Protein AF-0000000083447082 (afdb_homodimer)

pLDDT: mean 79.26, std 15.72, range [34.34, 98.31]

Solvent-accessible surface area (backbone atoms only — not comparable to full-atom values): 54440 Å² total; per-residue (Å²): 126,56,75,39,50,52,40,27,52,48,42,44,39,92,58,34,54,56,57,56,49,47,50,50,49,51,47,27,50,50,32,64,74,36,51,86,39,65,66,52,34,62,68,42,42,67,58,67,34,67,66,52,56,49,50,53,50,51,39,41,50,50,39,21,52,53,47,58,40,80,90,50,61,70,65,57,35,38,50,51,18,49,44,46,50,58,36,49,54,40,62,64,44,44,56,58,33,50,51,50,36,52,59,36,68,78,37,90,80,56,84,58,42,67,56,31,47,46,50,37,48,50,48,51,54,48,39,54,51,34,50,51,51,40,37,51,54,37,46,57,55,46,63,71,66,58,63,86,73,70,41,58,52,47,74,88,48,35,42,63,49,68,99,73,58,64,73,44,76,33,36,74,50,33,30,34,33,49,28,35,28,51,44,91,95,42,92,52,77,41,78,45,58,29,32,36,34,62,38,64,37,82,92,52,59,60,67,57,51,51,51,49,47,45,53,49,44,62,47,39,50,71,41,39,58,91,39,17,25,56,34,50,72,28,29,35,78,36,74,90,77,41,25,40,33,43,35,23,48,50,93,53,90,89,40,49,65,34,7,45,43,53,45,63,72,70,62,55,55,80,48,36,35,51,56,33,52,47,41,42,47,32,48,52,43,20,55,53,49,38,45,73,50,46,32,40,54,84,55,57,45,47,40,22,29,33,32,44,28,42,63,44,96,86,54,37,55,73,46,74,46,41,27,58,47,57,63,85,67,40,41,54,49,88,46,78,70,67,75,68,78,78,75,74,53,40,78,57,45,76,38,50,36,50,76,67,56,40,86,84,76,51,64,82,63,68,68,53,68,62,42,47,37,22,10,47,17,52,49,36,48,25,48,52,56,67,48,65,60,49,39,76,37,97,43,95,85,40,64,55,41,60,26,68,68,56,52,52,46,36,47,75,72,52,59,61,74,74,50,77,69,83,66,80,67,82,80,74,88,68,81,51,70,35,39,63,66,46,62,50,44,66,60,36,50,54,32,50,39,51,43,19,56,50,52,27,9,33,38,60,6,50,44,54,8,50,52,33,25,37,28,54,70,53,63,62,59,75,73,88,82,73,63,77,72,66,43,54,58,46,29,53,50,50,41,52,56,55,52,51,49,54,45,52,49,36,64,74,44,47,126,54,76,38,50,52,42,27,52,48,42,45,40,94,58,35,52,57,56,56,49,47,52,49,50,50,47,29,48,51,33,61,74,36,51,84,40,66,67,50,33,61,71,42,42,64,56,67,33,67,66,52,54,49,51,53,48,50,41,42,50,51,40,21,53,54,45,56,41,79,91,50,62,70,68,57,36,38,51,52,18,50,43,45,48,57,36,49,52,39,63,64,45,45,58,58,34,50,51,51,36,53,59,36,69,77,37,91,81,56,86,59,44,66,56,32,47,47,50,36,49,50,49,50,55,49,37,54,51,34,51,51,52,38,39,51,53,38,47,57,56,46,62,70,66,59,60,87,73,72,39,59,51,48,76,88,48,35,42,64,48,67,99,72,58,65,73,46,77,32,36,76,50,31,28,36,34,48,28,35,29,51,45,89,93,42,94,51,76,42,80,44,58,28,32,36,35,62,39,63,38,84,92,50,58,60,68,57,52,52,51,50,49,47,53,48,44,63,46,39,51,72,40,38,60,92,40,16,26,55,34,51,73,27,29,35,80,37,73,90,78,40,25,41,32,43,34,24,49,50,92,50,89,90,38,49,66,34,6,45,44,52,44,62,72,71,62,54,54,79,47,35,36,51,56,33,52,48,41,42,47,33,49,52,44,22,54,54,47,38,44,73,50,46,32,38,55,84,55,58,45,47,39,22,29,33,32,45,30,42,64,44,96,86,53,37,55,75,45,73,45,40,26,59,48,58,62,84,67,39,40,54,47,88,47,77,70,68,78,69,79,78,76,76,52,42,79,56,43,74,38,49,35,49,78,69,57,43,87,83,78,54,64,80,64,69,69,52,68,65,44,46,38,22,10,48,17,52,50,38,50,26,46,53,56,66,48,65,61,52,38,75,36,95,42,96,84,40,64,57,41,60,26,68,67,57,52,51,44,35,47,74,72,51,59,60,74,74,49,76,68,83,66,82,68,81,81,74,87,67,81,51,70,36,39,63,67,47,62,49,44,65,60,37,50,54,32,51,41,51,44,20,56,51,53,26,9,33,38,61,6,50,45,54,8,48,52,33,25,36,29,55,70,53,63,63,60,76,74,89,81,73,63,74,70,66,44,54,58,47,29,52,50,51,43,53,57,54,51,50,50,53,44,52,49,36,61,73,42,57

Structure (mmCIF, N/CA/C/O backbone):
data_AF-0000000083447082-model_v1
#
loop_
_entity.id
_entity.type
_entity.pdbx_description
1 polymer 'Protein kinase domain-containing protein'
#
loop_
_atom_site.group_PDB
_atom_site.id
_atom_site.type_symbol
_atom_site.label_atom_id
_atom_site.label_alt_id
_atom_site.label_comp_id
_atom_site.label_asym_id
_atom_site.label_entity_id
_atom_site.label_seq_id
_atom_site.pdbx_PDB_ins_code
_atom_site.Cartn_x
_atom_site.Cartn_y
_atom_site.Cartn_z
_atom_site.occupancy
_atom_site.B_iso_or_equiv
_atom_site.auth_seq_id
_atom_site.auth_comp_id
_atom_site.auth_asym_id
_atom_site.auth_atom_id
_atom_site.pdbx_PDB_model_num
ATOM 1 N N . MET A 1 1 ? -3.93 54.062 -24 1 41.19 1 MET A N 1
ATOM 2 C CA . MET A 1 1 ? -3.953 53.125 -22.891 1 41.19 1 MET A CA 1
ATOM 3 C C . MET A 1 1 ? -3.311 51.781 -23.312 1 41.19 1 MET A C 1
ATOM 5 O O . MET A 1 1 ? -3.602 51.25 -24.391 1 41.19 1 MET A O 1
ATOM 9 N N . SER A 1 2 ? -2.217 51.406 -22.812 1 60.25 2 SER A N 1
ATOM 10 C CA . SER A 1 2 ? -1.533 50.188 -23.141 1 60.25 2 SER A CA 1
ATOM 11 C C . SER A 1 2 ? -2.449 48.969 -22.938 1 60.25 2 SER A C 1
ATOM 13 O O . SER A 1 2 ? -3.475 49.062 -22.266 1 60.25 2 SER A O 1
ATOM 15 N N . GLY A 1 3 ? -2.254 48 -23.781 1 68.06 3 GLY A N 1
ATOM 16 C CA . GLY A 1 3 ? -3.041 46.781 -23.719 1 68.06 3 GLY A CA 1
ATOM 17 C C . GLY A 1 3 ? -3.285 46.312 -22.297 1 68.06 3 GLY A C 1
ATOM 18 O O . GLY A 1 3 ? -4.402 45.906 -21.953 1 68.06 3 GLY A O 1
ATOM 19 N N . LEU A 1 4 ? -2.416 46.406 -21.484 1 73.81 4 LEU A N 1
ATOM 20 C CA . LEU A 1 4 ? -2.525 45.938 -20.109 1 73.81 4 LEU A CA 1
ATOM 21 C C . LEU A 1 4 ? -3.35 46.906 -19.266 1 73.81 4 LEU A C 1
ATOM 23 O O . LEU A 1 4 ? -4.023 46.5 -18.328 1 73.81 4 LEU A O 1
ATOM 27 N N . GLU A 1 5 ? -3.24 48.156 -19.672 1 70.38 5 GLU A N 1
ATOM 28 C CA . GLU A 1 5 ? -4.074 49.125 -18.984 1 70.38 5 GLU A CA 1
ATOM 29 C C . GLU A 1 5 ? -5.555 48.875 -19.219 1 70.38 5 GLU A C 1
ATOM 31 O O . GLU A 1 5 ? -6.375 49 -18.312 1 70.38 5 GLU A O 1
ATOM 36 N N . ILE A 1 6 ? -5.797 48.469 -20.391 1 72.06 6 ILE A N 1
ATOM 37 C CA . ILE A 1 6 ? -7.172 48.125 -20.734 1 72.06 6 ILE A CA 1
ATOM 38 C C . ILE A 1 6 ? -7.621 46.906 -19.922 1 72.06 6 ILE A C 1
ATOM 40 O O . ILE A 1 6 ? -8.758 46.875 -19.422 1 72.06 6 ILE A O 1
ATOM 44 N N . VAL A 1 7 ? -6.73 45.969 -19.672 1 76.69 7 VAL A N 1
ATOM 45 C CA . VAL A 1 7 ? -7.035 44.781 -18.891 1 76.69 7 VAL A CA 1
ATOM 46 C C . VAL A 1 7 ? -7.27 45.188 -17.422 1 76.69 7 VAL A C 1
ATOM 48 O O . VAL A 1 7 ? -8.219 44.688 -16.797 1 76.69 7 VAL A O 1
ATOM 51 N N . ALA A 1 8 ? -6.457 46.031 -16.969 1 75.69 8 ALA A N 1
ATOM 52 C CA . ALA A 1 8 ? -6.605 46.469 -15.586 1 75.69 8 ALA A CA 1
ATOM 53 C C . ALA A 1 8 ? -7.938 47.188 -15.383 1 75.69 8 ALA A C 1
ATOM 55 O O . ALA A 1 8 ? -8.609 46.969 -14.367 1 75.69 8 ALA A O 1
ATOM 56 N N . PHE A 1 9 ? -8.234 48 -16.359 1 70.25 9 PHE A N 1
ATOM 57 C CA . PHE A 1 9 ? -9.508 48.688 -16.312 1 70.25 9 PHE A CA 1
ATOM 58 C C . PHE A 1 9 ? -10.672 47.719 -16.344 1 70.25 9 PHE A C 1
ATOM 60 O O . PHE A 1 9 ? -11.633 47.844 -15.578 1 70.25 9 PHE A O 1
ATOM 67 N N . ALA A 1 10 ? -10.555 46.719 -17.188 1 74.25 10 ALA A N 1
ATOM 68 C CA . ALA A 1 10 ? -11.594 45.688 -17.297 1 74.25 10 ALA A CA 1
ATOM 69 C C . ALA A 1 10 ? -11.734 44.906 -15.984 1 74.25 10 ALA A C 1
ATOM 71 O O . ALA A 1 10 ? -12.852 44.594 -15.57 1 74.25 10 ALA A O 1
ATOM 72 N N . MET A 1 11 ? -10.633 44.719 -15.273 1 80.88 11 MET A N 1
ATOM 73 C CA . MET A 1 11 ? -10.625 43.969 -14.008 1 80.88 11 MET A CA 1
ATOM 74 C C . MET A 1 11 ? -11.336 44.75 -12.914 1 80.88 11 MET A C 1
ATOM 76 O O . MET A 1 11 ? -11.867 44.188 -11.969 1 80.88 11 MET A O 1
ATOM 80 N N . GLY A 1 12 ? -11.266 46.031 -13.055 1 72.81 12 GLY A N 1
ATOM 81 C CA . GLY A 1 12 ? -11.883 46.906 -12.062 1 72.81 12 GLY A CA 1
ATOM 82 C C . GLY A 1 12 ? -13.367 47.125 -12.297 1 72.81 12 GLY A C 1
ATOM 83 O O . GLY A 1 12 ? -14.062 47.688 -11.445 1 72.81 12 GLY A O 1
ATOM 84 N N . ALA A 1 13 ? -13.852 46.75 -13.484 1 72.44 13 ALA A N 1
ATOM 85 C CA . ALA A 1 13 ? -15.234 47 -13.898 1 72.44 13 ALA A CA 1
ATOM 86 C C . ALA A 1 13 ? -16.219 46.156 -13.086 1 72.44 13 ALA A C 1
ATOM 88 O O . ALA A 1 13 ? -15.859 45.094 -12.594 1 72.44 13 ALA A O 1
ATOM 89 N N . VAL A 1 14 ? -17.516 46.75 -13.008 1 69.88 14 VAL A N 1
ATOM 90 C CA . VAL A 1 14 ? -18.625 46.031 -12.398 1 69.88 14 VAL A CA 1
ATOM 91 C C . VAL A 1 14 ? -18.969 44.781 -13.234 1 69.88 14 VAL A C 1
ATOM 93 O O . VAL A 1 14 ? -19.047 44.875 -14.461 1 69.88 14 VAL A O 1
ATOM 96 N N . GLY A 1 15 ? -18.922 43.562 -12.797 1 71.5 15 GLY A N 1
ATOM 97 C CA . GLY A 1 15 ? -19.281 42.312 -13.484 1 71.5 15 GLY A CA 1
ATOM 98 C C . GLY A 1 15 ? -18.062 41.5 -13.883 1 71.5 15 GLY A C 1
ATOM 99 O O . GLY A 1 15 ? -18.203 40.438 -14.5 1 71.5 15 GLY A O 1
ATOM 100 N N . PHE A 1 16 ? -16.875 42.094 -13.734 1 80.5 16 PHE A N 1
ATOM 101 C CA . PHE A 1 16 ? -15.625 41.438 -14.086 1 80.5 16 PHE A CA 1
ATOM 102 C C . PHE A 1 16 ? -15.625 40 -13.578 1 80.5 16 PHE A C 1
ATOM 104 O O . PHE A 1 16 ? -15.438 39.062 -14.352 1 80.5 16 PHE A O 1
ATOM 111 N N . VAL A 1 17 ? -15.891 39.875 -12.352 1 80.06 17 VAL A N 1
ATOM 112 C CA . VAL A 1 17 ? -15.828 38.562 -11.719 1 80.06 17 VAL A CA 1
ATOM 113 C C . VAL A 1 17 ? -16.875 37.625 -12.336 1 80.06 17 VAL A C 1
ATOM 115 O O . VAL A 1 17 ? -16.578 36.5 -12.695 1 80.06 17 VAL A O 1
ATOM 118 N N . LYS A 1 18 ? -17.969 38.094 -12.5 1 80.25 18 LYS A N 1
ATOM 119 C CA . LYS A 1 18 ? -19.062 37.312 -13.086 1 80.25 18 LYS A CA 1
ATOM 120 C C . LYS A 1 18 ? -18.719 36.875 -14.5 1 80.25 18 LYS A C 1
ATOM 122 O O . LYS A 1 18 ? -18.953 35.719 -14.867 1 80.25 18 LYS A O 1
ATOM 127 N N . THR A 1 19 ? -18.172 37.719 -15.312 1 82.25 19 THR A N 1
ATOM 128 C CA . THR A 1 19 ? -17.844 37.406 -16.703 1 82.25 19 THR A CA 1
ATOM 129 C C . THR A 1 19 ? -16.828 36.25 -16.781 1 82.25 19 THR A C 1
ATOM 131 O O . THR A 1 19 ? -16.984 35.344 -17.609 1 82.25 19 THR A O 1
ATOM 134 N N . VAL A 1 20 ? -15.883 36.375 -15.898 1 84.69 20 VAL A N 1
ATOM 135 C CA . VAL A 1 20 ? -14.852 35.344 -15.914 1 84.69 20 VAL A CA 1
ATOM 136 C C . VAL A 1 20 ? -15.445 34 -15.43 1 84.69 20 VAL A C 1
ATOM 138 O O . VAL A 1 20 ? -15.203 32.969 -16.031 1 84.69 20 VAL A O 1
ATOM 141 N N . LEU A 1 21 ? -16.25 34.031 -14.438 1 85.06 21 LEU A N 1
ATOM 142 C CA . LEU A 1 21 ? -16.859 32.844 -13.883 1 85.06 21 LEU A CA 1
ATOM 143 C C . LEU A 1 21 ? -17.875 32.25 -14.844 1 85.06 21 LEU A C 1
ATOM 145 O O . LEU A 1 21 ? -18.094 31.016 -14.859 1 85.06 21 LEU A O 1
ATOM 149 N N . ASP A 1 22 ? -18.422 33.062 -15.648 1 83.19 22 ASP A N 1
ATOM 150 C CA . ASP A 1 22 ? -19.328 32.562 -16.672 1 83.19 22 ASP A CA 1
ATOM 151 C C . ASP A 1 22 ? -18.594 31.641 -17.656 1 83.19 22 ASP A C 1
ATOM 153 O O . ASP A 1 22 ? -19.156 30.641 -18.109 1 83.19 22 ASP A O 1
ATOM 157 N N . ILE A 1 23 ? -17.438 32.031 -17.984 1 83.12 23 ILE A N 1
ATOM 158 C CA . ILE A 1 23 ? -16.641 31.188 -18.875 1 83.12 23 ILE A CA 1
ATOM 159 C C . ILE A 1 23 ? -16.391 29.844 -18.203 1 83.12 23 ILE A C 1
ATOM 161 O O . ILE A 1 23 ? -16.531 28.797 -18.844 1 83.12 23 ILE A O 1
ATOM 165 N N . TRP A 1 24 ? -16.016 29.938 -16.953 1 85.25 24 TRP A N 1
ATOM 166 C CA . TRP A 1 24 ? -15.812 28.734 -16.156 1 85.25 24 TRP A CA 1
ATOM 167 C C . TRP A 1 24 ? -17.062 27.859 -16.172 1 85.25 24 TRP A C 1
ATOM 169 O O . TRP A 1 24 ? -16.984 26.656 -16.422 1 85.25 24 TRP A O 1
ATOM 179 N N . ASP A 1 25 ? -18.172 28.406 -15.953 1 85.94 25 ASP A N 1
ATOM 180 C CA . ASP A 1 25 ? -19.453 27.703 -15.891 1 85.94 25 ASP A CA 1
ATOM 181 C C . ASP A 1 25 ? -19.812 27.109 -17.25 1 85.94 25 ASP A C 1
ATOM 183 O O . ASP A 1 25 ? -20.391 26.031 -17.328 1 85.94 25 ASP A O 1
ATOM 187 N N . ASP A 1 26 ? -19.469 27.75 -18.281 1 83.31 26 ASP A N 1
ATOM 188 C CA . ASP A 1 26 ? -19.719 27.25 -19.625 1 83.31 26 ASP A CA 1
ATOM 189 C C . ASP A 1 26 ? -18.906 25.984 -19.891 1 83.31 26 ASP A C 1
ATOM 191 O O . ASP A 1 26 ? -19.406 25.047 -20.516 1 83.31 26 ASP A O 1
ATOM 195 N N . ILE A 1 27 ? -17.766 26.031 -19.391 1 84.94 27 ILE A N 1
ATOM 196 C CA . ILE A 1 27 ? -16.922 24.859 -19.547 1 84.94 27 ILE A CA 1
ATOM 197 C C . ILE A 1 27 ? -17.531 23.703 -18.75 1 84.94 27 ILE A C 1
ATOM 199 O O . ILE A 1 27 ? -17.594 22.562 -19.234 1 84.94 27 ILE A O 1
ATOM 203 N N . ASP A 1 28 ? -17.938 23.984 -17.625 1 85.12 28 ASP A N 1
ATOM 204 C CA . ASP A 1 28 ? -18.562 22.969 -16.781 1 85.12 28 ASP A CA 1
ATOM 205 C C . ASP A 1 28 ? -19.844 22.438 -17.422 1 85.12 28 ASP A C 1
ATOM 207 O O . ASP A 1 28 ? -20.125 21.25 -17.359 1 85.12 28 ASP A O 1
ATOM 211 N N . LYS A 1 29 ? -20.609 23.281 -17.969 1 84.94 29 LYS A N 1
ATOM 212 C CA . LYS A 1 29 ? -21.828 22.875 -18.672 1 84.94 29 LYS A CA 1
ATOM 213 C C . LYS A 1 29 ? -21.484 21.906 -19.812 1 84.94 29 LYS A C 1
ATOM 215 O O . LYS A 1 29 ? -22.188 20.906 -20.016 1 84.94 29 LYS A O 1
ATOM 220 N N . LYS A 1 30 ? -20.484 22.219 -20.484 1 81.88 30 LYS A N 1
ATOM 221 C CA . LYS A 1 30 ? -20.047 21.328 -21.562 1 81.88 30 LYS A CA 1
ATOM 222 C C . LYS A 1 30 ? -19.625 19.969 -21.031 1 81.88 30 LYS A C 1
ATOM 224 O O . LYS A 1 30 ? -19.922 18.938 -21.625 1 81.88 30 LYS A O 1
ATOM 229 N N . ARG A 1 31 ? -18.938 20.078 -19.953 1 82.69 31 ARG A N 1
ATOM 230 C CA . ARG A 1 31 ? -18.547 18.844 -19.297 1 82.69 31 ARG A CA 1
ATOM 231 C C . ARG A 1 31 ? -19.781 18 -18.953 1 82.69 31 ARG A C 1
ATOM 233 O O . ARG A 1 31 ? -19.797 16.797 -19.188 1 82.69 31 ARG A O 1
ATOM 240 N N . GLN A 1 32 ? -20.75 18.609 -18.391 1 81.06 32 GLN A N 1
ATOM 241 C CA . GLN A 1 32 ? -21.969 17.922 -17.969 1 81.06 32 GLN A CA 1
ATOM 242 C C . GLN A 1 32 ? -22.719 17.359 -19.172 1 81.06 32 GLN A C 1
ATOM 244 O O . GLN A 1 32 ? -23.281 16.266 -19.109 1 81.06 32 GLN A O 1
ATOM 249 N N . GLU A 1 33 ? -22.719 18.078 -20.25 1 81 33 GLU A N 1
ATOM 250 C CA . GLU A 1 33 ? -23.422 17.672 -21.469 1 81 33 GLU A CA 1
ATOM 251 C C . GLU A 1 33 ? -22.75 16.469 -22.109 1 81 33 GLU A C 1
ATOM 253 O O . GLU A 1 33 ? -23.422 15.68 -22.797 1 81 33 GLU A O 1
ATOM 258 N N . HIS A 1 34 ? -21.578 16.422 -21.844 1 76.5 34 HIS A N 1
ATOM 259 C CA . HIS A 1 34 ? -20.844 15.336 -22.484 1 76.5 34 HIS A CA 1
ATOM 260 C C . HIS A 1 34 ? -20.281 14.367 -21.453 1 76.5 34 HIS A C 1
ATOM 262 O O . HIS A 1 34 ? -19.156 13.883 -21.594 1 76.5 34 HIS A O 1
ATOM 268 N N . GLN A 1 35 ? -21 14.234 -20.469 1 70.88 35 GLN A N 1
ATOM 269 C CA . GLN A 1 35 ? -20.625 13.367 -19.359 1 70.88 35 GLN A CA 1
ATOM 270 C C . GLN A 1 35 ? -20.438 11.922 -19.812 1 70.88 35 GLN A C 1
ATOM 272 O O . GLN A 1 35 ? -19.703 11.148 -19.188 1 70.88 35 GLN A O 1
ATOM 277 N N . GLU A 1 36 ? -21.016 11.57 -20.953 1 65.94 36 GLU A N 1
ATOM 278 C CA . GLU A 1 36 ? -20.953 10.219 -21.5 1 65.94 36 GLU A CA 1
ATOM 279 C C . GLU A 1 36 ? -19.562 9.922 -22.078 1 65.94 36 GLU A C 1
ATOM 281 O O . GLU A 1 36 ? -19.172 8.758 -22.203 1 65.94 36 GLU A O 1
ATOM 286 N N . SER A 1 37 ? -18.875 11.047 -22.406 1 66.81 37 SER A N 1
ATOM 287 C CA . SER A 1 37 ? -17.516 10.883 -22.875 1 66.81 37 SER A CA 1
ATOM 288 C C . SER A 1 37 ? -16.531 10.742 -21.719 1 66.81 37 SER A C 1
ATOM 290 O O . SER A 1 37 ? -16.312 11.695 -20.969 1 66.81 37 SER A O 1
ATOM 292 N N . ASP A 1 38 ? -15.977 9.625 -21.516 1 63.06 38 ASP A N 1
ATOM 293 C CA . ASP A 1 38 ? -15.102 9.32 -20.391 1 63.06 38 ASP A CA 1
ATOM 294 C C . ASP A 1 38 ? -13.867 10.219 -20.391 1 63.06 38 ASP A C 1
ATOM 296 O O . ASP A 1 38 ? -13.422 10.688 -19.344 1 63.06 38 ASP A O 1
ATOM 300 N N . VAL A 1 39 ? -13.461 10.531 -21.469 1 65.38 39 VAL A N 1
ATOM 301 C CA . VAL A 1 39 ? -12.234 11.312 -21.609 1 65.38 39 VAL A CA 1
ATOM 302 C C . VAL A 1 39 ? -12.508 12.766 -21.203 1 65.38 39 VAL A C 1
ATOM 304 O O . VAL A 1 39 ? -11.742 13.352 -20.438 1 65.38 39 VAL A O 1
ATOM 307 N N . LEU A 1 40 ? -13.531 13.273 -21.672 1 75.12 40 LEU A N 1
ATOM 308 C CA . LEU A 1 40 ? -13.867 14.664 -21.359 1 75.12 40 LEU A CA 1
ATOM 309 C C . LEU A 1 40 ? -14.273 14.805 -19.891 1 75.12 40 LEU A C 1
ATOM 311 O O . LEU A 1 40 ? -13.891 15.781 -19.234 1 75.12 40 LEU A O 1
ATOM 315 N N . ALA A 1 41 ? -14.898 13.836 -19.5 1 71.25 41 ALA A N 1
ATOM 316 C CA . ALA A 1 41 ? -15.32 13.875 -18.094 1 71.25 41 ALA A CA 1
ATOM 317 C C . ALA A 1 41 ? -14.109 13.875 -17.172 1 71.25 41 ALA A C 1
ATOM 319 O O . ALA A 1 41 ? -14.078 14.617 -16.188 1 71.25 41 ALA A O 1
ATOM 320 N N . LYS A 1 42 ? -13.195 13.234 -17.547 1 69.19 42 LYS A N 1
ATOM 321 C CA . LYS A 1 42 ? -12 13.117 -16.719 1 69.19 42 LYS A CA 1
ATOM 322 C C . LYS A 1 42 ? -11.141 14.367 -16.812 1 69.19 42 LYS A C 1
ATOM 324 O O . LYS A 1 42 ? -10.625 14.859 -15.805 1 69.19 42 LYS A O 1
ATOM 329 N N . ARG A 1 43 ? -11.133 14.93 -17.938 1 73.94 43 ARG A N 1
ATOM 330 C CA . ARG A 1 43 ? -10.227 16.062 -18.156 1 73.94 43 ARG A CA 1
ATOM 331 C C . ARG A 1 43 ? -10.828 17.359 -17.625 1 73.94 43 ARG A C 1
ATOM 333 O O . ARG A 1 43 ? -10.102 18.219 -17.141 1 73.94 43 ARG A O 1
ATOM 340 N N . LEU A 1 44 ? -12.047 17.312 -17.625 1 79.12 44 LEU A N 1
ATOM 341 C CA . LEU A 1 44 ? -12.719 18.547 -17.219 1 79.12 44 LEU A CA 1
ATOM 342 C C . LEU A 1 44 ? -13.297 18.406 -15.812 1 79.12 44 LEU A C 1
ATOM 344 O O . LEU A 1 44 ? -14.07 19.25 -15.367 1 79.12 44 LEU A O 1
ATOM 348 N N . LYS A 1 45 ? -12.781 17.406 -15.188 1 75.56 45 LYS A N 1
ATOM 349 C CA . LYS A 1 45 ? -13.344 17.109 -13.875 1 75.56 45 LYS A CA 1
ATOM 350 C C . LYS A 1 45 ? -13.141 18.266 -12.906 1 75.56 45 LYS A C 1
ATOM 352 O O . LYS A 1 45 ? -14.023 18.578 -12.109 1 75.56 45 LYS A O 1
ATOM 357 N N . SER A 1 46 ? -12.078 18.953 -13.07 1 75.19 46 SER A N 1
ATOM 358 C CA . SER A 1 46 ? -11.734 20.047 -12.156 1 75.19 46 SER A CA 1
ATOM 359 C C . SER A 1 46 ? -12.734 21.188 -12.25 1 75.19 46 SER A C 1
ATOM 361 O O . SER A 1 46 ? -12.961 21.906 -11.273 1 75.19 46 SER A O 1
ATOM 363 N N . PHE A 1 47 ? -13.406 21.297 -13.352 1 78.44 47 PHE A N 1
ATOM 364 C CA . PHE A 1 47 ? -14.328 22.406 -13.562 1 78.44 47 PHE A CA 1
ATOM 365 C C . PHE A 1 47 ? -15.648 22.156 -12.859 1 78.44 47 PHE A C 1
ATOM 367 O O . PHE A 1 47 ? -16.422 23.078 -12.633 1 78.44 47 PHE A O 1
ATOM 374 N N . GLY A 1 48 ? -15.758 20.859 -12.461 1 72.5 48 GLY A N 1
ATOM 375 C CA . GLY A 1 48 ? -16.984 20.531 -11.742 1 72.5 48 GLY A CA 1
ATOM 376 C C . GLY A 1 48 ? -16.828 20.625 -10.242 1 72.5 48 GLY A C 1
ATOM 377 O O . GLY A 1 48 ? -17.797 20.453 -9.5 1 72.5 48 GLY A O 1
ATOM 378 N N . LEU A 1 49 ? -15.789 21 -9.875 1 66.25 49 LEU A N 1
ATOM 379 C CA . LEU A 1 49 ? -15.531 21.078 -8.445 1 66.25 49 LEU A CA 1
ATOM 380 C C . LEU A 1 49 ? -15.859 22.453 -7.91 1 66.25 49 LEU A C 1
ATOM 382 O O . LEU A 1 49 ? -15.242 23.453 -8.312 1 66.25 49 LEU A O 1
ATOM 386 N N . ALA A 1 50 ? -16.828 22.469 -7.02 1 69.19 50 ALA A N 1
ATOM 387 C CA . ALA A 1 50 ? -17.281 23.719 -6.441 1 69.19 50 ALA A CA 1
ATOM 388 C C . ALA A 1 50 ? -16.141 24.453 -5.742 1 69.19 50 ALA A C 1
ATOM 390 O O . ALA A 1 50 ? -16.047 25.688 -5.809 1 69.19 50 ALA A O 1
ATOM 391 N N . GLU A 1 51 ? -15.344 23.828 -5.262 1 62.44 51 GLU A N 1
ATOM 392 C CA . GLU A 1 51 ? -14.234 24.422 -4.516 1 62.44 51 GLU A CA 1
ATOM 393 C C . GLU A 1 51 ? -13.289 25.172 -5.441 1 62.44 51 GLU A C 1
ATOM 395 O O . GLU A 1 51 ? -12.805 26.25 -5.09 1 62.44 51 GLU A O 1
ATOM 400 N N . ARG A 1 52 ? -13.109 24.688 -6.547 1 69.94 52 ARG A N 1
ATOM 401 C CA . ARG A 1 52 ? -12.211 25.328 -7.496 1 69.94 52 ARG A CA 1
ATOM 402 C C . ARG A 1 52 ? -12.828 26.609 -8.047 1 69.94 52 ARG A C 1
ATOM 404 O O . ARG A 1 52 ? -12.133 27.625 -8.195 1 69.94 52 ARG A O 1
ATOM 411 N N . ARG A 1 53 ? -14.047 26.484 -8.336 1 78.81 53 ARG A N 1
ATOM 412 C CA . ARG A 1 53 ? -14.773 27.672 -8.781 1 78.81 53 ARG A CA 1
ATOM 413 C C . ARG A 1 53 ? -14.75 28.75 -7.715 1 78.81 53 ARG A C 1
ATOM 415 O O . ARG A 1 53 ? -14.578 29.938 -8.031 1 78.81 53 ARG A O 1
ATOM 422 N N . GLY A 1 54 ? -14.922 28.391 -6.609 1 69.62 54 GLY A N 1
ATOM 423 C CA . GLY A 1 54 ? -14.898 29.328 -5.5 1 69.62 54 GLY A CA 1
ATOM 424 C C . GLY A 1 54 ? -13.555 30 -5.316 1 69.62 54 GLY A C 1
ATOM 425 O O . GLY A 1 54 ? -13.484 31.219 -5.098 1 69.62 54 GLY A O 1
ATOM 426 N N . THR A 1 55 ? -12.57 29.312 -5.5 1 64.62 55 THR A N 1
ATOM 427 C CA . THR A 1 55 ? -11.211 29.844 -5.391 1 64.62 55 THR A CA 1
ATOM 428 C C . THR A 1 55 ? -10.961 30.906 -6.457 1 64.62 55 THR A C 1
ATOM 430 O O . THR A 1 55 ? -10.391 31.953 -6.168 1 64.62 55 THR A O 1
ATOM 433 N N . LEU A 1 56 ? -11.391 30.562 -7.645 1 78.88 56 LEU A N 1
ATOM 434 C CA . LEU A 1 56 ? -11.227 31.516 -8.727 1 78.88 56 LEU A CA 1
ATOM 435 C C . LEU A 1 56 ? -12.031 32.781 -8.461 1 78.88 56 LEU A C 1
ATOM 437 O O . LEU A 1 56 ? -11.547 33.906 -8.68 1 78.88 56 LEU A O 1
ATOM 441 N N . LYS A 1 57 ? -13.172 32.594 -7.945 1 78.19 57 LYS A N 1
ATOM 442 C CA . LYS A 1 57 ? -14.023 33.75 -7.633 1 78.19 57 LYS A CA 1
ATOM 443 C C . LYS A 1 57 ? -13.352 34.688 -6.621 1 78.19 57 LYS A C 1
ATOM 445 O O . LYS A 1 57 ? -13.273 35.875 -6.832 1 78.19 57 LYS A O 1
ATOM 450 N N . ILE A 1 58 ? -12.852 34.156 -5.695 1 65.5 58 ILE A N 1
ATOM 451 C CA . ILE A 1 58 ? -12.211 34.938 -4.633 1 65.5 58 ILE A CA 1
ATOM 452 C C . ILE A 1 58 ? -11 35.656 -5.188 1 65.5 58 ILE A C 1
ATOM 454 O O . ILE A 1 58 ? -10.805 36.844 -4.914 1 65.5 58 ILE A O 1
ATOM 458 N N . ALA A 1 59 ? -10.18 34.969 -5.93 1 72.31 59 ALA A N 1
ATOM 459 C CA . ALA A 1 59 ? -9 35.594 -6.531 1 72.31 59 ALA A CA 1
ATOM 460 C C . ALA A 1 59 ? -9.398 36.75 -7.41 1 72.31 59 ALA A C 1
ATOM 462 O O . ALA A 1 59 ? -8.75 37.812 -7.383 1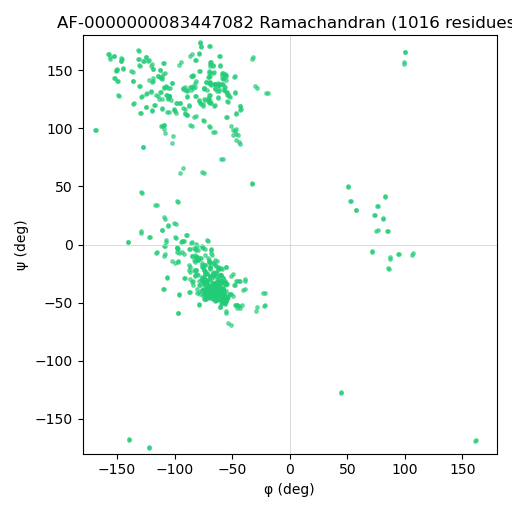 72.31 59 ALA A O 1
ATOM 463 N N . LEU A 1 60 ? -10.453 36.625 -8.109 1 80.88 60 LEU A N 1
ATOM 464 C CA . LEU A 1 60 ? -10.922 37.656 -9.023 1 80.88 60 LEU A CA 1
ATOM 465 C C . LEU A 1 60 ? -11.469 38.844 -8.25 1 80.88 60 LEU A C 1
ATOM 467 O O . LEU A 1 60 ? -11.203 40 -8.609 1 80.88 60 LEU A O 1
ATOM 471 N N . GLU A 1 61 ? -12.125 38.5 -7.223 1 74.38 61 GLU A N 1
ATOM 472 C CA . GLU A 1 61 ? -12.688 39.562 -6.398 1 74.38 61 GLU A CA 1
ATOM 473 C C . GLU A 1 61 ? -11.586 40.375 -5.719 1 74.38 61 GLU A C 1
ATOM 475 O O . GLU A 1 61 ? -11.641 41.594 -5.684 1 74.38 61 GLU A O 1
ATOM 480 N N . LEU A 1 62 ? -10.633 39.719 -5.273 1 67.25 62 LEU A N 1
ATOM 481 C CA . LEU A 1 62 ? -9.5 40.375 -4.645 1 67.25 62 LEU A CA 1
ATOM 482 C C . LEU A 1 62 ? -8.727 41.219 -5.656 1 67.25 62 LEU A C 1
ATOM 484 O O . LEU A 1 62 ? -8.32 42.344 -5.359 1 67.25 62 LEU A O 1
ATOM 488 N N . ALA A 1 63 ? -8.508 40.656 -6.766 1 77.12 63 ALA A N 1
ATOM 489 C CA . ALA A 1 63 ? -7.824 41.375 -7.828 1 77.12 63 ALA A CA 1
ATOM 490 C C . ALA A 1 63 ? -8.586 42.656 -8.211 1 77.12 63 ALA A C 1
ATOM 492 O O . ALA A 1 63 ? -7.984 43.719 -8.438 1 77.12 63 ALA A O 1
ATOM 493 N N . GLN A 1 64 ? -9.859 42.5 -8.211 1 74.94 64 GLN A N 1
ATOM 494 C CA . GLN A 1 64 ? -10.711 43.625 -8.547 1 74.94 64 GLN A CA 1
ATOM 495 C C . GLN A 1 64 ? -10.547 44.75 -7.527 1 74.94 64 GLN A C 1
ATOM 497 O O . GLN A 1 64 ? -10.43 45.906 -7.898 1 74.94 64 GLN A O 1
ATOM 502 N N . THR A 1 65 ? -10.438 44.344 -6.27 1 67 65 THR A N 1
ATOM 503 C CA . THR A 1 65 ? -10.25 45.344 -5.203 1 67 65 THR A CA 1
ATOM 504 C C . THR A 1 65 ? -8.898 46.031 -5.34 1 67 65 THR A C 1
ATOM 506 O O . THR A 1 65 ? -8.797 47.219 -5.117 1 67 65 THR A O 1
ATOM 509 N N . ILE A 1 66 ? -7.973 45.344 -5.707 1 69 66 ILE A N 1
ATOM 510 C CA . ILE A 1 66 ? -6.621 45.875 -5.816 1 69 66 ILE A CA 1
ATOM 511 C C . ILE A 1 66 ? -6.547 46.844 -6.98 1 69 66 ILE A C 1
ATOM 513 O O . ILE A 1 66 ? -5.992 47.938 -6.844 1 69 66 ILE A O 1
ATOM 517 N N . VAL A 1 67 ? -7.145 46.5 -8.039 1 75.19 67 VAL A N 1
ATOM 518 C CA . VAL A 1 67 ? -7.027 47.312 -9.234 1 75.19 67 VAL A CA 1
ATOM 519 C C . VAL A 1 67 ? -7.867 48.594 -9.07 1 75.19 67 VAL A C 1
ATOM 521 O O . VAL A 1 67 ? -7.535 49.656 -9.625 1 75.19 67 VAL A O 1
ATOM 524 N N . ARG A 1 68 ? -8.859 48.438 -8.227 1 69.06 68 ARG A N 1
ATOM 525 C CA . ARG A 1 68 ? -9.734 49.594 -7.992 1 69.06 68 ARG A CA 1
ATOM 526 C C . ARG A 1 68 ? -9.109 50.562 -6.988 1 69.06 68 ARG A C 1
ATOM 528 O O . ARG A 1 68 ? -9.516 51.719 -6.898 1 69.06 68 ARG A O 1
ATOM 535 N N . ASP A 1 69 ? -8.188 49.969 -6.215 1 60.31 69 ASP A N 1
ATOM 536 C CA . ASP A 1 69 ? -7.52 50.812 -5.227 1 60.31 69 ASP A CA 1
ATOM 537 C C . ASP A 1 69 ? -6.586 51.812 -5.895 1 60.31 69 ASP A C 1
ATOM 539 O O . ASP A 1 69 ? -5.547 51.438 -6.441 1 60.31 69 ASP A O 1
ATOM 543 N N . ARG A 1 70 ? -7.02 53.062 -6 1 54.38 70 ARG A N 1
ATOM 544 C CA . ARG A 1 70 ? -6.34 54.156 -6.695 1 54.38 70 ARG A CA 1
ATOM 545 C C . ARG A 1 70 ? -5.082 54.594 -5.945 1 54.38 70 ARG A C 1
ATOM 547 O O . ARG A 1 70 ? -4.273 55.344 -6.469 1 54.38 70 ARG A O 1
ATOM 554 N N . THR A 1 71 ? -4.895 54.156 -4.629 1 54.94 71 THR A N 1
ATOM 555 C CA . THR A 1 71 ? -3.721 54.562 -3.857 1 54.94 71 THR A CA 1
ATOM 556 C C . THR A 1 71 ? -2.52 53.688 -4.227 1 54.94 71 THR A C 1
ATOM 558 O O . THR A 1 71 ? -1.394 53.969 -3.812 1 54.94 71 THR A O 1
ATOM 561 N N . ARG A 1 72 ? -2.762 52.75 -5.023 1 57.22 72 ARG A N 1
ATOM 562 C CA . ARG A 1 72 ? -1.688 51.812 -5.301 1 57.22 72 ARG A CA 1
ATOM 563 C C . ARG A 1 72 ? -0.924 52.219 -6.559 1 57.22 72 ARG A C 1
ATOM 565 O O . ARG A 1 72 ? -1.424 52.969 -7.383 1 57.22 72 ARG A O 1
ATOM 572 N N . SER A 1 73 ? 0.341 51.656 -6.484 1 62.53 73 SER A N 1
ATOM 573 C CA . SER A 1 73 ? 1.216 51.969 -7.609 1 62.53 73 SER A CA 1
ATOM 574 C C . SER A 1 73 ? 0.653 51.438 -8.914 1 62.53 73 SER A C 1
ATOM 576 O O . SER A 1 73 ? 0.143 50.312 -8.953 1 62.53 73 SER A O 1
ATOM 578 N N . ARG A 1 74 ? 0.521 52.25 -9.852 1 68.62 74 ARG A N 1
ATOM 579 C CA . ARG A 1 74 ? 0.113 51.938 -11.219 1 68.62 74 ARG A CA 1
ATOM 580 C C . ARG A 1 74 ? 0.837 50.688 -11.727 1 68.62 74 ARG A C 1
ATOM 582 O O . ARG A 1 74 ? 0.245 49.875 -12.43 1 68.62 74 ARG A O 1
ATOM 589 N N . ASN A 1 75 ? 1.964 50.469 -11.297 1 69.62 75 ASN A N 1
ATOM 590 C CA . ASN A 1 75 ? 2.777 49.344 -11.742 1 69.62 75 ASN A CA 1
ATOM 591 C C . ASN A 1 75 ? 2.256 48 -11.188 1 69.62 75 ASN A C 1
ATOM 593 O O . ASN A 1 75 ? 2.266 47 -11.875 1 69.62 75 ASN A O 1
ATOM 597 N N . GLU A 1 76 ? 1.677 48.031 -10.062 1 71.06 76 GLU A N 1
ATOM 598 C CA . GLU A 1 76 ? 1.132 46.812 -9.453 1 71.06 76 GLU A CA 1
ATOM 599 C C . GLU A 1 76 ? -0.158 46.375 -10.141 1 71.06 76 GLU A C 1
ATOM 601 O O . GLU A 1 76 ? -0.375 45.188 -10.375 1 71.06 76 GLU A O 1
ATOM 606 N N . ALA A 1 77 ? -0.853 47.312 -10.445 1 74.06 77 ALA A N 1
ATOM 607 C CA . ALA A 1 77 ? -2.09 47.031 -11.172 1 74.06 77 ALA A CA 1
ATOM 608 C C . ALA A 1 77 ? -1.8 46.469 -12.555 1 74.06 77 ALA A C 1
ATOM 610 O O . ALA A 1 77 ? -2.486 45.531 -13.008 1 74.06 77 ALA A O 1
ATOM 611 N N . LEU A 1 78 ? -0.785 46.938 -13.172 1 77.19 78 LEU A N 1
ATOM 612 C CA . LEU A 1 78 ? -0.427 46.469 -14.508 1 77.19 78 LEU A CA 1
ATOM 613 C C . LEU A 1 78 ? 0.149 45.031 -14.453 1 77.19 78 LEU A C 1
ATOM 615 O O . LEU A 1 78 ? -0.109 44.219 -15.344 1 77.19 78 LEU A O 1
ATOM 619 N N . GLU A 1 79 ? 0.782 44.781 -13.438 1 76.62 79 GLU A N 1
ATOM 620 C CA . GLU A 1 79 ? 1.307 43.438 -13.266 1 76.62 79 GLU A CA 1
ATOM 621 C C . GLU A 1 79 ? 0.181 42.438 -13.031 1 76.62 79 GLU A C 1
ATOM 623 O O . GLU A 1 79 ? 0.203 41.344 -13.578 1 76.62 79 GLU A O 1
ATOM 628 N N . LEU A 1 80 ? -0.7 42.812 -12.242 1 78.81 80 LEU A N 1
ATOM 629 C CA . LEU A 1 80 ? -1.862 41.969 -11.992 1 78.81 80 LEU A CA 1
ATOM 630 C C . LEU A 1 80 ? -2.67 41.781 -13.273 1 78.81 80 LEU A C 1
ATOM 632 O O . LEU A 1 80 ? -3.143 40.656 -13.539 1 78.81 80 LEU A O 1
ATOM 636 N N . ALA A 1 81 ? -2.705 42.812 -14.023 1 81.19 81 ALA A N 1
ATOM 637 C CA . ALA A 1 81 ? -3.422 42.781 -15.297 1 81.19 81 ALA A CA 1
ATOM 638 C C . ALA A 1 81 ? -2.732 41.812 -16.266 1 81.19 81 ALA A C 1
ATOM 640 O O . ALA A 1 81 ? -3.396 41.062 -16.984 1 81.19 81 ALA A O 1
ATOM 641 N N . ALA A 1 82 ? -1.5 41.781 -16.281 1 80.5 82 ALA A N 1
ATOM 642 C CA . ALA A 1 82 ? -0.745 40.875 -17.141 1 80.5 82 ALA A CA 1
ATOM 643 C C . ALA A 1 82 ? -0.981 39.438 -16.75 1 80.5 82 ALA A C 1
ATOM 645 O O . ALA A 1 82 ? -1.16 38.562 -17.625 1 80.5 82 ALA A O 1
ATOM 646 N N . ASN A 1 83 ? -1.006 39.219 -15.477 1 81 83 ASN A N 1
ATOM 647 C CA . ASN A 1 83 ? -1.237 37.844 -14.977 1 81 83 ASN A CA 1
ATOM 648 C C . ASN A 1 83 ? -2.65 37.375 -15.297 1 81 83 ASN A C 1
ATOM 650 O O . ASN A 1 83 ? -2.844 36.219 -15.703 1 81 83 ASN A O 1
ATOM 654 N N . PHE A 1 84 ? -3.535 38.219 -15.039 1 86.69 84 PHE A N 1
ATOM 655 C CA . PHE A 1 84 ? -4.914 37.875 -15.359 1 86.69 84 PHE A CA 1
ATOM 656 C C . PHE A 1 84 ? -5.078 37.625 -16.859 1 86.69 84 PHE A C 1
ATOM 658 O O . PHE A 1 84 ? -5.797 36.719 -17.266 1 86.69 84 PHE A O 1
ATOM 665 N N . GLN A 1 85 ? -4.445 38.406 -17.672 1 83.25 85 GLN A N 1
ATOM 666 C CA . GLN A 1 85 ? -4.555 38.25 -19.125 1 83.25 85 GLN A CA 1
ATOM 667 C C . GLN A 1 85 ? -4.137 36.844 -19.562 1 83.25 85 GLN A C 1
ATOM 669 O O . GLN A 1 85 ? -4.801 36.219 -20.391 1 83.25 85 GLN A O 1
ATOM 674 N N . ARG A 1 86 ? -3.141 36.344 -19.047 1 82.06 86 ARG A N 1
ATOM 675 C CA . ARG A 1 86 ? -2.662 35 -19.375 1 82.06 86 ARG A CA 1
ATOM 676 C C . ARG A 1 86 ? -3.672 33.938 -18.938 1 82.06 86 ARG A C 1
ATOM 678 O O . ARG A 1 86 ? -3.908 32.969 -19.672 1 82.06 86 ARG A O 1
ATOM 685 N N . LEU A 1 87 ? -4.16 34.094 -17.781 1 85.81 87 LEU A N 1
ATOM 686 C CA . LEU A 1 87 ? -5.195 33.219 -17.25 1 85.81 87 LEU A CA 1
ATOM 687 C C . LEU A 1 87 ? -6.434 33.25 -18.141 1 85.81 87 LEU A C 1
ATOM 689 O O . LEU A 1 87 ? -6.961 32.188 -18.516 1 85.81 87 LEU A O 1
ATOM 693 N N . ASN A 1 88 ? -6.801 34.438 -18.469 1 86.5 88 ASN A N 1
ATOM 694 C CA . ASN A 1 88 ? -8.016 34.625 -19.25 1 86.5 88 ASN A CA 1
ATOM 695 C C . ASN A 1 88 ? -7.863 34.062 -20.656 1 86.5 88 ASN A C 1
ATOM 697 O O . ASN A 1 88 ? -8.812 33.5 -21.219 1 86.5 88 ASN A O 1
ATOM 701 N N . GLU A 1 89 ? -6.762 34.125 -21.172 1 83.12 89 GLU A N 1
ATOM 702 C CA . GLU A 1 89 ? -6.496 33.562 -22.5 1 83.12 89 GLU A CA 1
ATOM 703 C C . GLU A 1 89 ? -6.699 32.062 -22.5 1 83.12 89 GLU A C 1
ATOM 705 O O . GLU A 1 89 ? -7.258 31.516 -23.453 1 83.12 89 GLU A O 1
ATOM 710 N N . LEU A 1 90 ? -6.336 31.469 -21.469 1 84.12 90 LEU A N 1
ATOM 711 C CA . LEU A 1 90 ? -6.496 30.031 -21.344 1 84.12 90 LEU A CA 1
ATOM 712 C C . LEU A 1 90 ? -7.961 29.656 -21.141 1 84.12 90 LEU A C 1
ATOM 714 O O . LEU A 1 90 ? -8.461 28.719 -21.766 1 84.12 90 LEU A O 1
ATOM 718 N N . LEU A 1 91 ? -8.562 30.344 -20.281 1 86.81 91 LEU A N 1
ATOM 719 C CA . LEU A 1 91 ? -9.977 30.094 -20.016 1 86.81 91 LEU A CA 1
ATOM 720 C C . LEU A 1 91 ? -10.789 30.219 -21.297 1 86.81 91 LEU A C 1
ATOM 722 O O . LEU A 1 91 ? -11.719 29.438 -21.531 1 86.81 91 LEU A O 1
ATOM 726 N N . GLU A 1 92 ? -10.344 31.094 -22.172 1 84.56 92 GLU A N 1
ATOM 727 C CA . GLU A 1 92 ? -11.07 31.344 -23.406 1 84.56 92 GLU A CA 1
ATOM 728 C C . GLU A 1 92 ? -10.727 30.312 -24.469 1 84.56 92 GLU A C 1
ATOM 730 O O . GLU A 1 92 ? -11.523 30.047 -25.359 1 84.56 92 GLU A O 1
ATOM 735 N N . ALA A 1 93 ? -9.641 29.75 -24.266 1 83.44 93 ALA A N 1
ATOM 736 C CA . ALA A 1 93 ? -9.172 28.797 -25.281 1 83.44 93 ALA A CA 1
ATOM 737 C C . ALA A 1 93 ? -9.734 27.406 -25.016 1 83.44 93 ALA A C 1
ATOM 739 O O . ALA A 1 93 ? -9.859 26.594 -25.938 1 83.44 93 ALA A O 1
ATOM 740 N N . ILE A 1 94 ? -10.078 27.141 -23.828 1 85.75 94 ILE A N 1
ATOM 741 C CA . ILE A 1 94 ? -10.43 25.781 -23.406 1 85.75 94 ILE A CA 1
ATOM 742 C C . ILE A 1 94 ? -11.742 25.375 -24.078 1 85.75 94 ILE A C 1
ATOM 744 O O . ILE A 1 94 ? -11.859 24.266 -24.609 1 85.75 94 ILE A O 1
ATOM 748 N N . PRO A 1 95 ? -12.734 26.172 -24.172 1 80.81 95 PRO A N 1
ATOM 749 C CA . PRO A 1 95 ? -13.977 25.781 -24.844 1 80.81 95 PRO A CA 1
ATOM 750 C C . PRO A 1 95 ? -13.758 25.344 -26.281 1 80.81 95 PRO A C 1
ATOM 752 O O . PRO A 1 95 ? -14.336 24.359 -26.734 1 80.81 95 PRO A O 1
ATOM 755 N N . SER A 1 96 ? -12.922 26.062 -26.969 1 81.5 96 SER A N 1
ATOM 756 C CA . SER A 1 96 ? -12.625 25.703 -28.359 1 81.5 96 SER A CA 1
ATOM 757 C C . SER A 1 96 ? -11.906 24.359 -28.422 1 81.5 96 SER A C 1
ATOM 759 O O . SER A 1 96 ? -12.164 23.547 -29.328 1 81.5 96 SER A O 1
ATOM 761 N N . ALA A 1 97 ? -11.047 24.156 -27.469 1 82.69 97 ALA A N 1
ATOM 762 C CA . ALA A 1 97 ? -10.344 22.875 -27.406 1 82.69 97 ALA A CA 1
ATOM 763 C C . ALA A 1 97 ? -11.305 21.734 -27.094 1 82.69 97 ALA A C 1
ATOM 765 O O . ALA A 1 97 ? -11.18 20.641 -27.656 1 82.69 97 ALA A O 1
ATOM 766 N N . VAL A 1 98 ? -12.195 21.938 -26.297 1 82.62 98 VAL A N 1
ATOM 767 C CA . VAL A 1 98 ? -13.211 20.953 -25.953 1 82.62 98 VAL A CA 1
ATOM 768 C C . VAL A 1 98 ? -14.062 20.625 -27.188 1 82.62 98 VAL A C 1
ATOM 770 O O . VAL A 1 98 ? -14.328 19.469 -27.484 1 82.62 98 VAL A O 1
ATOM 773 N N . ASP A 1 99 ? -14.453 21.641 -27.906 1 80.56 99 ASP A N 1
ATOM 774 C CA . ASP A 1 99 ? -15.258 21.469 -29.109 1 80.56 99 ASP A CA 1
ATOM 775 C C . ASP A 1 99 ? -14.508 20.641 -30.156 1 80.56 99 ASP A C 1
ATOM 777 O O . ASP A 1 99 ? -15.109 19.812 -30.844 1 80.56 99 ASP A O 1
ATOM 781 N N . ALA A 1 100 ? -13.25 20.859 -30.172 1 78.94 100 ALA A N 1
ATOM 782 C CA . ALA A 1 100 ? -12.422 20.094 -31.094 1 78.94 100 ALA A CA 1
ATOM 783 C C . ALA A 1 100 ? -12.422 18.609 -30.734 1 78.94 100 ALA A C 1
ATOM 785 O O . ALA A 1 100 ? -12.516 17.75 -31.625 1 78.94 100 ALA A O 1
ATOM 786 N N . VAL A 1 101 ? -12.383 18.391 -29.516 1 79.69 101 VAL A N 1
ATOM 787 C CA . VAL A 1 101 ? -12.383 17.016 -29.031 1 79.69 101 VAL A CA 1
ATOM 788 C C . VAL A 1 101 ? -13.742 16.359 -29.297 1 79.69 101 VAL A C 1
ATOM 790 O O . VAL A 1 101 ? -13.82 15.211 -29.734 1 79.69 101 VAL A O 1
ATOM 793 N N . ILE A 1 102 ? -14.758 17 -29.094 1 77.94 102 ILE A N 1
ATOM 794 C CA . ILE A 1 102 ? -16.125 16.5 -29.281 1 77.94 102 ILE A CA 1
ATOM 795 C C . ILE A 1 102 ? -16.359 16.203 -30.75 1 77.94 102 ILE A C 1
ATOM 797 O O . ILE A 1 102 ? -16.953 15.18 -31.094 1 77.94 102 ILE A O 1
ATOM 801 N N . LYS A 1 103 ? -15.922 17.078 -31.547 1 75.19 103 LYS A N 1
ATOM 802 C CA . LYS A 1 103 ? -16.094 16.906 -32.969 1 75.19 103 LYS A CA 1
ATOM 803 C C . LYS A 1 103 ? -15.359 15.664 -33.469 1 75.19 103 LYS A C 1
ATOM 805 O O . LYS A 1 103 ? -15.82 14.977 -34.406 1 75.19 103 LYS A O 1
ATOM 810 N N . LEU A 1 104 ? -14.312 15.438 -32.75 1 68.25 104 LEU A N 1
ATOM 811 C CA . LEU A 1 104 ? -13.5 14.305 -33.188 1 68.25 104 LEU A CA 1
ATOM 812 C C . LEU A 1 104 ? -14.031 13 -32.562 1 68.25 104 LEU A C 1
ATOM 814 O O . LEU A 1 104 ? -13.789 11.922 -33.125 1 68.25 104 LEU A O 1
ATOM 818 N N . GLU A 1 105 ? -14.602 13.062 -31.422 1 66.56 105 GLU A N 1
ATOM 819 C CA . GLU A 1 105 ? -15.188 11.875 -30.812 1 66.56 105 GLU A CA 1
ATOM 820 C C . GLU A 1 105 ? -16.344 11.336 -31.672 1 66.56 105 GLU A C 1
ATOM 822 O O . GLU A 1 105 ? -16.594 10.133 -31.672 1 66.56 105 GLU A O 1
ATOM 827 N N . LYS A 1 106 ? -17.219 12.078 -32.312 1 59.22 106 LYS A N 1
ATOM 828 C CA . LYS A 1 106 ? -18.359 11.688 -33.125 1 59.22 106 LYS A CA 1
ATOM 829 C C . LYS A 1 106 ? -17.891 11.188 -34.5 1 59.22 106 LYS A C 1
ATOM 831 O O . LYS A 1 106 ? -18.688 10.633 -35.281 1 59.22 106 LYS A O 1
ATOM 836 N N . LYS A 1 107 ? -16.656 11.523 -34.781 1 57.09 107 LYS A N 1
ATOM 837 C CA . LYS A 1 107 ? -16.172 11.039 -36.062 1 57.09 107 LYS A CA 1
ATOM 838 C C . LYS A 1 107 ? -15.32 9.781 -35.906 1 57.09 107 LYS A C 1
ATOM 840 O O . LYS A 1 107 ? -14.383 9.766 -35.125 1 57.09 107 LYS A O 1
ATOM 845 N N . PRO A 1 108 ? -15.727 8.625 -36.406 1 51.47 108 PRO A N 1
ATOM 846 C CA . PRO A 1 108 ? -15.125 7.312 -36.156 1 51.47 108 PRO A CA 1
ATOM 847 C C . PRO A 1 108 ? -13.609 7.312 -36.312 1 51.47 108 PRO A C 1
ATOM 849 O O . PRO A 1 108 ? -12.906 6.613 -35.562 1 51.47 108 PRO A O 1
ATOM 852 N N . TYR A 1 109 ? -13.047 7.805 -37.469 1 43.41 109 TYR A N 1
ATOM 853 C CA . TYR A 1 109 ? -11.727 7.484 -38 1 43.41 109 TYR A CA 1
ATOM 854 C C . TYR A 1 109 ? -10.773 8.656 -37.844 1 43.41 109 TYR A C 1
ATOM 856 O O . TYR A 1 109 ? -9.828 8.812 -38.625 1 43.41 109 TYR A O 1
ATOM 864 N N . VAL A 1 110 ? -10.938 9.547 -37.031 1 48.53 110 VAL A N 1
ATOM 865 C CA . VAL A 1 110 ? -10.156 10.75 -37.312 1 48.53 110 VAL A CA 1
ATOM 866 C C . VAL A 1 110 ? -8.852 10.711 -36.5 1 48.53 110 VAL A C 1
ATOM 868 O O . VAL A 1 110 ? -8.852 10.445 -35.312 1 48.53 110 VAL A O 1
ATOM 871 N N . LEU A 1 111 ? -7.723 10.766 -37.156 1 48.12 111 LEU A N 1
ATOM 872 C CA . LEU A 1 111 ? -6.297 10.758 -36.875 1 48.12 111 LEU A CA 1
ATOM 873 C C . LEU A 1 111 ? -5.961 11.766 -35.781 1 48.12 111 LEU A C 1
ATOM 875 O O . LEU A 1 111 ? -5.051 11.539 -34.969 1 48.12 111 LEU A O 1
ATOM 879 N N . HIS A 1 112 ? -6.812 12.812 -35.625 1 52.19 112 HIS A N 1
ATOM 880 C CA . HIS A 1 112 ? -6.414 13.969 -34.812 1 52.19 112 HIS A CA 1
ATOM 881 C C . HIS A 1 112 ? -7.031 13.922 -33.438 1 52.19 112 HIS A C 1
ATOM 883 O O . HIS A 1 112 ? -7.004 14.906 -32.688 1 52.19 112 HIS A O 1
ATOM 889 N N . ARG A 1 113 ? -7.461 12.773 -33.062 1 59.94 113 ARG A N 1
ATOM 890 C CA . ARG A 1 113 ? -8.148 12.648 -31.781 1 59.94 113 ARG A CA 1
ATOM 891 C C . ARG A 1 113 ? -7.168 12.727 -30.625 1 59.94 113 ARG A C 1
ATOM 893 O O . ARG A 1 113 ? -7.434 13.398 -29.625 1 59.94 113 ARG A O 1
ATOM 900 N N . GLY A 1 114 ? -6.09 12.07 -30.828 1 61.31 114 GLY A N 1
ATOM 901 C CA . GLY A 1 114 ? -5.086 12.078 -29.781 1 61.31 114 GLY A CA 1
ATOM 902 C C . GLY A 1 114 ? -4.477 13.453 -29.547 1 61.31 114 GLY A C 1
ATOM 903 O O . GLY A 1 114 ? -4.27 13.859 -28.406 1 61.31 114 GLY A O 1
ATOM 904 N N . SER A 1 115 ? -4.348 14.203 -30.656 1 66.88 115 SER A N 1
ATOM 905 C CA . SER A 1 115 ? -3.787 15.547 -30.562 1 66.88 115 SER A CA 1
ATOM 906 C C . SER A 1 115 ? -4.754 16.5 -29.875 1 66.88 115 SER A C 1
ATOM 908 O O . SER A 1 115 ? -4.34 17.328 -29.047 1 66.88 115 SER A O 1
ATOM 910 N N . ALA A 1 116 ? -5.91 16.375 -30.203 1 73.38 116 ALA A N 1
ATOM 911 C CA . ALA A 1 116 ? -6.914 17.25 -29.594 1 73.38 116 ALA A CA 1
ATOM 912 C C . ALA A 1 116 ? -7.051 16.984 -28.109 1 73.38 116 ALA A C 1
ATOM 914 O O . ALA A 1 116 ? -7.184 17.922 -27.312 1 73.38 116 ALA A O 1
ATOM 915 N N . PHE A 1 117 ? -6.898 15.828 -27.828 1 72.75 117 PHE A N 1
ATOM 916 C CA . PHE A 1 117 ? -6.996 15.469 -26.422 1 72.75 117 PHE A CA 1
ATOM 917 C C . PHE A 1 117 ? -5.777 15.961 -25.656 1 72.75 117 PHE A C 1
ATOM 919 O O . PHE A 1 117 ? -5.906 16.453 -24.531 1 72.75 117 PHE A O 1
ATOM 926 N N . ARG A 1 118 ? -4.789 15.938 -26.25 1 71.38 118 ARG A N 1
ATOM 927 C CA . ARG A 1 118 ? -3.562 16.422 -25.625 1 71.38 118 ARG A CA 1
ATOM 928 C C . ARG A 1 118 ? -3.588 17.938 -25.484 1 71.38 118 ARG A C 1
ATOM 930 O O . ARG A 1 118 ? -3.139 18.484 -24.469 1 71.38 118 ARG A O 1
ATOM 937 N N . GLU A 1 119 ? -4.039 18.484 -26.453 1 78.31 119 GLU A N 1
ATOM 938 C CA . GLU A 1 119 ? -4.16 19.938 -26.391 1 78.31 119 GLU A CA 1
ATOM 939 C C . GLU A 1 119 ? -5.094 20.359 -25.266 1 78.31 119 GLU A C 1
ATOM 941 O O . GLU A 1 119 ? -4.781 21.297 -24.516 1 78.31 119 GLU A O 1
ATOM 946 N N . LEU A 1 120 ? -6.078 19.703 -25.156 1 80.75 120 LEU A N 1
ATOM 947 C CA . LEU A 1 120 ? -7.016 20 -24.094 1 80.75 120 LEU A CA 1
ATOM 948 C C . LEU A 1 120 ? -6.379 19.75 -22.719 1 80.75 120 LEU A C 1
ATOM 950 O O . LEU A 1 120 ? -6.484 20.594 -21.828 1 80.75 120 LEU A O 1
ATOM 954 N N . LYS A 1 121 ? -5.75 18.719 -22.688 1 78.5 121 LYS A N 1
ATOM 955 C CA . LYS A 1 121 ? -5.09 18.406 -21.438 1 78.5 121 LYS A CA 1
ATOM 956 C C . LYS A 1 121 ? -4.043 19.453 -21.078 1 78.5 121 LYS A C 1
ATOM 958 O O . LYS A 1 121 ? -3.957 19.891 -19.922 1 78.5 121 LYS A O 1
ATOM 963 N N . SER A 1 122 ? -3.301 19.859 -21.953 1 78.69 122 SER A N 1
ATOM 964 C CA . SER A 1 122 ? -2.279 20.875 -21.75 1 78.69 122 SER A CA 1
ATOM 965 C C . SER A 1 122 ? -2.898 22.188 -21.297 1 78.69 122 SER A C 1
ATOM 967 O O . SER A 1 122 ? -2.396 22.828 -20.375 1 78.69 122 SER A O 1
ATOM 969 N N . LYS A 1 123 ? -3.9 22.531 -21.922 1 81.88 123 LYS A N 1
ATOM 970 C CA . LYS A 1 123 ? -4.555 23.797 -21.594 1 81.88 123 LYS A CA 1
ATOM 971 C C . LYS A 1 123 ? -5.16 23.75 -20.188 1 81.88 123 LYS A C 1
ATOM 973 O O . LYS A 1 123 ? -5.062 24.719 -19.438 1 81.88 123 LYS A O 1
ATOM 978 N N . VAL A 1 124 ? -5.609 22.641 -19.875 1 79.75 124 VAL A N 1
ATOM 979 C CA . VAL A 1 124 ? -6.23 22.516 -18.562 1 79.75 124 VAL A CA 1
ATOM 980 C C . VAL A 1 124 ? -5.156 22.531 -17.469 1 79.75 124 VAL A C 1
ATOM 982 O O . VAL A 1 124 ? -5.301 23.188 -16.438 1 79.75 124 VAL A O 1
ATOM 985 N N . THR A 1 125 ? -4.156 21.938 -17.719 1 76.88 125 THR A N 1
ATOM 986 C CA . THR A 1 125 ? -3.047 21.906 -16.781 1 76.88 125 THR A CA 1
ATOM 987 C C . THR A 1 125 ? -2.438 23.297 -16.625 1 76.88 125 THR A C 1
ATOM 989 O O . THR A 1 125 ? -2.148 23.734 -15.508 1 76.88 125 THR A O 1
ATOM 992 N N . SER A 1 126 ? -2.246 23.938 -17.703 1 78.62 126 SER A N 1
ATOM 993 C CA . SER A 1 126 ? -1.713 25.297 -17.688 1 78.62 126 SER A CA 1
ATOM 994 C C . SER A 1 126 ? -2.65 26.25 -16.953 1 78.62 126 SER A C 1
ATOM 996 O O . SER A 1 126 ? -2.197 27.141 -16.25 1 78.62 126 SER A O 1
ATOM 998 N N . LEU A 1 127 ? -3.859 26.078 -17.141 1 81.06 127 LEU A N 1
ATOM 999 C CA . LEU A 1 127 ? -4.832 26.906 -16.453 1 81.06 127 LEU A CA 1
ATOM 1000 C C . LEU A 1 127 ? -4.695 26.766 -14.938 1 81.06 127 LEU A C 1
ATOM 1002 O O . LEU A 1 127 ? -4.699 27.766 -14.211 1 81.06 127 LEU A O 1
ATOM 1006 N N . ASP A 1 128 ? -4.535 25.625 -14.578 1 72.69 128 ASP A N 1
ATOM 1007 C CA . ASP A 1 128 ? -4.387 25.391 -13.148 1 72.69 128 ASP A CA 1
ATOM 1008 C C . ASP A 1 128 ? -3.166 26.125 -12.594 1 72.69 128 ASP A C 1
ATOM 1010 O O . ASP A 1 128 ? -3.234 26.734 -11.523 1 72.69 128 ASP A O 1
ATOM 1014 N N . GLU A 1 129 ? -2.182 26.109 -13.344 1 71.75 129 GLU A N 1
ATOM 1015 C CA . GLU A 1 129 ? -0.958 26.812 -12.977 1 71.75 129 GLU A CA 1
ATOM 1016 C C . GLU A 1 129 ? -1.179 28.328 -12.938 1 71.75 129 GLU A C 1
ATOM 1018 O O . GLU A 1 129 ? -0.702 29.016 -12.031 1 71.75 129 GLU A O 1
ATOM 1023 N N . ARG A 1 130 ? -1.841 28.797 -13.898 1 77.12 130 ARG A N 1
ATOM 1024 C CA . ARG A 1 130 ? -2.055 30.25 -13.992 1 77.12 130 ARG A CA 1
ATOM 1025 C C . ARG A 1 130 ? -3.01 30.734 -12.906 1 77.12 130 ARG A C 1
ATOM 1027 O O . ARG A 1 130 ? -2.854 31.828 -12.383 1 77.12 130 ARG A O 1
ATOM 1034 N N . ILE A 1 131 ? -3.916 29.891 -12.625 1 74.94 131 ILE A N 1
ATOM 1035 C CA . ILE A 1 131 ? -4.816 30.25 -11.539 1 74.94 131 ILE A CA 1
ATOM 1036 C C . ILE A 1 131 ? -4.031 30.359 -10.234 1 74.94 131 ILE A C 1
ATOM 1038 O O . ILE A 1 131 ? -4.191 31.328 -9.492 1 74.94 131 ILE A O 1
ATOM 1042 N N . SER A 1 132 ? -3.18 29.547 -10.086 1 66.81 132 SER A N 1
ATOM 1043 C CA . SER A 1 132 ? -2.344 29.547 -8.891 1 66.81 132 SER A CA 1
ATOM 1044 C C . SER A 1 132 ? -1.432 30.766 -8.852 1 66.81 132 SER A C 1
ATOM 1046 O O . SER A 1 132 ? -1.297 31.406 -7.816 1 66.81 132 SER A O 1
ATOM 1048 N N . SER A 1 133 ? -0.833 31.031 -9.961 1 68.69 133 SER A N 1
ATOM 1049 C CA . SER A 1 133 ? 0.042 32.188 -10.078 1 68.69 133 SER A CA 1
ATOM 1050 C C . SER A 1 133 ? -0.727 33.5 -9.836 1 68.69 133 SER A C 1
ATOM 1052 O O . SER A 1 133 ? -0.239 34.406 -9.148 1 68.69 133 SER A O 1
ATOM 1054 N N . PHE A 1 134 ? -1.865 33.688 -10.43 1 77.62 134 PHE A N 1
ATOM 1055 C CA . PHE A 1 134 ? -2.721 34.844 -10.266 1 77.62 134 PHE A CA 1
ATOM 1056 C C . PHE A 1 134 ? -3.129 35.031 -8.805 1 77.62 134 PHE A C 1
ATOM 1058 O O . PHE A 1 134 ? -3.049 36.125 -8.25 1 77.62 134 PHE A O 1
ATOM 1065 N N . HIS A 1 135 ? -3.467 33.969 -8.32 1 66.5 135 HIS A N 1
ATOM 1066 C CA . HIS A 1 135 ? -3.855 34 -6.914 1 66.5 135 HIS A CA 1
ATOM 1067 C C . HIS A 1 135 ? -2.709 34.469 -6.035 1 66.5 135 HIS A C 1
ATOM 1069 O O . HIS A 1 135 ? -2.904 35.312 -5.156 1 66.5 135 HIS A O 1
ATOM 1075 N N . GLN A 1 136 ? -1.56 34.094 -6.289 1 59.81 136 GLN A N 1
ATOM 1076 C CA . GLN A 1 136 ? -0.365 34.5 -5.547 1 59.81 136 GLN A CA 1
ATOM 1077 C C . GLN A 1 136 ? -0.096 36 -5.691 1 59.81 136 GLN A C 1
ATOM 1079 O O . GLN A 1 136 ? 0.26 36.656 -4.715 1 59.81 136 GLN A O 1
ATOM 1084 N N . LYS A 1 137 ? -0.217 36.438 -6.852 1 63.41 137 LYS A N 1
ATOM 1085 C CA . LYS A 1 137 ? 0.032 37.844 -7.113 1 63.41 137 LYS A CA 1
ATOM 1086 C C . LYS A 1 137 ? -1.002 38.719 -6.41 1 63.41 137 LYS A C 1
ATOM 1088 O O . LYS A 1 137 ? -0.656 39.75 -5.828 1 63.41 137 LYS A O 1
ATOM 1093 N N . VAL A 1 138 ? -2.168 38.312 -6.438 1 65.06 138 VAL A N 1
ATOM 1094 C CA . VAL A 1 138 ? -3.248 39.062 -5.82 1 65.06 138 VAL A CA 1
ATOM 1095 C C . VAL A 1 138 ? -3.064 39.094 -4.305 1 65.06 138 VAL A C 1
ATOM 1097 O O . VAL A 1 138 ? -3.18 40.156 -3.672 1 65.06 138 VAL A O 1
ATOM 1100 N N . ILE A 1 139 ? -2.732 38 -3.785 1 54.09 139 ILE A N 1
ATOM 1101 C CA . ILE A 1 139 ? -2.539 37.906 -2.342 1 54.09 139 ILE A CA 1
ATOM 1102 C C . ILE A 1 139 ? -1.342 38.75 -1.918 1 54.09 139 ILE A C 1
ATOM 1104 O O . ILE A 1 139 ? -1.385 39.438 -0.885 1 54.09 139 ILE A O 1
ATOM 1108 N N . GLY A 1 140 ? -0.278 38.781 -2.641 1 51.16 140 GLY A N 1
ATOM 1109 C CA . GLY A 1 140 ? 0.879 39.625 -2.402 1 51.16 140 GLY A CA 1
ATOM 1110 C C . GLY A 1 140 ? 0.539 41.094 -2.371 1 51.16 140 GLY A C 1
ATOM 1111 O O . GLY A 1 140 ? 1.015 41.844 -1.502 1 51.16 140 GLY A O 1
ATOM 1112 N N . LEU A 1 141 ? -0.216 41.5 -3.264 1 52.12 141 LEU A N 1
ATOM 1113 C CA . LEU A 1 141 ? -0.567 42.906 -3.361 1 52.12 141 LEU A CA 1
ATOM 1114 C C . LEU A 1 141 ? -1.573 43.312 -2.283 1 52.12 141 LEU A C 1
ATOM 1116 O O . LEU A 1 141 ? -1.547 44.438 -1.777 1 52.12 141 LEU A O 1
ATOM 1120 N N . ARG A 1 142 ? -2.391 42.438 -1.955 1 47.72 142 ARG A N 1
ATOM 1121 C CA . ARG A 1 142 ? -3.318 42.688 -0.864 1 47.72 142 ARG A CA 1
ATOM 1122 C C . ARG A 1 142 ? -2.574 42.875 0.456 1 47.72 142 ARG A C 1
ATOM 1124 O O . ARG A 1 142 ? -2.932 43.75 1.265 1 47.72 142 ARG A O 1
ATOM 1131 N N . ALA A 1 143 ? -1.633 42.031 0.835 1 42.91 143 ALA A N 1
ATOM 1132 C CA . ALA A 1 143 ? -0.83 42.188 2.047 1 42.91 143 ALA A CA 1
ATOM 1133 C C . ALA A 1 143 ? -0.283 43.594 2.186 1 42.91 143 ALA A C 1
ATOM 1135 O O . ALA A 1 143 ? -0.18 44.125 3.297 1 42.91 143 ALA A O 1
ATOM 1136 N N . ILE A 1 144 ? 0.048 44.25 1.228 1 39.81 144 ILE A N 1
ATOM 1137 C CA . ILE A 1 144 ? 0.545 45.625 1.28 1 39.81 144 ILE A CA 1
ATOM 1138 C C . ILE A 1 144 ? -0.595 46.562 1.644 1 39.81 144 ILE A C 1
ATOM 1140 O O . ILE A 1 144 ? -0.383 47.562 2.334 1 39.81 144 ILE A O 1
ATOM 1144 N N . VAL A 1 145 ? -1.681 46.406 1.179 1 37.62 145 VAL A N 1
ATOM 1145 C CA . VAL A 1 145 ? -2.771 47.375 1.397 1 37.62 145 VAL A CA 1
ATOM 1146 C C . VAL A 1 145 ? -3.309 47.219 2.82 1 37.62 145 VAL A C 1
ATOM 1148 O O . VAL A 1 145 ? -3.943 48.125 3.35 1 37.62 145 VAL A O 1
ATOM 1151 N N . GLN A 1 146 ? -3.557 46 3.379 1 40.38 146 GLN A N 1
ATOM 1152 C CA . GLN A 1 146 ? -4.277 45.875 4.641 1 40.38 146 GLN A CA 1
ATOM 1153 C C . GLN A 1 146 ? -3.477 46.5 5.789 1 40.38 146 GLN A C 1
ATOM 1155 O O . GLN A 1 146 ? -2.318 46.125 6.008 1 40.38 146 GLN A O 1
ATOM 1160 N N . THR A 1 147 ? -3.664 47.594 6.184 1 37.75 147 THR A N 1
ATOM 1161 C CA . THR A 1 147 ? -3.248 48.219 7.43 1 37.75 147 THR A CA 1
ATOM 1162 C C . THR A 1 147 ? -3.109 47.188 8.539 1 37.75 147 THR A C 1
ATOM 1164 O O . THR A 1 147 ? -3.799 46.156 8.531 1 37.75 147 THR A O 1
ATOM 1167 N N . ASP A 1 148 ? -2.018 47.156 9.406 1 42.12 148 ASP A N 1
ATOM 1168 C CA . ASP A 1 148 ? -1.519 46.438 10.586 1 42.12 148 ASP A CA 1
ATOM 1169 C C . ASP A 1 148 ? -2.67 45.906 11.438 1 42.12 148 ASP A C 1
ATOM 1171 O O . ASP A 1 148 ? -2.58 44.812 11.992 1 42.12 148 ASP A O 1
ATOM 1175 N N . SER A 1 149 ? -3.719 46.812 11.891 1 47.53 149 SER A N 1
ATOM 1176 C CA . SER A 1 149 ? -4.75 46.625 12.906 1 47.53 149 SER A CA 1
ATOM 1177 C C . SER A 1 149 ? -5.875 45.719 12.414 1 47.53 149 SER A C 1
ATOM 1179 O O . SER A 1 149 ? -6.809 45.438 13.156 1 47.53 149 SER A O 1
ATOM 1181 N N . SER A 1 150 ? -5.855 45.25 11.164 1 62 150 SER A N 1
ATOM 1182 C CA . SER A 1 150 ? -7.062 44.812 10.469 1 62 150 SER A CA 1
ATOM 1183 C C . SER A 1 150 ? -7.441 43.406 10.852 1 62 150 SER A C 1
ATOM 1185 O O . SER A 1 150 ? -8.609 43.031 10.758 1 62 150 SER A O 1
ATOM 1187 N N . PHE A 1 151 ? -6.594 42.625 11.562 1 81.44 151 PHE A N 1
ATOM 1188 C CA . PHE A 1 151 ? -7.051 41.281 11.844 1 81.44 151 PHE A CA 1
ATOM 1189 C C . PHE A 1 151 ? -7.414 41.125 13.32 1 81.44 151 PHE A C 1
ATOM 1191 O O . PHE A 1 151 ? -7.805 40.031 13.75 1 81.44 151 PHE A O 1
ATOM 1198 N N . LEU A 1 152 ? -7.207 42.25 14.031 1 85.56 152 LEU A N 1
ATOM 1199 C CA . LEU A 1 152 ? -7.629 42.188 15.422 1 85.56 152 LEU A CA 1
ATOM 1200 C C . LEU A 1 152 ? -9.148 42.156 15.531 1 85.56 152 LEU A C 1
ATOM 1202 O O . LEU A 1 152 ? -9.836 43.031 14.992 1 85.56 152 LEU A O 1
ATOM 1206 N N . LEU A 1 153 ? -9.625 41.156 16.156 1 88.19 153 LEU A N 1
ATOM 1207 C CA . LEU A 1 153 ? -11.07 41 16.328 1 88.19 153 LEU A CA 1
ATOM 1208 C C . LEU A 1 153 ? -11.539 41.688 17.609 1 88.19 153 LEU A C 1
ATOM 1210 O O . LEU A 1 153 ? -11.188 41.25 18.703 1 88.19 153 LEU A O 1
ATOM 1214 N N . SER A 1 154 ? -12.273 42.719 17.391 1 79.69 154 SER A N 1
ATOM 1215 C CA . SER A 1 154 ? -12.844 43.406 18.547 1 79.69 154 SER A CA 1
ATOM 1216 C C . SER A 1 154 ? -14.062 42.688 19.094 1 79.69 154 SER A C 1
ATOM 1218 O O . SER A 1 154 ? -14.625 41.812 18.422 1 79.69 154 SER A O 1
ATOM 1220 N N . ARG A 1 155 ? -14.492 43 20.312 1 79.94 155 ARG A N 1
ATOM 1221 C CA . ARG A 1 155 ? -15.641 42.406 20.953 1 79.94 155 ARG A CA 1
ATOM 1222 C C . ARG A 1 155 ? -16.922 42.688 20.172 1 79.94 155 ARG A C 1
ATOM 1224 O O . ARG A 1 155 ? -17.891 41.906 20.234 1 79.94 155 ARG A O 1
ATOM 1231 N N . GLN A 1 156 ? -16.953 43.75 19.484 1 76.25 156 GLN A N 1
ATOM 1232 C CA . GLN A 1 156 ? -18.125 44.125 18.719 1 76.25 156 GLN A CA 1
ATOM 1233 C C . GLN A 1 156 ? -18.25 43.312 17.453 1 76.25 156 GLN A C 1
ATOM 1235 O O . GLN A 1 156 ? -19.359 43.031 16.984 1 76.25 156 GLN A O 1
ATOM 1240 N N . ASP A 1 157 ? -17.141 42.875 16.953 1 78.62 157 ASP A N 1
ATOM 1241 C CA . ASP A 1 157 ? -17.125 42.219 15.656 1 78.62 157 ASP A CA 1
ATOM 1242 C C . ASP A 1 157 ? -17.078 40.688 15.812 1 78.62 157 ASP A C 1
ATOM 1244 O O . ASP A 1 157 ? -17.328 39.969 14.859 1 78.62 157 ASP A O 1
ATOM 1248 N N . PHE A 1 158 ? -16.75 40.25 16.953 1 89.81 158 PHE A N 1
ATOM 1249 C CA . PHE A 1 158 ? -16.594 38.812 17.188 1 89.81 158 PHE A CA 1
ATOM 1250 C C . PHE A 1 158 ? -16.953 38.438 18.625 1 89.81 158 PHE A C 1
ATOM 1252 O O . PHE A 1 158 ? -16.469 39.062 19.562 1 89.81 158 PHE A O 1
ATOM 1259 N N . SER A 1 159 ? -17.828 37.438 18.734 1 88.94 159 SER A N 1
ATOM 1260 C CA . SER A 1 159 ? -18.156 36.938 20.062 1 88.94 159 SER A CA 1
ATOM 1261 C C . SER A 1 159 ? -18.516 35.438 20 1 88.94 159 SER A C 1
ATOM 1263 O O . SER A 1 159 ? -19.109 35 19.016 1 88.94 159 SER A O 1
ATOM 1265 N N . PHE A 1 160 ? -18.062 34.75 20.984 1 92.81 160 PHE A N 1
ATOM 1266 C CA . PHE A 1 160 ? -18.5 33.344 21.109 1 92.81 160 PHE A CA 1
ATOM 1267 C C . PHE A 1 160 ? -19.969 33.312 21.516 1 92.81 160 PHE A C 1
ATOM 1269 O O . PHE A 1 160 ? -20.453 34.156 22.25 1 92.81 160 PHE A O 1
ATOM 1276 N N . VAL A 1 161 ? -20.609 32.281 21.031 1 91.31 161 VAL A N 1
ATOM 1277 C CA . VAL A 1 161 ? -22.047 32.188 21.234 1 91.31 161 VAL A CA 1
ATOM 1278 C C . VAL A 1 161 ? -22.312 31.562 22.609 1 91.31 161 VAL A C 1
ATOM 1280 O O . VAL A 1 161 ? -21.703 30.547 22.969 1 91.31 161 VAL A O 1
ATOM 1283 N N . GLY A 1 162 ? -23.281 32.156 23.328 1 85.06 162 GLY A N 1
ATOM 1284 C CA . GLY A 1 162 ? -23.734 31.625 24.609 1 85.06 162 GLY A CA 1
ATOM 1285 C C . GLY A 1 162 ? -23.109 32.344 25.797 1 85.06 162 GLY A C 1
ATOM 1286 O O . GLY A 1 162 ? -22.062 32.969 25.672 1 85.06 162 GLY A O 1
ATOM 1287 N N . ALA A 1 163 ? -23.766 32.312 27.047 1 79.31 163 ALA A N 1
ATOM 1288 C CA . ALA A 1 163 ? -23.281 32.906 28.281 1 79.31 163 ALA A CA 1
ATOM 1289 C C . ALA A 1 163 ? -22.016 32.188 28.781 1 79.31 163 ALA A C 1
ATOM 1291 O O . ALA A 1 163 ? -21.094 32.812 29.297 1 79.31 163 ALA A O 1
ATOM 1292 N N . LYS A 1 164 ? -21.969 30.891 28.578 1 87.56 164 LYS A N 1
ATOM 1293 C CA . LYS A 1 164 ? -20.812 30.047 28.828 1 87.56 164 LYS A CA 1
ATOM 1294 C C . LYS A 1 164 ? -20.453 29.219 27.609 1 87.56 164 LYS A C 1
ATOM 1296 O O . LYS A 1 164 ? -20.875 28.062 27.484 1 87.56 164 LYS A O 1
ATOM 1301 N N . PRO A 1 165 ? -19.703 29.906 26.781 1 89.56 165 PRO A N 1
ATOM 1302 C CA . PRO A 1 165 ? -19.375 29.188 25.547 1 89.56 165 PRO A CA 1
ATOM 1303 C C . PRO A 1 165 ? -18.641 27.875 25.797 1 89.56 165 PRO A C 1
ATOM 1305 O O . PRO A 1 165 ? -17.828 27.781 26.719 1 89.56 165 PRO A O 1
ATOM 1308 N N . GLU A 1 166 ? -19 26.859 25.094 1 92.25 166 GLU A N 1
ATOM 1309 C CA . GLU A 1 166 ? -18.359 25.547 25.188 1 92.25 166 GLU A CA 1
ATOM 1310 C C . GLU A 1 166 ? -17.188 25.438 24.219 1 92.25 166 GLU A C 1
ATOM 1312 O O . GLU A 1 166 ? -17.297 25.797 23.047 1 92.25 166 GLU A O 1
ATOM 1317 N N . PHE A 1 167 ? -16.047 25.062 24.734 1 93.56 167 PHE A N 1
ATOM 1318 C CA . PHE A 1 167 ? -14.852 24.844 23.938 1 93.56 167 PHE A CA 1
ATOM 1319 C C . PHE A 1 167 ? -14.484 23.375 23.891 1 93.56 167 PHE A C 1
ATOM 1321 O O . PHE A 1 167 ? -14.25 22.75 24.938 1 93.56 167 PHE A O 1
ATOM 1328 N N . ILE A 1 168 ? -14.508 22.797 22.719 1 94.19 168 ILE A N 1
ATOM 1329 C CA . ILE A 1 168 ? -14.148 21.391 22.531 1 94.19 168 ILE A CA 1
ATOM 1330 C C . ILE A 1 168 ? -12.703 21.297 22.047 1 94.19 168 ILE A C 1
ATOM 1332 O O . ILE A 1 168 ? -12.352 21.859 21 1 94.19 168 ILE A O 1
ATOM 1336 N N . GLN A 1 169 ? -11.922 20.609 22.781 1 93.88 169 GLN A N 1
ATOM 1337 C CA . GLN A 1 169 ? -10.523 20.469 22.391 1 93.88 169 GLN A CA 1
ATOM 1338 C C . GLN A 1 169 ? -10.375 19.438 21.266 1 93.88 169 GLN A C 1
ATOM 1340 O O . GLN A 1 169 ? -10.727 18.281 21.438 1 93.88 169 GLN A O 1
ATOM 1345 N N . ASN A 1 170 ? -9.82 19.828 20.125 1 91.69 170 ASN A N 1
ATOM 1346 C CA . ASN A 1 170 ? -9.641 18.969 18.969 1 91.69 170 ASN A CA 1
ATOM 1347 C C . ASN A 1 170 ? -8.18 18.578 18.781 1 91.69 170 ASN A C 1
ATOM 1349 O O . ASN A 1 170 ? -7.887 17.562 18.156 1 91.69 170 ASN A O 1
ATOM 1353 N N . GLY A 1 171 ? -7.328 19.391 19.203 1 90 171 GLY A N 1
ATOM 1354 C CA . GLY A 1 171 ? -5.895 19.156 19.078 1 90 171 GLY A CA 1
ATOM 1355 C C . GLY A 1 171 ? -5.117 19.578 20.312 1 90 171 GLY A C 1
ATOM 1356 O O . GLY A 1 171 ? -5.691 19.719 21.391 1 90 171 GLY A O 1
ATOM 1357 N N . GLU A 1 172 ? -3.795 19.641 20.188 1 85.88 172 GLU A N 1
ATOM 1358 C CA . GLU A 1 172 ? -2.936 20.031 21.312 1 85.88 172 GLU A CA 1
ATOM 1359 C C . GLU A 1 172 ? -3.254 21.438 21.781 1 85.88 172 GLU A C 1
ATOM 1361 O O . GLU A 1 172 ? -3.324 21.688 23 1 85.88 172 GLU A O 1
ATOM 1366 N N . THR A 1 173 ? -3.438 22.375 20.812 1 87.12 173 THR A N 1
ATOM 1367 C CA . THR A 1 173 ? -3.709 23.766 21.172 1 87.12 173 THR A CA 1
ATOM 1368 C C . THR A 1 173 ? -4.941 24.281 20.438 1 87.12 173 THR A C 1
ATOM 1370 O O . THR A 1 173 ? -5.18 25.5 20.406 1 87.12 173 THR A O 1
ATOM 1373 N N . SER A 1 174 ? -5.641 23.375 19.812 1 94.19 174 SER A N 1
ATOM 1374 C CA . SER A 1 174 ? -6.773 23.781 18.984 1 94.19 174 SER A CA 1
ATOM 1375 C C . SER A 1 174 ? -8.102 23.391 19.625 1 94.19 174 SER A C 1
ATOM 1377 O O . SER A 1 174 ? -8.25 22.281 20.141 1 94.19 174 SER A O 1
ATOM 1379 N N . PHE A 1 175 ? -9.023 24.344 19.609 1 96 175 PHE A N 1
ATOM 1380 C CA . PHE A 1 175 ? -10.359 24.156 20.141 1 96 175 PHE A CA 1
ATOM 1381 C C . PHE A 1 175 ? -11.414 24.594 19.141 1 96 175 PHE A C 1
ATOM 1383 O O . PHE A 1 175 ? -11.141 25.438 18.281 1 96 175 PHE A O 1
ATOM 1390 N N . THR A 1 176 ? -12.609 24.016 19.234 1 96.12 176 THR A N 1
ATOM 1391 C CA . THR A 1 176 ? -13.727 24.5 18.438 1 96.12 176 THR A CA 1
ATOM 1392 C C . THR A 1 176 ? -14.812 25.094 19.312 1 96.12 176 THR A C 1
ATOM 1394 O O . THR A 1 176 ? -14.969 24.703 20.469 1 96.12 176 THR A O 1
ATOM 1397 N N . SER A 1 177 ? -15.43 26.078 18.844 1 95.25 177 SER A N 1
ATOM 1398 C CA . SER A 1 177 ? -16.562 26.719 19.484 1 95.25 177 SER A CA 1
ATOM 1399 C C . SER A 1 177 ? -17.438 27.453 18.469 1 95.25 177 SER A C 1
ATOM 1401 O O . SER A 1 177 ? -17 27.719 17.359 1 95.25 177 SER A O 1
ATOM 1403 N N . LYS A 1 178 ? -18.672 27.703 18.875 1 94.56 178 LYS A N 1
ATOM 1404 C CA . LYS A 1 178 ? -19.547 28.516 18.031 1 94.56 178 LYS A CA 1
ATOM 1405 C C . LYS A 1 178 ? -19.328 30 18.266 1 94.56 178 LYS A C 1
ATOM 1407 O O . LYS A 1 178 ? -19.172 30.438 19.422 1 94.56 178 LYS A O 1
ATOM 1412 N N . ALA A 1 179 ? -19.234 30.75 17.172 1 93.62 179 ALA A N 1
ATOM 1413 C CA . ALA A 1 179 ? -18.984 32.188 17.281 1 93.62 179 ALA A CA 1
ATOM 1414 C C . ALA A 1 179 ? -19.859 32.969 16.297 1 93.62 179 ALA A C 1
ATOM 1416 O O . ALA A 1 179 ? -20.297 32.406 15.273 1 93.62 179 ALA A O 1
ATOM 1417 N N . SER A 1 180 ? -20.188 34.156 16.703 1 90.88 180 SER A N 1
ATOM 1418 C CA . SER A 1 180 ? -20.797 35.125 15.828 1 90.88 180 SER A CA 1
ATOM 1419 C C . SER A 1 180 ? -19.797 36.219 15.422 1 90.88 180 SER A C 1
ATOM 1421 O O . SER A 1 180 ? -19.062 36.75 16.266 1 90.88 180 SER A O 1
ATOM 1423 N N . TYR A 1 181 ? -19.641 36.406 14.195 1 85.56 181 TYR A N 1
ATOM 1424 C CA . TYR A 1 181 ? -18.688 37.406 13.742 1 85.56 181 TYR A CA 1
ATOM 1425 C C . TYR A 1 181 ? -19.094 37.969 12.383 1 85.56 181 TYR A C 1
ATOM 1427 O O . TYR A 1 181 ? -20 37.438 11.742 1 85.56 181 TYR A O 1
ATOM 1435 N N . ILE A 1 182 ? -18.547 39.062 12.086 1 76.88 182 ILE A N 1
ATOM 1436 C CA . ILE A 1 182 ? -18.781 39.688 10.789 1 76.88 182 ILE A CA 1
ATOM 1437 C C . ILE A 1 182 ? -17.781 39.125 9.766 1 76.88 182 ILE A C 1
ATOM 1439 O O . ILE A 1 182 ? -16.578 39.344 9.875 1 76.88 182 ILE A O 1
ATOM 1443 N N . ALA A 1 183 ? -18.281 38.219 8.93 1 68 183 ALA A N 1
ATOM 1444 C CA . ALA A 1 183 ? -17.422 37.625 7.922 1 68 183 ALA A CA 1
ATOM 1445 C C . ALA A 1 183 ? -16.797 38.688 7.023 1 68 183 ALA A C 1
ATOM 1447 O O . ALA A 1 183 ? -17.422 39.719 6.75 1 68 183 ALA A O 1
ATOM 1448 N N . PRO A 1 184 ? -15.508 38.375 6.668 1 57.88 184 PRO A N 1
ATOM 1449 C CA . PRO A 1 184 ? -14.883 39.375 5.801 1 57.88 184 PRO A CA 1
ATOM 1450 C C . PRO A 1 184 ? -15.727 39.688 4.562 1 57.88 184 PRO A C 1
ATOM 1452 O O . PRO A 1 184 ? -16.172 38.781 3.869 1 57.88 184 PRO A O 1
ATOM 1455 N N . GLY A 1 185 ? -15.992 40.875 4.301 1 51.69 185 GLY A N 1
ATOM 1456 C CA . GLY A 1 185 ? -16.719 41.312 3.125 1 51.69 185 GLY A CA 1
ATOM 1457 C C . GLY A 1 185 ? -18.219 41.312 3.312 1 51.69 185 GLY A C 1
ATOM 1458 O O . GLY A 1 185 ? -18.969 41.781 2.455 1 51.69 185 GLY A O 1
ATOM 1459 N N . GLN A 1 186 ? -18.516 40.656 4.406 1 59.12 186 GLN A N 1
ATOM 1460 C CA . GLN A 1 186 ? -19.953 40.625 4.648 1 59.12 186 GLN A CA 1
ATOM 1461 C C . GLN A 1 186 ? -20.359 41.562 5.777 1 59.12 186 GLN A C 1
ATOM 1463 O O . GLN A 1 186 ? -19.562 41.812 6.691 1 59.12 186 GLN A O 1
ATOM 1468 N N . GLY A 1 187 ? -21.266 42.469 5.617 1 60.16 187 GLY A N 1
ATOM 1469 C CA . GLY A 1 187 ? -21.766 43.406 6.609 1 60.16 187 GLY A CA 1
ATOM 1470 C C . GLY A 1 187 ? -22.625 42.75 7.68 1 60.16 187 GLY A C 1
ATOM 1471 O O . GLY A 1 187 ? -22.938 43.406 8.688 1 60.16 187 GLY A O 1
ATOM 1472 N N . ALA A 1 188 ? -23.016 41.594 7.551 1 68.81 188 ALA A N 1
ATOM 1473 C CA . ALA A 1 188 ? -23.906 40.969 8.516 1 68.81 188 ALA A CA 1
ATOM 1474 C C . ALA A 1 188 ? -23.172 39.906 9.344 1 68.81 188 ALA A C 1
ATOM 1476 O O . ALA A 1 188 ? -22.203 39.312 8.883 1 68.81 188 ALA A O 1
ATOM 1477 N N . MET A 1 189 ? -23.672 39.844 10.586 1 77.56 189 MET A N 1
ATOM 1478 C CA . MET A 1 189 ? -23.109 38.875 11.523 1 77.56 189 MET A CA 1
ATOM 1479 C C . MET A 1 189 ? -23.5 37.438 11.117 1 77.56 189 MET A C 1
ATOM 1481 O O . MET A 1 189 ? -24.625 37.188 10.688 1 77.56 189 MET A O 1
ATOM 1485 N N . VAL A 1 190 ? -22.516 36.594 11.031 1 84.06 190 VAL A N 1
ATOM 1486 C CA . VAL A 1 190 ? -22.766 35.188 10.789 1 84.06 190 VAL A CA 1
ATOM 1487 C C . VAL A 1 190 ? -22.422 34.375 12.039 1 84.06 190 VAL A C 1
ATOM 1489 O O . VAL A 1 190 ? -21.578 34.781 12.836 1 84.06 190 VAL A O 1
ATOM 1492 N N . MET A 1 191 ? -23.25 33.312 12.266 1 88.44 191 MET A N 1
ATOM 1493 C CA . MET A 1 191 ? -22.984 32.375 13.352 1 88.44 191 MET A CA 1
ATOM 1494 C C . MET A 1 191 ? -22.469 31.047 12.805 1 88.44 191 MET A C 1
ATOM 1496 O O . MET A 1 191 ? -23.172 30.344 12.07 1 88.44 191 MET A O 1
ATOM 1500 N N . GLN A 1 192 ? -21.219 30.766 13.141 1 90.31 192 GLN A N 1
ATOM 1501 C CA . GLN A 1 192 ? -20.594 29.547 12.633 1 90.31 192 GLN A CA 1
ATOM 1502 C C . GLN A 1 192 ? -19.625 28.969 13.656 1 90.31 192 GLN A C 1
ATOM 1504 O O . GLN A 1 192 ? -19.203 29.656 14.594 1 90.31 192 GLN A O 1
ATOM 1509 N N . GLU A 1 193 ? -19.328 27.703 13.477 1 94.31 193 GLU A N 1
ATOM 1510 C CA . GLU A 1 193 ? -18.281 27.078 14.281 1 94.31 193 GLU A CA 1
ATOM 1511 C C . GLU A 1 193 ? -16.906 27.531 13.812 1 94.31 193 GLU A C 1
ATOM 1513 O O . GLU A 1 193 ? -16.641 27.641 12.609 1 94.31 193 GLU A O 1
ATOM 1518 N N . VAL A 1 194 ? -16.062 27.891 14.781 1 95 194 VAL A N 1
ATOM 1519 C CA . VAL A 1 194 ? -14.711 28.344 14.477 1 95 194 VAL A CA 1
ATOM 1520 C C . VAL A 1 194 ? -13.695 27.453 15.195 1 95 194 VAL A C 1
ATOM 1522 O O . VAL A 1 194 ? -14.055 26.703 16.109 1 95 194 VAL A O 1
ATOM 1525 N N . VAL A 1 195 ? -12.5 27.453 14.711 1 96.56 195 VAL A N 1
ATOM 1526 C CA . VAL A 1 195 ? -11.375 26.812 15.383 1 96.56 195 VAL A CA 1
ATOM 1527 C C . VAL A 1 195 ? -10.477 27.875 16.016 1 96.56 195 VAL A C 1
ATOM 1529 O O . VAL A 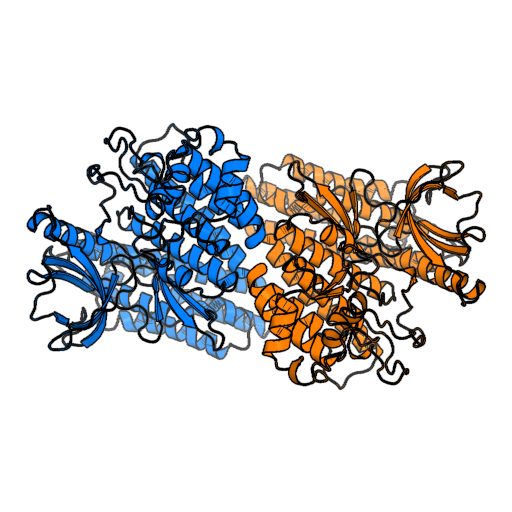1 195 ? -10.086 28.828 15.352 1 96.56 195 VAL A O 1
ATOM 1532 N N . LEU A 1 196 ? -10.156 27.781 17.234 1 96.19 196 LEU A N 1
ATOM 1533 C CA . LEU A 1 196 ? -9.258 28.75 17.875 1 96.19 196 LEU A CA 1
ATOM 1534 C C . LEU A 1 196 ? -8.008 28.062 18.391 1 96.19 196 LEU A C 1
ATOM 1536 O O . LEU A 1 196 ? -8.062 26.922 18.859 1 96.19 196 LEU A O 1
ATOM 1540 N N . GLU A 1 197 ? -6.984 28.672 18.297 1 96 197 GLU A N 1
ATOM 1541 C CA . GLU A 1 197 ? -5.703 28.266 18.875 1 96 197 GLU A CA 1
ATOM 1542 C C . GLU A 1 197 ? -5.234 29.281 19.922 1 96 197 GLU A C 1
ATOM 1544 O O . GLU A 1 197 ? -5.129 30.469 19.641 1 96 197 GLU A O 1
ATOM 1549 N N . LYS A 1 198 ? -4.914 28.781 21.047 1 92.38 198 LYS A N 1
ATOM 1550 C CA . LYS A 1 198 ? -4.609 29.641 22.172 1 92.38 198 LYS A CA 1
ATOM 1551 C C . LYS A 1 198 ? -3.113 29.641 22.484 1 92.38 198 LYS A C 1
ATOM 1553 O O . LYS A 1 198 ? -2.457 28.609 22.406 1 92.38 198 LYS A O 1
ATOM 1558 N N . ARG A 1 199 ? -2.656 30.812 22.703 1 90.5 199 ARG A N 1
ATOM 1559 C CA . ARG A 1 199 ? -1.349 31 23.328 1 90.5 199 ARG A CA 1
ATOM 1560 C C . ARG A 1 199 ? -1.472 31.766 24.641 1 90.5 199 ARG A C 1
ATOM 1562 O O . ARG A 1 199 ? -1.792 32.938 24.656 1 90.5 199 ARG A O 1
ATOM 1569 N N . TYR A 1 200 ? -1.162 31.125 25.641 1 90 200 TYR A N 1
ATOM 1570 C CA . TYR A 1 200 ? -1.324 31.719 26.969 1 90 200 TYR A CA 1
ATOM 1571 C C . TYR A 1 200 ? -0.196 32.688 27.266 1 90 200 TYR A C 1
ATOM 1573 O O . TYR A 1 200 ? 0.93 32.531 26.797 1 90 200 TYR A O 1
ATOM 1581 N N . TYR A 1 201 ? -0.503 33.75 28.094 1 87 201 TYR A N 1
ATOM 1582 C CA . TYR A 1 201 ? 0.468 34.781 28.438 1 87 201 TYR A CA 1
ATOM 1583 C C . TYR A 1 201 ? 1.706 34.156 29.078 1 87 201 TYR A C 1
ATOM 1585 O O . TYR A 1 201 ? 2.834 34.469 28.688 1 87 201 TYR A O 1
ATOM 1593 N N . GLY A 1 202 ? 1.371 33.188 30.016 1 82.88 202 GLY A N 1
ATOM 1594 C CA . GLY A 1 202 ? 2.486 32.594 30.75 1 82.88 202 GLY A CA 1
ATOM 1595 C C . GLY A 1 202 ? 3.49 33.625 31.234 1 82.88 202 GLY A C 1
ATOM 1596 O O . GLY A 1 202 ? 3.117 34.625 31.875 1 82.88 202 GLY A O 1
ATOM 1597 N N . THR A 1 203 ? 4.871 33.438 30.906 1 80.5 203 THR A N 1
ATOM 1598 C CA . THR A 1 203 ? 5.922 34.344 31.375 1 80.5 203 THR A CA 1
ATOM 1599 C C . THR A 1 203 ? 6.266 35.375 30.297 1 80.5 203 THR A C 1
ATOM 1601 O O . THR A 1 203 ? 7.043 36.312 30.547 1 80.5 203 THR A O 1
ATOM 1604 N N . GLN A 1 204 ? 5.727 35.312 29.172 1 81.44 204 GLN A N 1
ATOM 1605 C CA . GLN A 1 204 ? 6.008 36.25 28.078 1 81.44 204 GLN A CA 1
ATOM 1606 C C . GLN A 1 204 ? 5.145 37.5 28.188 1 81.44 204 GLN A C 1
ATOM 1608 O O . GLN A 1 204 ? 3.998 37.438 28.641 1 81.44 204 GLN A O 1
ATOM 1613 N N . PRO A 1 205 ? 5.812 38.594 27.781 1 84.88 205 PRO A N 1
ATOM 1614 C CA . PRO A 1 205 ? 5.023 39.844 27.797 1 84.88 205 PRO A CA 1
ATOM 1615 C C . PRO A 1 205 ? 3.82 39.781 26.859 1 84.88 205 PRO A C 1
ATOM 1617 O O . PRO A 1 205 ? 3.943 39.344 25.719 1 84.88 205 PRO A O 1
ATOM 1620 N N . ARG A 1 206 ? 2.76 40.188 27.469 1 87.69 206 ARG A N 1
ATOM 1621 C CA . ARG A 1 206 ? 1.499 40.219 26.734 1 87.69 206 ARG A CA 1
ATOM 1622 C C . ARG A 1 206 ? 1.657 40.969 25.406 1 87.69 206 ARG A C 1
ATOM 1624 O O . ARG A 1 206 ? 1.172 40.5 24.375 1 87.69 206 ARG A O 1
ATOM 1631 N N . GLU A 1 207 ? 2.328 42.062 25.375 1 84 207 GLU A N 1
ATOM 1632 C CA . GLU A 1 207 ? 2.502 42.875 24.188 1 84 207 GLU A CA 1
ATOM 1633 C C . GLU A 1 207 ? 3.273 42.156 23.109 1 84 207 GLU A C 1
ATOM 1635 O O . GLU A 1 207 ? 2.979 42.281 21.922 1 84 207 GLU A O 1
ATOM 1640 N N . ALA A 1 208 ? 4.148 41.344 23.578 1 84.06 208 ALA A N 1
ATOM 1641 C CA . ALA A 1 208 ? 4.934 40.562 22.625 1 84.06 208 ALA A CA 1
ATOM 1642 C C . ALA A 1 208 ? 4.082 39.5 21.953 1 84.06 208 ALA A C 1
ATOM 1644 O O . ALA A 1 208 ? 4.25 39.188 20.766 1 84.06 208 ALA A O 1
ATOM 1645 N N . LEU A 1 209 ? 3.221 38.938 22.703 1 88.44 209 LEU A N 1
ATOM 1646 C CA . LEU A 1 209 ? 2.342 37.906 22.172 1 88.44 209 LEU A CA 1
ATOM 1647 C C . LEU A 1 209 ? 1.35 38.469 21.172 1 88.44 209 LEU A C 1
ATOM 1649 O O . LEU A 1 209 ? 1.063 37.875 20.141 1 88.44 209 LEU A O 1
ATOM 1653 N N . ILE A 1 210 ? 0.895 39.625 21.5 1 86.75 210 ILE A N 1
ATOM 1654 C CA . ILE A 1 210 ? -0.049 40.312 20.609 1 86.75 210 ILE A CA 1
ATOM 1655 C C . ILE A 1 210 ? 0.645 40.656 19.297 1 86.75 210 ILE A C 1
ATOM 1657 O O . ILE A 1 210 ? 0.073 40.5 18.219 1 86.75 210 ILE A O 1
ATOM 1661 N N . GLU A 1 211 ? 1.816 41.156 19.438 1 83.81 211 GLU A N 1
ATOM 1662 C CA . GLU A 1 211 ? 2.588 41.469 18.234 1 83.81 211 GLU A CA 1
ATOM 1663 C C . GLU A 1 211 ? 2.852 40.25 17.375 1 83.81 211 GLU A C 1
ATOM 1665 O O . GLU A 1 211 ? 2.764 40.312 16.156 1 83.81 211 GLU A O 1
ATOM 1670 N N . SER A 1 212 ? 3.197 39.188 18.016 1 86.94 212 SER A N 1
ATOM 1671 C CA . SER A 1 212 ? 3.416 37.938 17.297 1 86.94 212 SER A CA 1
ATOM 1672 C C . SER A 1 212 ? 2.15 37.5 16.578 1 86.94 212 SER A C 1
ATOM 1674 O O . SER A 1 212 ? 2.213 37.031 15.43 1 86.94 212 SER A O 1
ATOM 1676 N N . ALA A 1 213 ? 1.032 37.594 17.234 1 90 213 ALA A N 1
ATOM 1677 C CA . ALA A 1 213 ? -0.242 37.219 16.625 1 90 213 ALA A CA 1
ATOM 1678 C C . ALA A 1 213 ? -0.568 38.094 15.422 1 90 213 ALA A C 1
ATOM 1680 O O . ALA A 1 213 ? -1.119 37.594 14.43 1 90 213 ALA A O 1
ATOM 1681 N N . ARG A 1 214 ? -0.234 39.312 15.57 1 85.94 214 ARG A N 1
ATOM 1682 C CA . ARG A 1 214 ? -0.461 40.25 14.461 1 85.94 214 ARG A CA 1
ATOM 1683 C C . ARG A 1 214 ? 0.359 39.844 13.242 1 85.94 214 ARG A C 1
ATOM 1685 O O . ARG A 1 214 ? -0.165 39.781 12.125 1 85.94 214 ARG A O 1
ATOM 1692 N N . ILE A 1 215 ? 1.565 39.562 13.469 1 84.06 215 ILE A N 1
ATOM 1693 C CA . ILE A 1 215 ? 2.469 39.188 12.391 1 84.06 215 ILE A CA 1
ATOM 1694 C C . ILE A 1 215 ? 1.986 37.875 11.758 1 84.06 215 ILE A C 1
ATOM 1696 O O . ILE A 1 215 ? 1.892 37.781 10.531 1 84.06 215 ILE A O 1
ATOM 1700 N N . LEU A 1 216 ? 1.68 36.906 12.547 1 90.25 216 LEU A N 1
ATOM 1701 C CA . LEU A 1 216 ? 1.205 35.625 12.062 1 90.25 216 LEU A CA 1
ATOM 1702 C C . LEU A 1 216 ? -0.084 35.781 11.266 1 90.25 216 LEU A C 1
ATOM 1704 O O . LEU A 1 216 ? -0.253 35.156 10.219 1 90.25 216 LEU A O 1
ATOM 1708 N N . SER A 1 217 ? -0.954 36.594 11.82 1 88.88 217 SER A N 1
ATOM 1709 C CA . SER A 1 217 ? -2.225 36.844 11.141 1 88.88 217 SER A CA 1
ATOM 1710 C C . SER A 1 217 ? -2.012 37.438 9.75 1 88.88 217 SER A C 1
ATOM 1712 O O . SER A 1 217 ? -2.684 37.031 8.789 1 88.88 217 SER A O 1
ATOM 1714 N N . THR A 1 218 ? -1.116 38.312 9.672 1 82.44 218 THR A N 1
ATOM 1715 C CA . THR A 1 218 ? -0.804 38.938 8.398 1 82.44 218 THR A CA 1
ATOM 1716 C C . THR A 1 218 ? -0.254 37.906 7.41 1 82.44 218 THR A C 1
ATOM 1718 O O . THR A 1 218 ? -0.628 37.906 6.234 1 82.44 218 THR A O 1
ATOM 1721 N N . LYS A 1 219 ? 0.577 37.062 7.879 1 84.75 219 LYS A N 1
ATOM 1722 C CA . LYS A 1 219 ? 1.212 36.062 7.027 1 84.75 219 LYS A CA 1
ATOM 1723 C C . LYS A 1 219 ? 0.226 34.969 6.648 1 84.75 219 LYS A C 1
ATOM 1725 O O . LYS A 1 219 ? 0.283 34.438 5.539 1 84.75 219 LYS A O 1
ATOM 1730 N N . LEU A 1 220 ? -0.67 34.625 7.539 1 91.38 220 LEU A N 1
ATOM 1731 C CA . LEU A 1 220 ? -1.587 33.5 7.344 1 91.38 220 LEU A CA 1
ATOM 1732 C C . LEU A 1 220 ? -2.834 33.969 6.586 1 91.38 220 LEU A C 1
ATOM 1734 O O . LEU A 1 220 ? -3.576 33.125 6.059 1 91.38 220 LEU A O 1
ATOM 1738 N N . SER A 1 221 ? -3.104 35.188 6.566 1 85.12 221 SER A N 1
ATOM 1739 C CA . SER A 1 221 ? -4.352 35.719 6.031 1 85.12 221 SER A CA 1
ATOM 1740 C C . SER A 1 221 ? -4.57 35.281 4.59 1 85.12 221 SER A C 1
ATOM 1742 O O . SER A 1 221 ? -5.711 35.062 4.176 1 85.12 221 SER A O 1
ATOM 1744 N N . PRO A 1 222 ? -3.508 35.094 3.822 1 80.19 222 PRO A N 1
ATOM 1745 C CA . PRO A 1 222 ? -3.734 34.688 2.438 1 80.19 222 PRO A CA 1
ATOM 1746 C C . PRO A 1 222 ? -3.996 33.188 2.314 1 80.19 222 PRO A C 1
ATOM 1748 O O . PRO A 1 222 ? -4.375 32.719 1.241 1 80.19 222 PRO A O 1
ATOM 1751 N N . ALA A 1 223 ? -3.781 32.438 3.35 1 87.19 223 ALA A N 1
ATOM 1752 C CA . ALA A 1 223 ? -3.873 30.969 3.279 1 87.19 223 ALA A CA 1
ATOM 1753 C C . ALA A 1 223 ? -5.285 30.531 2.912 1 87.19 223 ALA A C 1
ATOM 1755 O O . ALA A 1 223 ? -6.27 31.094 3.4 1 87.19 223 ALA A O 1
ATOM 1756 N N . LEU A 1 224 ? -5.348 29.5 2.014 1 79.81 224 LEU A N 1
ATOM 1757 C CA . LEU A 1 224 ? -6.609 28.922 1.569 1 79.81 224 LEU A CA 1
ATOM 1758 C C . LEU A 1 224 ? -6.777 27.516 2.123 1 79.81 224 LEU A C 1
ATOM 1760 O O . LEU A 1 224 ? -5.793 26.844 2.449 1 79.81 224 LEU A O 1
ATOM 1764 N N . SER A 1 225 ? -8.016 27.172 2.176 1 84.88 225 SER A N 1
ATOM 1765 C CA . SER A 1 225 ? -8.297 25.828 2.629 1 84.88 225 SER A CA 1
ATOM 1766 C C . SER A 1 225 ? -7.645 24.781 1.721 1 84.88 225 SER A C 1
ATOM 1768 O O . SER A 1 225 ? -7.234 23.719 2.182 1 84.88 225 SER A O 1
ATOM 1770 N N . ALA A 1 226 ? -7.504 25.078 0.463 1 83.06 226 ALA A N 1
ATOM 1771 C CA . ALA A 1 226 ? -6.887 24.172 -0.509 1 83.06 226 ALA A CA 1
ATOM 1772 C C . ALA A 1 226 ? -5.402 23.984 -0.208 1 83.06 226 ALA A C 1
ATOM 1774 O O . ALA A 1 226 ? -4.785 23.031 -0.703 1 83.06 226 ALA A O 1
ATOM 1775 N N . TRP A 1 227 ? -4.867 24.859 0.601 1 86.69 227 TRP A N 1
ATOM 1776 C CA . TRP A 1 227 ? -3.471 24.734 1.008 1 86.69 227 TRP A CA 1
ATOM 1777 C C . TRP A 1 227 ? -3.34 23.891 2.271 1 86.69 227 TRP A C 1
ATOM 1779 O O . TRP A 1 227 ? -2.254 23.781 2.846 1 86.69 227 TRP A O 1
ATOM 1789 N N . ASN A 1 228 ? -4.492 23.328 2.609 1 94.06 228 ASN A N 1
ATOM 1790 C CA . ASN A 1 228 ? -4.531 22.516 3.816 1 94.06 228 ASN A CA 1
ATOM 1791 C C . ASN A 1 228 ? -4.102 23.297 5.047 1 94.06 228 ASN A C 1
ATOM 1793 O O . ASN A 1 228 ? -3.424 22.766 5.93 1 94.06 228 ASN A O 1
ATOM 1797 N N . ILE A 1 229 ? -4.352 24.562 4.988 1 94.75 229 ILE A N 1
ATOM 1798 C CA . ILE A 1 229 ? -4.285 25.531 6.086 1 94.75 229 ILE A CA 1
ATOM 1799 C C . ILE A 1 229 ? -5.652 26.172 6.289 1 94.75 229 ILE A C 1
ATOM 1801 O O . ILE A 1 229 ? -6.301 26.594 5.324 1 94.75 229 ILE A O 1
ATOM 1805 N N . LEU A 1 230 ? -6.07 26.188 7.512 1 95.12 230 LEU A N 1
ATOM 1806 C CA . LEU A 1 230 ? -7.391 26.75 7.773 1 95.12 230 LEU A CA 1
ATOM 1807 C C . LEU A 1 230 ? -7.414 28.25 7.469 1 95.12 230 LEU A C 1
ATOM 1809 O O . LEU A 1 230 ? -6.43 28.938 7.707 1 95.12 230 LEU A O 1
ATOM 1813 N N . HIS A 1 231 ? -8.547 28.688 7.051 1 91.19 231 HIS A N 1
ATOM 1814 C CA . HIS A 1 231 ? -8.711 30.109 6.766 1 91.19 231 HIS A CA 1
ATOM 1815 C C . HIS A 1 231 ? -8.719 30.938 8.047 1 91.19 231 HIS A C 1
ATOM 1817 O O . HIS A 1 231 ? -9.523 30.672 8.953 1 91.19 231 HIS A O 1
ATOM 1823 N N . LEU A 1 232 ? -7.879 31.891 8.086 1 92.19 232 LEU A N 1
ATOM 1824 C CA . LEU A 1 232 ? -7.785 32.75 9.281 1 92.19 232 LEU A CA 1
ATOM 1825 C C . LEU A 1 232 ? -8.859 33.812 9.266 1 92.19 232 LEU A C 1
ATOM 1827 O O . LEU A 1 232 ? -9.016 34.531 8.273 1 92.19 232 LEU A O 1
ATOM 1831 N N . ILE A 1 233 ? -9.609 33.938 10.312 1 89.94 233 ILE A N 1
ATOM 1832 C CA . ILE A 1 233 ? -10.578 35.031 10.5 1 89.94 233 ILE A CA 1
ATOM 1833 C C . ILE A 1 233 ? -9.898 36.219 11.133 1 89.94 233 ILE A C 1
ATOM 1835 O O . ILE A 1 233 ? -10.117 37.375 10.711 1 89.94 233 ILE A O 1
ATOM 1839 N N . GLY A 1 234 ? -9.039 36 12.086 1 91.38 234 GLY A N 1
ATOM 1840 C CA . GLY A 1 234 ? -8.297 37.031 12.797 1 91.38 234 GLY A CA 1
ATOM 1841 C C . GLY A 1 234 ? -7.707 36.562 14.109 1 91.38 234 GLY A C 1
ATOM 1842 O O . GLY A 1 234 ? -7.52 35.344 14.305 1 91.38 234 GLY A O 1
ATOM 1843 N N . TYR A 1 235 ? -7.238 37.531 14.898 1 93.06 235 TYR A N 1
ATOM 1844 C CA . TYR A 1 235 ? -6.738 37.219 16.234 1 93.06 235 TYR A CA 1
ATOM 1845 C C . TYR A 1 235 ? -7.395 38.094 17.281 1 93.06 235 TYR A C 1
ATOM 1847 O O . TYR A 1 235 ? -7.996 39.125 16.953 1 93.06 235 TYR A O 1
ATOM 1855 N N . ARG A 1 236 ? -7.379 37.625 18.484 1 92.19 236 ARG A N 1
ATOM 1856 C CA . ARG A 1 236 ? -7.957 38.406 19.562 1 92.19 236 ARG A CA 1
ATOM 1857 C C . ARG A 1 236 ? -7.184 38.219 20.859 1 92.19 236 ARG A C 1
ATOM 1859 O O . ARG A 1 236 ? -6.52 37.188 21.047 1 92.19 236 ARG A O 1
ATOM 1866 N N . ASP A 1 237 ? -7.242 39.219 21.609 1 90.44 237 ASP A N 1
ATOM 1867 C CA . ASP A 1 237 ? -6.664 39.219 22.953 1 90.44 237 ASP A CA 1
ATOM 1868 C C . ASP A 1 237 ? -7.738 39 24.016 1 90.44 237 ASP A C 1
ATOM 1870 O O . ASP A 1 237 ? -8.664 39.781 24.141 1 90.44 237 ASP A O 1
ATOM 1874 N N . ASP A 1 238 ? -7.625 37.906 24.734 1 89.56 238 ASP A N 1
ATOM 1875 C CA . ASP A 1 238 ? -8.602 37.562 25.766 1 89.56 238 ASP A CA 1
ATOM 1876 C C . ASP A 1 238 ? -7.969 37.656 27.156 1 89.56 238 ASP A C 1
ATOM 1878 O O . ASP A 1 238 ? -7.441 36.656 27.672 1 89.56 238 ASP A O 1
ATOM 1882 N N . GLU A 1 239 ? -8.219 38.656 27.844 1 86.81 239 GLU A N 1
ATOM 1883 C CA . GLU A 1 239 ? -7.625 38.906 29.156 1 86.81 239 GLU A CA 1
ATOM 1884 C C . GLU A 1 239 ? -8.203 37.938 30.188 1 86.81 239 GLU A C 1
ATOM 1886 O O . GLU A 1 239 ? -7.508 37.531 31.125 1 86.81 239 GLU A O 1
ATOM 1891 N N . THR A 1 240 ? -9.477 37.656 30.047 1 85.44 240 THR A N 1
ATOM 1892 C CA . THR A 1 240 ? -10.117 36.75 31 1 85.44 240 THR A CA 1
ATOM 1893 C C . THR A 1 240 ? -9.477 35.344 30.938 1 85.44 240 THR A C 1
ATOM 1895 O O . THR A 1 240 ? -9.188 34.75 31.969 1 85.44 240 THR A O 1
ATOM 1898 N N . ASP A 1 241 ? -9.266 34.844 29.703 1 88 241 ASP A N 1
ATOM 1899 C CA . ASP A 1 241 ? -8.633 33.562 29.484 1 88 241 ASP A CA 1
ATOM 1900 C C . ASP A 1 241 ? -7.113 33.656 29.547 1 88 241 ASP A C 1
ATOM 1902 O O . ASP A 1 241 ? -6.406 32.656 29.516 1 88 241 ASP A O 1
ATOM 1906 N N . GLN A 1 242 ? -6.602 34.875 29.703 1 91.69 242 GLN A N 1
ATOM 1907 C CA . GLN A 1 242 ? -5.176 35.188 29.75 1 91.69 242 GLN A CA 1
ATOM 1908 C C . GLN A 1 242 ? -4.441 34.562 28.562 1 91.69 242 GLN A C 1
ATOM 1910 O O . GLN A 1 242 ? -3.439 33.875 28.75 1 91.69 242 GLN A O 1
ATOM 1915 N N . SER A 1 243 ? -4.973 34.781 27.422 1 92.62 243 SER A N 1
ATOM 1916 C CA . SER A 1 243 ? -4.371 34.219 26.219 1 92.62 243 SER A CA 1
ATOM 1917 C C . SER A 1 243 ? -4.633 35.062 25 1 92.62 243 SER A C 1
ATOM 1919 O O . SER A 1 243 ? -5.613 35.812 24.953 1 92.62 243 SER A O 1
ATOM 1921 N N . VAL A 1 244 ? -3.68 35.031 24.078 1 92.75 244 VAL A N 1
ATOM 1922 C CA . VAL A 1 244 ? -3.916 35.5 22.719 1 92.75 244 VAL A CA 1
ATOM 1923 C C . VAL A 1 244 ? -4.391 34.344 21.844 1 92.75 244 VAL A C 1
ATOM 1925 O O . VAL A 1 244 ? -3.869 33.25 21.938 1 92.75 244 VAL A O 1
ATOM 1928 N N . GLN A 1 245 ? -5.426 34.656 21.062 1 95 245 GLN A N 1
ATOM 1929 C CA . GLN A 1 245 ? -6.059 33.562 20.328 1 95 245 GLN A CA 1
ATOM 1930 C C . GLN A 1 245 ? -6.098 33.844 18.828 1 95 245 GLN A C 1
ATOM 1932 O O . GLN A 1 245 ? -6.43 34.969 18.422 1 95 245 GLN A O 1
ATOM 1937 N N . LEU A 1 246 ? -5.641 32.875 18.031 1 95.38 246 LEU A N 1
ATOM 1938 C CA . LEU A 1 246 ? -5.898 32.906 16.594 1 95.38 246 LEU A CA 1
ATOM 1939 C C . LEU A 1 246 ? -7.215 32.188 16.281 1 95.38 246 LEU A C 1
ATOM 1941 O O . LEU A 1 246 ? -7.5 31.125 16.797 1 95.38 246 LEU A O 1
ATOM 1945 N N . ILE A 1 247 ? -8.039 32.844 15.477 1 95.12 247 ILE A N 1
ATOM 1946 C CA . ILE A 1 247 ? -9.352 32.312 15.141 1 95.12 247 ILE A CA 1
ATOM 1947 C C . ILE A 1 247 ? -9.391 31.906 13.656 1 95.12 247 ILE A C 1
ATOM 1949 O O . ILE A 1 247 ? -9.086 32.719 12.789 1 95.12 247 ILE A O 1
ATOM 1953 N N . PHE A 1 248 ? -9.758 30.672 13.414 1 95.06 248 PHE A N 1
ATOM 1954 C CA . PHE A 1 248 ? -9.852 30.141 12.055 1 95.06 248 PHE A CA 1
ATOM 1955 C C . PHE A 1 248 ? -11.266 29.672 11.75 1 95.06 248 PHE A C 1
ATOM 1957 O O . PHE A 1 248 ? -12.016 29.312 12.664 1 95.06 248 PHE A O 1
ATOM 1964 N N . SER A 1 249 ? -11.633 29.688 10.461 1 92.62 249 SER A N 1
ATOM 1965 C CA . SER A 1 249 ? -12.906 29.094 10.047 1 92.62 249 SER A CA 1
ATOM 1966 C C . SER A 1 249 ? -12.875 27.578 10.188 1 92.62 249 SER A C 1
ATOM 1968 O O . SER A 1 249 ? -11.852 26.938 9.906 1 92.62 249 SER A O 1
ATOM 1970 N N . HIS A 1 250 ? -13.938 27.062 10.625 1 94.5 250 HIS A N 1
ATOM 1971 C CA . HIS A 1 250 ? -14.055 25.609 10.625 1 94.5 250 HIS A CA 1
ATOM 1972 C C . HIS A 1 250 ? -14.07 25.047 9.211 1 94.5 250 HIS A C 1
ATOM 1974 O O . HIS A 1 250 ? -14.703 25.609 8.32 1 94.5 250 HIS A O 1
ATOM 1980 N N . PRO A 1 251 ? -13.383 23.938 8.914 1 92.88 251 PRO A N 1
ATOM 1981 C CA . PRO A 1 251 ? -13.273 23.438 7.543 1 92.88 251 PRO A CA 1
ATOM 1982 C C . PRO A 1 251 ? -14.555 22.75 7.066 1 92.88 251 PRO A C 1
ATOM 1984 O O . PRO A 1 251 ? -14.781 22.625 5.859 1 92.88 251 PRO A O 1
ATOM 1987 N N . GLY A 1 252 ? -15.352 22.188 7.73 1 84.56 252 GLY A N 1
ATOM 1988 C CA . GLY A 1 252 ? -16.594 21.516 7.406 1 84.56 252 GLY A CA 1
ATOM 1989 C C . GLY A 1 252 ? -17.422 21.156 8.633 1 84.56 252 GLY A C 1
ATOM 1990 O O . GLY A 1 252 ? -17.203 20.094 9.227 1 84.56 252 GLY A O 1
ATOM 1991 N N . PRO A 1 253 ? -18.344 21.953 8.898 1 76.19 253 PRO A N 1
ATOM 1992 C CA . PRO A 1 253 ? -19.031 21.766 10.172 1 76.19 253 PRO A CA 1
ATOM 1993 C C . PRO A 1 253 ? -19.859 20.484 10.211 1 76.19 253 PRO A C 1
ATOM 1995 O O . PRO A 1 253 ? -20.25 20.031 11.289 1 76.19 253 PRO A O 1
ATOM 1998 N N . ASP A 1 254 ? -19.938 19.766 9.117 1 86.06 254 ASP A N 1
ATOM 1999 C CA . ASP A 1 254 ? -20.766 18.562 9.102 1 86.06 254 ASP A CA 1
ATOM 2000 C C . ASP A 1 254 ? -19.922 17.312 9.32 1 86.06 254 ASP A C 1
ATOM 2002 O O . ASP A 1 254 ? -20.438 16.203 9.383 1 86.06 254 ASP A O 1
ATOM 2006 N N . LYS A 1 255 ? -18.703 17.484 9.586 1 91.88 255 LYS A N 1
ATOM 2007 C CA . LYS A 1 255 ? -17.797 16.359 9.789 1 91.88 255 LYS A CA 1
ATOM 2008 C C . LYS A 1 255 ? -17.094 16.453 11.141 1 91.88 255 LYS A C 1
ATOM 2010 O O . LYS A 1 255 ? -17.125 17.5 11.789 1 91.88 255 LYS A O 1
ATOM 2015 N N . GLU A 1 256 ? -16.594 15.352 11.547 1 94.06 256 GLU A N 1
ATOM 2016 C CA . GLU A 1 256 ? -15.781 15.352 12.758 1 94.06 256 GLU A CA 1
ATOM 2017 C C . GLU A 1 256 ? -14.453 16.062 12.531 1 94.06 256 GLU A C 1
ATOM 2019 O O . GLU A 1 256 ? -13.914 16.047 11.43 1 94.06 256 GLU A O 1
ATOM 2024 N N . LEU A 1 257 ? -14.016 16.75 13.562 1 96.44 257 LEU A N 1
ATOM 2025 C CA . LEU A 1 257 ? -12.703 17.391 13.539 1 96.44 257 LEU A CA 1
ATOM 2026 C C . LEU A 1 257 ? -11.867 16.938 14.734 1 96.44 257 LEU A C 1
ATOM 2028 O O . LEU A 1 257 ? -12.281 17.109 15.883 1 96.44 257 LEU A O 1
ATOM 2032 N N . ALA A 1 258 ? -10.773 16.312 14.469 1 96.38 258 ALA A N 1
ATOM 2033 C CA . ALA A 1 258 ? -9.883 15.844 15.523 1 96.38 258 ALA A CA 1
ATOM 2034 C C . ALA A 1 258 ? -8.43 15.82 15.039 1 96.38 258 ALA A C 1
ATOM 2036 O O . ALA A 1 258 ? -8.172 15.727 13.844 1 96.38 258 ALA A O 1
ATOM 2037 N N . SER A 1 259 ? -7.555 16.016 15.992 1 96.56 259 SER A N 1
ATOM 2038 C CA . SER A 1 259 ? -6.152 15.867 15.625 1 96.56 259 SER A CA 1
ATOM 2039 C C . SER A 1 259 ? -5.805 14.414 15.312 1 96.56 259 SER A C 1
ATOM 2041 O O . SER A 1 259 ? -6.496 13.5 15.758 1 96.56 259 SER A O 1
ATOM 2043 N N . LEU A 1 260 ? -4.77 14.227 14.562 1 96.12 260 LEU A N 1
ATOM 2044 C CA . LEU A 1 260 ? -4.305 12.875 14.25 1 96.12 260 LEU A CA 1
ATOM 2045 C C . LEU A 1 260 ? -3.926 12.125 15.523 1 96.12 260 LEU A C 1
ATOM 2047 O O . LEU A 1 260 ? -4.148 10.914 15.625 1 96.12 260 LEU A O 1
ATOM 2051 N N . SER A 1 261 ? -3.316 12.844 16.484 1 93.88 261 SER A N 1
ATOM 2052 C CA . SER A 1 261 ? -2.982 12.227 17.766 1 93.88 261 SER A CA 1
ATOM 2053 C C . SER A 1 261 ? -4.219 11.625 18.422 1 93.88 261 SER A C 1
ATOM 2055 O O . SER A 1 261 ? -4.172 10.5 18.922 1 93.88 261 SER A O 1
ATOM 2057 N N . ARG A 1 262 ? -5.266 12.32 18.422 1 92.75 262 ARG A N 1
ATOM 2058 C CA . ARG A 1 262 ? -6.508 11.836 19.016 1 92.75 262 ARG A CA 1
ATOM 2059 C C . ARG A 1 262 ? -7.062 10.656 18.234 1 92.75 262 ARG A C 1
ATOM 2061 O O . ARG A 1 262 ? -7.555 9.688 18.812 1 92.75 262 ARG A O 1
ATOM 2068 N N . ILE A 1 263 ? -7.016 10.742 16.984 1 94.62 263 ILE A N 1
ATOM 2069 C CA . ILE A 1 263 ? -7.52 9.672 16.125 1 94.62 263 ILE A CA 1
ATOM 2070 C C . ILE A 1 263 ? -6.742 8.383 16.406 1 94.62 263 ILE A C 1
ATOM 2072 O O . ILE A 1 263 ? -7.332 7.301 16.469 1 94.62 263 ILE A O 1
ATOM 2076 N N . TYR A 1 264 ? -5.41 8.484 16.562 1 92.19 264 TYR A N 1
ATOM 2077 C CA . TYR A 1 264 ? -4.594 7.324 16.906 1 92.19 264 TYR A CA 1
ATOM 2078 C C . TYR A 1 264 ? -5.004 6.742 18.25 1 92.19 264 TYR A C 1
ATOM 2080 O O . TYR A 1 264 ? -5.102 5.523 18.406 1 92.19 264 TYR A O 1
ATOM 2088 N N . THR A 1 265 ? -5.25 7.574 19.203 1 87.94 265 THR A N 1
ATOM 2089 C CA . THR A 1 265 ? -5.5 7.168 20.578 1 87.94 265 THR A CA 1
ATOM 2090 C C . THR A 1 265 ? -6.891 6.555 20.719 1 87.94 265 THR A C 1
ATOM 2092 O O . THR A 1 265 ? -7.102 5.656 21.531 1 87.94 265 THR A O 1
ATOM 2095 N N . ASP A 1 266 ? -7.832 7.039 19.906 1 86.44 266 ASP A N 1
ATOM 2096 C CA . ASP A 1 266 ? -9.211 6.559 20 1 86.44 266 ASP A CA 1
ATOM 2097 C C . ASP A 1 266 ? -9.352 5.176 19.359 1 86.44 266 ASP A C 1
ATOM 2099 O O . ASP A 1 266 ? -10.43 4.578 19.406 1 86.44 266 ASP A O 1
ATOM 2103 N N . GLY A 1 267 ? -8.305 4.707 18.859 1 84.56 267 GLY A N 1
ATOM 2104 C CA . GLY A 1 267 ? -8.336 3.365 18.297 1 84.56 267 GLY A CA 1
ATOM 2105 C C . GLY A 1 267 ? -9.086 3.289 16.969 1 84.56 267 GLY A C 1
ATOM 2106 O O . GLY A 1 267 ? -9.703 2.27 16.656 1 84.56 267 GLY A O 1
ATOM 2107 N N . SER A 1 268 ? -9.148 4.371 16.266 1 88.38 268 SER A N 1
ATOM 2108 C CA . SER A 1 268 ? -9.773 4.352 14.945 1 88.38 268 SER A CA 1
ATOM 2109 C C . SER A 1 268 ? -9.109 3.324 14.039 1 88.38 268 SER A C 1
ATOM 2111 O O . SER A 1 268 ? -7.883 3.182 14.039 1 88.38 268 SER A O 1
ATOM 2113 N N . PRO A 1 269 ? -9.961 2.578 13.336 1 91.44 269 PRO A N 1
ATOM 2114 C CA . PRO A 1 269 ? -9.375 1.607 12.406 1 91.44 269 PRO A CA 1
ATOM 2115 C C . PRO A 1 269 ? -8.477 2.262 11.359 1 91.44 269 PRO A C 1
ATOM 2117 O O . PRO A 1 269 ? -8.719 3.406 10.961 1 91.44 269 PRO A O 1
ATOM 2120 N N . GLU A 1 270 ? -7.445 1.517 11 1 95.19 270 GLU A N 1
ATOM 2121 C CA . GLU A 1 270 ? -6.57 1.976 9.922 1 95.19 270 GLU A CA 1
ATOM 2122 C C . GLU A 1 270 ? -7.371 2.297 8.664 1 95.19 270 GLU A C 1
ATOM 2124 O O . GLU A 1 270 ? -8.141 1.464 8.18 1 95.19 270 GLU A O 1
ATOM 2129 N N . PRO A 1 271 ? -7.273 3.557 8.133 1 96.31 271 PRO A N 1
ATOM 2130 C CA . PRO A 1 271 ? -7.949 3.887 6.871 1 96.31 271 PRO A CA 1
ATOM 2131 C C . PRO A 1 271 ? -7.324 3.191 5.664 1 96.31 271 PRO A C 1
ATOM 2133 O O . PRO A 1 271 ? -6.262 2.576 5.785 1 96.31 271 PRO A O 1
ATOM 2136 N N . THR A 1 272 ? -7.996 3.285 4.488 1 95.56 272 THR A N 1
ATOM 2137 C CA . THR A 1 272 ? -7.449 2.732 3.256 1 95.56 272 THR A CA 1
ATOM 2138 C C . THR A 1 272 ? -6.121 3.396 2.908 1 95.56 272 THR A C 1
ATOM 2140 O O . THR A 1 272 ? -5.832 4.5 3.375 1 95.56 272 THR A O 1
ATOM 2143 N N . LEU A 1 273 ? -5.301 2.693 2.186 1 96.75 273 LEU A N 1
ATOM 2144 C CA . LEU A 1 273 ? -4.035 3.268 1.739 1 96.75 273 LEU A CA 1
ATOM 2145 C C . LEU A 1 273 ? -4.266 4.57 0.981 1 96.75 273 LEU A C 1
ATOM 2147 O O . LEU A 1 273 ? -3.475 5.512 1.1 1 96.75 273 LEU A O 1
ATOM 2151 N N . ASN A 1 274 ? -5.387 4.695 0.231 1 93.56 274 ASN A N 1
ATOM 2152 C CA . ASN A 1 274 ? -5.75 5.91 -0.496 1 93.56 274 ASN A CA 1
ATOM 2153 C C . ASN A 1 274 ? -5.832 7.117 0.433 1 93.56 274 ASN A C 1
ATOM 2155 O O . ASN A 1 274 ? -5.238 8.164 0.157 1 93.56 274 ASN A O 1
ATOM 2159 N N . ILE A 1 275 ? -6.52 6.906 1.484 1 95.75 275 ILE A N 1
ATOM 2160 C CA . ILE A 1 275 ? -6.746 7.988 2.436 1 95.75 275 ILE A CA 1
ATOM 2161 C C . ILE A 1 275 ? -5.426 8.367 3.107 1 95.75 275 ILE A C 1
ATOM 2163 O O . ILE A 1 275 ? -5.105 9.547 3.234 1 95.75 275 ILE A O 1
ATOM 2167 N N . ARG A 1 276 ? -4.637 7.402 3.494 1 97.44 276 ARG A N 1
ATOM 2168 C CA . ARG A 1 276 ? -3.383 7.672 4.195 1 97.44 276 ARG A CA 1
ATOM 2169 C C . ARG A 1 276 ? -2.402 8.414 3.295 1 97.44 276 ARG A C 1
ATOM 2171 O O . ARG A 1 276 ? -1.757 9.375 3.727 1 97.44 276 ARG A O 1
ATOM 2178 N N . VAL A 1 277 ? -2.297 8 2.039 1 95.56 277 VAL A N 1
ATOM 2179 C CA . VAL A 1 277 ? -1.416 8.672 1.09 1 95.56 277 VAL A CA 1
ATOM 2180 C C . VAL A 1 277 ? -1.925 10.086 0.823 1 95.56 277 VAL A C 1
ATOM 2182 O O . VAL A 1 277 ? -1.135 11.031 0.735 1 95.56 277 VAL A O 1
ATOM 2185 N N . ARG A 1 278 ? -3.203 10.242 0.711 1 93.38 278 ARG A N 1
ATOM 2186 C CA . ARG A 1 278 ? -3.791 11.555 0.492 1 93.38 278 ARG A CA 1
ATOM 2187 C C . ARG A 1 278 ? -3.482 12.492 1.654 1 93.38 278 ARG A C 1
ATOM 2189 O O . ARG A 1 278 ? -3.139 13.664 1.444 1 93.38 278 ARG A O 1
ATOM 2196 N N . LEU A 1 279 ? -3.633 12 2.83 1 97.19 279 LEU A N 1
ATOM 2197 C CA . LEU A 1 279 ? -3.326 12.805 4.004 1 97.19 279 LEU A CA 1
ATOM 2198 C C . LEU A 1 279 ? -1.86 13.227 4.004 1 97.19 279 LEU A C 1
ATOM 2200 O O . LEU A 1 279 ? -1.538 14.367 4.363 1 97.19 279 LEU A O 1
ATOM 2204 N N . CYS A 1 280 ? -0.957 12.312 3.594 1 96.62 280 CYS A N 1
ATOM 2205 C CA . CYS A 1 280 ? 0.454 12.656 3.465 1 96.62 280 CYS A CA 1
ATOM 2206 C C . CYS A 1 280 ? 0.651 13.773 2.449 1 96.62 280 CYS A C 1
ATOM 2208 O O . CYS A 1 280 ? 1.389 14.727 2.705 1 96.62 280 CYS A O 1
ATOM 2210 N N . SER A 1 281 ? 0.012 13.68 1.342 1 93 281 SER A N 1
ATOM 2211 C CA . SER A 1 281 ? 0.109 14.68 0.29 1 93 281 SER A CA 1
ATOM 2212 C C . SER A 1 281 ? -0.389 16.047 0.776 1 93 281 SER A C 1
ATOM 2214 O O . SER A 1 281 ? 0.233 17.062 0.505 1 93 281 SER A O 1
ATOM 2216 N N . GLN A 1 282 ? -1.451 15.992 1.456 1 93.19 282 GLN A N 1
ATOM 2217 C CA . GLN A 1 282 ? -2.041 17.219 1.974 1 93.19 282 GLN A CA 1
ATOM 2218 C C . GLN A 1 282 ? -1.122 17.891 2.998 1 93.19 282 GLN A C 1
ATOM 2220 O O . GLN A 1 282 ? -0.982 19.109 3.016 1 93.19 282 GLN A O 1
ATOM 2225 N N . LEU A 1 283 ? -0.507 17.109 3.846 1 96.31 283 LEU A N 1
ATOM 2226 C CA . LEU A 1 283 ? 0.46 17.656 4.793 1 96.31 283 LEU A CA 1
ATOM 2227 C C . LEU A 1 283 ? 1.644 18.281 4.062 1 96.31 283 LEU A C 1
ATOM 2229 O O . LEU A 1 283 ? 2.117 19.359 4.449 1 96.31 283 LEU A O 1
ATOM 2233 N N . ALA A 1 284 ? 2.121 17.594 3.062 1 92.81 284 ALA A N 1
ATOM 2234 C CA . ALA A 1 284 ? 3.23 18.125 2.271 1 92.81 284 ALA A CA 1
ATOM 2235 C C . ALA A 1 284 ? 2.861 19.469 1.64 1 92.81 284 ALA A C 1
ATOM 2237 O O . ALA A 1 284 ? 3.672 20.391 1.622 1 92.81 284 ALA A O 1
ATOM 2238 N N . VAL A 1 285 ? 1.648 19.562 1.142 1 88.44 285 VAL A N 1
ATOM 2239 C CA . VAL A 1 285 ? 1.162 20.812 0.574 1 88.44 285 VAL A CA 1
ATOM 2240 C C . VAL A 1 285 ? 1.189 21.906 1.638 1 88.44 285 VAL A C 1
ATOM 2242 O O . VAL A 1 285 ? 1.682 23 1.391 1 88.44 285 VAL A O 1
ATOM 2245 N N . ALA A 1 286 ? 0.715 21.609 2.768 1 93.44 286 ALA A N 1
ATOM 2246 C CA . ALA A 1 286 ? 0.662 22.578 3.852 1 93.44 286 ALA A CA 1
ATOM 2247 C C . ALA A 1 286 ? 2.061 23.078 4.219 1 93.44 286 ALA A C 1
ATOM 2249 O O . ALA A 1 286 ? 2.268 24.266 4.438 1 93.44 286 ALA A O 1
ATOM 2250 N N . VAL A 1 287 ? 2.994 22.172 4.324 1 92 287 VAL A N 1
ATOM 2251 C CA . VAL A 1 287 ? 4.363 22.516 4.691 1 92 287 VAL A CA 1
ATOM 2252 C C . VAL A 1 287 ? 4.969 23.422 3.629 1 92 287 VAL A C 1
ATOM 2254 O O . VAL A 1 287 ? 5.578 24.453 3.955 1 92 287 VAL A O 1
ATOM 2257 N N . LEU A 1 288 ? 4.793 23.094 2.438 1 85 288 LEU A N 1
ATOM 2258 C CA . LEU A 1 288 ? 5.328 23.906 1.35 1 85 288 LEU A CA 1
ATOM 2259 C C . LEU A 1 288 ? 4.695 25.297 1.344 1 85 288 LEU A C 1
ATOM 2261 O O . LEU A 1 288 ? 5.395 26.297 1.192 1 85 288 LEU A O 1
ATOM 2265 N N . GLN A 1 289 ? 3.408 25.312 1.5 1 83.56 289 GLN A N 1
ATOM 2266 C CA . GLN A 1 289 ? 2.697 26.578 1.494 1 83.56 289 GLN A CA 1
ATOM 2267 C C . GLN A 1 289 ? 3.09 27.438 2.697 1 83.56 289 GLN A C 1
ATOM 2269 O O . GLN A 1 289 ? 3.146 28.656 2.6 1 83.56 289 GLN A O 1
ATOM 2274 N N . THR A 1 290 ? 3.314 26.828 3.814 1 90.12 290 THR A N 1
ATOM 2275 C CA . THR A 1 290 ? 3.812 27.531 4.992 1 90.12 290 THR A CA 1
ATOM 2276 C C . THR A 1 290 ? 5.102 28.281 4.668 1 90.12 290 THR A C 1
ATOM 2278 O O . THR A 1 290 ? 5.25 29.453 5.023 1 90.12 290 THR A O 1
ATOM 2281 N N . HIS A 1 291 ? 5.945 27.609 4.035 1 83.12 291 HIS A N 1
ATOM 2282 C CA . HIS A 1 291 ? 7.215 28.219 3.66 1 83.12 291 HIS A CA 1
ATOM 2283 C C . HIS A 1 291 ? 7.008 29.359 2.666 1 83.12 291 HIS A C 1
ATOM 2285 O O . HIS A 1 291 ? 7.691 30.391 2.734 1 83.12 291 HIS A O 1
ATOM 2291 N N . LYS A 1 292 ? 6.113 29.188 1.788 1 76.44 292 LYS A N 1
ATOM 2292 C CA . LYS A 1 292 ? 5.809 30.219 0.802 1 76.44 292 LYS A CA 1
ATOM 2293 C C . LYS A 1 292 ? 5.219 31.453 1.468 1 76.44 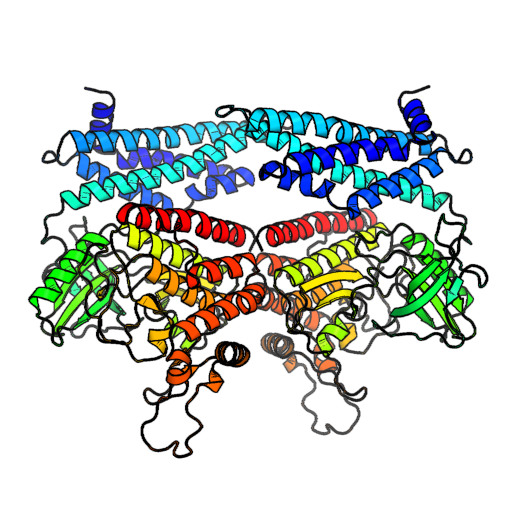292 LYS A C 1
ATOM 2295 O O . LYS A 1 292 ? 5.391 32.562 0.975 1 76.44 292 LYS A O 1
ATOM 2300 N N . LEU A 1 293 ? 4.605 31.281 2.596 1 80.31 293 LEU A N 1
ATOM 2301 C CA . LEU A 1 293 ? 4.047 32.375 3.379 1 80.31 293 LEU A CA 1
ATOM 2302 C C . LEU A 1 293 ? 5.137 33.062 4.195 1 80.31 293 LEU A C 1
ATOM 2304 O O . LEU A 1 293 ? 4.855 34 4.934 1 80.31 293 LEU A O 1
ATOM 2308 N N . GLY A 1 294 ? 6.352 32.531 4.055 1 79.69 294 GLY A N 1
ATOM 2309 C CA . GLY A 1 294 ? 7.477 33.094 4.785 1 79.69 294 GLY A CA 1
ATOM 2310 C C . GLY A 1 294 ? 7.551 32.625 6.227 1 79.69 294 GLY A C 1
ATOM 2311 O O . GLY A 1 294 ? 8.094 33.312 7.082 1 79.69 294 GLY A O 1
ATOM 2312 N N . LEU A 1 295 ? 6.953 31.516 6.469 1 86.31 295 LEU A N 1
ATOM 2313 C CA . LEU A 1 295 ? 6.895 31 7.828 1 86.31 295 LEU A CA 1
ATOM 2314 C C . LEU A 1 295 ? 7.586 29.641 7.922 1 86.31 295 LEU A C 1
ATOM 2316 O O . LEU A 1 295 ? 7.691 28.922 6.922 1 86.31 295 LEU A O 1
ATOM 2320 N N . VAL A 1 296 ? 8.117 29.312 9.031 1 86.75 296 VAL A N 1
ATOM 2321 C CA . VAL A 1 296 ? 8.469 27.969 9.469 1 86.75 296 VAL A CA 1
ATOM 2322 C C . VAL A 1 296 ? 7.574 27.547 10.625 1 86.75 296 VAL A C 1
ATOM 2324 O O . VAL A 1 296 ? 7.383 28.312 11.578 1 86.75 296 VAL A O 1
ATOM 2327 N N . HIS A 1 297 ? 7.004 26.406 10.57 1 91.44 297 HIS A N 1
ATOM 2328 C CA . HIS A 1 297 ? 5.996 26 11.539 1 91.44 297 HIS A CA 1
ATOM 2329 C C . HIS A 1 297 ? 6.645 25.547 12.844 1 91.44 297 HIS A C 1
ATOM 2331 O O . HIS A 1 297 ? 6.168 25.891 13.93 1 91.44 297 HIS A O 1
ATOM 2337 N N . LYS A 1 298 ? 7.641 24.625 12.828 1 87.81 298 LYS A N 1
ATOM 2338 C CA . LYS A 1 298 ? 8.5 24.203 13.93 1 87.81 298 LYS A CA 1
ATOM 2339 C C . LYS A 1 298 ? 7.836 23.094 14.742 1 87.81 298 LYS A C 1
ATOM 2341 O O . LYS A 1 298 ? 8.516 22.344 15.445 1 87.81 298 LYS A O 1
ATOM 2346 N N . HIS A 1 299 ? 6.488 22.922 14.703 1 91 299 HIS A N 1
ATOM 2347 C CA . HIS A 1 299 ? 5.805 21.969 15.57 1 91 299 HIS A CA 1
ATOM 2348 C C . HIS A 1 299 ? 4.895 21.047 14.766 1 91 299 HIS A C 1
ATOM 2350 O O . HIS A 1 299 ? 3.736 20.844 15.133 1 91 299 HIS A O 1
ATOM 2356 N N . ILE A 1 300 ? 5.449 20.609 13.703 1 94.44 300 ILE A N 1
ATOM 2357 C CA . ILE A 1 300 ? 4.707 19.641 12.914 1 94.44 300 ILE A CA 1
ATOM 2358 C C . ILE A 1 300 ? 4.738 18.281 13.609 1 94.44 300 ILE A C 1
ATOM 2360 O O . ILE A 1 300 ? 5.777 17.625 13.641 1 94.44 300 ILE A O 1
ATOM 2364 N N . ARG A 1 301 ? 3.643 17.906 14.172 1 95 301 ARG A N 1
ATOM 2365 C CA . ARG A 1 301 ? 3.418 16.656 14.906 1 95 301 ARG A CA 1
ATOM 2366 C C . ARG A 1 301 ? 1.935 16.312 14.945 1 95 301 ARG A C 1
ATOM 2368 O O . ARG A 1 301 ? 1.083 17.172 14.688 1 95 301 ARG A O 1
ATOM 2375 N N . PRO A 1 302 ? 1.582 15.07 15.281 1 96 302 PRO A N 1
ATOM 2376 C CA . PRO A 1 302 ? 0.199 14.602 15.148 1 96 302 PRO A CA 1
ATOM 2377 C C . PRO A 1 302 ? -0.786 15.445 15.953 1 96 302 PRO A C 1
ATOM 2379 O O . PRO A 1 302 ? -1.943 15.594 15.555 1 96 302 PRO A O 1
ATOM 2382 N N . GLY A 1 303 ? -0.357 16.031 17.031 1 94.38 303 GLY A N 1
ATOM 2383 C CA . GLY A 1 303 ? -1.232 16.859 17.844 1 94.38 303 GLY A CA 1
ATOM 2384 C C . GLY A 1 303 ? -1.628 18.156 17.156 1 94.38 303 GLY A C 1
ATOM 2385 O O . GLY A 1 303 ? -2.613 18.781 17.547 1 94.38 303 GLY A O 1
ATOM 2386 N N . ASN A 1 304 ? -0.887 18.578 16.141 1 96 304 ASN A N 1
ATOM 2387 C CA . ASN A 1 304 ? -1.136 19.812 15.414 1 96 304 ASN A CA 1
ATOM 2388 C C . ASN A 1 304 ? -1.616 19.547 13.992 1 96 304 ASN A C 1
ATOM 2390 O O . ASN A 1 304 ? -1.553 20.422 13.133 1 96 304 ASN A O 1
ATOM 2394 N N . LEU A 1 305 ? -1.967 18.328 13.734 1 97.75 305 LEU A N 1
ATOM 2395 C CA . LEU A 1 305 ? -2.557 17.938 12.453 1 97.75 305 LEU A CA 1
ATOM 2396 C C . LEU A 1 305 ? -4.035 17.609 12.617 1 97.75 305 LEU A C 1
ATOM 2398 O O . LEU A 1 305 ? -4.387 16.516 13.086 1 97.75 305 LEU A O 1
ATOM 2402 N N . LEU A 1 306 ? -4.863 18.562 12.203 1 97.56 306 LEU A N 1
ATOM 2403 C CA . LEU A 1 306 ? -6.301 18.359 12.312 1 97.56 306 LEU A CA 1
ATOM 2404 C C . LEU A 1 306 ? -6.844 17.609 11.102 1 97.56 306 LEU A C 1
ATOM 2406 O O . LEU A 1 306 ? -6.484 17.922 9.961 1 97.56 306 LEU A O 1
ATOM 2410 N N . VAL A 1 307 ? -7.664 16.672 11.367 1 97.88 307 VAL A N 1
ATOM 2411 C CA . VAL A 1 307 ? -8.312 15.906 10.312 1 97.88 307 VAL A CA 1
ATOM 2412 C C . VAL A 1 307 ? -9.82 16.109 10.367 1 97.88 307 VAL A C 1
ATOM 2414 O O . VAL A 1 307 ? -10.438 15.953 11.422 1 97.88 307 VAL A O 1
ATOM 2417 N N . ASN A 1 308 ? -10.336 16.625 9.297 1 96.81 308 ASN A N 1
ATOM 2418 C CA . ASN A 1 308 ? -11.773 16.703 9.07 1 96.81 308 ASN A CA 1
ATOM 2419 C C . ASN A 1 308 ? -12.289 15.469 8.328 1 96.81 308 ASN A C 1
ATOM 2421 O O . ASN A 1 308 ? -11.93 15.234 7.168 1 96.81 308 ASN A O 1
ATOM 2425 N N . PHE A 1 309 ? -13.141 14.633 9.078 1 95.88 309 PHE A N 1
ATOM 2426 C CA . PHE A 1 309 ? -13.406 13.336 8.477 1 95.88 309 PHE A CA 1
ATOM 2427 C C . PHE A 1 309 ? -14.812 12.859 8.805 1 95.88 309 PHE A C 1
ATOM 2429 O O . PHE A 1 309 ? -15.461 13.406 9.703 1 95.88 309 PHE A O 1
ATOM 2436 N N . ASP A 1 310 ? -15.273 11.961 7.961 1 94.06 310 ASP A N 1
ATOM 2437 C CA . ASP A 1 310 ? -16.516 11.219 8.188 1 94.06 310 ASP A CA 1
ATOM 2438 C C . ASP A 1 310 ? -16.234 9.742 8.422 1 94.06 310 ASP A C 1
ATOM 2440 O O . ASP A 1 310 ? -15.242 9.203 7.914 1 94.06 310 ASP A O 1
ATOM 2444 N N . ARG A 1 311 ? -17.109 9.156 9.203 1 91.69 311 ARG A N 1
ATOM 2445 C CA . ARG A 1 311 ? -16.969 7.73 9.508 1 91.69 311 ARG A CA 1
ATOM 2446 C C . ARG A 1 311 ? -18.109 6.93 8.891 1 91.69 311 ARG A C 1
ATOM 2448 O O . ARG A 1 311 ? -19.25 7.395 8.836 1 91.69 311 ARG A O 1
ATOM 2455 N N . ALA A 1 312 ? -17.719 5.734 8.469 1 87.38 312 ALA A N 1
ATOM 2456 C CA . ALA A 1 312 ? -18.734 4.754 8.086 1 87.38 312 ALA A CA 1
ATOM 2457 C C . ALA A 1 312 ? -19.359 4.102 9.312 1 87.38 312 ALA A C 1
ATOM 2459 O O . ALA A 1 312 ? -18.953 4.379 10.445 1 87.38 312 ALA A O 1
ATOM 2460 N N . SER A 1 313 ? -20.391 3.281 9.062 1 84.06 313 SER A N 1
ATOM 2461 C CA . SER A 1 313 ? -21.125 2.623 10.141 1 84.06 313 SER A CA 1
ATOM 2462 C C . SER A 1 313 ? -20.203 1.728 10.969 1 84.06 313 SER A C 1
ATOM 2464 O O . SER A 1 313 ? -20.422 1.562 12.172 1 84.06 313 SER A O 1
ATOM 2466 N N . ASN A 1 314 ? -19.188 1.279 10.406 1 79.62 314 ASN A N 1
ATOM 2467 C CA . ASN A 1 314 ? -18.281 0.373 11.117 1 79.62 314 ASN A CA 1
ATOM 2468 C C . ASN A 1 314 ? -17.156 1.131 11.805 1 79.62 314 ASN A C 1
ATOM 2470 O O . ASN A 1 314 ? -16.219 0.52 12.328 1 79.62 314 ASN A O 1
ATOM 2474 N N . GLY A 1 315 ? -17.188 2.498 11.727 1 87.88 315 GLY A N 1
ATOM 2475 C CA . GLY A 1 315 ? -16.203 3.32 12.422 1 87.88 315 GLY A CA 1
ATOM 2476 C C . GLY A 1 315 ? -15.031 3.707 11.547 1 87.88 315 GLY A C 1
ATOM 2477 O O . GLY A 1 315 ? -14.203 4.527 11.945 1 87.88 315 GLY A O 1
ATOM 2478 N N . ALA A 1 316 ? -14.961 3.131 10.375 1 89.31 316 ALA A N 1
ATOM 2479 C CA . ALA A 1 316 ? -13.844 3.404 9.477 1 89.31 316 ALA A CA 1
ATOM 2480 C C . ALA A 1 316 ? -13.953 4.805 8.875 1 89.31 316 ALA A C 1
ATOM 2482 O O . ALA A 1 316 ? -15.047 5.266 8.555 1 89.31 316 ALA A O 1
ATOM 2483 N N . ILE A 1 317 ? -12.852 5.465 8.773 1 93.88 317 ILE A N 1
ATOM 2484 C CA . ILE A 1 317 ? -12.812 6.77 8.125 1 93.88 317 ILE A CA 1
ATOM 2485 C C . ILE A 1 317 ? -13.055 6.605 6.625 1 93.88 317 ILE A C 1
ATOM 2487 O O . ILE A 1 317 ? -12.344 5.863 5.949 1 93.88 317 ILE A O 1
ATOM 2491 N N . GLN A 1 318 ? -14.031 7.219 6.105 1 90.5 318 GLN A N 1
ATOM 2492 C CA . GLN A 1 318 ? -14.43 7.105 4.707 1 90.5 318 GLN A CA 1
ATOM 2493 C C . GLN A 1 318 ? -13.844 8.242 3.875 1 90.5 318 GLN A C 1
ATOM 2495 O O . GLN A 1 318 ? -13.438 8.031 2.729 1 90.5 318 GLN A O 1
ATOM 2500 N N . GLU A 1 319 ? -13.898 9.469 4.426 1 91.62 319 GLU A N 1
ATOM 2501 C CA . GLU A 1 319 ? -13.312 10.664 3.838 1 91.62 319 GLU A CA 1
ATOM 2502 C C . GLU A 1 319 ? -12.578 11.492 4.891 1 91.62 319 GLU A C 1
ATOM 2504 O O . GLU A 1 319 ? -13.016 11.562 6.043 1 91.62 319 GLU A O 1
ATOM 2509 N N . ALA A 1 320 ? -11.5 11.977 4.422 1 96.06 320 ALA A N 1
ATOM 2510 C CA . ALA A 1 320 ? -10.719 12.758 5.375 1 96.06 320 ALA A CA 1
ATOM 2511 C C . ALA A 1 320 ? -9.883 13.82 4.66 1 96.06 320 ALA A C 1
ATOM 2513 O O . ALA A 1 320 ? -9.406 13.594 3.545 1 96.06 320 ALA A O 1
ATOM 2514 N N . SER A 1 321 ? -9.766 14.977 5.289 1 95.31 321 SER A N 1
ATOM 2515 C CA . SER A 1 321 ? -8.875 16.062 4.875 1 95.31 321 SER A CA 1
ATOM 2516 C C . SER A 1 321 ? -8.031 16.562 6.039 1 95.31 321 SER A C 1
ATOM 2518 O O . SER A 1 321 ? -8.531 16.688 7.16 1 95.31 321 SER A O 1
ATOM 2520 N N . LEU A 1 322 ? -6.785 16.766 5.758 1 97.75 322 LEU A N 1
ATOM 2521 C CA . LEU A 1 322 ? -5.859 17.172 6.809 1 97.75 322 LEU A CA 1
ATOM 2522 C C . LEU A 1 322 ? -5.562 18.656 6.723 1 97.75 322 LEU A C 1
ATOM 2524 O O . LEU A 1 322 ? -5.375 19.203 5.629 1 97.75 322 LEU A O 1
ATOM 2528 N N . PHE A 1 323 ? -5.492 19.344 7.867 1 97.25 323 PHE A N 1
ATOM 2529 C CA . PHE A 1 323 ? -5.133 20.75 7.984 1 97.25 323 PHE A CA 1
ATOM 2530 C C . PHE A 1 323 ? -4.035 20.953 9.016 1 97.25 323 PHE A C 1
ATOM 2532 O O . PHE A 1 323 ? -4.129 20.438 10.141 1 97.25 323 PHE A O 1
ATOM 2539 N N . LEU A 1 324 ? -3.008 21.594 8.617 1 97.25 324 LEU A N 1
ATOM 2540 C CA . LEU A 1 324 ? -1.939 21.938 9.547 1 97.25 324 LEU A CA 1
ATOM 2541 C C . LEU A 1 324 ? -2.402 23 10.539 1 97.25 324 LEU A C 1
ATOM 2543 O O . LEU A 1 324 ? -2.943 24.031 10.141 1 97.25 324 LEU A O 1
ATOM 2547 N N . ALA A 1 325 ? -2.305 22.719 11.836 1 96.81 325 ALA A N 1
ATOM 2548 C CA . ALA A 1 325 ? -2.658 23.609 12.938 1 96.81 325 ALA A CA 1
ATOM 2549 C C . ALA A 1 325 ? -1.462 23.844 13.859 1 96.81 325 ALA A C 1
ATOM 2551 O O . ALA A 1 325 ? -0.323 23.531 13.492 1 96.81 325 ALA A O 1
ATOM 2552 N N . GLY A 1 326 ? -1.664 24.516 14.922 1 95.06 326 GLY A N 1
ATOM 2553 C CA . GLY A 1 326 ? -0.586 24.797 15.859 1 95.06 326 GLY A CA 1
ATOM 2554 C C . GLY A 1 326 ? 0.259 26 15.445 1 95.06 326 GLY A C 1
ATOM 2555 O O . GLY A 1 326 ? 1.485 25.969 15.57 1 95.06 326 GLY A O 1
ATOM 2556 N N . TRP A 1 327 ? -0.299 27 14.992 1 94 327 TRP A N 1
ATOM 2557 C CA . TRP A 1 327 ? 0.386 28.156 14.406 1 94 327 TRP A CA 1
ATOM 2558 C C . TRP A 1 327 ? 0.909 29.094 15.484 1 94 327 TRP A C 1
ATOM 2560 O O . TRP A 1 327 ? 1.754 29.953 15.219 1 94 327 TRP A O 1
ATOM 2570 N N . GLN A 1 328 ? 0.514 28.938 16.672 1 83 328 GLN A N 1
ATOM 2571 C CA . GLN A 1 328 ? 0.872 29.875 17.734 1 83 328 GLN A CA 1
ATOM 2572 C C . GLN A 1 328 ? 2.383 29.906 17.953 1 83 328 GLN A C 1
ATOM 2574 O O . GLN A 1 328 ? 2.914 30.859 18.5 1 83 328 GLN A O 1
ATOM 2579 N N . ASN A 1 329 ? 2.984 28.828 17.469 1 76.31 329 ASN A N 1
ATOM 2580 C CA . ASN A 1 329 ? 4.426 28.75 17.703 1 76.31 329 ASN A CA 1
ATOM 2581 C C . ASN A 1 329 ? 5.207 29 16.406 1 76.31 329 ASN A C 1
ATOM 2583 O O . ASN A 1 329 ? 6.438 28.984 16.406 1 76.31 329 ASN A O 1
ATOM 2587 N N . ALA A 1 330 ? 4.539 29.281 15.352 1 78.5 330 ALA A N 1
ATOM 2588 C CA . ALA A 1 330 ? 5.203 29.5 14.062 1 78.5 330 ALA A CA 1
ATOM 2589 C C . ALA A 1 330 ? 6.008 30.781 14.07 1 78.5 330 ALA A C 1
ATOM 2591 O O . ALA A 1 330 ? 5.715 31.703 14.836 1 78.5 330 ALA A O 1
ATOM 2592 N N . ARG A 1 331 ? 7.066 30.781 13.328 1 72 331 ARG A N 1
ATOM 2593 C CA . ARG A 1 331 ? 7.961 31.938 13.289 1 72 331 ARG A CA 1
ATOM 2594 C C . ARG A 1 331 ? 8.281 32.312 11.852 1 72 331 ARG A C 1
ATOM 2596 O O . ARG A 1 331 ? 8.086 31.531 10.93 1 72 331 ARG A O 1
ATOM 2603 N N . LEU A 1 332 ? 8.719 33.594 11.789 1 68.5 332 LEU A N 1
ATOM 2604 C CA . LEU A 1 332 ? 9.164 34.094 10.484 1 68.5 332 LEU A CA 1
ATOM 2605 C C . LEU A 1 332 ? 10.453 33.406 10.07 1 68.5 332 LEU A C 1
ATOM 2607 O O . LEU A 1 332 ? 11.328 33.156 10.906 1 68.5 332 LEU A O 1
ATOM 2611 N N . VAL A 1 333 ? 10.617 33 8.859 1 59.31 333 VAL A N 1
ATOM 2612 C CA . VAL A 1 333 ? 11.812 32.344 8.305 1 59.31 333 VAL A CA 1
ATOM 2613 C C . VAL A 1 333 ? 13.039 33.219 8.617 1 59.31 333 VAL A C 1
ATOM 2615 O O . VAL A 1 333 ? 14.102 32.688 8.945 1 59.31 333 VAL A O 1
ATOM 2618 N N . ASP A 1 334 ? 12.93 34.531 8.469 1 48.56 334 ASP A N 1
ATOM 2619 C CA . ASP A 1 334 ? 14.055 35.438 8.648 1 48.56 334 ASP A CA 1
ATOM 2620 C C . ASP A 1 334 ? 14.219 35.812 10.117 1 48.56 334 ASP A C 1
ATOM 2622 O O . ASP A 1 334 ? 15.109 36.594 10.461 1 48.56 334 ASP A O 1
ATOM 2626 N N . GLY A 1 335 ? 13.43 35.281 10.93 1 51.31 335 GLY A N 1
ATOM 2627 C CA . GLY A 1 335 ? 13.469 35.75 12.305 1 51.31 335 GLY A CA 1
ATOM 2628 C C . GLY A 1 335 ? 14.57 35.094 13.117 1 51.31 335 GLY A C 1
ATOM 2629 O O . GLY A 1 335 ? 15.203 34.125 12.664 1 51.31 335 GLY A O 1
ATOM 2630 N N . VAL A 1 336 ? 14.961 35.812 14.273 1 43.38 336 VAL A N 1
ATOM 2631 C CA . VAL A 1 336 ? 16.031 35.469 15.211 1 43.38 336 VAL A CA 1
ATOM 2632 C C . VAL A 1 336 ? 15.75 34.125 15.859 1 43.38 336 VAL A C 1
ATOM 2634 O O . VAL A 1 336 ? 14.586 33.75 16.062 1 43.38 336 VAL A O 1
ATOM 2637 N N . ALA A 1 337 ? 16.781 33.281 15.914 1 45.06 337 ALA A N 1
ATOM 2638 C CA . ALA A 1 337 ? 16.812 31.984 16.578 1 45.06 337 ALA A CA 1
ATOM 2639 C C . ALA A 1 337 ? 16.219 32.094 17.984 1 45.06 337 ALA A C 1
ATOM 2641 O O . ALA A 1 337 ? 16.547 33 18.75 1 45.06 337 ALA A O 1
ATOM 2642 N N . THR A 1 338 ? 14.898 31.781 18.109 1 47.91 338 THR A N 1
ATOM 2643 C CA . THR A 1 338 ? 14.398 31.781 19.484 1 47.91 338 THR A CA 1
ATOM 2644 C C . THR A 1 338 ? 14.891 30.547 20.234 1 47.91 338 THR A C 1
ATOM 2646 O O . THR A 1 338 ? 15.109 29.5 19.641 1 47.91 338 THR A O 1
ATOM 2649 N N . THR A 1 339 ? 15.383 30.828 21.516 1 40.81 339 THR A N 1
ATOM 2650 C CA . THR A 1 339 ? 15.844 29.828 22.469 1 40.81 339 THR A CA 1
ATOM 2651 C C . THR A 1 339 ? 14.734 28.828 22.781 1 40.81 339 THR A C 1
ATOM 2653 O O . THR A 1 339 ? 13.68 29.203 23.312 1 40.81 339 THR A O 1
ATOM 2656 N N . LEU A 1 340 ? 14.398 27.969 21.969 1 47.75 340 LEU A N 1
ATOM 2657 C CA . LEU A 1 340 ? 13.43 26.969 22.391 1 47.75 340 LEU A CA 1
ATOM 2658 C C . LEU A 1 340 ? 13.828 26.359 23.734 1 47.75 340 LEU A C 1
ATOM 2660 O O . LEU A 1 340 ? 14.969 25.922 23.906 1 47.75 340 LEU A O 1
ATOM 2664 N N . ILE A 1 341 ? 13.32 26.75 24.797 1 46.84 341 ILE A N 1
ATOM 2665 C CA . ILE A 1 341 ? 13.422 25.938 26.016 1 46.84 341 ILE A CA 1
ATOM 2666 C C . ILE A 1 341 ? 13.18 24.469 25.688 1 46.84 341 ILE A C 1
ATOM 2668 O O . ILE A 1 341 ? 12.25 24.141 24.953 1 46.84 341 ILE A O 1
ATOM 2672 N N . GLY A 1 342 ? 14.148 23.578 25.875 1 57.06 342 GLY A N 1
ATOM 2673 C CA . GLY A 1 342 ? 14.422 22.188 25.562 1 57.06 342 GLY A CA 1
ATOM 2674 C C . GLY A 1 342 ? 13.234 21.266 25.797 1 57.06 342 GLY A C 1
ATOM 2675 O O . GLY A 1 342 ? 12.82 21.062 26.938 1 57.06 342 GLY A O 1
ATOM 2676 N N . GLU A 1 343 ? 12.273 21.062 24.844 1 65.5 343 GLU A N 1
ATOM 2677 C CA . GLU A 1 343 ? 11.289 19.984 24.891 1 65.5 343 GLU A CA 1
ATOM 2678 C C . GLU A 1 343 ? 11.938 18.672 25.312 1 65.5 343 GLU A C 1
ATOM 2680 O O . GLU A 1 343 ? 12.992 18.297 24.797 1 65.5 343 GLU A O 1
ATOM 2685 N N . THR A 1 344 ? 11.422 18.125 26.5 1 67.31 344 THR A N 1
ATOM 2686 C CA . THR A 1 344 ? 12.039 16.891 26.984 1 67.31 344 THR A CA 1
ATOM 2687 C C . THR A 1 344 ? 11.086 15.719 26.812 1 67.31 344 THR A C 1
ATOM 2689 O O . THR A 1 344 ? 11.492 14.562 26.953 1 67.31 344 THR A O 1
ATOM 2692 N N . THR A 1 345 ? 9.898 15.977 26.484 1 80.94 345 THR A N 1
ATOM 2693 C CA . THR A 1 345 ? 8.93 14.891 26.328 1 80.94 345 THR A CA 1
ATOM 2694 C C . THR A 1 345 ? 9.195 14.109 25.047 1 80.94 345 THR A C 1
ATOM 2696 O O . THR A 1 345 ? 9.211 14.672 23.953 1 80.94 345 THR A O 1
ATOM 2699 N N . ALA A 1 346 ? 9.367 12.844 25.172 1 85 346 ALA A N 1
ATOM 2700 C CA . ALA A 1 346 ? 9.773 11.977 24.062 1 85 346 ALA A CA 1
ATOM 2701 C C . ALA A 1 346 ? 8.789 12.07 22.906 1 85 346 ALA A C 1
ATOM 2703 O O . ALA A 1 346 ? 9.195 12.094 21.734 1 85 346 ALA A O 1
ATOM 2704 N N . SER A 1 347 ? 7.48 12.164 23.203 1 86.69 347 SER A N 1
ATOM 2705 C CA . SER A 1 347 ? 6.426 12.188 22.203 1 86.69 347 SER A CA 1
ATOM 2706 C C . SER A 1 347 ? 6.469 13.477 21.375 1 86.69 347 SER A C 1
ATOM 2708 O O . SER A 1 347 ? 5.789 13.594 20.359 1 86.69 347 SER A O 1
ATOM 2710 N N . LYS A 1 348 ? 7.273 14.383 21.797 1 86.75 348 LYS A N 1
ATOM 2711 C CA . LYS A 1 348 ? 7.426 15.633 21.047 1 86.75 348 LYS A CA 1
ATOM 2712 C C . LYS A 1 348 ? 8.789 15.703 20.375 1 86.75 348 LYS A C 1
ATOM 2714 O O . LYS A 1 348 ? 8.891 16.125 19.219 1 86.75 348 LYS A O 1
ATOM 2719 N N . VAL A 1 349 ? 9.805 15.242 21.031 1 88.75 349 VAL A N 1
ATOM 2720 C CA . VAL A 1 349 ? 11.172 15.422 20.562 1 88.75 349 VAL A CA 1
ATOM 2721 C C . VAL A 1 349 ? 11.422 14.539 19.344 1 88.75 349 VAL A C 1
ATOM 2723 O O . VAL A 1 349 ? 12.258 14.867 18.484 1 88.75 349 VAL A O 1
ATOM 2726 N N . ILE A 1 350 ? 10.68 13.477 19.234 1 92.88 350 ILE A N 1
ATOM 2727 C CA . ILE A 1 350 ? 10.914 12.516 18.156 1 92.88 350 ILE A CA 1
ATOM 2728 C C . ILE A 1 350 ? 10.648 13.18 16.812 1 92.88 350 ILE A C 1
ATOM 2730 O O . ILE A 1 350 ? 11.164 12.742 15.781 1 92.88 350 ILE A O 1
ATOM 2734 N N . TYR A 1 351 ? 9.938 14.289 16.797 1 94.06 351 TYR A N 1
ATOM 2735 C CA . TYR A 1 351 ? 9.586 14.977 15.562 1 94.06 351 TYR A CA 1
ATOM 2736 C C . TYR A 1 351 ? 10.539 16.125 15.289 1 94.06 351 TYR A C 1
ATOM 2738 O O . TYR A 1 351 ? 10.438 16.797 14.258 1 94.06 351 TYR A O 1
ATOM 2746 N N . GLN A 1 352 ? 11.461 16.375 16.188 1 90.25 352 GLN A N 1
ATOM 2747 C CA . GLN A 1 352 ? 12.383 17.484 16.047 1 90.25 352 GLN A CA 1
ATOM 2748 C C . GLN A 1 352 ? 13.664 17.078 15.328 1 90.25 352 GLN A C 1
ATOM 2750 O O . GLN A 1 352 ? 14.266 16.047 15.672 1 90.25 352 GLN A O 1
ATOM 2755 N N . HIS A 1 353 ? 14.016 17.875 14.406 1 88.5 353 HIS A N 1
ATOM 2756 C CA . HIS A 1 353 ? 15.266 17.641 13.695 1 88.5 353 HIS A CA 1
ATOM 2757 C C . HIS A 1 353 ? 16.453 17.609 14.656 1 88.5 353 HIS A C 1
ATOM 2759 O O . HIS A 1 353 ? 16.516 18.406 15.594 1 88.5 353 HIS A O 1
ATOM 2765 N N . PRO A 1 354 ? 17.438 16.75 14.43 1 87.81 354 PRO A N 1
ATOM 2766 C CA . PRO A 1 354 ? 18.578 16.625 15.344 1 87.81 354 PRO A CA 1
ATOM 2767 C C . PRO A 1 354 ? 19.297 17.953 15.562 1 87.81 354 PRO A C 1
ATOM 2769 O O . PRO A 1 354 ? 19.75 18.234 16.672 1 87.81 354 PRO A O 1
ATOM 2772 N N . LYS A 1 355 ? 19.359 18.781 14.562 1 80.12 355 LYS A N 1
ATOM 2773 C CA . LYS A 1 355 ? 20.078 20.047 14.672 1 80.12 355 LYS A CA 1
ATOM 2774 C C . LYS A 1 355 ? 19.359 21.016 15.602 1 80.12 355 LYS A C 1
ATOM 2776 O O . LYS A 1 355 ? 19.922 22.016 16.031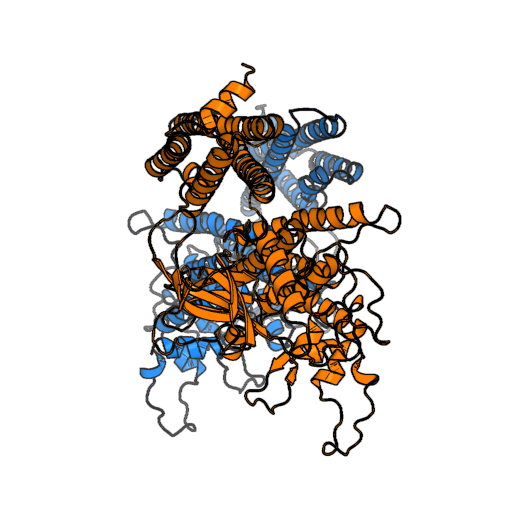 1 80.12 355 LYS A O 1
ATOM 2781 N N . ARG A 1 356 ? 18.141 20.703 15.883 1 75.69 356 ARG A N 1
ATOM 2782 C CA . ARG A 1 356 ? 17.344 21.578 16.734 1 75.69 356 ARG A CA 1
ATOM 2783 C C . ARG A 1 356 ? 17.328 21.094 18.172 1 75.69 356 ARG A C 1
ATOM 2785 O O . ARG A 1 356 ? 16.797 21.75 19.062 1 75.69 356 ARG A O 1
ATOM 2792 N N . ARG A 1 357 ? 17.891 19.984 18.312 1 73.62 357 ARG A N 1
ATOM 2793 C CA . ARG A 1 357 ? 17.891 19.422 19.656 1 73.62 357 ARG A CA 1
ATOM 2794 C C . ARG A 1 357 ? 19.188 19.766 20.391 1 73.62 357 ARG A C 1
ATOM 2796 O O . ARG A 1 357 ? 20.281 19.5 19.891 1 73.62 357 ARG A O 1
ATOM 2803 N N . VAL A 1 358 ? 19.516 21.062 20.625 1 56.72 358 VAL A N 1
ATOM 2804 C CA . VAL A 1 358 ? 20.734 21.594 21.219 1 56.72 358 VAL A CA 1
ATOM 2805 C C . VAL A 1 358 ? 21.078 20.812 22.484 1 56.72 358 VAL A C 1
ATOM 2807 O O . VAL A 1 358 ? 20.234 20.688 23.391 1 56.72 358 VAL A O 1
ATOM 2810 N N . GLU A 1 359 ? 21.953 19.891 22.469 1 50.44 359 GLU A N 1
ATOM 2811 C CA . GLU A 1 359 ? 22.5 19.422 23.734 1 50.44 359 GLU A CA 1
ATOM 2812 C C . GLU A 1 359 ? 22.891 20.578 24.641 1 50.44 359 GLU A C 1
ATOM 2814 O O . GLU A 1 359 ? 22.734 20.516 25.859 1 50.44 359 GLU A O 1
ATOM 2819 N N . ASP A 1 360 ? 23.656 21.516 24.188 1 45.5 360 ASP A N 1
ATOM 2820 C CA . ASP A 1 360 ? 24.234 22.547 25.062 1 45.5 360 ASP A CA 1
ATOM 2821 C C . ASP A 1 360 ? 23.391 23.812 25.031 1 45.5 360 ASP A C 1
ATOM 2823 O O . ASP A 1 360 ? 23.891 24.891 25.359 1 45.5 360 ASP A O 1
ATOM 2827 N N . ASN A 1 361 ? 22.062 23.938 24.953 1 43.44 361 ASN A N 1
ATOM 2828 C CA . ASN A 1 361 ? 21.125 25.031 25.156 1 43.44 361 ASN A CA 1
ATOM 2829 C C . ASN A 1 361 ? 21.219 26.062 24.047 1 43.44 361 ASN A C 1
ATOM 2831 O O . ASN A 1 361 ? 20.828 27.219 24.234 1 43.44 361 ASN A O 1
ATOM 2835 N N . ARG A 1 362 ? 22.078 26.094 23.078 1 42.94 362 ARG A N 1
ATOM 2836 C CA . ARG A 1 362 ? 22.141 27.141 22.062 1 42.94 362 ARG A CA 1
ATOM 2837 C C . ARG A 1 362 ? 21.688 26.609 20.703 1 42.94 362 ARG A C 1
ATOM 2839 O O . ARG A 1 362 ? 22.219 25.625 20.203 1 42.94 362 ARG A O 1
ATOM 2846 N N . ALA A 1 363 ? 20.469 26.875 20.359 1 48.78 363 ALA A N 1
ATOM 2847 C CA . ALA A 1 363 ? 20.031 26.609 18.984 1 48.78 363 ALA A CA 1
ATOM 2848 C C . ALA A 1 363 ? 21.047 27.156 17.984 1 48.78 363 ALA A C 1
ATOM 2850 O O . ALA A 1 363 ? 21.312 28.359 17.953 1 48.78 363 ALA A O 1
ATOM 2851 N N . LYS A 1 364 ? 22.031 26.391 17.375 1 48.88 364 LYS A N 1
ATOM 2852 C CA . LYS A 1 364 ? 23.188 26.828 16.594 1 48.88 364 LYS A CA 1
ATOM 2853 C C . LYS A 1 364 ? 22.734 27.484 15.289 1 48.88 364 LYS A C 1
ATOM 2855 O O . LYS A 1 364 ? 23.438 28.328 14.742 1 48.88 364 LYS A O 1
ATOM 2860 N N . GLU A 1 365 ? 21.609 26.875 14.547 1 51.25 365 GLU A N 1
ATOM 2861 C CA . GLU A 1 365 ? 21.359 27.359 13.195 1 51.25 365 GLU A CA 1
ATOM 2862 C C . GLU A 1 365 ? 19.938 27.891 13.055 1 51.25 365 GLU A C 1
ATOM 2864 O O . GLU A 1 365 ? 19.047 27.516 13.836 1 51.25 365 GLU A O 1
ATOM 2869 N N . SER A 1 366 ? 19.734 28.984 12.305 1 59.72 366 SER A N 1
ATOM 2870 C CA . SER A 1 366 ? 18.453 29.562 11.93 1 59.72 366 SER A CA 1
ATOM 2871 C C . SER A 1 366 ? 17.484 28.516 11.414 1 59.72 366 SER A C 1
ATOM 2873 O O . SER A 1 366 ? 17.906 27.516 10.82 1 59.72 366 SER A O 1
ATOM 2875 N N . TYR A 1 367 ? 16.266 28.5 11.938 1 62.28 367 TYR A N 1
ATOM 2876 C CA . TYR A 1 367 ? 15.242 27.578 11.461 1 62.28 367 TYR A CA 1
ATOM 2877 C C . TYR A 1 367 ? 15.062 27.688 9.953 1 62.28 367 TYR A C 1
ATOM 2879 O O . TYR A 1 367 ? 15.094 28.781 9.391 1 62.28 367 TYR A O 1
ATOM 2887 N N . ASN A 1 368 ? 15.102 26.547 9.25 1 73.81 368 ASN A N 1
ATOM 2888 C CA . ASN A 1 368 ? 14.836 26.5 7.816 1 73.81 368 ASN A CA 1
ATOM 2889 C C . ASN A 1 368 ? 13.852 25.391 7.465 1 73.81 368 ASN A C 1
ATOM 2891 O O . ASN A 1 368 ? 13.43 24.641 8.336 1 73.81 368 ASN A O 1
ATOM 2895 N N . ILE A 1 369 ? 13.398 25.438 6.344 1 79.81 369 ILE A N 1
ATOM 2896 C CA . ILE A 1 369 ? 12.344 24.547 5.871 1 79.81 369 ILE A CA 1
ATOM 2897 C C . ILE A 1 369 ? 12.766 23.094 6.07 1 79.81 369 ILE A C 1
ATOM 2899 O O . ILE A 1 369 ? 11.914 22.203 6.164 1 79.81 369 ILE A O 1
ATOM 2903 N N . ASP A 1 370 ? 14.055 22.812 6.227 1 82.75 370 ASP A N 1
ATOM 2904 C CA . ASP A 1 370 ? 14.562 21.453 6.387 1 82.75 370 ASP A CA 1
ATOM 2905 C C . ASP A 1 370 ? 14.031 20.812 7.672 1 82.75 370 ASP A C 1
ATOM 2907 O O . ASP A 1 370 ? 13.781 19.609 7.719 1 82.75 370 ASP A O 1
ATOM 2911 N N . HIS A 1 371 ? 13.906 21.609 8.641 1 88.06 371 HIS A N 1
ATOM 2912 C CA . HIS A 1 371 ? 13.414 21.094 9.914 1 88.06 371 HIS A CA 1
ATOM 2913 C C . HIS A 1 371 ? 11.953 20.672 9.805 1 88.06 371 HIS A C 1
ATOM 2915 O O . HIS A 1 371 ? 11.562 19.625 10.328 1 88.06 371 HIS A O 1
ATOM 2921 N N . ASP A 1 372 ? 11.188 21.5 9.102 1 91.56 372 ASP A N 1
ATOM 2922 C CA . ASP A 1 372 ? 9.789 21.156 8.883 1 91.56 372 ASP A CA 1
ATOM 2923 C C . ASP A 1 372 ? 9.656 19.922 7.996 1 91.56 372 ASP A C 1
ATOM 2925 O O . ASP A 1 372 ? 8.766 19.109 8.195 1 91.56 372 ASP A O 1
ATOM 2929 N N . ILE A 1 373 ? 10.594 19.781 7.07 1 91.12 373 ILE A N 1
ATOM 2930 C CA . ILE A 1 373 ? 10.578 18.641 6.172 1 91.12 373 ILE A CA 1
ATOM 2931 C C . ILE A 1 373 ? 10.898 17.359 6.957 1 91.12 373 ILE A C 1
ATOM 2933 O O . ILE A 1 373 ? 10.305 16.312 6.711 1 91.12 373 ILE A O 1
ATOM 2937 N N . TYR A 1 374 ? 11.852 17.469 7.879 1 94.31 374 TYR A N 1
ATOM 2938 C CA . TYR A 1 374 ? 12.141 16.344 8.758 1 94.31 374 TYR A CA 1
ATOM 2939 C C . TYR A 1 374 ? 10.883 15.906 9.5 1 94.31 374 TYR A C 1
ATOM 2941 O O . TYR A 1 374 ? 10.531 14.719 9.492 1 94.31 374 TYR A O 1
ATOM 2949 N N . SER A 1 375 ? 10.172 16.828 10.133 1 95.94 375 SER A N 1
ATOM 2950 C CA . SER A 1 375 ? 8.961 16.531 10.891 1 95.94 375 SER A CA 1
ATOM 2951 C C . SER A 1 375 ? 7.871 15.953 9.992 1 95.94 375 SER A C 1
ATOM 2953 O O . SER A 1 375 ? 7.133 15.055 10.398 1 95.94 375 SER A O 1
ATOM 2955 N N . LEU A 1 376 ? 7.785 16.516 8.812 1 96.06 376 LEU A N 1
ATOM 2956 C CA . LEU A 1 376 ? 6.863 15.992 7.812 1 96.06 376 LEU A CA 1
ATOM 2957 C C . LEU A 1 376 ? 7.129 14.516 7.555 1 96.06 376 LEU A C 1
ATOM 2959 O O . LEU A 1 376 ? 6.199 13.703 7.547 1 96.06 376 LEU A O 1
ATOM 2963 N N . GLY A 1 377 ? 8.391 14.203 7.344 1 96.94 377 GLY A N 1
ATOM 2964 C CA . GLY A 1 377 ? 8.758 12.82 7.098 1 96.94 377 GLY A CA 1
ATOM 2965 C C . GLY A 1 377 ? 8.352 11.891 8.219 1 96.94 377 GLY A C 1
ATOM 2966 O O . GLY A 1 377 ? 7.844 10.797 7.969 1 96.94 377 GLY A O 1
ATOM 2967 N N . VAL A 1 378 ? 8.555 12.266 9.422 1 98 378 VAL A N 1
ATOM 2968 C CA . VAL A 1 378 ? 8.219 11.445 10.586 1 98 378 VAL A CA 1
ATOM 2969 C C . VAL A 1 378 ? 6.703 11.258 10.656 1 98 378 VAL A C 1
ATOM 2971 O O . VAL A 1 378 ? 6.223 10.141 10.883 1 98 378 VAL A O 1
ATOM 2974 N N . CYS A 1 379 ? 5.977 12.281 10.414 1 98.12 379 CYS A N 1
ATOM 2975 C CA . CYS A 1 379 ? 4.52 12.18 10.414 1 98.12 379 CYS A CA 1
ATOM 2976 C C . CYS A 1 379 ? 4.031 11.273 9.289 1 98.12 379 CYS A C 1
ATOM 2978 O O . CYS A 1 379 ? 3.086 10.508 9.469 1 98.12 379 CYS A O 1
ATOM 2980 N N . MET A 1 380 ? 4.68 11.43 8.133 1 97.56 380 MET A N 1
ATOM 2981 C CA . MET A 1 380 ? 4.309 10.578 7.008 1 97.56 380 MET A CA 1
ATOM 2982 C C . MET A 1 380 ? 4.559 9.109 7.34 1 97.56 380 MET A C 1
ATOM 2984 O O . MET A 1 380 ? 3.77 8.242 6.969 1 97.56 380 MET A O 1
ATOM 2988 N N . LEU A 1 381 ? 5.676 8.852 7.98 1 98.31 381 LEU A N 1
ATOM 2989 C CA . LEU A 1 381 ? 5.977 7.492 8.422 1 98.31 381 LEU A CA 1
ATOM 2990 C C . LEU A 1 381 ? 4.84 6.926 9.266 1 98.31 381 LEU A C 1
ATOM 2992 O O . LEU A 1 381 ? 4.375 5.812 9.016 1 98.31 381 LEU A O 1
ATOM 2996 N N . GLU A 1 382 ? 4.336 7.676 10.18 1 97.88 382 GLU A N 1
ATOM 2997 C CA . GLU A 1 382 ? 3.252 7.238 11.055 1 97.88 382 GLU A CA 1
ATOM 2998 C C . GLU A 1 382 ? 1.948 7.078 10.273 1 97.88 382 GLU A C 1
ATOM 3000 O O . GLU A 1 382 ? 1.213 6.109 10.477 1 97.88 382 GLU A O 1
ATOM 3005 N N . LEU A 1 383 ? 1.697 8.008 9.391 1 97.94 383 LEU A N 1
ATOM 3006 C CA . LEU A 1 383 ? 0.471 7.969 8.602 1 97.94 383 LEU A CA 1
ATOM 3007 C C . LEU A 1 383 ? 0.441 6.734 7.707 1 97.94 383 LEU A C 1
ATOM 3009 O O . LEU A 1 383 ? -0.577 6.043 7.629 1 97.94 383 LEU A O 1
ATOM 3013 N N . LEU A 1 384 ? 1.547 6.453 7.078 1 97.62 384 LEU A N 1
ATOM 3014 C CA . LEU A 1 384 ? 1.587 5.375 6.094 1 97.62 384 LEU A CA 1
ATOM 3015 C C . LEU A 1 384 ? 1.597 4.012 6.781 1 97.62 384 LEU A C 1
ATOM 3017 O O . LEU A 1 384 ? 1.054 3.041 6.25 1 97.62 384 LEU A O 1
ATOM 3021 N N . THR A 1 385 ? 2.123 3.93 7.934 1 97.12 385 THR A N 1
ATOM 3022 C CA . THR A 1 385 ? 2.188 2.66 8.648 1 97.12 385 THR A CA 1
ATOM 3023 C C . THR A 1 385 ? 1.029 2.537 9.641 1 97.12 385 THR A C 1
ATOM 3025 O O . THR A 1 385 ? 0.755 1.448 10.148 1 97.12 385 THR A O 1
ATOM 3028 N N . TRP A 1 386 ? 0.355 3.689 9.914 1 95.88 386 TRP A N 1
ATOM 3029 C CA . TRP A 1 386 ? -0.731 3.809 10.875 1 95.88 386 TRP A CA 1
ATOM 3030 C C . TRP A 1 386 ? -0.314 3.252 12.234 1 95.88 386 TRP A C 1
ATOM 3032 O O . TRP A 1 386 ? -1.059 2.49 12.859 1 95.88 386 TRP A O 1
ATOM 3042 N N . ASP A 1 387 ? 0.941 3.5 12.562 1 92.25 387 ASP A N 1
ATOM 3043 C CA . ASP A 1 387 ? 1.548 3.135 13.844 1 92.25 387 ASP A CA 1
ATOM 3044 C C . ASP A 1 387 ? 2.27 4.324 14.469 1 92.25 387 ASP A C 1
ATOM 3046 O O . ASP A 1 387 ? 3.281 4.793 13.945 1 92.25 387 ASP A O 1
ATOM 3050 N N . THR A 1 388 ? 1.709 4.77 15.586 1 93 388 THR A N 1
ATOM 3051 C CA . THR A 1 388 ? 2.35 5.891 16.266 1 93 388 THR A CA 1
ATOM 3052 C C . THR A 1 388 ? 3.678 5.461 16.875 1 93 388 THR A C 1
ATOM 3054 O O 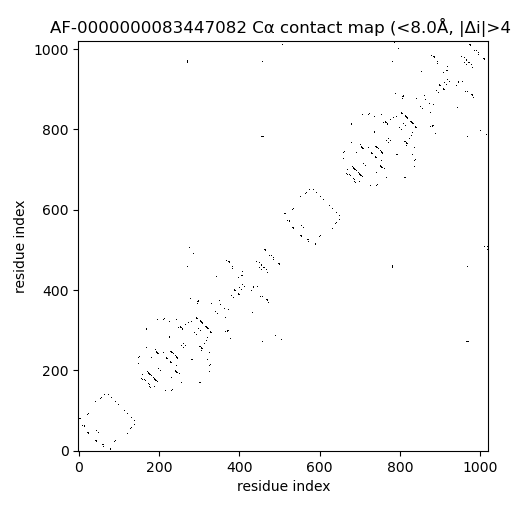. THR A 1 388 ? 3.785 4.363 17.438 1 93 388 THR A O 1
ATOM 3057 N N . LEU A 1 389 ? 4.609 6.246 16.781 1 95 389 LEU A N 1
ATOM 3058 C CA . LEU A 1 389 ? 5.945 5.922 17.281 1 95 389 LEU A CA 1
ATOM 3059 C C . LEU A 1 389 ? 5.977 5.934 18.812 1 95 389 LEU A C 1
ATOM 3061 O O . LEU A 1 389 ? 6.602 5.066 19.422 1 95 389 LEU A O 1
ATOM 3065 N N . ILE A 1 390 ? 5.324 6.934 19.375 1 91.25 390 ILE A N 1
ATOM 3066 C CA . ILE A 1 390 ? 5.234 7.059 20.828 1 91.25 390 ILE A CA 1
ATOM 3067 C C . ILE A 1 390 ? 3.801 7.406 21.219 1 91.25 390 ILE A C 1
ATOM 3069 O O . ILE A 1 390 ? 3.221 8.367 20.719 1 91.25 390 ILE A O 1
ATOM 3073 N N . ARG A 1 391 ? 3.229 6.555 22.031 1 82.31 391 ARG A N 1
ATOM 3074 C CA . ARG A 1 391 ? 1.862 6.777 22.5 1 82.31 391 ARG A CA 1
ATOM 3075 C C . ARG A 1 391 ? 1.847 7.266 23.938 1 82.31 391 ARG A C 1
ATOM 3077 O O . ARG A 1 391 ? 2.633 6.797 24.766 1 82.31 391 ARG A O 1
ATOM 3084 N N . GLN A 1 392 ? 0.962 8.312 23.984 1 71.56 392 GLN A N 1
ATOM 3085 C CA . GLN A 1 392 ? 0.772 8.766 25.359 1 71.56 392 GLN A CA 1
ATOM 3086 C C . GLN A 1 392 ? -0.119 7.805 26.141 1 71.56 392 GLN A C 1
ATOM 3088 O O . GLN A 1 392 ? -1.063 7.238 25.594 1 71.56 392 GLN A O 1
ATOM 3093 N N . GLY A 1 393 ? 0.381 7.215 27.203 1 60.84 393 GLY A N 1
ATOM 3094 C CA . GLY A 1 393 ? -0.409 6.324 28.031 1 60.84 393 GLY A CA 1
ATOM 3095 C C . GLY A 1 393 ? -1.768 6.895 28.391 1 60.84 393 GLY A C 1
ATOM 3096 O O . GLY A 1 393 ? -2.014 8.086 28.219 1 60.84 393 GLY A O 1
ATOM 3097 N N . GLU A 1 394 ? -2.857 6.055 28.5 1 57.31 394 GLU A N 1
ATOM 3098 C CA . GLU A 1 394 ? -4.227 6.422 28.844 1 57.31 394 GLU A CA 1
ATOM 3099 C C . GLU A 1 394 ? -4.262 7.355 30.047 1 57.31 394 GLU A C 1
ATOM 3101 O O . GLU A 1 394 ? -5.133 8.227 30.141 1 57.31 394 GLU A O 1
ATOM 3106 N N . ASP A 1 395 ? -3.281 7.164 30.938 1 54.06 395 ASP A N 1
ATOM 3107 C CA . ASP A 1 395 ? -3.289 7.98 32.156 1 54.06 395 ASP A CA 1
ATOM 3108 C C . ASP A 1 395 ? -2.186 9.039 32.125 1 54.06 395 ASP A C 1
ATOM 3110 O O . ASP A 1 395 ? -1.118 8.805 31.547 1 54.06 395 ASP A O 1
ATOM 3114 N N . GLU A 1 396 ? -2.537 10.352 32.375 1 53.53 396 GLU A N 1
ATOM 3115 C CA . GLU A 1 396 ? -1.618 11.484 32.406 1 53.53 396 GLU A CA 1
ATOM 3116 C C . GLU A 1 396 ? -0.298 11.094 33.062 1 53.53 396 GLU A C 1
ATOM 3118 O O . GLU A 1 396 ? 0.753 11.648 32.75 1 53.53 396 GLU A O 1
ATOM 3123 N N . LEU A 1 397 ? -0.394 10.133 34.031 1 53.81 397 LEU A N 1
ATOM 3124 C CA . LEU A 1 397 ? 0.777 9.742 34.812 1 53.81 397 LEU A CA 1
ATOM 3125 C C . LEU A 1 397 ? 1.487 8.555 34.156 1 53.81 397 LEU A C 1
ATOM 3127 O O . LEU A 1 397 ? 2.588 8.18 34.562 1 53.81 397 LEU A O 1
ATOM 3131 N N . ALA A 1 398 ? 0.758 8.094 33.156 1 60.5 398 ALA A N 1
ATOM 3132 C CA . ALA A 1 398 ? 1.329 6.871 32.594 1 60.5 398 ALA A CA 1
ATOM 3133 C C . ALA A 1 398 ? 2.461 7.191 31.625 1 60.5 398 ALA A C 1
ATOM 3135 O O . ALA A 1 398 ? 2.443 8.234 30.969 1 60.5 398 ALA A O 1
ATOM 3136 N N . ASP A 1 399 ? 3.467 6.441 31.656 1 67.75 399 ASP A N 1
ATOM 3137 C CA . ASP A 1 399 ? 4.676 6.578 30.844 1 67.75 399 ASP A CA 1
ATOM 3138 C C . ASP A 1 399 ? 4.359 6.441 29.359 1 67.75 399 ASP A C 1
ATOM 3140 O O . ASP A 1 399 ? 3.416 5.746 28.984 1 67.75 399 ASP A O 1
ATOM 3144 N N . GLU A 1 400 ? 4.949 7.281 28.594 1 84.19 400 GLU A N 1
ATOM 3145 C CA . GLU A 1 400 ? 4.914 7.164 27.141 1 84.19 400 GLU A CA 1
ATOM 3146 C C . GLU A 1 400 ? 5.406 5.793 26.688 1 84.19 400 GLU A C 1
ATOM 3148 O O . GLU A 1 400 ? 6.336 5.234 27.266 1 84.19 400 GLU A O 1
ATOM 3153 N N . MET A 1 401 ? 4.633 5.207 25.828 1 87.12 401 MET A N 1
ATOM 3154 C CA . MET A 1 401 ? 4.984 3.889 25.312 1 87.12 401 MET A CA 1
ATOM 3155 C C . MET A 1 401 ? 5.508 3.986 23.891 1 87.12 401 MET A C 1
ATOM 3157 O O . MET A 1 401 ? 4.871 4.598 23.031 1 87.12 401 MET A O 1
ATOM 3161 N N . ILE A 1 402 ? 6.688 3.389 23.703 1 91.81 402 ILE A N 1
ATOM 3162 C CA . ILE A 1 402 ? 7.293 3.375 22.375 1 91.81 402 ILE A CA 1
ATOM 3163 C C . ILE A 1 402 ? 6.727 2.213 21.562 1 91.81 402 ILE A C 1
ATOM 3165 O O . ILE A 1 402 ? 6.426 1.15 22.109 1 91.81 402 ILE A O 1
ATOM 3169 N N . SER A 1 403 ? 6.574 2.395 20.281 1 93.25 403 SER A N 1
ATOM 3170 C CA . SER A 1 403 ? 6.047 1.339 19.422 1 93.25 403 SER A CA 1
ATOM 3171 C C . SER A 1 403 ? 7.016 0.167 19.328 1 93.25 403 SER A C 1
ATOM 3173 O O . SER A 1 403 ? 8.227 0.346 19.453 1 93.25 403 SER A O 1
ATOM 3175 N N . ASP A 1 404 ? 6.492 -1.025 19.062 1 93.44 404 ASP A N 1
ATOM 3176 C CA . ASP A 1 404 ? 7.312 -2.227 18.922 1 93.44 404 ASP A CA 1
ATOM 3177 C C . ASP A 1 404 ? 8.258 -2.117 17.734 1 93.44 404 ASP A C 1
ATOM 3179 O O . ASP A 1 404 ? 9.422 -2.52 17.812 1 93.44 404 ASP A O 1
ATOM 3183 N N . ALA A 1 405 ? 7.762 -1.554 16.688 1 93.5 405 ALA A N 1
ATOM 3184 C CA . ALA A 1 405 ? 8.578 -1.431 15.484 1 93.5 405 ALA A CA 1
ATOM 3185 C C . ALA A 1 405 ? 9.789 -0.532 15.727 1 93.5 405 ALA A C 1
ATOM 3187 O O . ALA A 1 405 ? 10.898 -0.847 15.305 1 93.5 405 ALA A O 1
ATOM 3188 N N . TYR A 1 406 ? 9.547 0.597 16.406 1 95.62 406 TYR A N 1
ATOM 3189 C CA . TYR A 1 406 ? 10.641 1.508 16.734 1 95.62 406 TYR A CA 1
ATOM 3190 C C . TYR A 1 406 ? 11.656 0.835 17.656 1 95.62 406 TYR A C 1
ATOM 3192 O O . TYR A 1 406 ? 12.859 0.92 17.422 1 95.62 406 TYR A O 1
ATOM 3200 N N . ARG A 1 407 ? 11.148 0.172 18.641 1 94.5 407 ARG A N 1
ATOM 3201 C CA . ARG A 1 407 ? 12 -0.537 19.594 1 94.5 407 ARG A CA 1
ATOM 3202 C C . ARG A 1 407 ? 12.883 -1.558 18.891 1 94.5 407 ARG A C 1
ATOM 3204 O O . ARG A 1 407 ? 14.094 -1.611 19.125 1 94.5 407 ARG A O 1
ATOM 3211 N N . HIS A 1 408 ? 12.273 -2.348 18.062 1 93.38 408 HIS A N 1
ATOM 3212 C CA . HIS A 1 408 ? 13 -3.391 17.344 1 93.38 408 HIS A CA 1
ATOM 3213 C C . HIS A 1 408 ? 14.062 -2.793 16.422 1 93.38 408 HIS A C 1
ATOM 3215 O O . HIS A 1 408 ? 15.188 -3.289 16.359 1 93.38 408 HIS A O 1
ATOM 3221 N N . ALA A 1 409 ? 13.719 -1.777 15.672 1 93.94 409 ALA A N 1
ATOM 3222 C CA . ALA A 1 409 ? 14.672 -1.128 14.773 1 93.94 409 ALA A CA 1
ATOM 3223 C C . ALA A 1 409 ? 15.836 -0.528 15.555 1 93.94 409 ALA A C 1
ATOM 3225 O O . ALA A 1 409 ? 17 -0.688 15.164 1 93.94 409 ALA A O 1
ATOM 3226 N N . PHE A 1 410 ? 15.57 0.158 16.672 1 95.94 410 PHE A N 1
ATOM 3227 C CA . PHE A 1 410 ? 16.578 0.779 17.531 1 95.94 410 PHE A CA 1
ATOM 3228 C C . PHE A 1 410 ? 17.547 -0.264 18.062 1 95.94 410 PHE A C 1
ATOM 3230 O O . PHE A 1 410 ? 18.766 -0.056 18.031 1 95.94 410 PHE A O 1
ATOM 3237 N N . LYS A 1 411 ? 17.062 -1.383 18.469 1 94.31 411 LYS A N 1
ATOM 3238 C CA . LYS A 1 411 ? 17.875 -2.463 19.016 1 94.31 411 LYS A CA 1
ATOM 3239 C C . LYS A 1 411 ? 18.703 -3.139 17.922 1 94.31 411 LYS A C 1
ATOM 3241 O O . LYS A 1 411 ? 19.859 -3.521 18.156 1 94.31 411 LYS A O 1
ATOM 3246 N N . SER A 1 412 ? 18.078 -3.332 16.781 1 91.5 412 SER A N 1
ATOM 3247 C CA . SER A 1 412 ? 18.781 -3.973 15.68 1 91.5 412 SER A CA 1
ATOM 3248 C C . SER A 1 412 ? 20.016 -3.164 15.258 1 91.5 412 SER A C 1
ATOM 3250 O O . SER A 1 412 ? 20.969 -3.715 14.711 1 91.5 412 SER A O 1
ATOM 3252 N N . LEU A 1 413 ? 20 -1.861 15.5 1 94.06 413 LEU A N 1
ATOM 3253 C CA . LEU A 1 413 ? 21.125 -0.986 15.172 1 94.06 413 LEU A CA 1
ATOM 3254 C C . LEU A 1 413 ? 22.156 -0.99 16.281 1 94.06 413 LEU A C 1
ATOM 3256 O O . LEU A 1 413 ? 23.234 -0.396 16.141 1 94.06 413 LEU A O 1
ATOM 3260 N N . GLY A 1 414 ? 21.797 -1.609 17.438 1 93.62 414 GLY A N 1
ATOM 3261 C CA . GLY A 1 414 ? 22.734 -1.766 18.531 1 93.62 414 GLY A CA 1
ATOM 3262 C C . GLY A 1 414 ? 22.781 -0.555 19.453 1 93.62 414 GLY A C 1
ATOM 3263 O O . GLY A 1 414 ? 23.672 -0.448 20.297 1 93.62 414 GLY A O 1
ATOM 3264 N N . PHE A 1 415 ? 21.859 0.393 19.344 1 93 415 PHE A N 1
ATOM 3265 C CA . PHE A 1 415 ? 21.922 1.651 20.078 1 93 415 PHE A CA 1
ATOM 3266 C C . PHE A 1 415 ? 21.594 1.441 21.547 1 93 415 PHE A C 1
ATOM 3268 O O . PHE A 1 415 ? 21.984 2.24 22.391 1 93 415 PHE A O 1
ATOM 3275 N N . HIS A 1 416 ? 20.844 0.358 21.922 1 90.75 416 HIS A N 1
ATOM 3276 C CA . HIS A 1 416 ? 20.422 0.082 23.297 1 90.75 416 HIS A CA 1
ATOM 3277 C C . HIS A 1 416 ? 21.625 -0.294 24.156 1 90.75 416 HIS A C 1
ATOM 3279 O O . HIS A 1 416 ? 21.531 -0.287 25.391 1 90.75 416 HIS A O 1
ATOM 3285 N N . GLN A 1 417 ? 22.672 -0.706 23.562 1 88.56 417 GLN A N 1
ATOM 3286 C CA . GLN A 1 417 ? 23.875 -1.096 24.297 1 88.56 417 GLN A CA 1
ATOM 3287 C C . GLN A 1 417 ? 24.453 0.085 25.062 1 88.56 417 GLN A C 1
ATOM 3289 O O . GLN A 1 417 ? 25.219 -0.102 26.016 1 88.56 417 GLN A O 1
ATOM 3294 N N . SER A 1 418 ? 24.172 1.324 24.719 1 81 418 SER A N 1
ATOM 3295 C CA . SER A 1 418 ? 24.703 2.523 25.359 1 81 418 SER A CA 1
ATOM 3296 C C . SER A 1 418 ? 23.859 2.941 26.547 1 81 418 SER A C 1
ATOM 3298 O O . SER A 1 418 ? 24.172 3.916 27.234 1 81 418 SER A O 1
ATOM 3300 N N . PHE A 1 419 ? 22.719 2.137 26.703 1 84.06 419 PHE A N 1
ATOM 3301 C CA . PHE A 1 419 ? 21.859 2.494 27.812 1 84.06 419 PHE A CA 1
ATOM 3302 C C . PHE A 1 419 ? 22.578 2.285 29.141 1 84.06 419 PHE A C 1
ATOM 3304 O O . PHE A 1 419 ? 23.359 1.344 29.297 1 84.06 419 PHE A O 1
ATOM 3311 N N . PRO A 1 420 ? 22.484 3.248 30.016 1 72.62 420 PRO A N 1
ATOM 3312 C CA . PRO A 1 420 ? 23.062 2.982 31.344 1 72.62 420 PRO A CA 1
ATOM 3313 C C . PRO A 1 420 ? 22.516 1.707 31.969 1 72.62 420 PRO A C 1
ATOM 3315 O O . PRO A 1 420 ? 21.359 1.338 31.734 1 72.62 420 PRO A O 1
ATOM 3318 N N . GLY A 1 421 ? 23.25 0.668 32.094 1 59.41 421 GLY A N 1
ATOM 3319 C CA . GLY A 1 421 ? 22.906 -0.597 32.719 1 59.41 421 GLY A CA 1
ATOM 3320 C C . GLY A 1 421 ? 21.719 -0.49 33.656 1 59.41 421 GLY A C 1
ATOM 3321 O O . GLY A 1 421 ? 21.391 0.6 34.156 1 59.41 421 GLY A O 1
ATOM 3322 N N . GLU A 1 422 ? 20.719 -1.464 33.438 1 51.12 422 GLU A N 1
ATOM 3323 C CA . GLU A 1 422 ? 19.547 -1.592 34.281 1 51.12 422 GLU A CA 1
ATOM 3324 C C . GLU A 1 422 ? 19.875 -1.21 35.719 1 51.12 422 GLU A C 1
ATOM 3326 O O . GLU A 1 422 ? 20.531 -1.973 36.438 1 51.12 422 GLU A O 1
ATOM 3331 N N . THR A 1 423 ? 20.406 -0.161 36.031 1 44.03 423 THR A N 1
ATOM 3332 C CA . THR A 1 423 ? 20.406 -0.048 37.469 1 44.03 423 THR A CA 1
ATOM 3333 C C . THR A 1 423 ? 19.031 -0.387 38.062 1 44.03 423 THR A C 1
ATOM 3335 O O . THR A 1 423 ? 18 -0.014 37.5 1 44.03 423 THR A O 1
ATOM 3338 N N . GLU A 1 424 ? 18.875 -1.536 38.844 1 41.97 424 GLU A N 1
ATOM 3339 C CA . GLU A 1 424 ? 17.812 -2.166 39.625 1 41.97 424 GLU A CA 1
ATOM 3340 C C . GLU A 1 424 ? 16.75 -1.15 40.031 1 41.97 424 GLU A C 1
ATOM 3342 O O . GLU A 1 424 ? 15.656 -1.526 40.469 1 41.97 424 GLU A O 1
ATOM 3347 N N . ASP A 1 425 ? 17.062 -0.007 40.656 1 40 425 ASP A N 1
ATOM 3348 C CA . ASP A 1 425 ? 16.062 0.668 41.469 1 40 425 ASP A CA 1
ATOM 3349 C C . ASP A 1 425 ? 15.016 1.375 40.625 1 40 425 ASP A C 1
ATOM 3351 O O . ASP A 1 425 ? 15.258 2.473 40.125 1 40 425 ASP A O 1
ATOM 3355 N N . GLU A 1 426 ? 14.227 0.718 39.781 1 43.75 426 GLU A N 1
ATOM 3356 C CA . GLU A 1 426 ? 12.992 1.154 39.125 1 43.75 426 GLU A CA 1
ATOM 3357 C C . GLU A 1 426 ? 12.344 2.312 39.875 1 43.75 426 GLU A C 1
ATOM 3359 O O . GLU A 1 426 ? 11.391 2.922 39.406 1 43.75 426 GLU A O 1
ATOM 3364 N N . GLU A 1 427 ? 12.383 2.148 41.188 1 43.56 427 GLU A N 1
ATOM 3365 C CA . GLU A 1 427 ? 11.625 3.061 42.031 1 43.56 427 GLU A CA 1
ATOM 3366 C C . GLU A 1 427 ? 12 4.512 41.75 1 43.56 427 GLU A C 1
ATOM 3368 O O . GLU A 1 427 ? 11.18 5.418 41.938 1 43.56 427 GLU A O 1
ATOM 3373 N N . ASP A 1 428 ? 13.32 5.098 41.875 1 42.25 428 ASP A N 1
ATOM 3374 C CA . ASP A 1 428 ? 13.781 6.453 42.156 1 42.25 428 ASP A CA 1
ATOM 3375 C C . ASP A 1 428 ? 14.219 7.168 40.875 1 42.25 428 ASP A C 1
ATOM 3377 O O . ASP A 1 428 ? 15.344 6.965 40.406 1 42.25 428 ASP A O 1
ATOM 3381 N N . GLY A 1 429 ? 13.391 8.047 40 1 60.78 429 GLY A N 1
ATOM 3382 C CA . GLY A 1 429 ? 13.461 9.266 39.219 1 60.78 429 GLY A CA 1
ATOM 3383 C C . GLY A 1 429 ? 14.227 9.086 37.906 1 60.78 429 GLY A C 1
ATOM 3384 O O . GLY A 1 429 ? 14.805 10.039 37.406 1 60.78 429 GLY A O 1
ATOM 3385 N N . GLY A 1 430 ? 14.539 7.852 37.469 1 65.25 430 GLY A N 1
ATOM 3386 C CA . GLY A 1 430 ? 15.312 7.777 36.219 1 65.25 430 GLY A CA 1
ATOM 3387 C C . GLY A 1 430 ? 14.477 8.016 35 1 65.25 430 GLY A C 1
ATOM 3388 O O . GLY A 1 430 ? 13.266 8.227 35.094 1 65.25 430 GLY A O 1
ATOM 3389 N N . PRO A 1 431 ? 15.219 8.141 33.844 1 77.75 431 PRO A N 1
ATOM 3390 C CA . PRO A 1 431 ? 14.516 8.414 32.562 1 77.75 431 PRO A CA 1
ATOM 3391 C C . PRO A 1 431 ? 13.617 7.262 32.156 1 77.75 431 PRO A C 1
ATOM 3393 O O . PRO A 1 431 ? 13.922 6.098 32.406 1 77.75 431 PRO A O 1
ATOM 3396 N N . SER A 1 432 ? 12.469 7.539 31.688 1 82.44 432 SER A N 1
ATOM 3397 C CA . SER A 1 432 ? 11.555 6.555 31.125 1 82.44 432 SER A CA 1
ATOM 3398 C C . SER A 1 432 ? 12.172 5.867 29.906 1 82.44 432 SER A C 1
ATOM 3400 O O . SER A 1 432 ? 13.172 6.332 29.359 1 82.44 432 SER A O 1
ATOM 3402 N N . GLU A 1 433 ? 11.617 4.723 29.531 1 86.38 433 GLU A N 1
ATOM 3403 C CA . GLU A 1 433 ? 12.07 4.023 28.328 1 86.38 433 GLU A CA 1
ATOM 3404 C C . GLU A 1 433 ? 12.023 4.93 27.109 1 86.38 433 GLU A C 1
ATOM 3406 O O . GLU A 1 433 ? 12.969 4.969 26.312 1 86.38 433 GLU A O 1
ATOM 3411 N N . ALA A 1 434 ? 10.922 5.605 27 1 88.19 434 ALA A N 1
ATOM 3412 C CA . ALA A 1 434 ? 10.75 6.492 25.859 1 88.19 434 ALA A CA 1
ATOM 3413 C C . ALA A 1 434 ? 11.836 7.562 25.812 1 88.19 434 ALA A C 1
ATOM 3415 O O . ALA A 1 434 ? 12.344 7.91 24.75 1 88.19 434 ALA A O 1
ATOM 3416 N N . GLU A 1 435 ? 12.211 8.031 26.953 1 86.94 435 GLU A N 1
ATOM 3417 C CA . GLU A 1 435 ? 13.258 9.039 27.031 1 86.94 435 GLU A CA 1
ATOM 3418 C C . GLU A 1 435 ? 14.609 8.469 26.625 1 86.94 435 GLU A C 1
ATOM 3420 O O . GLU A 1 435 ? 15.383 9.125 25.922 1 86.94 435 GLU A O 1
ATOM 3425 N N . LEU A 1 436 ? 14.844 7.266 27.062 1 88.06 436 LEU A N 1
ATOM 3426 C CA . LEU A 1 436 ? 16.109 6.621 26.703 1 88.06 436 LEU A CA 1
ATOM 3427 C C . LEU A 1 436 ? 16.203 6.391 25.203 1 88.06 436 LEU A C 1
ATOM 3429 O O . LEU A 1 436 ? 17.25 6.613 24.594 1 88.06 436 LEU A O 1
ATOM 3433 N N . TYR A 1 437 ? 15.102 6.035 24.625 1 91.88 437 TYR A N 1
ATOM 3434 C CA . TYR A 1 437 ? 15.078 5.66 23.219 1 91.88 437 TYR A CA 1
ATOM 3435 C C . TYR A 1 437 ? 15.125 6.891 22.312 1 91.88 437 TYR A C 1
ATOM 3437 O O . TYR A 1 437 ? 15.352 6.785 21.109 1 91.88 437 TYR A O 1
ATOM 3445 N N . THR A 1 438 ? 14.93 8.062 22.906 1 90.94 438 THR A N 1
ATOM 3446 C CA . THR A 1 438 ? 14.922 9.273 22.094 1 90.94 438 THR A CA 1
ATOM 3447 C C . THR A 1 438 ? 15.992 10.258 22.562 1 90.94 438 THR A C 1
ATOM 3449 O O . THR A 1 438 ? 16.047 11.398 22.094 1 90.94 438 THR A O 1
ATOM 3452 N N . TYR A 1 439 ? 16.766 9.852 23.453 1 87.56 439 TYR A N 1
ATOM 3453 C CA . TYR A 1 439 ? 17.75 10.727 24.078 1 87.56 439 TYR A CA 1
ATOM 3454 C C . TYR A 1 439 ? 18.734 11.266 23.047 1 87.56 439 TYR A C 1
ATOM 3456 O O . TYR A 1 439 ? 18.969 12.477 22.984 1 87.56 439 TYR A O 1
ATOM 3464 N N . ASN A 1 440 ? 19.344 10.406 22.297 1 89.5 440 ASN A N 1
ATOM 3465 C CA . ASN A 1 440 ? 20.281 10.805 21.25 1 89.5 440 ASN A CA 1
ATOM 3466 C C . ASN A 1 440 ? 19.562 11.07 19.922 1 89.5 440 ASN A C 1
ATOM 3468 O O . ASN A 1 440 ? 19.031 10.141 19.297 1 89.5 440 ASN A O 1
ATOM 3472 N N . ALA A 1 441 ? 19.688 12.266 19.453 1 90.81 441 ALA A N 1
ATOM 3473 C CA . ALA A 1 441 ? 18.938 12.695 18.281 1 90.81 441 ALA A CA 1
ATOM 3474 C C . ALA A 1 441 ? 19.406 11.977 17.031 1 90.81 441 ALA A C 1
ATOM 3476 O O . ALA A 1 441 ? 18.609 11.656 16.141 1 90.81 441 ALA A O 1
ATOM 3477 N N . GLU A 1 442 ? 20.656 11.742 16.922 1 92.06 442 GLU A N 1
ATOM 3478 C CA . GLU A 1 442 ? 21.172 11.062 15.742 1 92.06 442 GLU A CA 1
ATOM 3479 C C . GLU A 1 442 ? 20.734 9.602 15.711 1 92.06 442 GLU A C 1
ATOM 3481 O O . GLU A 1 442 ? 20.469 9.055 14.641 1 92.06 442 GLU A O 1
ATOM 3486 N N . HIS A 1 443 ? 20.734 8.977 16.875 1 94.44 443 HIS A N 1
ATOM 3487 C CA . HIS A 1 443 ? 20.219 7.609 16.969 1 94.44 443 HIS A CA 1
ATOM 3488 C C . HIS A 1 443 ? 18.75 7.539 16.562 1 94.44 443 HIS A C 1
ATOM 3490 O O . HIS A 1 443 ? 18.344 6.609 15.867 1 94.44 443 HIS A O 1
ATOM 3496 N N . THR A 1 444 ? 18.016 8.492 17.047 1 95.06 444 THR A N 1
ATOM 3497 C CA . THR A 1 444 ? 16.609 8.562 16.688 1 95.06 444 THR A CA 1
ATOM 3498 C C . THR A 1 444 ? 16.438 8.688 15.172 1 95.06 444 THR A C 1
ATOM 3500 O O . THR A 1 444 ? 15.664 7.941 14.562 1 95.06 444 THR A O 1
ATOM 3503 N N . LYS A 1 445 ? 17.172 9.586 14.609 1 95.69 445 LYS A N 1
ATOM 3504 C CA . LYS A 1 445 ? 17.094 9.82 13.172 1 95.69 445 LYS A CA 1
ATOM 3505 C C . LYS A 1 445 ? 17.422 8.555 12.391 1 95.69 445 LYS A C 1
ATOM 3507 O O . LYS A 1 445 ? 16.688 8.172 11.477 1 95.69 445 LYS A O 1
ATOM 3512 N N . LYS A 1 446 ? 18.469 7.902 12.734 1 96.38 446 LYS A N 1
ATOM 3513 C CA . LYS A 1 446 ? 18.891 6.688 12.047 1 96.38 446 LYS A CA 1
ATOM 3514 C C . LYS A 1 446 ? 17.844 5.59 12.18 1 96.38 446 LYS A C 1
ATOM 3516 O O . LYS A 1 446 ? 17.594 4.844 11.234 1 96.38 446 LYS A O 1
ATOM 3521 N N . THR A 1 447 ? 17.281 5.449 13.344 1 97 447 THR A N 1
ATOM 3522 C CA . THR A 1 447 ? 16.219 4.477 13.578 1 97 447 THR A CA 1
ATOM 3523 C C . THR A 1 447 ? 15.031 4.75 12.664 1 97 447 THR A C 1
ATOM 3525 O O . THR A 1 447 ? 14.492 3.826 12.055 1 97 447 THR A O 1
ATOM 3528 N N . LEU A 1 448 ? 14.656 6.02 12.562 1 97.75 448 LEU A N 1
ATOM 3529 C CA . LEU A 1 448 ? 13.523 6.414 11.734 1 97.75 448 LEU A CA 1
ATOM 3530 C C . LEU A 1 448 ? 13.82 6.164 10.258 1 97.75 448 LEU A C 1
ATOM 3532 O O . LEU A 1 448 ? 12.922 5.785 9.492 1 97.75 448 LEU A O 1
ATOM 3536 N N . GLU A 1 449 ? 15.055 6.383 9.844 1 96.75 449 GLU A N 1
ATOM 3537 C CA . GLU A 1 449 ? 15.469 6.094 8.469 1 96.75 449 GLU A CA 1
ATOM 3538 C C . GLU A 1 449 ? 15.25 4.625 8.125 1 96.75 449 GLU A C 1
ATOM 3540 O O . GLU A 1 449 ? 14.727 4.301 7.062 1 96.75 449 GLU A O 1
ATOM 3545 N N . ILE A 1 450 ? 15.617 3.771 9.055 1 95.38 450 ILE A N 1
ATOM 3546 C CA . ILE A 1 450 ? 15.484 2.334 8.836 1 95.38 450 ILE A CA 1
ATOM 3547 C C . ILE A 1 450 ? 14 1.954 8.781 1 95.38 450 ILE A C 1
ATOM 3549 O O . ILE A 1 450 ? 13.594 1.137 7.957 1 95.38 450 ILE A O 1
ATOM 3553 N N . LEU A 1 451 ? 13.219 2.486 9.625 1 96 451 LEU A N 1
ATOM 3554 C CA . LEU A 1 451 ? 11.789 2.219 9.633 1 96 451 LEU A CA 1
ATOM 3555 C C . LEU A 1 451 ? 11.148 2.656 8.312 1 96 451 LEU A C 1
ATOM 3557 O O . LEU A 1 451 ? 10.281 1.965 7.781 1 96 451 LEU A O 1
ATOM 3561 N N . ALA A 1 452 ? 11.57 3.812 7.836 1 95.31 452 ALA A N 1
ATOM 3562 C CA . ALA A 1 452 ? 11.055 4.301 6.559 1 95.31 452 ALA A CA 1
ATOM 3563 C C . ALA A 1 452 ? 11.352 3.314 5.434 1 95.31 452 ALA A C 1
ATOM 3565 O O . ALA A 1 452 ? 10.453 2.947 4.672 1 95.31 452 ALA A O 1
ATOM 3566 N N . GLN A 1 453 ? 12.5 2.824 5.41 1 92.12 453 GLN A N 1
ATOM 3567 C CA . GLN A 1 453 ? 12.938 1.963 4.316 1 92.12 453 GLN A CA 1
ATOM 3568 C C . GLN A 1 453 ? 12.312 0.578 4.422 1 92.12 453 GLN A C 1
ATOM 3570 O O . GLN A 1 453 ? 12.047 -0.069 3.402 1 92.12 453 GLN A O 1
ATOM 3575 N N . SER A 1 454 ? 12.055 0.121 5.574 1 92.88 454 SER A N 1
ATOM 3576 C CA . SER A 1 454 ? 11.555 -1.238 5.754 1 92.88 454 SER A CA 1
ATOM 3577 C C . SER A 1 454 ? 10.031 -1.256 5.887 1 92.88 454 SER A C 1
ATOM 3579 O O . SER A 1 454 ? 9.336 -1.782 5.02 1 92.88 454 SER A O 1
ATOM 3581 N N . LEU A 1 455 ? 9.539 -0.558 6.871 1 95.62 455 LEU A N 1
ATOM 3582 C CA . LEU A 1 455 ? 8.125 -0.667 7.207 1 95.62 455 LEU A CA 1
ATOM 3583 C C . LEU A 1 455 ? 7.266 0.062 6.18 1 95.62 455 LEU A C 1
ATOM 3585 O O . LEU A 1 455 ? 6.207 -0.434 5.785 1 95.62 455 LEU A O 1
ATOM 3589 N N . VAL A 1 456 ? 7.684 1.284 5.75 1 96.81 456 VAL A N 1
ATOM 3590 C CA . VAL A 1 456 ? 6.891 2.039 4.785 1 96.81 456 VAL A CA 1
ATOM 3591 C C . VAL A 1 456 ? 6.863 1.304 3.447 1 96.81 456 VAL A C 1
ATOM 3593 O O . VAL A 1 456 ? 5.84 1.285 2.76 1 96.81 456 VAL A O 1
ATOM 3596 N N . ALA A 1 457 ? 7.977 0.701 3.07 1 95.19 457 ALA A N 1
ATOM 3597 C CA . ALA A 1 457 ? 8.031 -0.059 1.824 1 95.19 457 ALA A CA 1
ATOM 3598 C C . ALA A 1 457 ? 6.992 -1.181 1.822 1 95.19 457 ALA A C 1
ATOM 3600 O O . ALA A 1 457 ? 6.379 -1.465 0.791 1 95.19 457 ALA A O 1
ATOM 3601 N N . LYS A 1 458 ? 6.812 -1.793 2.943 1 95.69 458 LYS A N 1
ATOM 3602 C CA . LYS A 1 458 ? 5.84 -2.875 3.09 1 95.69 458 LYS A CA 1
ATOM 3603 C C . LYS A 1 458 ? 4.41 -2.346 3.012 1 95.69 458 LYS A C 1
ATOM 3605 O O . LYS A 1 458 ? 3.543 -2.977 2.406 1 95.69 458 LYS A O 1
ATOM 3610 N N . LYS A 1 459 ? 4.211 -1.202 3.588 1 96.75 459 LYS A N 1
ATOM 3611 C CA . LYS A 1 459 ? 2.854 -0.713 3.811 1 96.75 459 LYS A CA 1
ATOM 3612 C C . LYS A 1 459 ? 2.379 0.138 2.637 1 96.75 459 LYS A C 1
ATOM 3614 O O . LYS A 1 459 ? 1.178 0.213 2.363 1 96.75 459 LYS A O 1
ATOM 3619 N N . ALA A 1 460 ? 3.365 0.806 1.947 1 95.69 460 ALA A N 1
ATOM 3620 C CA . ALA A 1 460 ? 2.936 1.78 0.947 1 95.69 460 ALA A CA 1
ATOM 3621 C C . ALA A 1 460 ? 3.824 1.719 -0.293 1 95.69 460 ALA A C 1
ATOM 3623 O O . ALA A 1 460 ? 3.672 2.527 -1.212 1 95.69 460 ALA A O 1
ATOM 3624 N N . GLY A 1 461 ? 4.793 0.834 -0.369 1 94.5 461 GLY A N 1
ATOM 3625 C CA . GLY A 1 461 ? 5.641 0.679 -1.54 1 94.5 461 GLY A CA 1
ATOM 3626 C C . GLY A 1 461 ? 6.988 1.357 -1.395 1 94.5 461 GLY A C 1
ATOM 3627 O O . GLY A 1 461 ? 7.168 2.221 -0.532 1 94.5 461 GLY A O 1
ATOM 3628 N N . GLU A 1 462 ? 7.867 1.007 -2.273 1 92.5 462 GLU A N 1
ATOM 3629 C CA . GLU A 1 462 ? 9.258 1.448 -2.193 1 92.5 462 GLU A CA 1
ATOM 3630 C C . GLU A 1 462 ? 9.391 2.926 -2.553 1 92.5 462 GLU A C 1
ATOM 3632 O O . GLU A 1 462 ? 10.242 3.629 -2.006 1 92.5 462 GLU A O 1
ATOM 3637 N N . THR A 1 463 ? 8.562 3.432 -3.43 1 90.69 463 THR A N 1
ATOM 3638 C CA . THR A 1 463 ? 8.617 4.84 -3.809 1 90.69 463 THR A CA 1
ATOM 3639 C C . THR A 1 463 ? 8.281 5.734 -2.617 1 90.69 463 THR A C 1
ATOM 3641 O O . THR A 1 463 ? 9.008 6.691 -2.332 1 90.69 463 THR A O 1
ATOM 3644 N N . MET A 1 464 ? 7.184 5.387 -1.912 1 93.81 464 MET A N 1
ATOM 3645 C CA . MET A 1 464 ? 6.82 6.145 -0.718 1 93.81 464 MET A CA 1
ATOM 3646 C C . MET A 1 464 ? 7.883 5.996 0.366 1 93.81 464 MET A C 1
ATOM 3648 O O . MET A 1 464 ? 8.18 6.949 1.083 1 93.81 464 MET A O 1
ATOM 3652 N N . ALA A 1 465 ? 8.422 4.801 0.48 1 95.75 465 ALA A N 1
ATOM 3653 C CA . ALA A 1 465 ? 9.5 4.562 1.44 1 95.75 465 ALA A CA 1
ATOM 3654 C C . ALA A 1 465 ? 10.688 5.48 1.172 1 95.75 465 ALA A C 1
ATOM 3656 O O . ALA A 1 465 ? 11.234 6.09 2.098 1 95.75 465 ALA A O 1
ATOM 3657 N N . ASN A 1 466 ? 11.031 5.566 -0.067 1 92.25 466 ASN A N 1
ATOM 3658 C CA . ASN A 1 466 ? 12.148 6.426 -0.453 1 92.25 466 ASN A CA 1
ATOM 3659 C C . ASN A 1 466 ? 11.844 7.895 -0.183 1 92.25 466 ASN A C 1
ATOM 3661 O O . ASN A 1 466 ? 12.719 8.648 0.253 1 92.25 466 ASN A O 1
ATOM 3665 N N . LEU A 1 467 ? 10.656 8.305 -0.485 1 91.56 467 LEU A N 1
ATOM 3666 C CA . LEU A 1 467 ? 10.25 9.688 -0.229 1 91.56 467 LEU A CA 1
ATOM 3667 C C . LEU A 1 467 ? 10.359 10.016 1.255 1 91.56 467 LEU A C 1
ATOM 3669 O O . LEU A 1 467 ? 10.953 11.031 1.625 1 91.56 467 LEU A O 1
ATOM 3673 N N . VAL A 1 468 ? 9.789 9.195 2.139 1 95.81 468 VAL A N 1
ATOM 3674 C CA . VAL A 1 468 ? 9.844 9.398 3.582 1 95.81 468 VAL A CA 1
ATOM 3675 C C . VAL A 1 468 ? 11.289 9.406 4.055 1 95.81 468 VAL A C 1
ATOM 3677 O O . VAL A 1 468 ? 11.688 10.258 4.852 1 95.81 468 VAL A O 1
ATOM 3680 N N . TYR A 1 469 ? 12.07 8.492 3.518 1 95.62 469 TYR A N 1
ATOM 3681 C CA . TYR A 1 469 ? 13.492 8.422 3.852 1 95.62 469 TYR A CA 1
ATOM 3682 C C . TYR A 1 469 ? 14.195 9.727 3.512 1 95.62 469 TYR A C 1
ATOM 3684 O O . TYR A 1 469 ? 14.961 10.258 4.32 1 95.62 469 TYR A O 1
ATOM 3692 N N . ARG A 1 470 ? 13.938 10.234 2.344 1 91.5 470 ARG A N 1
ATOM 3693 C CA . ARG A 1 470 ? 14.594 11.461 1.897 1 91.5 470 ARG A CA 1
ATOM 3694 C C . ARG A 1 470 ? 14.203 12.641 2.781 1 91.5 470 ARG A C 1
ATOM 3696 O O . ARG A 1 470 ? 15.023 13.516 3.061 1 91.5 470 ARG A O 1
ATOM 3703 N N . CYS A 1 471 ? 12.969 12.719 3.199 1 93.12 471 CYS A N 1
ATOM 3704 C CA . CYS A 1 471 ? 12.531 13.773 4.109 1 93.12 471 CYS A CA 1
ATOM 3705 C C . CYS A 1 471 ? 13.273 13.695 5.434 1 93.12 471 CYS A C 1
ATOM 3707 O O . CYS A 1 471 ? 13.75 14.711 5.941 1 93.12 471 CYS A O 1
ATOM 3709 N N . ILE A 1 472 ? 13.445 12.523 5.977 1 95.62 472 ILE A N 1
ATOM 3710 C CA . ILE A 1 472 ? 14.055 12.328 7.289 1 95.62 472 ILE A CA 1
ATOM 3711 C C . ILE A 1 472 ? 15.562 12.5 7.184 1 95.62 472 ILE A C 1
ATOM 3713 O O . ILE A 1 472 ? 16.188 13.133 8.039 1 95.62 472 ILE A O 1
ATOM 3717 N N . ALA A 1 473 ? 16.094 11.992 6.074 1 92.12 473 ALA A N 1
ATOM 3718 C CA . ALA A 1 473 ? 17.547 12.008 5.883 1 92.12 473 ALA A CA 1
ATOM 3719 C C . ALA A 1 473 ? 18.031 13.406 5.508 1 92.12 473 ALA A C 1
ATOM 3721 O O . ALA A 1 473 ? 19.203 13.727 5.684 1 92.12 473 ALA A O 1
ATOM 3722 N N . GLY A 1 474 ? 17.156 14.281 5.035 1 85.56 474 GLY A N 1
ATOM 3723 C CA . GLY A 1 474 ? 17.516 15.633 4.648 1 85.56 474 GLY A CA 1
ATOM 3724 C C . GLY A 1 474 ? 18.25 15.703 3.324 1 85.56 474 GLY A C 1
ATOM 3725 O O . GLY A 1 474 ? 19.219 16.453 3.178 1 85.56 474 GLY A O 1
ATOM 3726 N N . VAL A 1 475 ? 17.969 14.859 2.391 1 71.06 475 VAL A N 1
ATOM 3727 C CA . VAL A 1 475 ? 18.688 14.734 1.124 1 71.06 475 VAL A CA 1
ATOM 3728 C C . VAL A 1 475 ? 18.203 15.812 0.155 1 71.06 475 VAL A C 1
ATOM 3730 O O . VAL A 1 475 ? 18.781 15.984 -0.922 1 71.06 475 VAL A O 1
ATOM 3733 N N . PHE A 1 476 ? 17.188 16.5 0.402 1 62.62 476 PHE A N 1
ATOM 3734 C CA . PHE A 1 476 ? 16.734 17.531 -0.52 1 62.62 476 PHE A CA 1
ATOM 3735 C C . PHE A 1 476 ? 17.688 18.734 -0.493 1 62.62 476 PHE A C 1
ATOM 3737 O O . PHE A 1 476 ? 17.453 19.719 -1.188 1 62.62 476 PHE A O 1
ATOM 3744 N N . GLN A 1 477 ? 18.812 18.641 0.274 1 54.44 477 GLN A N 1
ATOM 3745 C CA . GLN A 1 477 ? 19.766 19.75 0.427 1 54.44 477 GLN A CA 1
ATOM 3746 C C . GLN A 1 477 ? 20.672 19.859 -0.792 1 54.44 477 GLN A C 1
ATOM 3748 O O . GLN A 1 477 ? 21.172 18.844 -1.295 1 54.44 477 GLN A O 1
ATOM 3753 N N . PRO A 1 478 ? 20.688 21.156 -1.477 1 45.47 478 PRO A N 1
ATOM 3754 C CA . PRO A 1 478 ? 21.688 21.375 -2.525 1 45.47 478 PRO A CA 1
ATOM 3755 C C . PRO A 1 478 ? 23.125 21.172 -2.031 1 45.47 478 PRO A C 1
ATOM 3757 O O . PRO A 1 478 ? 23.391 21.312 -0.836 1 45.47 478 PRO A O 1
ATOM 3760 N N . GLY A 1 479 ? 23.938 20.453 -2.742 1 39.94 479 GLY A N 1
ATOM 3761 C CA . GLY A 1 479 ? 25.375 20.391 -2.447 1 39.94 479 GLY A CA 1
ATOM 3762 C C . GLY A 1 479 ? 25.906 21.703 -1.881 1 39.94 479 GLY A C 1
ATOM 3763 O O . GLY A 1 479 ? 25.25 22.734 -1.971 1 39.94 479 GLY A O 1
ATOM 3764 N N . ASN A 1 480 ? 27.125 21.688 -1.142 1 38.53 480 ASN A N 1
ATOM 3765 C CA . ASN A 1 480 ? 27.859 22.641 -0.322 1 38.53 480 ASN A CA 1
ATOM 3766 C C . ASN A 1 480 ? 27.859 24.047 -0.943 1 38.53 480 ASN A C 1
ATOM 3768 O O . ASN A 1 480 ? 28.312 25 -0.321 1 38.53 480 ASN A O 1
ATOM 3772 N N . ASP A 1 481 ? 28.25 24.234 -2.238 1 34.69 481 ASP A N 1
ATOM 3773 C CA . ASP A 1 481 ? 28.906 25.5 -2.549 1 34.69 481 ASP A CA 1
ATOM 3774 C C . ASP A 1 481 ? 27.922 26.656 -2.543 1 34.69 481 ASP A C 1
ATOM 3776 O O . ASP A 1 481 ? 28.281 27.812 -2.787 1 34.69 481 ASP A O 1
ATOM 3780 N N . GLN A 1 482 ? 26.719 26.656 -3.094 1 37.03 482 GLN A N 1
ATOM 3781 C CA . GLN A 1 482 ? 26.172 27.953 -3.484 1 37.03 482 GLN A CA 1
ATOM 3782 C C . GLN A 1 482 ? 25.438 28.609 -2.314 1 37.03 482 GLN A C 1
ATOM 3784 O O . GLN A 1 482 ? 24.984 27.938 -1.399 1 37.03 482 GLN A O 1
ATOM 3789 N N . ILE A 1 483 ? 25.125 30 -2.285 1 42.31 483 ILE A N 1
ATOM 3790 C CA . ILE A 1 483 ? 24.719 31.109 -1.417 1 42.31 483 ILE A CA 1
ATOM 3791 C C . ILE A 1 483 ? 23.422 30.766 -0.698 1 42.31 483 ILE A C 1
ATOM 3793 O O . ILE A 1 483 ? 22.531 30.156 -1.286 1 42.31 483 ILE A O 1
ATOM 3797 N N . GLN A 1 484 ? 23.203 31.25 0.585 1 43.53 484 GLN A N 1
ATOM 3798 C CA . GLN A 1 484 ? 22.312 31 1.717 1 43.53 484 GLN A CA 1
ATOM 3799 C C . GLN A 1 484 ? 20.859 31 1.283 1 43.53 484 GLN A C 1
ATOM 3801 O O . GLN A 1 484 ? 20.078 30.141 1.681 1 43.53 484 GLN A O 1
ATOM 3806 N N . THR A 1 485 ? 20.328 32.188 0.907 1 42.53 485 THR A N 1
ATOM 3807 C CA . THR A 1 485 ? 18.938 32.469 0.597 1 42.53 485 THR A CA 1
ATOM 3808 C C . THR A 1 485 ? 18.469 31.625 -0.574 1 42.53 485 THR A C 1
ATOM 3810 O O . THR A 1 485 ? 17.359 31.078 -0.543 1 42.53 485 THR A O 1
ATOM 3813 N N . GLU A 1 486 ? 19.281 31.516 -1.606 1 44.72 486 GLU A N 1
ATOM 3814 C CA . GLU A 1 486 ? 19.016 30.781 -2.834 1 44.72 486 GLU A CA 1
ATOM 3815 C C . GLU A 1 486 ? 18.891 29.281 -2.555 1 44.72 486 GLU A C 1
ATOM 3817 O O . GLU A 1 486 ? 18.172 28.578 -3.254 1 44.72 486 GLU A O 1
ATOM 3822 N N . GLU A 1 487 ? 19.328 29 -1.342 1 52.22 487 GLU A N 1
ATOM 3823 C CA . GLU A 1 487 ? 19.359 27.578 -0.973 1 52.22 487 GLU A CA 1
ATOM 3824 C C . GLU A 1 487 ? 18 27.109 -0.461 1 52.22 487 GLU A C 1
ATOM 3826 O O . GLU A 1 487 ? 17.562 26 -0.785 1 52.22 487 GLU A O 1
ATOM 3831 N N . LYS A 1 488 ? 17.359 28.125 0.254 1 57.38 488 LYS A N 1
ATOM 3832 C CA . LYS A 1 488 ? 16.078 27.75 0.856 1 57.38 488 LYS A CA 1
ATOM 3833 C C . LYS A 1 488 ? 15.008 27.547 -0.21 1 57.38 488 LYS A C 1
ATOM 3835 O O . LYS A 1 488 ? 14.227 26.609 -0.145 1 57.38 488 LYS A O 1
ATOM 3840 N N . ASP A 1 489 ? 15.008 28.484 -1.166 1 61.22 489 ASP A N 1
ATOM 3841 C CA . ASP A 1 489 ? 14.023 28.406 -2.244 1 61.22 489 ASP A CA 1
ATOM 3842 C C . ASP A 1 489 ? 14.273 27.188 -3.131 1 61.22 489 ASP A C 1
ATOM 3844 O O . ASP A 1 489 ? 13.328 26.562 -3.621 1 61.22 489 ASP A O 1
ATOM 3848 N N . GLN A 1 490 ? 15.523 26.812 -3.127 1 62.19 490 GLN A N 1
ATOM 3849 C CA . GLN A 1 490 ? 15.875 25.656 -3.957 1 62.19 490 GLN A CA 1
ATOM 3850 C C . GLN A 1 490 ? 15.414 24.359 -3.312 1 62.19 490 GLN A C 1
ATOM 3852 O O . GLN A 1 490 ? 14.93 23.453 -4 1 62.19 490 GLN A O 1
ATOM 3857 N N . VAL A 1 491 ? 15.414 24.344 -2.004 1 66.56 491 VAL A N 1
ATOM 3858 C CA . VAL A 1 491 ? 14.969 23.156 -1.292 1 66.56 491 VAL A CA 1
ATOM 3859 C C . VAL A 1 491 ? 13.461 22.984 -1.455 1 66.56 491 VAL A C 1
ATOM 3861 O O . VAL A 1 491 ? 12.977 21.875 -1.729 1 66.56 491 VAL A O 1
ATOM 3864 N N . ALA A 1 492 ? 12.836 24.141 -1.317 1 70.44 492 ALA A N 1
ATOM 3865 C CA . ALA A 1 492 ? 11.383 24.109 -1.44 1 70.44 492 ALA A CA 1
ATOM 3866 C C . ALA A 1 492 ? 10.961 23.703 -2.848 1 70.44 492 ALA A C 1
ATOM 3868 O O . ALA A 1 492 ? 10 22.938 -3.018 1 70.44 492 ALA A O 1
ATOM 3869 N N . GLU A 1 493 ? 11.695 24.172 -3.807 1 68.06 493 GLU A N 1
ATOM 3870 C CA . GLU A 1 493 ? 11.367 23.844 -5.191 1 68.06 493 GLU A CA 1
ATOM 3871 C C . GLU A 1 493 ? 11.648 22.375 -5.496 1 68.06 493 GLU A C 1
ATOM 3873 O O . GLU A 1 493 ? 10.836 21.703 -6.125 1 68.06 493 GLU A O 1
ATOM 3878 N N . GLN A 1 494 ? 12.758 21.922 -5.086 1 67.06 494 GLN A N 1
ATOM 3879 C CA . GLN A 1 494 ? 13.094 20.516 -5.293 1 67.06 494 GLN A CA 1
ATOM 3880 C C . GLN A 1 494 ? 12.117 19.594 -4.566 1 67.06 494 GLN A C 1
ATOM 3882 O O . GLN A 1 494 ? 11.695 18.578 -5.109 1 67.06 494 GLN A O 1
ATOM 3887 N N . PHE A 1 495 ? 11.891 20.062 -3.453 1 72 495 PHE A N 1
ATOM 3888 C CA . PHE A 1 495 ? 10.93 19.297 -2.656 1 72 495 PHE A CA 1
ATOM 3889 C C . PHE A 1 495 ? 9.578 19.234 -3.352 1 72 495 PHE A C 1
ATOM 3891 O O . PHE A 1 495 ? 8.984 18.172 -3.477 1 72 495 PHE A O 1
ATOM 3898 N N . ALA A 1 496 ? 9.156 20.328 -3.773 1 71.44 496 ALA A N 1
ATOM 3899 C CA . ALA A 1 496 ? 7.852 20.406 -4.422 1 71.44 496 ALA A CA 1
ATOM 3900 C C . ALA A 1 496 ? 7.801 19.5 -5.656 1 71.44 496 ALA A C 1
ATOM 3902 O O . ALA A 1 496 ? 6.836 18.766 -5.852 1 71.44 496 ALA A O 1
ATOM 3903 N N . ASN A 1 497 ? 8.812 19.484 -6.367 1 66.12 497 ASN A N 1
ATOM 3904 C CA . ASN A 1 497 ? 8.828 18.703 -7.598 1 66.12 497 ASN A CA 1
ATOM 3905 C C . ASN A 1 497 ? 8.883 17.203 -7.312 1 66.12 497 ASN A C 1
ATOM 3907 O O . ASN A 1 497 ? 8.148 16.422 -7.926 1 66.12 497 ASN A O 1
ATOM 3911 N N . ASP A 1 498 ? 9.633 16.828 -6.41 1 68 498 ASP A N 1
ATOM 3912 C CA . ASP A 1 498 ? 9.852 15.414 -6.148 1 68 498 ASP A CA 1
ATOM 3913 C C . ASP A 1 498 ? 8.68 14.82 -5.363 1 68 498 ASP A C 1
ATOM 3915 O O . ASP A 1 498 ? 8.18 13.75 -5.707 1 68 498 ASP A O 1
ATOM 3919 N N . VAL A 1 499 ? 8.227 15.539 -4.469 1 73.75 499 VAL A N 1
ATOM 3920 C CA . VAL A 1 499 ? 7.289 14.992 -3.496 1 73.75 499 VAL A CA 1
ATOM 3921 C C . VAL A 1 499 ? 5.898 14.891 -4.117 1 73.75 499 VAL A C 1
ATOM 3923 O O . VAL A 1 499 ? 5.25 13.844 -4.031 1 73.75 499 VAL A O 1
ATOM 3926 N N . PHE A 1 500 ? 5.484 15.883 -4.84 1 73.25 500 PHE A N 1
ATOM 3927 C CA . PHE A 1 500 ? 4.105 15.867 -5.312 1 73.25 500 PHE A CA 1
ATOM 3928 C C . PHE A 1 500 ? 3.957 14.953 -6.527 1 73.25 500 PHE A C 1
ATOM 3930 O O . PHE A 1 500 ? 2.902 14.352 -6.73 1 73.25 500 PHE A O 1
ATOM 3937 N N . ASP A 1 501 ? 5.066 14.805 -7.238 1 72.06 501 ASP A N 1
ATOM 3938 C CA . ASP A 1 501 ? 5.02 13.844 -8.336 1 72.06 501 ASP A CA 1
ATOM 3939 C C . ASP A 1 501 ? 4.797 12.43 -7.82 1 72.06 501 ASP A C 1
ATOM 3941 O O . ASP A 1 501 ? 3.977 11.688 -8.367 1 72.06 501 ASP A O 1
ATOM 3945 N N . ASP A 1 502 ? 5.508 12.086 -6.84 1 76.38 502 ASP A N 1
ATOM 3946 C CA . ASP A 1 502 ? 5.383 10.75 -6.27 1 76.38 502 ASP A CA 1
ATOM 3947 C C . ASP A 1 502 ? 3.982 10.516 -5.711 1 76.38 502 ASP A C 1
ATOM 3949 O O . ASP A 1 502 ? 3.375 9.477 -5.953 1 76.38 502 ASP A O 1
ATOM 3953 N N . PHE A 1 503 ? 3.426 11.555 -4.988 1 70 503 PHE A N 1
ATOM 3954 C CA . PHE A 1 503 ? 2.082 11.422 -4.434 1 70 503 PHE A CA 1
ATOM 3955 C C . PHE A 1 503 ? 1.046 11.32 -5.547 1 70 503 PHE A C 1
ATOM 3957 O O . PHE A 1 503 ? 0.184 10.438 -5.516 1 70 503 PHE A O 1
ATOM 3964 N N . ASN A 1 504 ? 1.194 12.18 -6.469 1 67.94 504 ASN A N 1
ATOM 3965 C CA . ASN A 1 504 ? 0.214 12.203 -7.551 1 67.94 504 ASN A CA 1
ATOM 3966 C C . ASN A 1 504 ? 0.228 10.898 -8.344 1 67.94 504 ASN A C 1
ATOM 3968 O O . ASN A 1 504 ? -0.829 10.367 -8.695 1 67.94 504 ASN A O 1
ATOM 3972 N N . LYS A 1 505 ? 1.378 10.422 -8.641 1 72.88 505 LYS A N 1
ATOM 3973 C CA . LYS A 1 505 ? 1.496 9.156 -9.359 1 72.88 505 LYS A CA 1
ATOM 3974 C C . LYS A 1 505 ? 0.85 8.016 -8.586 1 72.88 505 LYS A C 1
ATOM 3976 O O . LYS A 1 505 ? 0.067 7.242 -9.141 1 72.88 505 LYS A O 1
ATOM 3981 N N . LEU A 1 506 ? 1.089 7.906 -7.391 1 77.56 506 LEU A N 1
ATOM 3982 C CA . LEU A 1 506 ? 0.562 6.805 -6.594 1 77.56 506 LEU A CA 1
ATOM 3983 C C . LEU A 1 506 ? -0.946 6.941 -6.41 1 77.56 506 LEU A C 1
ATOM 3985 O O . LEU A 1 506 ? -1.687 5.969 -6.578 1 77.56 506 LEU A O 1
ATOM 3989 N N . LEU A 1 507 ? -1.389 8.141 -6.094 1 66.31 507 LEU A N 1
ATOM 3990 C CA . LEU A 1 507 ? -2.811 8.359 -5.844 1 66.31 507 LEU A CA 1
ATOM 3991 C C . LEU A 1 507 ? -3.629 8.102 -7.105 1 66.31 507 LEU A C 1
ATOM 3993 O O . LEU A 1 507 ? -4.781 7.668 -7.02 1 66.31 507 LEU A O 1
ATOM 3997 N N . SER A 1 508 ? -2.996 8.227 -8.234 1 69.5 508 SER A N 1
ATOM 3998 C CA . SER A 1 508 ? -3.699 8.031 -9.5 1 69.5 508 SER A CA 1
ATOM 3999 C C . SER A 1 508 ? -3.986 6.551 -9.75 1 69.5 508 SER A C 1
ATOM 4001 O O . SER A 1 508 ? -4.836 6.211 -10.57 1 69.5 508 SER A O 1
ATOM 4003 N N . VAL A 1 509 ? -3.283 5.703 -9.039 1 72.5 509 VAL A N 1
ATOM 4004 C CA . VAL A 1 509 ? -3.408 4.285 -9.352 1 72.5 509 VAL A CA 1
ATOM 4005 C C . VAL A 1 509 ? -4.016 3.543 -8.164 1 72.5 509 VAL A C 1
ATOM 4007 O O . VAL A 1 509 ? -4.309 2.348 -8.25 1 72.5 509 VAL A O 1
ATOM 4010 N N . LEU A 1 510 ? -4.188 4.176 -7.062 1 75.56 510 LEU A N 1
ATOM 4011 C CA . LEU A 1 510 ? -4.75 3.537 -5.879 1 75.56 510 LEU A CA 1
ATOM 4012 C C . LEU A 1 510 ? -6.273 3.508 -5.953 1 75.56 510 LEU A C 1
ATOM 4014 O O . LEU A 1 510 ? -6.898 2.516 -5.57 1 75.56 510 LEU A O 1
ATOM 4018 N N . MET B 1 1 ? 7.805 -15.93 -57.125 1 40.88 1 MET B N 1
ATOM 4019 C CA . MET B 1 1 ? 7.695 -16.188 -55.688 1 40.88 1 MET B CA 1
ATOM 4020 C C . MET B 1 1 ? 7.008 -15.016 -55 1 40.88 1 MET B C 1
ATOM 4022 O O . MET B 1 1 ? 7.34 -13.859 -55.219 1 40.88 1 MET B O 1
ATOM 4026 N N . SER B 1 2 ? 5.871 -15.148 -54.5 1 60.03 2 SER B N 1
ATOM 4027 C CA . SER B 1 2 ? 5.141 -14.094 -53.812 1 60.03 2 SER B CA 1
ATOM 4028 C C . SER B 1 2 ? 5.965 -13.5 -52.656 1 60.03 2 SER B C 1
ATOM 4030 O O . SER B 1 2 ? 6.945 -14.102 -52.219 1 60.03 2 SER B O 1
ATOM 4032 N N . GLY B 1 3 ? 5.773 -12.188 -52.469 1 67.62 3 GLY B N 1
ATOM 4033 C CA . GLY B 1 3 ? 6.484 -11.477 -51.406 1 67.62 3 GLY B CA 1
ATOM 4034 C C . GLY B 1 3 ? 6.605 -12.281 -50.125 1 67.62 3 GLY B C 1
ATOM 4035 O O . GLY B 1 3 ? 7.676 -12.32 -49.531 1 67.62 3 GLY B O 1
ATOM 4036 N N . LEU B 1 4 ? 5.699 -12.953 -49.781 1 73.75 4 LEU B N 1
ATOM 4037 C CA . LEU B 1 4 ? 5.691 -13.727 -48.531 1 73.75 4 LEU B CA 1
ATOM 4038 C C . LEU B 1 4 ? 6.504 -15.008 -48.688 1 73.75 4 LEU B C 1
ATOM 4040 O O . LEU B 1 4 ? 7.09 -15.5 -47.719 1 73.75 4 LEU B O 1
ATOM 4044 N N . GLU B 1 5 ? 6.477 -15.484 -49.906 1 70.44 5 GLU B N 1
ATOM 4045 C CA . GLU B 1 5 ? 7.309 -16.656 -50.156 1 70.44 5 GLU B CA 1
ATOM 4046 C C . GLU B 1 5 ? 8.789 -16.344 -49.969 1 70.44 5 GLU B C 1
ATOM 4048 O O . GLU B 1 5 ? 9.547 -17.156 -49.438 1 70.44 5 GLU B O 1
ATOM 4053 N N . ILE B 1 6 ? 9.094 -15.188 -50.375 1 71.69 6 ILE B N 1
ATOM 4054 C CA . ILE B 1 6 ? 10.469 -14.727 -50.219 1 71.69 6 ILE B CA 1
ATOM 4055 C C . ILE B 1 6 ? 10.797 -14.602 -48.75 1 71.69 6 ILE B C 1
ATOM 4057 O O . ILE B 1 6 ? 11.891 -14.977 -48.312 1 71.69 6 ILE B O 1
ATOM 4061 N N . VAL B 1 7 ? 9.852 -14.18 -47.938 1 76.56 7 VAL B N 1
ATOM 4062 C CA . VAL B 1 7 ? 10.039 -14.031 -46.5 1 76.56 7 VAL B CA 1
ATOM 4063 C C . VAL B 1 7 ? 10.195 -15.406 -45.844 1 76.56 7 VAL B C 1
ATOM 4065 O O . VAL B 1 7 ? 11.078 -15.609 -45.031 1 76.56 7 VAL B O 1
ATOM 4068 N N . ALA B 1 8 ? 9.383 -16.281 -46.281 1 75.5 8 ALA B N 1
ATOM 4069 C CA . ALA B 1 8 ? 9.461 -17.641 -45.75 1 75.5 8 ALA B CA 1
ATOM 4070 C C . ALA B 1 8 ? 10.812 -18.281 -46.062 1 75.5 8 ALA B C 1
ATOM 4072 O O . ALA B 1 8 ? 11.406 -18.938 -45.188 1 75.5 8 ALA B O 1
ATOM 4073 N N . PHE B 1 9 ? 11.211 -18.047 -47.281 1 69.5 9 PHE B N 1
ATOM 4074 C CA . PHE B 1 9 ? 12.516 -18.547 -47.688 1 69.5 9 PHE B CA 1
ATOM 4075 C C . PHE B 1 9 ? 13.633 -17.938 -46.844 1 69.5 9 PHE B C 1
ATOM 4077 O O . PHE B 1 9 ? 14.547 -18.625 -46.406 1 69.5 9 PHE B O 1
ATOM 4084 N N . ALA B 1 10 ? 13.531 -16.625 -46.625 1 73.69 10 ALA B N 1
ATOM 4085 C CA . ALA B 1 10 ? 14.523 -15.922 -45.812 1 73.69 10 ALA B CA 1
ATOM 4086 C C . ALA B 1 10 ? 14.539 -16.438 -44.375 1 73.69 10 ALA B C 1
ATOM 4088 O O . ALA B 1 10 ? 15.602 -16.547 -43.781 1 73.69 10 ALA B O 1
ATOM 4089 N N . MET B 1 11 ? 13.383 -16.828 -43.875 1 80.62 11 MET B N 1
ATOM 4090 C CA . MET B 1 11 ? 13.25 -17.328 -42.5 1 80.62 11 MET B CA 1
ATOM 4091 C C . MET B 1 11 ? 13.938 -18.688 -42.344 1 80.62 11 MET B C 1
ATOM 4093 O O . MET B 1 11 ? 14.375 -19.047 -41.25 1 80.62 11 MET B O 1
ATOM 4097 N N . GLY B 1 12 ? 13.938 -19.406 -43.438 1 72.56 12 GLY B N 1
ATOM 4098 C CA . GLY B 1 12 ? 14.539 -20.734 -43.438 1 72.56 12 GLY B CA 1
ATOM 4099 C C . GLY B 1 12 ? 16.047 -20.703 -43.625 1 72.56 12 GLY B C 1
ATOM 4100 O O . GLY B 1 12 ? 16.719 -21.734 -43.469 1 72.56 12 GLY B O 1
ATOM 4101 N N . ALA B 1 13 ? 16.609 -19.562 -44.062 1 71.88 13 ALA B N 1
ATOM 4102 C CA . ALA B 1 13 ? 18.016 -19.438 -44.406 1 71.88 13 ALA B CA 1
ATOM 4103 C C . ALA B 1 13 ? 18.891 -19.531 -43.156 1 71.88 13 ALA B C 1
ATOM 4105 O O . ALA B 1 13 ? 18.453 -19.219 -42.062 1 71.88 13 ALA B O 1
ATOM 4106 N N . VAL B 1 14 ? 20.219 -19.969 -43.469 1 70.06 14 VAL B N 1
ATOM 4107 C CA . VAL B 1 14 ? 21.25 -20.016 -42.438 1 70.06 14 VAL B CA 1
ATOM 4108 C C . VAL B 1 14 ? 21.562 -18.594 -41.969 1 70.06 14 VAL B C 1
ATOM 4110 O O . VAL B 1 14 ? 21.719 -17.688 -42.812 1 70.06 14 VAL B O 1
ATOM 4113 N N . GLY B 1 15 ? 21.422 -18.125 -40.75 1 70.81 15 GLY B N 1
ATOM 4114 C CA . GLY B 1 15 ? 21.75 -16.828 -40.188 1 70.81 15 GLY B CA 1
ATOM 4115 C C . GLY B 1 15 ? 20.516 -15.977 -39.906 1 70.81 15 GLY B C 1
ATOM 4116 O O . GLY B 1 15 ? 20.641 -14.828 -39.469 1 70.81 15 GLY B O 1
ATOM 4117 N N . PHE B 1 16 ? 19.344 -16.453 -40.344 1 80.19 16 PHE B N 1
ATOM 4118 C CA . PHE B 1 16 ? 18.094 -15.734 -40.156 1 80.19 16 PHE B CA 1
ATOM 4119 C C . PHE B 1 16 ? 17.984 -15.219 -38.719 1 80.19 16 PHE B C 1
ATOM 4121 O O . PHE B 1 16 ? 17.797 -14.023 -38.5 1 80.19 16 PHE B O 1
ATOM 4128 N N . VAL B 1 17 ? 18.172 -16.094 -37.844 1 80.12 17 VAL B N 1
ATOM 4129 C CA . VAL B 1 17 ? 18 -15.75 -36.438 1 80.12 17 VAL B CA 1
ATOM 4130 C C . VAL B 1 17 ? 19.031 -14.703 -36.031 1 80.12 17 VAL B C 1
ATOM 4132 O O . VAL B 1 17 ? 18.703 -13.695 -35.406 1 80.12 17 VAL B O 1
ATOM 4135 N N . LYS B 1 18 ? 20.172 -14.883 -36.375 1 80.25 18 LYS B N 1
ATOM 4136 C CA . LYS B 1 18 ? 21.25 -13.953 -36.062 1 80.25 18 LYS B CA 1
ATOM 4137 C C . LYS B 1 18 ? 20.984 -12.57 -36.656 1 80.25 18 LYS B C 1
ATOM 4139 O O . LYS B 1 18 ? 21.188 -11.555 -35.969 1 80.25 18 LYS B O 1
ATOM 4144 N N . THR B 1 19 ? 20.531 -12.469 -37.844 1 82.12 19 THR B N 1
ATOM 4145 C CA . THR B 1 19 ? 20.281 -11.203 -38.531 1 82.12 19 THR B CA 1
ATOM 4146 C C . THR B 1 19 ? 19.219 -10.391 -37.781 1 82.12 19 THR B C 1
ATOM 4148 O O . THR B 1 19 ? 19.375 -9.18 -37.594 1 82.12 19 THR B O 1
ATOM 4151 N N . VAL B 1 20 ? 18.219 -11.117 -37.375 1 84.56 20 VAL B N 1
ATOM 4152 C CA . VAL B 1 20 ? 17.141 -10.43 -36.688 1 84.56 20 VAL B CA 1
ATOM 4153 C C . VAL B 1 20 ? 17.625 -9.969 -35.312 1 84.56 20 VAL B C 1
ATOM 4155 O O . VAL B 1 20 ? 17.375 -8.836 -34.906 1 84.56 20 VAL B O 1
ATOM 4158 N N . LEU B 1 21 ? 18.359 -10.781 -34.625 1 85.06 21 LEU B N 1
ATOM 4159 C CA . LEU B 1 21 ? 18.859 -10.445 -33.312 1 85.06 21 LEU B CA 1
ATOM 4160 C C . LEU B 1 21 ? 19.906 -9.344 -33.375 1 85.06 21 LEU B C 1
ATOM 4162 O O . LEU B 1 21 ? 20.047 -8.562 -32.438 1 85.06 21 LEU B O 1
ATOM 4166 N N . ASP B 1 22 ? 20.562 -9.25 -34.438 1 83 22 ASP B N 1
ATOM 4167 C CA . ASP B 1 22 ? 21.516 -8.164 -34.625 1 83 22 ASP B CA 1
ATOM 4168 C C . ASP B 1 22 ? 20.812 -6.809 -34.625 1 83 22 ASP B C 1
ATOM 4170 O O . ASP B 1 22 ? 21.344 -5.832 -34.094 1 83 22 ASP B O 1
ATOM 4174 N N . ILE B 1 23 ? 19.672 -6.789 -35.219 1 82.88 23 ILE B N 1
ATOM 4175 C CA . ILE B 1 23 ? 18.906 -5.551 -35.188 1 82.88 23 ILE B CA 1
ATOM 4176 C C . ILE B 1 23 ? 18.531 -5.199 -33.75 1 82.88 23 ILE B C 1
ATOM 4178 O O . ILE B 1 23 ? 18.672 -4.047 -33.344 1 82.88 23 ILE B O 1
ATOM 4182 N N . TRP B 1 24 ? 18.094 -6.227 -33.094 1 85.25 24 TRP B N 1
ATOM 4183 C CA . TRP B 1 24 ? 17.781 -6.062 -31.672 1 85.25 24 TRP B CA 1
ATOM 4184 C C . TRP B 1 24 ? 18.984 -5.523 -30.906 1 85.25 24 TRP B C 1
ATOM 4186 O O . TRP B 1 24 ? 18.859 -4.562 -30.141 1 85.25 24 TRP B O 1
ATOM 4196 N N . ASP B 1 25 ? 20.094 -6.086 -31.094 1 86.12 25 ASP B N 1
ATOM 4197 C CA . ASP B 1 25 ? 21.328 -5.711 -30.406 1 86.12 25 ASP B CA 1
ATOM 4198 C C . ASP B 1 25 ? 21.75 -4.289 -30.766 1 86.12 25 ASP B C 1
ATOM 4200 O O . ASP B 1 25 ? 22.281 -3.557 -29.938 1 86.12 25 ASP B O 1
ATOM 4204 N N . ASP B 1 26 ? 21.516 -3.896 -31.938 1 83.44 26 ASP B N 1
ATOM 4205 C CA . ASP B 1 26 ? 21.828 -2.541 -32.375 1 83.44 26 ASP B CA 1
ATOM 4206 C C . ASP B 1 26 ? 20.984 -1.512 -31.641 1 83.44 26 ASP B C 1
ATOM 4208 O O . ASP B 1 26 ? 21.484 -0.444 -31.281 1 83.44 26 ASP B O 1
ATOM 4212 N N . ILE B 1 27 ? 19.797 -1.899 -31.469 1 84.81 27 ILE B N 1
ATOM 4213 C CA . ILE B 1 27 ? 18.922 -1.012 -30.719 1 84.81 27 ILE B CA 1
ATOM 4214 C C . ILE B 1 27 ? 19.406 -0.907 -29.281 1 84.81 27 ILE B C 1
ATOM 4216 O O . ILE B 1 27 ? 19.453 0.186 -28.703 1 84.81 27 ILE B O 1
ATOM 4220 N N . ASP B 1 28 ? 19.75 -1.979 -28.766 1 85 28 ASP B N 1
ATOM 4221 C CA . ASP B 1 28 ? 20.266 -1.994 -27.391 1 85 28 ASP B CA 1
ATOM 4222 C C . ASP B 1 28 ? 21.562 -1.192 -27.281 1 85 28 ASP B C 1
ATOM 4224 O O . ASP B 1 28 ? 21.781 -0.493 -26.297 1 85 28 ASP B O 1
ATOM 4228 N N . LYS B 1 29 ? 22.406 -1.319 -28.203 1 84.81 29 LYS B N 1
ATOM 4229 C CA . LYS B 1 29 ? 23.641 -0.535 -28.234 1 84.81 29 LYS B CA 1
ATOM 4230 C C . LYS B 1 29 ? 23.344 0.961 -28.234 1 84.81 29 LYS B C 1
ATOM 4232 O O . LYS B 1 29 ? 23.984 1.733 -27.531 1 84.81 29 LYS B O 1
ATOM 4237 N N . LYS B 1 30 ? 22.391 1.317 -28.984 1 81.75 30 LYS B N 1
ATOM 4238 C CA . LYS B 1 30 ? 21.984 2.721 -29.016 1 81.75 30 LYS B CA 1
ATOM 4239 C C . LYS B 1 30 ? 21.453 3.176 -27.656 1 81.75 30 LYS B C 1
ATOM 4241 O O . LYS B 1 30 ? 21.75 4.289 -27.219 1 81.75 30 LYS B O 1
ATOM 4246 N N . ARG B 1 31 ? 20.703 2.285 -27.141 1 82.62 31 ARG B N 1
ATOM 4247 C CA . ARG B 1 31 ? 20.203 2.562 -25.797 1 82.62 31 ARG B CA 1
ATOM 4248 C C . ARG B 1 31 ? 21.359 2.805 -24.828 1 82.62 31 ARG B C 1
ATOM 4250 O O . ARG B 1 31 ? 21.328 3.756 -24.047 1 82.62 31 ARG B O 1
ATOM 4257 N N . GLN B 1 32 ? 22.328 1.979 -24.859 1 81.06 32 GLN B N 1
ATOM 4258 C CA . GLN B 1 32 ? 23.484 2.062 -23.969 1 81.06 32 GLN B CA 1
ATOM 4259 C C . GLN B 1 32 ? 24.297 3.33 -24.234 1 81.06 32 GLN B C 1
ATOM 4261 O O . GLN B 1 32 ? 24.797 3.961 -23.297 1 81.06 32 GLN B O 1
ATOM 4266 N N . GLU B 1 33 ? 24.422 3.705 -25.453 1 80.81 33 GLU B N 1
ATOM 4267 C CA . GLU B 1 33 ? 25.172 4.887 -25.844 1 80.81 33 GLU B CA 1
ATOM 4268 C C . GLU B 1 33 ? 24.5 6.168 -25.375 1 80.81 33 GLU B C 1
ATOM 4270 O O . GLU B 1 33 ? 25.156 7.18 -25.141 1 80.81 33 GLU B O 1
ATOM 4275 N N . HIS B 1 34 ? 23.266 5.992 -25.297 1 76.25 34 HIS B N 1
ATOM 4276 C CA . HIS B 1 34 ? 22.531 7.188 -24.906 1 76.25 34 HIS B CA 1
ATOM 4277 C C . HIS B 1 34 ? 21.859 7 -23.547 1 76.25 34 HIS B C 1
ATOM 4279 O O . HIS B 1 34 ? 20.719 7.43 -23.344 1 76.25 34 HIS B O 1
ATOM 4285 N N . GLN B 1 35 ? 22.516 6.301 -22.781 1 70.75 35 GLN B N 1
ATOM 4286 C CA . GLN B 1 35 ? 22.031 5.984 -21.438 1 70.75 35 GLN B CA 1
ATOM 4287 C C . GLN B 1 35 ? 21.797 7.258 -20.625 1 70.75 35 GLN B C 1
ATOM 4289 O O . GLN B 1 35 ? 21 7.262 -19.688 1 70.75 35 GLN B O 1
ATOM 4294 N N . GLU B 1 36 ? 22.438 8.359 -21.016 1 66 36 GLU B N 1
ATOM 4295 C CA . GLU B 1 36 ? 22.328 9.633 -20.297 1 66 36 GLU B CA 1
ATOM 4296 C C . GLU B 1 36 ? 20.984 10.297 -20.547 1 66 36 GLU B C 1
ATOM 4298 O O . GLU B 1 36 ? 20.531 11.133 -19.766 1 66 36 GLU B O 1
ATOM 4303 N N . SER B 1 37 ? 20.375 9.867 -21.703 1 66.31 37 SER B N 1
ATOM 4304 C CA . SER B 1 37 ? 19.031 10.367 -21.984 1 66.31 37 SER B CA 1
ATOM 4305 C C . SER B 1 37 ? 17.969 9.578 -21.219 1 66.31 37 SER B C 1
ATOM 4307 O O . SER B 1 37 ? 17.75 8.398 -21.5 1 66.31 37 SER B O 1
ATOM 4309 N N . ASP B 1 38 ? 17.344 10.141 -20.266 1 62.91 38 ASP B N 1
ATOM 4310 C CA . ASP B 1 38 ? 16.375 9.477 -19.406 1 62.91 38 ASP B CA 1
ATOM 4311 C C . ASP B 1 38 ? 15.195 8.938 -20.203 1 62.91 38 ASP B C 1
ATOM 4313 O O . ASP B 1 38 ? 14.703 7.844 -19.938 1 62.91 38 ASP B O 1
ATOM 4317 N N . VAL B 1 39 ? 14.867 9.594 -21.172 1 65.25 39 VAL B N 1
ATOM 4318 C CA . VAL B 1 39 ? 13.695 9.227 -21.969 1 65.25 39 VAL B CA 1
ATOM 4319 C C . VAL B 1 39 ? 14.016 7.992 -22.797 1 65.25 39 VAL B C 1
ATOM 4321 O O . VAL B 1 39 ? 13.234 7.043 -22.844 1 65.25 39 VAL B O 1
ATOM 4324 N N . LEU B 1 40 ? 15.102 8.008 -23.406 1 74.88 40 LEU B N 1
ATOM 4325 C CA . LEU B 1 40 ? 15.477 6.883 -24.25 1 74.88 40 LEU B CA 1
ATOM 4326 C C . LEU B 1 40 ? 15.789 5.648 -23.406 1 74.88 40 LEU B C 1
ATOM 4328 O O . LEU B 1 40 ? 15.422 4.531 -23.781 1 74.88 40 LEU B O 1
ATOM 4332 N N . ALA B 1 41 ? 16.344 5.949 -22.359 1 71 41 ALA B N 1
ATOM 4333 C CA . ALA B 1 41 ? 16.656 4.836 -21.469 1 71 41 ALA B CA 1
ATOM 4334 C C . ALA B 1 41 ? 15.398 4.133 -20.984 1 71 41 ALA B C 1
ATOM 4336 O O . ALA B 1 41 ? 15.344 2.902 -20.953 1 71 41 ALA B O 1
ATOM 4337 N N . LYS B 1 42 ? 14.484 4.867 -20.812 1 69.06 42 LYS B N 1
ATOM 4338 C CA . LYS B 1 42 ? 13.234 4.316 -20.281 1 69.06 42 LYS B CA 1
ATOM 4339 C C . LYS B 1 42 ? 12.445 3.611 -21.391 1 69.06 42 LYS B C 1
ATOM 4341 O O . LYS B 1 42 ? 11.891 2.531 -21.172 1 69.06 42 LYS B O 1
ATOM 4346 N N . ARG B 1 43 ? 12.531 4.117 -22.531 1 73.94 43 ARG B N 1
ATOM 4347 C CA . ARG B 1 43 ? 11.703 3.596 -23.625 1 73.94 43 ARG B CA 1
ATOM 4348 C C . ARG B 1 43 ? 12.328 2.354 -24.25 1 73.94 43 ARG B C 1
ATOM 4350 O O . ARG B 1 43 ? 11.617 1.445 -24.672 1 73.94 43 ARG B O 1
ATOM 4357 N N . LEU B 1 44 ? 13.547 2.365 -24.109 1 79.06 44 LEU B N 1
ATOM 4358 C CA . LEU B 1 44 ? 14.25 1.258 -24.75 1 79.06 44 LEU B CA 1
ATOM 4359 C C . LEU B 1 44 ? 14.727 0.246 -23.703 1 79.06 44 LEU B C 1
ATOM 4361 O O . LEU B 1 44 ? 15.516 -0.649 -24.016 1 79.06 44 LEU B O 1
ATOM 4365 N N . LYS B 1 45 ? 14.133 0.418 -22.578 1 75.56 45 LYS B N 1
ATOM 4366 C CA . LYS B 1 45 ? 14.586 -0.421 -21.484 1 75.56 45 LYS B CA 1
ATOM 4367 C C . LYS B 1 45 ? 14.383 -1.9 -21.781 1 75.56 45 LYS B C 1
ATOM 4369 O O . LYS B 1 45 ? 15.219 -2.734 -21.453 1 75.56 45 LYS B O 1
ATOM 4374 N N . SER B 1 46 ? 13.367 -2.186 -22.516 1 75.19 46 SER B N 1
ATOM 4375 C CA . SER B 1 46 ? 13.016 -3.572 -22.812 1 75.19 46 SER B CA 1
ATOM 4376 C C . SER B 1 46 ? 14.086 -4.238 -23.672 1 75.19 46 SER B C 1
ATOM 4378 O O . SER B 1 46 ? 14.281 -5.453 -23.594 1 75.19 46 SER B O 1
ATOM 4380 N N . PHE B 1 47 ? 14.82 -3.477 -24.391 1 79.19 47 PHE B N 1
ATOM 4381 C CA . PHE B 1 47 ? 15.812 -4.027 -25.312 1 79.19 47 PHE B CA 1
ATOM 4382 C C . PHE B 1 47 ? 17.078 -4.43 -24.562 1 79.19 47 PHE B C 1
ATOM 4384 O O . PHE B 1 47 ? 17.891 -5.203 -25.078 1 79.19 47 PHE B O 1
ATOM 4391 N N . GLY B 1 48 ? 17.078 -3.912 -23.281 1 72.75 48 GLY B N 1
ATOM 4392 C CA . GLY B 1 48 ? 18.234 -4.277 -22.484 1 72.75 48 GLY B CA 1
ATOM 4393 C C . GLY B 1 48 ? 18 -5.504 -21.625 1 72.75 48 GLY B C 1
ATOM 4394 O O . GLY B 1 48 ? 18.906 -5.977 -20.938 1 72.75 48 GLY B O 1
ATOM 4395 N N . LEU B 1 49 ? 16.953 -5.992 -21.766 1 66.25 49 LEU B N 1
ATOM 4396 C CA . LEU B 1 49 ? 16.594 -7.145 -20.953 1 66.25 49 LEU B CA 1
ATOM 4397 C C . LEU B 1 49 ? 16.969 -8.445 -21.656 1 66.25 49 LEU B C 1
ATOM 4399 O O . LEU B 1 49 ? 16.422 -8.758 -22.719 1 66.25 49 LEU B O 1
ATOM 4403 N N . ALA B 1 50 ? 17.875 -9.172 -21.031 1 69 50 ALA B N 1
ATOM 4404 C CA . ALA B 1 50 ? 18.359 -10.43 -21.594 1 69 50 ALA B CA 1
ATOM 4405 C C . ALA B 1 50 ? 17.203 -11.414 -21.812 1 69 50 ALA B C 1
ATOM 4407 O O . ALA B 1 50 ? 17.188 -12.141 -22.812 1 69 50 ALA B O 1
ATOM 4408 N N . GLU B 1 51 ? 16.359 -11.359 -21.078 1 62 51 GLU B N 1
ATOM 4409 C CA . GLU B 1 51 ? 15.227 -12.289 -21.141 1 62 51 GLU B CA 1
ATOM 4410 C C . GLU B 1 51 ? 14.383 -12.039 -22.391 1 62 51 GLU B C 1
ATOM 4412 O O . GLU B 1 51 ? 13.93 -12.977 -23.047 1 62 51 GLU B O 1
ATOM 4417 N N . ARG B 1 52 ? 14.234 -10.852 -22.719 1 69.5 52 ARG B N 1
ATOM 4418 C CA . ARG B 1 52 ? 13.438 -10.508 -23.891 1 69.5 52 ARG B CA 1
ATOM 4419 C C . ARG B 1 52 ? 14.148 -10.906 -25.188 1 69.5 52 ARG B C 1
ATOM 4421 O O . ARG B 1 52 ? 13.523 -11.422 -26.109 1 69.5 52 ARG B O 1
ATOM 4428 N N . ARG B 1 53 ? 15.375 -10.625 -25.172 1 78.38 53 ARG B N 1
ATOM 4429 C CA . ARG B 1 53 ? 16.188 -11.039 -26.312 1 78.38 53 ARG B CA 1
ATOM 4430 C C . ARG B 1 53 ? 16.156 -12.555 -26.469 1 78.38 53 ARG B C 1
ATOM 4432 O O . ARG B 1 53 ? 16.062 -13.062 -27.594 1 78.38 53 ARG B O 1
ATOM 4439 N N . GLY B 1 54 ? 16.234 -13.172 -25.484 1 69.31 54 GLY B N 1
ATOM 4440 C CA . GLY B 1 54 ? 16.188 -14.625 -25.516 1 69.31 54 GLY B CA 1
ATOM 4441 C C . GLY B 1 54 ? 14.867 -15.172 -26.016 1 69.31 54 GLY B C 1
ATOM 4442 O O . GLY B 1 54 ? 14.852 -16.109 -26.812 1 69.31 54 GLY B O 1
ATOM 4443 N N . THR B 1 55 ? 13.852 -14.578 -25.688 1 64.69 55 THR B N 1
ATOM 4444 C CA . THR B 1 55 ? 12.516 -14.969 -26.141 1 64.69 55 THR B CA 1
ATOM 4445 C C . THR B 1 55 ? 12.398 -14.812 -27.656 1 64.69 55 THR B C 1
ATOM 4447 O O . THR B 1 55 ? 11.859 -15.695 -28.328 1 64.69 55 THR B O 1
ATOM 4450 N N . LEU B 1 56 ? 12.875 -13.703 -28.094 1 78.56 56 LEU B N 1
ATOM 4451 C CA . LEU B 1 56 ? 12.836 -13.477 -29.547 1 78.56 56 LEU B CA 1
ATOM 4452 C C . LEU B 1 56 ? 13.695 -14.5 -30.281 1 78.56 56 LEU B C 1
ATOM 4454 O O . LEU B 1 56 ? 13.281 -15.031 -31.312 1 78.56 56 LEU B O 1
ATOM 4458 N N . LYS B 1 57 ? 14.797 -14.789 -29.719 1 77.88 57 LYS B N 1
ATOM 4459 C CA . LYS B 1 57 ? 15.68 -15.773 -30.328 1 77.88 57 LYS B CA 1
ATOM 4460 C C . LYS B 1 57 ? 14.992 -17.125 -30.453 1 77.88 57 LYS B C 1
ATOM 4462 O O . LYS B 1 57 ? 15 -17.734 -31.531 1 77.88 57 LYS B O 1
ATOM 4467 N N . ILE B 1 58 ? 14.406 -17.5 -29.531 1 65.38 58 ILE B N 1
ATOM 4468 C CA . ILE B 1 58 ? 13.742 -18.797 -29.5 1 65.38 58 ILE B CA 1
ATOM 4469 C C . ILE B 1 58 ? 12.609 -18.828 -30.516 1 65.38 58 ILE B C 1
ATOM 4471 O O . ILE B 1 58 ? 12.461 -19.781 -31.281 1 65.38 58 ILE B O 1
ATOM 4475 N N . ALA B 1 59 ? 11.789 -17.797 -30.484 1 72.19 59 ALA B N 1
ATOM 4476 C CA . ALA B 1 59 ? 10.688 -17.703 -31.453 1 72.19 59 ALA B CA 1
ATOM 4477 C C . ALA B 1 59 ? 11.203 -17.797 -32.875 1 72.19 59 ALA B C 1
ATOM 4479 O O . ALA B 1 59 ? 10.609 -18.469 -33.719 1 72.19 59 ALA B O 1
ATOM 4480 N N . LEU B 1 60 ? 12.297 -17.172 -33.125 1 80.62 60 LEU B N 1
ATOM 4481 C CA . LEU B 1 60 ? 12.875 -17.141 -34.469 1 80.62 60 LEU B CA 1
ATOM 4482 C C . LEU B 1 60 ? 13.438 -18.5 -34.875 1 80.62 60 LEU B C 1
ATOM 4484 O O . LEU B 1 60 ? 13.25 -18.969 -36 1 80.62 60 LEU B O 1
ATOM 4488 N N . GLU B 1 61 ? 14.016 -19.078 -33.875 1 74.31 61 GLU B N 1
ATOM 4489 C CA . GLU B 1 61 ? 14.578 -20.406 -34.125 1 74.31 61 GLU B CA 1
ATOM 4490 C C . GLU B 1 61 ? 13.477 -21.422 -34.406 1 74.31 61 GLU B C 1
ATOM 4492 O O . GLU B 1 61 ? 13.602 -22.234 -35.344 1 74.31 61 GLU B O 1
ATOM 4497 N N . LEU B 1 62 ? 12.461 -21.328 -33.688 1 67.25 62 LEU B N 1
ATOM 4498 C CA . LEU B 1 62 ? 11.32 -22.219 -33.906 1 67.25 62 LEU B CA 1
ATOM 4499 C C . LEU B 1 62 ? 10.664 -21.969 -35.25 1 67.25 62 LEU B C 1
ATOM 4501 O O . LEU B 1 62 ? 10.297 -22.906 -35.969 1 67.25 62 LEU B O 1
ATOM 4505 N N . ALA B 1 63 ? 10.484 -20.766 -35.531 1 76.88 63 ALA B N 1
ATOM 4506 C CA . ALA B 1 63 ? 9.906 -20.406 -36.844 1 76.88 63 ALA B CA 1
ATOM 4507 C C . ALA B 1 63 ? 10.758 -20.922 -38 1 76.88 63 ALA B C 1
ATOM 4509 O O . ALA B 1 63 ? 10.227 -21.422 -39 1 76.88 63 ALA B O 1
ATOM 4510 N N . GLN B 1 64 ? 12.039 -20.844 -37.75 1 74.75 64 GLN B N 1
ATOM 4511 C CA . GLN B 1 64 ? 12.961 -21.328 -38.781 1 74.75 64 GLN B CA 1
ATOM 4512 C C . GLN B 1 64 ? 12.797 -22.828 -39 1 74.75 64 GLN B C 1
ATOM 4514 O O . GLN B 1 64 ? 12.773 -23.281 -40.156 1 74.75 64 GLN B O 1
ATOM 4519 N N . THR B 1 65 ? 12.57 -23.531 -37.906 1 67.19 65 THR B N 1
ATOM 4520 C CA . THR B 1 65 ? 12.367 -24.984 -38 1 67.19 65 THR B CA 1
ATOM 4521 C C . THR B 1 65 ? 11.07 -25.297 -38.75 1 67.19 65 THR B C 1
ATOM 4523 O O . THR B 1 65 ? 11.016 -26.234 -39.531 1 67.19 65 THR B O 1
ATOM 4526 N N . ILE B 1 66 ? 10.125 -24.562 -38.531 1 68.88 66 ILE B N 1
ATOM 4527 C CA . ILE B 1 66 ? 8.82 -24.797 -39.125 1 68.88 66 ILE B CA 1
ATOM 4528 C C . ILE B 1 66 ? 8.875 -24.516 -40.625 1 68.88 66 ILE B C 1
ATOM 4530 O O . ILE B 1 66 ? 8.375 -25.312 -41.438 1 68.88 66 ILE B O 1
ATOM 4534 N N . VAL B 1 67 ? 9.516 -23.484 -40.969 1 74.81 67 VAL B N 1
ATOM 4535 C CA . VAL B 1 67 ? 9.523 -23.078 -42.375 1 74.81 67 VAL B CA 1
ATOM 4536 C C . VAL B 1 67 ? 10.422 -24.031 -43.156 1 74.81 67 VAL B C 1
ATOM 4538 O O . VAL B 1 67 ? 10.188 -24.266 -44.344 1 74.81 67 VAL B O 1
ATOM 4541 N N . ARG B 1 68 ? 11.352 -24.609 -42.438 1 69.19 68 ARG B N 1
ATOM 4542 C CA . ARG B 1 68 ? 12.266 -25.531 -43.094 1 69.19 68 ARG B CA 1
ATOM 4543 C C . ARG B 1 68 ? 11.633 -26.922 -43.25 1 69.19 68 ARG B C 1
ATOM 4545 O O . ARG B 1 68 ? 12.102 -27.734 -44.031 1 69.19 68 ARG B O 1
ATOM 4552 N N . ASP B 1 69 ? 10.625 -27.125 -42.375 1 59.84 69 ASP B N 1
ATOM 4553 C CA . ASP B 1 69 ? 9.938 -28.406 -42.438 1 59.84 69 ASP B CA 1
ATOM 4554 C C . ASP B 1 69 ? 9.109 -28.516 -43.719 1 59.84 69 ASP B C 1
ATOM 4556 O O . ASP B 1 69 ? 8.086 -27.844 -43.875 1 59.84 69 ASP B O 1
ATOM 4560 N N . ARG B 1 70 ? 9.609 -29.234 -44.719 1 54.31 70 ARG B N 1
ATOM 4561 C CA . ARG B 1 70 ? 9.039 -29.391 -46.062 1 54.31 70 ARG B CA 1
ATOM 4562 C C . ARG B 1 70 ? 7.758 -30.219 -46.031 1 54.31 70 ARG B C 1
ATOM 4564 O O . ARG B 1 70 ? 7.035 -30.297 -47 1 54.31 70 ARG B O 1
ATOM 4571 N N . THR B 1 71 ? 7.457 -30.969 -44.875 1 54.91 71 THR B N 1
ATOM 4572 C CA . THR B 1 71 ? 6.258 -31.797 -44.781 1 54.91 71 THR B CA 1
ATOM 4573 C C . THR B 1 71 ? 5.035 -30.953 -44.469 1 54.91 71 THR B C 1
ATOM 4575 O O . THR B 1 71 ? 3.9 -31.438 -44.531 1 54.91 71 THR B O 1
ATOM 4578 N N . ARG B 1 72 ? 5.258 -29.734 -44.25 1 56.78 72 ARG B N 1
ATOM 4579 C CA . ARG B 1 72 ? 4.152 -28.891 -43.781 1 56.78 72 ARG B CA 1
ATOM 4580 C C . ARG B 1 72 ? 3.496 -28.156 -44.938 1 56.78 72 ARG B C 1
ATOM 4582 O O . ARG B 1 72 ? 4.098 -28.016 -46.031 1 56.78 72 ARG B O 1
ATOM 4589 N N . SER B 1 73 ? 2.193 -27.859 -44.594 1 62.25 73 SER B N 1
ATOM 4590 C CA . SER B 1 73 ? 1.416 -27.188 -45.625 1 62.25 73 SER B CA 1
ATOM 4591 C C . SER B 1 73 ? 2.035 -25.828 -45.969 1 62.25 73 SER B C 1
ATOM 4593 O O . SER B 1 73 ? 2.473 -25.094 -45.094 1 62.25 73 SER B O 1
ATOM 4595 N N . ARG B 1 74 ? 2.281 -25.625 -47.188 1 67.56 74 ARG B N 1
ATOM 4596 C CA . ARG B 1 74 ? 2.764 -24.375 -47.781 1 67.56 74 ARG B CA 1
ATOM 4597 C C . ARG B 1 74 ? 2.01 -23.188 -47.188 1 67.56 74 ARG B C 1
ATOM 4599 O O . ARG B 1 74 ? 2.602 -22.125 -46.969 1 67.56 74 ARG B O 1
ATOM 4606 N N . ASN B 1 75 ? 0.85 -23.344 -46.844 1 69.31 75 ASN B N 1
ATOM 4607 C CA . ASN B 1 75 ? 0.01 -22.281 -46.312 1 69.31 75 ASN B CA 1
ATOM 4608 C C . ASN B 1 75 ? 0.419 -21.875 -44.906 1 69.31 75 ASN B C 1
ATOM 4610 O O . ASN B 1 75 ? 0.4 -20.688 -44.562 1 69.31 75 ASN B O 1
ATOM 4614 N N . GLU B 1 76 ? 0.934 -22.75 -44.156 1 70.94 76 GLU B N 1
ATOM 4615 C CA . GLU B 1 76 ? 1.372 -22.469 -42.781 1 70.94 76 GLU B CA 1
ATOM 4616 C C . GLU B 1 76 ? 2.682 -21.688 -42.781 1 70.94 76 GLU B C 1
ATOM 4618 O O . GLU B 1 76 ? 2.85 -20.75 -42 1 70.94 76 GLU B O 1
ATOM 4623 N N . ALA B 1 77 ? 3.455 -22.062 -43.656 1 73.69 77 ALA B N 1
ATOM 4624 C CA . ALA B 1 77 ? 4.723 -21.344 -43.781 1 73.69 77 ALA B CA 1
ATOM 4625 C C . ALA B 1 77 ? 4.492 -19.906 -44.219 1 73.69 77 ALA B C 1
ATOM 4627 O O . ALA B 1 77 ? 5.156 -18.984 -43.75 1 73.69 77 ALA B O 1
ATOM 4628 N N . LEU B 1 78 ? 3.527 -19.688 -45.062 1 76.62 78 LEU B N 1
ATOM 4629 C CA . LEU B 1 78 ? 3.23 -18.359 -45.562 1 76.62 78 LEU B CA 1
ATOM 4630 C C . LEU B 1 78 ? 2.576 -17.5 -44.5 1 76.62 78 LEU B C 1
ATOM 4632 O O . LEU B 1 78 ? 2.848 -16.297 -44.406 1 76.62 78 LEU B O 1
ATOM 4636 N N . GLU B 1 79 ? 1.862 -18.109 -43.719 1 76.19 79 GLU B N 1
ATOM 4637 C CA . GLU B 1 79 ? 1.255 -17.375 -42.625 1 76.19 79 GLU B CA 1
ATOM 4638 C C . GLU B 1 79 ? 2.307 -16.938 -41.594 1 76.19 79 GLU B C 1
ATOM 4640 O O . GLU B 1 79 ? 2.26 -15.82 -41.094 1 76.19 79 GLU B O 1
ATOM 4645 N N . LEU B 1 80 ? 3.162 -17.812 -41.344 1 78.81 80 LEU B N 1
ATOM 4646 C CA . LEU B 1 80 ? 4.258 -17.484 -40.438 1 78.81 80 LEU B CA 1
ATOM 4647 C C . LEU B 1 80 ? 5.137 -16.391 -41 1 78.81 80 LEU B C 1
ATOM 4649 O O . LEU B 1 80 ? 5.566 -15.484 -40.281 1 78.81 80 LEU B O 1
ATOM 4653 N N . ALA B 1 81 ? 5.281 -16.469 -42.281 1 81.25 81 ALA B N 1
ATOM 4654 C CA . ALA B 1 81 ? 6.078 -15.469 -43 1 81.25 81 ALA B CA 1
ATOM 4655 C C . ALA B 1 81 ? 5.402 -14.102 -42.938 1 81.25 81 ALA B C 1
ATOM 4657 O O . ALA B 1 81 ? 6.066 -13.078 -42.781 1 81.25 81 ALA B O 1
ATOM 4658 N N . ALA B 1 82 ? 4.164 -14.055 -43 1 80.25 82 ALA B N 1
ATOM 4659 C CA . ALA B 1 82 ? 3.416 -12.797 -42.938 1 80.25 82 ALA B CA 1
ATOM 4660 C C . ALA B 1 82 ? 3.547 -12.18 -41.531 1 80.25 82 ALA B C 1
ATOM 4662 O O . ALA B 1 82 ? 3.736 -10.969 -41.406 1 80.25 82 ALA B O 1
ATOM 4663 N N . ASN B 1 83 ? 3.473 -13.016 -40.562 1 80.62 83 ASN B N 1
ATOM 4664 C CA . ASN B 1 83 ? 3.596 -12.547 -39.188 1 80.62 83 ASN B CA 1
ATOM 4665 C C . ASN B 1 83 ? 5 -12.016 -38.906 1 80.62 83 ASN B C 1
ATOM 4667 O O . ASN B 1 83 ? 5.156 -10.977 -38.25 1 80.62 83 ASN B O 1
ATOM 4671 N N . PHE B 1 84 ? 5.922 -12.773 -39.312 1 86.62 84 PHE B N 1
ATOM 4672 C CA . PHE B 1 84 ? 7.297 -12.328 -39.125 1 86.62 84 PHE B CA 1
ATOM 4673 C C . PHE B 1 84 ? 7.547 -11.023 -39.875 1 86.62 84 PHE B C 1
ATOM 4675 O O . PHE B 1 84 ? 8.242 -10.133 -39.375 1 86.62 84 PHE B O 1
ATOM 4682 N N . GLN B 1 85 ? 7.016 -10.859 -41.031 1 82.75 85 GLN B N 1
ATOM 4683 C CA . GLN B 1 85 ? 7.211 -9.648 -41.812 1 82.75 85 GLN B CA 1
ATOM 4684 C C . GLN B 1 85 ? 6.746 -8.414 -41.062 1 82.75 85 GLN B C 1
ATOM 4686 O O . GLN B 1 85 ? 7.434 -7.387 -41.031 1 82.75 85 GLN B O 1
ATOM 4691 N N . ARG B 1 86 ? 5.695 -8.469 -40.438 1 81.44 86 ARG B N 1
ATOM 4692 C CA . ARG B 1 86 ? 5.172 -7.359 -39.656 1 81.44 86 ARG B CA 1
ATOM 4693 C C . ARG B 1 86 ? 6.09 -7.039 -38.469 1 81.44 86 ARG B C 1
ATOM 4695 O O . ARG B 1 86 ? 6.328 -5.867 -38.156 1 81.44 86 ARG B O 1
ATOM 4702 N N . LEU B 1 87 ? 6.512 -8.062 -37.812 1 85.44 87 LEU B N 1
ATOM 4703 C CA . LEU B 1 87 ? 7.465 -7.918 -36.719 1 85.44 87 LEU B CA 1
ATOM 4704 C C . LEU B 1 87 ? 8.758 -7.277 -37.188 1 85.44 87 LEU B C 1
ATOM 4706 O O . LEU B 1 87 ? 9.258 -6.328 -36.594 1 85.44 87 LEU B O 1
ATOM 4710 N N . ASN B 1 88 ? 9.227 -7.789 -38.312 1 86.19 88 ASN B N 1
ATOM 4711 C CA . ASN B 1 88 ? 10.492 -7.316 -38.844 1 86.19 88 ASN B CA 1
ATOM 4712 C C . ASN B 1 88 ? 10.406 -5.863 -39.281 1 86.19 88 ASN B C 1
ATOM 4714 O O . ASN B 1 88 ? 11.359 -5.098 -39.156 1 86.19 88 ASN B O 1
ATOM 4718 N N . GLU B 1 89 ? 9.336 -5.496 -39.75 1 82.56 89 GLU B N 1
ATOM 4719 C CA . GLU B 1 89 ? 9.133 -4.113 -40.188 1 82.56 89 GLU B CA 1
ATOM 4720 C C . GLU B 1 89 ? 9.25 -3.152 -39 1 82.56 89 GLU B C 1
ATOM 4722 O O . GLU B 1 89 ? 9.836 -2.076 -39.125 1 82.56 89 GLU B O 1
ATOM 4727 N N . LEU B 1 90 ? 8.773 -3.574 -37.938 1 84 90 LEU B N 1
ATOM 4728 C CA . LEU B 1 90 ? 8.844 -2.746 -36.75 1 84 90 LEU B CA 1
ATOM 4729 C C . LEU B 1 90 ? 10.266 -2.697 -36.188 1 84 90 LEU B C 1
ATOM 4731 O O . LEU B 1 90 ? 10.758 -1.63 -35.812 1 84 90 LEU B O 1
ATOM 4735 N N . LEU B 1 91 ? 10.852 -3.805 -36.094 1 86.81 91 LEU B N 1
ATOM 4736 C CA . LEU B 1 91 ? 12.227 -3.871 -35.625 1 86.81 91 LEU B CA 1
ATOM 4737 C C . LEU B 1 91 ? 13.141 -2.979 -36.469 1 86.81 91 LEU B C 1
ATOM 4739 O O . LEU B 1 91 ? 14.031 -2.314 -35.938 1 86.81 91 LEU B O 1
ATOM 4743 N N . GLU B 1 92 ? 12.82 -2.865 -37.719 1 84 92 GLU B N 1
ATOM 4744 C CA . GLU B 1 92 ? 13.641 -2.08 -38.656 1 84 92 GLU B CA 1
ATOM 4745 C C . GLU B 1 92 ? 13.312 -0.593 -38.562 1 84 92 GLU B C 1
ATOM 4747 O O . GLU B 1 92 ? 14.156 0.257 -38.844 1 84 92 GLU B O 1
ATOM 4752 N N . ALA B 1 93 ? 12.18 -0.371 -38.094 1 83.06 93 ALA B N 1
ATOM 4753 C CA . ALA B 1 93 ? 11.734 1.018 -38.031 1 83.06 93 ALA B CA 1
ATOM 4754 C C . ALA B 1 93 ? 12.195 1.688 -36.719 1 83.06 93 ALA B C 1
ATOM 4756 O O . ALA B 1 93 ? 12.344 2.912 -36.688 1 83.06 93 ALA B O 1
ATOM 4757 N N . ILE B 1 94 ? 12.469 0.93 -35.75 1 85.69 94 ILE B N 1
ATOM 4758 C CA . ILE B 1 94 ? 12.727 1.461 -34.406 1 85.69 94 ILE B CA 1
ATOM 4759 C C . ILE B 1 94 ? 14.062 2.211 -34.406 1 85.69 94 ILE B C 1
ATOM 4761 O O . ILE B 1 94 ? 14.148 3.324 -33.875 1 85.69 94 ILE B O 1
ATOM 4765 N N . PRO B 1 95 ? 15.109 1.749 -35.031 1 80.62 95 PRO B N 1
ATOM 4766 C CA . PRO B 1 95 ? 16.375 2.502 -35.031 1 80.62 95 PRO B CA 1
ATOM 4767 C C . PRO B 1 95 ? 16.219 3.896 -35.625 1 80.62 95 PRO B C 1
ATOM 4769 O O . PRO B 1 95 ? 16.766 4.863 -35.094 1 80.62 95 PRO B O 1
ATOM 4772 N N . SER B 1 96 ? 15.461 3.988 -36.688 1 81.12 96 SER B N 1
ATOM 4773 C CA . SER B 1 96 ? 15.234 5.293 -37.281 1 81.12 96 SER B CA 1
ATOM 4774 C C . SER B 1 96 ? 14.453 6.211 -36.344 1 81.12 96 SER B C 1
ATOM 4776 O O . SER B 1 96 ? 14.719 7.41 -36.281 1 81.12 96 SER B O 1
ATOM 4778 N N . ALA B 1 97 ? 13.531 5.625 -35.656 1 82.25 97 ALA B N 1
ATOM 4779 C CA . ALA B 1 97 ? 12.758 6.398 -34.688 1 82.25 97 ALA B CA 1
ATOM 4780 C C . ALA B 1 97 ? 13.633 6.867 -33.531 1 82.25 97 ALA B C 1
ATOM 4782 O O . ALA B 1 97 ? 13.484 7.988 -33.031 1 82.25 97 ALA B O 1
ATOM 4783 N N . VAL B 1 98 ? 14.484 6.113 -33.125 1 82.06 98 VAL B N 1
ATOM 4784 C CA . VAL B 1 98 ? 15.43 6.457 -32.062 1 82.06 98 VAL B CA 1
ATOM 4785 C C . VAL B 1 98 ? 16.344 7.59 -32.531 1 82.06 98 VAL B C 1
ATOM 4787 O O . VAL B 1 98 ? 16.562 8.555 -31.781 1 82.06 98 VAL B O 1
ATOM 4790 N N . ASP B 1 99 ? 16.844 7.496 -33.719 1 80.38 99 ASP B N 1
ATOM 4791 C CA . ASP B 1 99 ? 17.719 8.523 -34.281 1 80.38 99 ASP B CA 1
ATOM 4792 C C . ASP B 1 99 ? 17 9.867 -34.375 1 80.38 99 ASP B C 1
ATOM 4794 O O . ASP B 1 99 ? 17.594 10.914 -34.125 1 80.38 99 ASP B O 1
ATOM 4798 N N . ALA B 1 100 ? 15.742 9.766 -34.656 1 78.69 100 ALA B N 1
ATOM 4799 C CA . ALA B 1 100 ? 14.945 10.984 -34.719 1 78.69 100 ALA B CA 1
ATOM 4800 C C . ALA B 1 100 ? 14.844 11.648 -33.344 1 78.69 100 ALA B C 1
ATOM 4802 O O . ALA B 1 100 ? 14.938 12.867 -33.219 1 78.69 100 ALA B O 1
ATOM 4803 N N . VAL B 1 101 ? 14.711 10.828 -32.375 1 79.5 101 VAL B N 1
ATOM 4804 C CA . VAL B 1 101 ? 14.609 11.336 -31.016 1 79.5 101 VAL B CA 1
ATOM 4805 C C . VAL B 1 101 ? 15.953 11.922 -30.578 1 79.5 101 VAL B C 1
ATOM 4807 O O . VAL B 1 101 ? 15.992 12.984 -29.953 1 79.5 101 VAL B O 1
ATOM 4810 N N . ILE B 1 102 ? 17 11.336 -30.844 1 77.5 102 ILE B N 1
ATOM 4811 C CA . ILE B 1 102 ? 18.344 11.766 -30.484 1 77.5 102 ILE B CA 1
ATOM 4812 C C . ILE B 1 102 ? 18.656 13.102 -31.156 1 77.5 102 ILE B C 1
ATOM 4814 O O . ILE B 1 102 ? 19.234 14 -30.531 1 77.5 102 ILE B O 1
ATOM 4818 N N . LYS B 1 103 ? 18.312 13.156 -32.375 1 75.19 103 LYS B N 1
ATOM 4819 C CA . LYS B 1 103 ? 18.578 14.375 -33.125 1 75.19 103 LYS B CA 1
ATOM 4820 C C . LYS B 1 103 ? 17.812 15.562 -32.562 1 75.19 103 LYS B C 1
ATOM 4822 O O . LYS B 1 103 ? 18.312 16.688 -32.562 1 75.19 103 LYS B O 1
ATOM 4827 N N . LEU B 1 104 ? 16.719 15.172 -32.031 1 67.69 104 LEU B N 1
ATOM 4828 C CA . LEU B 1 104 ? 15.883 16.234 -31.469 1 67.69 104 LEU B CA 1
ATOM 4829 C C . LEU B 1 104 ? 16.312 16.594 -30.047 1 67.69 104 LEU B C 1
ATOM 4831 O O . LEU B 1 104 ? 16.062 17.703 -29.578 1 67.69 104 LEU B O 1
ATOM 4835 N N . GLU B 1 105 ? 16.812 15.641 -29.312 1 66.12 105 GLU B N 1
ATOM 4836 C CA . GLU B 1 105 ? 17.297 15.914 -27.969 1 66.12 105 GLU B CA 1
ATOM 4837 C C . GLU B 1 105 ? 18.484 16.891 -28 1 66.12 105 GLU B C 1
ATOM 4839 O O . GLU B 1 105 ? 18.672 17.656 -27.062 1 66.12 105 GLU B O 1
ATOM 4844 N N . LYS B 1 106 ? 19.438 16.906 -28.922 1 59.06 106 LYS B N 1
ATOM 4845 C CA . LYS B 1 106 ? 20.609 17.766 -29.047 1 59.06 106 LYS B CA 1
ATOM 4846 C C . LYS B 1 106 ? 20.203 19.156 -29.562 1 59.06 106 LYS B C 1
ATOM 4848 O O . LYS B 1 106 ? 21.016 20.078 -29.578 1 59.06 106 LYS B O 1
ATOM 4853 N N . LYS B 1 107 ? 19.016 19.156 -30.109 1 56.5 107 LYS B N 1
ATOM 4854 C CA . LYS B 1 107 ? 18.609 20.469 -30.594 1 56.5 107 LYS B CA 1
ATOM 4855 C C . LYS B 1 107 ? 17.688 21.172 -29.594 1 56.5 107 LYS B C 1
ATOM 4857 O O . LYS B 1 107 ? 16.703 20.578 -29.125 1 56.5 107 LYS B O 1
ATOM 4862 N N . PRO B 1 108 ? 18.109 22.266 -28.984 1 51.34 108 PRO B N 1
ATOM 4863 C CA . PRO B 1 108 ? 17.469 22.938 -27.844 1 51.34 108 PRO B CA 1
ATOM 4864 C C . PRO B 1 108 ? 15.961 23.094 -28.016 1 51.34 108 PRO B C 1
ATOM 4866 O O . PRO B 1 108 ? 15.203 23 -27.047 1 51.34 108 PRO B O 1
ATOM 4869 N N . TYR B 1 109 ? 15.445 23.672 -29.172 1 43.59 109 TYR B N 1
ATOM 4870 C CA . TYR B 1 109 ? 14.141 24.312 -29.344 1 43.59 109 TYR B CA 1
ATOM 4871 C C . TYR B 1 109 ? 13.234 23.453 -30.219 1 43.59 109 TYR B C 1
ATOM 4873 O O . TYR B 1 109 ? 12.344 23.969 -30.906 1 43.59 109 TYR B O 1
ATOM 4881 N N . VAL B 1 110 ? 13.359 22.266 -30.359 1 48.22 110 VAL B N 1
ATOM 4882 C CA . VAL B 1 110 ? 12.656 21.719 -31.516 1 48.22 110 VAL B CA 1
ATOM 4883 C C . VAL B 1 110 ? 11.289 21.188 -31.078 1 48.22 110 VAL B C 1
ATOM 4885 O O . VAL B 1 110 ? 11.195 20.422 -30.109 1 48.22 110 VAL B O 1
ATOM 4888 N N . LEU B 1 111 ? 10.219 21.672 -31.625 1 47.62 111 LEU B N 1
ATOM 4889 C CA . LEU B 1 111 ? 8.773 21.5 -31.531 1 47.62 111 LEU B CA 1
ATOM 4890 C C . LEU B 1 111 ? 8.391 20.016 -31.641 1 47.62 111 LEU B C 1
ATOM 4892 O O . LEU B 1 111 ? 7.418 19.578 -31.031 1 47.62 111 LEU B O 1
ATOM 4896 N N . HIS B 1 112 ? 9.25 19.203 -32.344 1 51.31 112 HIS B N 1
ATOM 4897 C CA . HIS B 1 112 ? 8.836 17.875 -32.75 1 51.31 112 HIS B CA 1
ATOM 4898 C C . HIS B 1 112 ? 9.367 16.797 -31.797 1 51.31 112 HIS B C 1
ATOM 4900 O O . HIS B 1 112 ? 9.328 15.609 -32.094 1 51.31 112 HIS B O 1
ATOM 4906 N N . ARG B 1 113 ? 9.75 17.25 -30.656 1 59.25 113 ARG B N 1
ATOM 4907 C CA . ARG B 1 113 ? 10.367 16.312 -29.719 1 59.25 113 ARG B CA 1
ATOM 4908 C C . ARG B 1 113 ? 9.32 15.367 -29.125 1 59.25 113 ARG B C 1
ATOM 4910 O O . ARG B 1 113 ? 9.562 14.164 -29 1 59.25 113 ARG B O 1
ATOM 4917 N N . GLY B 1 114 ? 8.211 15.977 -28.828 1 60.88 114 GLY B N 1
ATOM 4918 C CA . GLY B 1 114 ? 7.145 15.172 -28.25 1 60.88 114 GLY B CA 1
ATOM 4919 C C . GLY B 1 114 ? 6.59 14.141 -29.219 1 60.88 114 GLY B C 1
ATOM 4920 O O . GLY B 1 114 ? 6.32 13 -28.828 1 60.88 114 GLY B O 1
ATOM 4921 N N . SER B 1 115 ? 6.551 14.531 -30.516 1 66.25 115 SER B N 1
ATOM 4922 C CA . SER B 1 115 ? 6.043 13.617 -31.531 1 66.25 115 SER B CA 1
ATOM 4923 C C . SER B 1 115 ? 7.004 12.461 -31.766 1 66.25 115 SER B C 1
ATOM 4925 O O . SER B 1 115 ? 6.578 11.312 -31.906 1 66.25 115 SER B O 1
ATOM 4927 N N . ALA B 1 116 ? 8.18 12.766 -31.781 1 72.44 116 ALA B N 1
ATOM 4928 C CA . ALA B 1 116 ? 9.18 11.727 -32 1 72.44 116 ALA B CA 1
ATOM 4929 C C . ALA B 1 116 ? 9.211 10.734 -30.844 1 72.44 116 ALA B C 1
ATOM 4931 O O . ALA B 1 116 ? 9.344 9.523 -31.062 1 72.44 116 ALA B O 1
ATOM 4932 N N . PHE B 1 117 ? 9 11.266 -29.812 1 72.38 117 PHE B N 1
ATOM 4933 C CA . PHE B 1 117 ? 8.992 10.398 -28.625 1 72.38 117 PHE B CA 1
ATOM 4934 C C . PHE B 1 117 ? 7.75 9.516 -28.625 1 72.38 117 PHE B C 1
ATOM 4936 O O . PHE B 1 117 ? 7.828 8.328 -28.297 1 72.38 117 PHE B O 1
ATOM 4943 N N . ARG B 1 118 ? 6.785 10.023 -29.047 1 71.5 118 ARG B N 1
ATOM 4944 C CA . ARG B 1 118 ? 5.547 9.25 -29.125 1 71.5 118 ARG B CA 1
ATOM 4945 C C . ARG B 1 118 ? 5.637 8.18 -30.219 1 71.5 118 ARG B C 1
ATOM 4947 O O . ARG B 1 118 ? 5.148 7.062 -30.031 1 71.5 118 ARG B O 1
ATOM 4954 N N . GLU B 1 119 ? 6.168 8.57 -31.203 1 78 119 GLU B N 1
ATOM 4955 C CA . GLU B 1 119 ? 6.348 7.602 -32.281 1 78 119 GLU B CA 1
ATOM 4956 C C . GLU B 1 119 ? 7.23 6.441 -31.828 1 78 119 GLU B C 1
ATOM 4958 O O . GLU B 1 119 ? 6.918 5.277 -32.094 1 78 119 GLU B O 1
ATOM 4963 N N . LEU B 1 120 ? 8.18 6.75 -31.172 1 80.56 120 LEU B N 1
ATOM 4964 C CA . LEU B 1 120 ? 9.062 5.707 -30.672 1 80.56 120 LEU B CA 1
ATOM 4965 C C . LEU B 1 120 ? 8.336 4.82 -29.656 1 80.56 120 LEU B C 1
ATOM 4967 O O . LEU B 1 120 ? 8.422 3.594 -29.734 1 80.56 120 LEU B O 1
ATOM 4971 N N . LYS B 1 121 ? 7.664 5.465 -28.891 1 78.19 121 LYS B N 1
ATOM 4972 C CA . LYS B 1 121 ? 6.91 4.703 -27.906 1 78.19 121 LYS B CA 1
ATOM 4973 C C . LYS B 1 121 ? 5.895 3.781 -28.578 1 78.19 121 LYS B C 1
ATOM 4975 O O . LYS B 1 121 ? 5.758 2.617 -28.188 1 78.19 121 LYS B O 1
ATOM 4980 N N . SER B 1 122 ? 5.215 4.234 -29.484 1 78.88 122 SER B N 1
ATOM 4981 C CA . SER B 1 122 ? 4.234 3.449 -30.219 1 78.88 122 SER B CA 1
ATOM 4982 C C . SER B 1 122 ? 4.883 2.252 -30.906 1 78.88 122 SER B C 1
ATOM 4984 O O . SER B 1 122 ? 4.355 1.14 -30.859 1 78.88 122 SER B O 1
ATOM 4986 N N . LYS B 1 123 ? 5.938 2.502 -31.484 1 81.44 123 LYS B N 1
ATOM 4987 C CA . LYS B 1 123 ? 6.629 1.435 -32.219 1 81.44 123 LYS B CA 1
ATOM 4988 C C . LYS B 1 123 ? 7.145 0.367 -31.25 1 81.44 123 LYS B C 1
ATOM 4990 O O . LYS B 1 123 ? 7.039 -0.829 -31.531 1 81.44 123 LYS B O 1
ATOM 4995 N N . VAL B 1 124 ? 7.535 0.809 -30.156 1 79.69 124 VAL B N 1
ATOM 4996 C CA . VAL B 1 124 ? 8.062 -0.143 -29.188 1 79.69 124 VAL B CA 1
ATOM 4997 C C . VAL B 1 124 ? 6.918 -0.959 -28.594 1 79.69 124 VAL B C 1
ATOM 4999 O O . VAL B 1 124 ? 7.031 -2.18 -28.438 1 79.69 124 VAL B O 1
ATOM 5002 N N . THR B 1 125 ? 5.91 -0.363 -28.359 1 76.75 125 THR B N 1
ATOM 5003 C CA . THR B 1 125 ? 4.742 -1.058 -27.828 1 76.75 125 THR B CA 1
ATOM 5004 C C . THR B 1 125 ? 4.188 -2.043 -28.859 1 76.75 125 THR B C 1
ATOM 5006 O O . THR B 1 125 ? 3.846 -3.176 -28.516 1 76.75 125 THR B O 1
ATOM 5009 N N . SER B 1 126 ? 4.09 -1.604 -30.062 1 78.44 126 SER B N 1
ATOM 5010 C CA . SER B 1 126 ? 3.621 -2.469 -31.141 1 78.44 126 SER B CA 1
ATOM 5011 C C . SER B 1 126 ? 4.555 -3.66 -31.328 1 78.44 126 SER B C 1
ATOM 5013 O O . SER B 1 126 ? 4.098 -4.77 -31.625 1 78.44 126 SER B O 1
ATOM 5015 N N . LEU B 1 127 ? 5.77 -3.434 -31.234 1 80.88 127 LEU B N 1
ATOM 5016 C CA . LEU B 1 127 ? 6.734 -4.52 -31.359 1 80.88 127 LEU B CA 1
ATOM 5017 C C . LEU B 1 127 ? 6.488 -5.594 -30.312 1 80.88 127 LEU B C 1
ATOM 5019 O O . LEU B 1 127 ? 6.496 -6.785 -30.609 1 80.88 127 LEU B O 1
ATOM 5023 N N . ASP B 1 128 ? 6.262 -5.141 -29.219 1 72.56 128 ASP B N 1
ATOM 5024 C CA . ASP B 1 128 ? 6.008 -6.094 -28.141 1 72.56 128 ASP B CA 1
ATOM 5025 C C . ASP B 1 128 ? 4.789 -6.965 -28.453 1 72.56 128 ASP B C 1
ATOM 5027 O O . ASP B 1 128 ? 4.816 -8.18 -28.25 1 72.56 128 ASP B O 1
ATOM 5031 N N . GLU B 1 129 ? 3.848 -6.363 -29 1 71.44 129 GLU B N 1
ATOM 5032 C CA . GLU B 1 129 ? 2.639 -7.074 -29.406 1 71.44 129 GLU B CA 1
ATOM 5033 C C . GLU B 1 129 ? 2.934 -8.062 -30.547 1 71.44 129 GLU B C 1
ATOM 5035 O O . GLU B 1 129 ? 2.43 -9.188 -30.531 1 71.44 129 GLU B O 1
ATOM 5040 N N . ARG B 1 130 ? 3.68 -7.625 -31.453 1 76.44 130 ARG B N 1
ATOM 5041 C CA . ARG B 1 130 ? 3.973 -8.469 -32.625 1 76.44 130 ARG B CA 1
ATOM 5042 C C . ARG B 1 130 ? 4.875 -9.633 -32.219 1 76.44 130 ARG B C 1
ATOM 5044 O O . ARG B 1 130 ? 4.738 -10.734 -32.75 1 76.44 130 ARG B O 1
ATOM 5051 N N . ILE B 1 131 ? 5.727 -9.336 -31.328 1 74.56 131 ILE B N 1
ATOM 5052 C CA . ILE B 1 131 ? 6.57 -10.43 -30.844 1 74.56 131 ILE B CA 1
ATOM 5053 C C . ILE B 1 131 ? 5.707 -11.492 -30.172 1 74.56 131 ILE B C 1
ATOM 5055 O O . ILE B 1 131 ? 5.867 -12.688 -30.438 1 74.56 131 ILE B O 1
ATOM 5059 N N . SER B 1 132 ? 4.805 -11.07 -29.516 1 67.06 132 SER B N 1
ATOM 5060 C CA . SER B 1 132 ? 3.895 -11.977 -28.828 1 67.06 132 SER B CA 1
ATOM 5061 C C . SER B 1 132 ? 3.045 -12.766 -29.812 1 67.06 132 SER B C 1
ATOM 5063 O O . SER B 1 132 ? 2.877 -13.977 -29.672 1 67.06 132 SER B O 1
ATOM 5065 N N . SER B 1 133 ? 2.512 -12.086 -30.781 1 68.38 133 SER B N 1
ATOM 5066 C CA . SER B 1 133 ? 1.708 -12.719 -31.812 1 68.38 133 SER B CA 1
ATOM 5067 C C . SER B 1 133 ? 2.525 -13.742 -32.594 1 68.38 133 SER B C 1
ATOM 5069 O O . SER B 1 133 ? 2.043 -14.836 -32.906 1 68.38 133 SER B O 1
ATOM 5071 N N . PHE B 1 134 ? 3.709 -13.422 -33.031 1 77.62 134 PHE B N 1
ATOM 5072 C CA . PHE B 1 134 ? 4.609 -14.312 -33.75 1 77.62 134 PHE B CA 1
ATOM 5073 C C . PHE B 1 134 ? 4.93 -15.547 -32.938 1 77.62 134 PHE B C 1
ATOM 5075 O O . PHE B 1 134 ? 4.871 -16.672 -33.438 1 77.62 134 PHE B O 1
ATOM 5082 N N . HIS B 1 135 ? 5.195 -15.25 -31.797 1 66.38 135 HIS B N 1
ATOM 5083 C CA . HIS B 1 135 ? 5.5 -16.359 -30.891 1 66.38 135 HIS B CA 1
ATOM 5084 C C . HIS B 1 135 ? 4.324 -17.328 -30.797 1 66.38 135 HIS B C 1
ATOM 5086 O O . HIS B 1 135 ? 4.508 -18.547 -30.875 1 66.38 135 HIS B O 1
ATOM 5092 N N . GLN B 1 136 ? 3.164 -16.875 -30.766 1 59.62 136 GLN B N 1
ATOM 5093 C CA . GLN B 1 136 ? 1.947 -17.672 -30.688 1 59.62 136 GLN B CA 1
ATOM 5094 C C . GLN B 1 136 ? 1.765 -18.516 -31.953 1 59.62 136 GLN B C 1
ATOM 5096 O O . GLN B 1 136 ? 1.382 -19.688 -31.875 1 59.62 136 GLN B O 1
ATOM 5101 N N . LYS B 1 137 ? 1.987 -17.891 -33.031 1 63.19 137 LYS B N 1
ATOM 5102 C CA . LYS B 1 137 ? 1.828 -18.594 -34.281 1 63.19 137 LYS B CA 1
ATOM 5103 C C . LYS B 1 137 ? 2.859 -19.703 -34.438 1 63.19 137 LYS B C 1
ATOM 5105 O O . LYS B 1 137 ? 2.531 -20.812 -34.906 1 63.19 137 LYS B O 1
ATOM 5110 N N . VAL B 1 138 ? 3.998 -19.438 -34.062 1 65 138 VAL B N 1
ATOM 5111 C CA . VAL B 1 138 ? 5.07 -20.422 -34.156 1 65 138 VAL B CA 1
ATOM 5112 C C . VAL B 1 138 ? 4.793 -21.594 -33.219 1 65 138 VAL B C 1
ATOM 5114 O O . VAL B 1 138 ? 4.922 -22.766 -33.625 1 65 138 VAL B O 1
ATOM 5117 N N . ILE B 1 139 ? 4.379 -21.328 -32.094 1 54.56 139 ILE B N 1
ATOM 5118 C CA . ILE B 1 139 ? 4.082 -22.359 -31.109 1 54.56 139 ILE B CA 1
ATOM 5119 C C . ILE B 1 139 ? 2.906 -23.203 -31.594 1 54.56 139 ILE B C 1
ATOM 5121 O O . ILE B 1 139 ? 2.914 -24.438 -31.453 1 54.56 139 ILE B O 1
ATOM 5125 N N . GLY B 1 140 ? 1.885 -22.641 -32.156 1 51.22 140 GLY B N 1
ATOM 5126 C CA . GLY B 1 140 ? 0.763 -23.344 -32.75 1 51.22 140 GLY B CA 1
ATOM 5127 C C . GLY B 1 140 ? 1.181 -24.312 -33.844 1 51.22 140 GLY B C 1
ATOM 5128 O O . GLY B 1 140 ? 0.69 -25.438 -33.906 1 51.22 140 GLY B O 1
ATOM 5129 N N . LEU B 1 141 ? 2.002 -23.906 -34.688 1 51.84 141 LEU B N 1
ATOM 5130 C CA . LEU B 1 141 ? 2.436 -24.734 -35.781 1 51.84 141 LEU B CA 1
ATOM 5131 C C . LEU B 1 141 ? 3.385 -25.828 -35.344 1 51.84 141 LEU B C 1
ATOM 5133 O O . LEU B 1 141 ? 3.383 -26.938 -35.875 1 51.84 141 LEU B O 1
ATOM 5137 N N . ARG B 1 142 ? 4.133 -25.547 -34.375 1 48.03 142 ARG B N 1
ATOM 5138 C CA . ARG B 1 142 ? 4.992 -26.594 -33.812 1 48.03 142 ARG B CA 1
ATOM 5139 C C . ARG B 1 142 ? 4.168 -27.703 -33.188 1 48.03 142 ARG B C 1
ATOM 5141 O O . ARG B 1 142 ? 4.512 -28.891 -33.312 1 48.03 142 ARG B O 1
ATOM 5148 N N . ALA B 1 143 ? 3.146 -27.453 -32.406 1 42.81 143 ALA B N 1
ATOM 5149 C CA . ALA B 1 143 ? 2.262 -28.469 -31.828 1 42.81 143 ALA B CA 1
ATOM 5150 C C . ALA B 1 143 ? 1.791 -29.453 -32.906 1 42.81 143 ALA B C 1
ATOM 5152 O O . ALA B 1 143 ? 1.632 -30.641 -32.625 1 42.81 143 ALA B O 1
ATOM 5153 N N . ILE B 1 144 ? 1.574 -29.141 -34.031 1 39.56 144 ILE B N 1
ATOM 5154 C CA . ILE B 1 144 ? 1.163 -30.031 -35.094 1 39.56 144 ILE B CA 1
ATOM 5155 C C . ILE B 1 144 ? 2.33 -30.938 -35.5 1 39.56 144 ILE B C 1
ATOM 5157 O O . ILE B 1 144 ? 2.129 -32.094 -35.844 1 39.56 144 ILE B O 1
ATOM 5161 N N . VAL B 1 145 ? 3.434 -30.516 -35.562 1 37.31 145 VAL B N 1
ATOM 5162 C CA . VAL B 1 145 ? 4.562 -31.312 -36.031 1 37.31 145 VAL B CA 1
ATOM 5163 C C . VAL B 1 145 ? 4.953 -32.344 -34.969 1 37.31 145 VAL B C 1
ATOM 5165 O O . VAL B 1 145 ? 5.602 -33.344 -35.25 1 37.31 145 VAL B O 1
ATOM 5168 N N . GLN B 1 146 ? 5.031 -32.031 -33.625 1 40.03 146 GLN B N 1
ATOM 5169 C CA . GLN B 1 146 ? 5.605 -32.969 -32.688 1 40.03 146 GLN B CA 1
ATOM 5170 C C . GLN B 1 146 ? 4.746 -34.219 -32.562 1 40.03 146 GLN B C 1
ATOM 5172 O O . GLN B 1 146 ? 3.553 -34.156 -32.25 1 40.03 146 GLN B O 1
ATOM 5177 N N . THR B 1 147 ? 4.941 -35.219 -33.156 1 37.44 147 THR B N 1
ATOM 5178 C CA . THR B 1 147 ? 4.469 -36.562 -32.938 1 37.44 147 THR B CA 1
ATOM 5179 C C . THR B 1 147 ? 4.238 -36.781 -31.438 1 37.44 147 THR B C 1
ATOM 5181 O O . THR B 1 147 ? 4.914 -36.188 -30.594 1 37.44 147 THR B O 1
ATOM 5184 N N . ASP B 1 148 ? 3.102 -37.438 -30.938 1 41.5 148 ASP B N 1
ATOM 5185 C CA . ASP B 1 148 ? 2.496 -37.906 -29.688 1 41.5 148 ASP B CA 1
ATOM 5186 C C . ASP B 1 148 ? 3.566 -38.25 -28.656 1 41.5 148 ASP B C 1
ATOM 5188 O O . ASP B 1 148 ? 3.402 -38 -27.469 1 41.5 148 ASP B O 1
ATOM 5192 N N . SER B 1 149 ? 4.598 -39.25 -28.984 1 47.03 149 SER B N 1
ATOM 5193 C CA . SER B 1 149 ? 5.547 -39.969 -28.141 1 47.03 149 SER B CA 1
ATOM 5194 C C . SER B 1 149 ? 6.672 -39.031 -27.672 1 47.03 149 SER B C 1
ATOM 5196 O O . SER B 1 149 ? 7.547 -39.469 -26.906 1 47.03 149 SER B O 1
ATOM 5198 N N . SER B 1 150 ? 6.723 -37.781 -28.094 1 61.53 150 SER B N 1
ATOM 5199 C CA . SER B 1 150 ? 7.953 -37 -28.125 1 61.53 150 SER B CA 1
ATOM 5200 C C . SER B 1 150 ? 8.266 -36.406 -26.75 1 61.53 150 SER B C 1
ATOM 5202 O O . SER B 1 150 ? 9.43 -36.125 -26.438 1 61.53 150 SER B O 1
ATOM 5204 N N . PHE B 1 151 ? 7.363 -36.469 -25.734 1 81.25 151 PHE B N 1
ATOM 5205 C CA . PHE B 1 151 ? 7.766 -35.844 -24.484 1 81.25 151 PHE B CA 1
ATOM 5206 C C . PHE B 1 151 ? 8.039 -36.906 -23.422 1 81.25 151 PHE B C 1
ATOM 5208 O O . PHE B 1 151 ? 8.367 -36.562 -22.281 1 81.25 151 PHE B O 1
ATOM 5215 N N . LEU B 1 152 ? 7.824 -38.156 -23.875 1 85.38 152 LEU B N 1
ATOM 5216 C CA . LEU B 1 152 ? 8.164 -39.219 -22.938 1 85.38 152 LEU B CA 1
ATOM 5217 C C . LEU B 1 152 ? 9.672 -39.312 -22.75 1 85.38 152 LEU B C 1
ATOM 5219 O O . LEU B 1 152 ? 10.414 -39.469 -23.734 1 85.38 152 LEU B O 1
ATOM 5223 N N . LEU B 1 153 ? 10.086 -39.188 -21.562 1 88.19 153 LEU B N 1
ATOM 5224 C CA . LEU B 1 153 ? 11.508 -39.281 -21.234 1 88.19 153 LEU B CA 1
ATOM 5225 C C . LEU B 1 153 ? 11.914 -40.719 -20.938 1 88.19 153 LEU B C 1
ATOM 5227 O O . LEU B 1 153 ? 11.492 -41.281 -19.938 1 88.19 153 LEU B O 1
ATOM 5231 N N . SER B 1 154 ? 12.688 -41.219 -21.828 1 79.62 154 SER B N 1
ATOM 5232 C CA . SER B 1 154 ? 13.203 -42.594 -21.625 1 79.62 154 SER B CA 1
ATOM 5233 C C . SER B 1 154 ? 14.367 -42.594 -20.625 1 79.62 154 SER B C 1
ATOM 5235 O O . SER B 1 154 ? 14.945 -41.531 -20.344 1 79.62 154 SER B O 1
ATOM 5237 N N . ARG B 1 155 ? 14.734 -43.75 -20.094 1 80.75 155 ARG B N 1
ATOM 5238 C CA . ARG B 1 155 ? 15.828 -43.875 -19.141 1 80.75 155 ARG B CA 1
ATOM 5239 C C . ARG B 1 155 ? 17.156 -43.5 -19.781 1 80.75 155 ARG B C 1
ATOM 5241 O O . ARG B 1 155 ? 18.094 -43.094 -19.078 1 80.75 155 ARG B O 1
ATOM 5248 N N . GLN B 1 156 ? 17.25 -43.656 -21.047 1 76.06 156 GLN B N 1
ATOM 5249 C CA . GLN B 1 156 ? 18.484 -43.312 -21.75 1 76.06 156 GLN B CA 1
ATOM 5250 C C . GLN B 1 156 ? 18.672 -41.812 -21.891 1 76.06 156 GLN B C 1
ATOM 5252 O O . GLN B 1 156 ? 19.797 -41.312 -21.906 1 76.06 156 GLN B O 1
ATOM 5257 N N . ASP B 1 157 ? 17.578 -41.125 -21.922 1 77.88 157 ASP B N 1
ATOM 5258 C CA . ASP B 1 157 ? 17.641 -39.719 -22.234 1 77.88 157 ASP B CA 1
ATOM 5259 C C . ASP B 1 157 ? 17.516 -38.875 -20.953 1 77.88 157 ASP B C 1
ATOM 5261 O O . ASP B 1 157 ? 17.812 -37.656 -20.969 1 77.88 157 ASP B O 1
ATOM 5265 N N . PHE B 1 158 ? 17.109 -39.469 -19.906 1 89.75 158 PHE B N 1
ATOM 5266 C CA . PHE B 1 158 ? 16.891 -38.75 -18.656 1 89.75 158 PHE B CA 1
ATOM 5267 C C . PHE B 1 158 ? 17.156 -39.625 -17.469 1 89.75 158 PHE B C 1
ATOM 5269 O O . PHE B 1 158 ? 16.625 -40.75 -17.391 1 89.75 158 PHE B O 1
ATOM 5276 N N . SER B 1 159 ? 18 -39.125 -16.547 1 88.94 159 SER B N 1
ATOM 5277 C CA . SER B 1 159 ? 18.234 -39.844 -15.305 1 88.94 159 SER B CA 1
ATOM 5278 C C . SER B 1 159 ? 18.547 -38.875 -14.164 1 88.94 159 SER B C 1
ATOM 5280 O O . SER B 1 159 ? 19.172 -37.844 -14.391 1 88.94 159 SER B O 1
ATOM 5282 N N . PHE B 1 160 ? 18.016 -39.188 -13.023 1 92.75 160 PHE B N 1
ATOM 5283 C CA . PHE B 1 160 ? 18.406 -38.438 -11.844 1 92.75 160 PHE B CA 1
ATOM 5284 C C . PHE B 1 160 ? 19.844 -38.75 -11.461 1 92.75 160 PHE B C 1
ATOM 5286 O O . PHE B 1 160 ? 20.312 -39.875 -11.648 1 92.75 160 PHE B O 1
ATOM 5293 N N . VAL B 1 161 ? 20.484 -37.719 -10.961 1 91.25 161 VAL B N 1
ATOM 5294 C CA . VAL B 1 161 ? 21.906 -37.875 -10.648 1 91.25 161 VAL B CA 1
ATOM 5295 C C . VAL B 1 161 ? 22.078 -38.531 -9.289 1 91.25 161 VAL B C 1
ATOM 5297 O O . VAL B 1 161 ? 21.406 -38.156 -8.312 1 91.25 161 VAL B O 1
ATOM 5300 N N . GLY B 1 162 ? 23 -39.5 -9.234 1 84.81 162 GLY B N 1
ATOM 5301 C CA . GLY B 1 162 ? 23.359 -40.188 -7.996 1 84.81 162 GLY B CA 1
ATOM 5302 C C . GLY B 1 162 ? 22.688 -41.531 -7.836 1 84.81 162 GLY B C 1
ATOM 5303 O O . GLY B 1 162 ? 21.672 -41.812 -8.461 1 84.81 162 GLY B O 1
ATOM 5304 N N . ALA B 1 163 ? 23.281 -42.531 -7.008 1 78.31 163 ALA B N 1
ATOM 5305 C CA . ALA B 1 163 ? 22.734 -43.844 -6.719 1 78.31 163 ALA B CA 1
ATOM 5306 C C . ALA B 1 163 ? 21.438 -43.75 -5.934 1 78.31 163 ALA B C 1
ATOM 5308 O O . ALA B 1 163 ? 20.5 -44.5 -6.156 1 78.31 163 ALA B O 1
ATOM 5309 N N . LYS B 1 164 ? 21.359 -42.781 -5.055 1 87.25 164 LYS B N 1
ATOM 5310 C CA . LYS B 1 164 ? 20.156 -42.406 -4.305 1 87.25 164 LYS B CA 1
ATOM 5311 C C . LYS B 1 164 ? 19.844 -40.906 -4.445 1 87.25 164 LYS B C 1
ATOM 5313 O O . LYS B 1 164 ? 20.234 -40.125 -3.604 1 87.25 164 LYS B O 1
ATOM 5318 N N . PRO B 1 165 ? 19.172 -40.688 -5.551 1 89.19 165 PRO B N 1
ATOM 5319 C CA . PRO B 1 165 ? 18.906 -39.281 -5.789 1 89.19 165 PRO B CA 1
ATOM 5320 C C . PRO B 1 165 ? 18.125 -38.625 -4.652 1 89.19 165 PRO B C 1
ATOM 5322 O O . PRO B 1 165 ? 17.25 -39.281 -4.059 1 89.19 165 PRO B O 1
ATOM 5325 N N . GLU B 1 166 ? 18.484 -37.438 -4.266 1 92.06 166 GLU B N 1
ATOM 5326 C CA . GLU B 1 166 ? 17.797 -36.688 -3.23 1 92.06 166 GLU B CA 1
ATOM 5327 C C . GLU B 1 166 ? 16.672 -35.844 -3.818 1 92.06 166 GLU B C 1
ATOM 5329 O O . GLU B 1 166 ? 16.859 -35.156 -4.832 1 92.06 166 GLU B O 1
ATOM 5334 N N . PHE B 1 167 ? 15.5 -35.969 -3.293 1 93.25 167 PHE B N 1
ATOM 5335 C CA . PHE B 1 167 ? 14.344 -35.188 -3.695 1 93.25 167 PHE B CA 1
ATOM 5336 C C . PHE B 1 167 ? 13.938 -34.219 -2.59 1 93.25 167 PHE B C 1
ATOM 5338 O O . PHE B 1 167 ? 13.609 -34.625 -1.479 1 93.25 167 PHE B O 1
ATOM 5345 N N . ILE B 1 168 ? 14.016 -32.938 -2.871 1 94.06 168 ILE B N 1
ATOM 5346 C CA . ILE B 1 168 ? 13.625 -31.906 -1.919 1 94.06 168 ILE B CA 1
ATOM 5347 C C . ILE B 1 168 ? 12.211 -31.422 -2.232 1 94.06 168 ILE B C 1
ATOM 5349 O O . ILE B 1 168 ? 11.945 -30.953 -3.34 1 94.06 168 ILE B O 1
ATOM 5353 N N . GLN B 1 169 ? 11.367 -31.547 -1.294 1 93.75 169 GLN B N 1
ATOM 5354 C CA . GLN B 1 169 ? 9.992 -31.109 -1.503 1 93.75 169 GLN B CA 1
ATOM 5355 C C . GLN B 1 169 ? 9.875 -29.594 -1.422 1 93.75 169 GLN B C 1
ATOM 5357 O O . GLN B 1 169 ? 10.195 -28.984 -0.393 1 93.75 169 GLN B O 1
ATOM 5362 N N . ASN B 1 170 ? 9.406 -28.922 -2.461 1 91.62 170 ASN B N 1
ATOM 5363 C CA . ASN B 1 170 ? 9.266 -27.469 -2.537 1 91.62 170 ASN B CA 1
ATOM 5364 C C . ASN B 1 170 ? 7.805 -27.047 -2.438 1 91.62 170 ASN B C 1
ATOM 5366 O O . ASN B 1 170 ? 7.512 -25.906 -2.074 1 91.62 170 ASN B O 1
ATOM 5370 N N . GLY B 1 171 ? 6.945 -27.859 -2.852 1 89.69 171 GLY B N 1
ATOM 5371 C CA . GLY B 1 171 ? 5.52 -27.594 -2.846 1 89.69 171 GLY B CA 1
ATOM 5372 C C . GLY B 1 171 ? 4.688 -28.797 -2.434 1 89.69 171 GLY B C 1
ATOM 5373 O O . GLY B 1 171 ? 5.199 -29.719 -1.816 1 89.69 171 GLY B O 1
ATOM 5374 N N . GLU B 1 172 ? 3.383 -28.688 -2.648 1 85.38 172 GLU B N 1
ATOM 5375 C CA . GLU B 1 172 ? 2.475 -29.781 -2.291 1 85.38 172 GLU B CA 1
ATOM 5376 C C . GLU B 1 172 ? 2.807 -31.047 -3.062 1 85.38 172 GLU B C 1
ATOM 5378 O O . GLU B 1 172 ? 2.824 -32.156 -2.492 1 85.38 172 GLU B O 1
ATOM 5383 N N . THR B 1 173 ? 3.07 -30.891 -4.391 1 86.75 173 THR B N 1
ATOM 5384 C CA . THR B 1 173 ? 3.359 -32.062 -5.223 1 86.75 173 THR B CA 1
ATOM 5385 C C . THR B 1 173 ? 4.645 -31.844 -6.016 1 86.75 173 THR B C 1
ATOM 5387 O O . THR B 1 173 ? 4.926 -32.594 -6.961 1 86.75 173 THR B O 1
ATOM 5390 N N . SER B 1 174 ? 5.355 -30.812 -5.652 1 94.06 174 SER B N 1
ATOM 5391 C CA . SER B 1 174 ? 6.543 -30.453 -6.422 1 94.06 174 SER B CA 1
ATOM 5392 C C . SER B 1 174 ? 7.816 -30.75 -5.641 1 94.06 174 SER B C 1
ATOM 5394 O O . SER B 1 174 ? 7.906 -30.453 -4.449 1 94.06 174 SER B O 1
ATOM 5396 N N . PHE B 1 175 ? 8.773 -31.344 -6.34 1 95.94 175 PHE B N 1
ATOM 5397 C CA . PHE B 1 175 ? 10.078 -31.672 -5.781 1 95.94 175 PHE B CA 1
ATOM 5398 C C . PHE B 1 175 ? 11.195 -31.203 -6.695 1 95.94 175 PHE B C 1
ATOM 5400 O O . PHE B 1 175 ? 11 -31.047 -7.902 1 95.94 175 PHE B O 1
ATOM 5407 N N . THR B 1 176 ? 12.367 -30.953 -6.109 1 96.06 176 THR B N 1
ATOM 5408 C CA . THR B 1 176 ? 13.539 -30.656 -6.918 1 96.06 176 THR B CA 1
ATOM 5409 C C . THR B 1 176 ? 14.594 -31.75 -6.766 1 96.06 176 THR B C 1
ATOM 5411 O O . THR B 1 176 ? 14.672 -32.406 -5.727 1 96.06 176 THR B O 1
ATOM 5414 N N . SER B 1 177 ? 15.258 -32 -7.805 1 95.19 177 SER B N 1
ATOM 5415 C CA . SER B 1 177 ? 16.375 -32.938 -7.832 1 95.19 177 SER B CA 1
ATOM 5416 C C . SER B 1 177 ? 17.328 -32.625 -8.984 1 95.19 177 SER B C 1
ATOM 5418 O O . SER B 1 177 ? 16.969 -31.906 -9.914 1 95.19 177 SER B O 1
ATOM 5420 N N . LYS B 1 178 ? 18.531 -33.156 -8.867 1 94.44 178 LYS B N 1
ATOM 5421 C CA . LYS B 1 178 ? 19.484 -33.031 -9.969 1 94.44 178 LYS B CA 1
ATOM 5422 C C . LYS B 1 178 ? 19.297 -34.125 -10.992 1 94.44 178 LYS B C 1
ATOM 5424 O O . LYS B 1 178 ? 19.094 -35.281 -10.617 1 94.44 178 LYS B O 1
ATOM 5429 N N . ALA B 1 179 ? 19.266 -33.75 -12.266 1 93.62 179 ALA B N 1
ATOM 5430 C CA . ALA B 1 179 ? 19.062 -34.719 -13.328 1 93.62 179 ALA B CA 1
ATOM 5431 C C . ALA B 1 179 ? 20.016 -34.469 -14.5 1 93.62 179 ALA B C 1
ATOM 5433 O O . ALA B 1 179 ? 20.5 -33.344 -14.68 1 93.62 179 ALA B O 1
ATOM 5434 N N . SER B 1 180 ? 20.359 -35.531 -15.125 1 91 180 SER B N 1
ATOM 5435 C CA . SER B 1 180 ? 21.062 -35.5 -16.406 1 91 180 SER B CA 1
ATOM 5436 C C . SER B 1 180 ? 20.109 -35.812 -17.562 1 91 180 SER B C 1
ATOM 5438 O O . SER B 1 180 ? 19.359 -36.781 -17.5 1 91 180 SER B O 1
ATOM 5440 N N . TYR B 1 181 ? 20.031 -34.969 -18.484 1 85.44 181 TYR B N 1
ATOM 5441 C CA . TYR B 1 181 ? 19.141 -35.25 -19.609 1 85.44 181 TYR B CA 1
ATOM 5442 C C . TYR B 1 181 ? 19.656 -34.531 -20.875 1 85.44 181 TYR B C 1
ATOM 5444 O O . TYR B 1 181 ? 20.594 -33.75 -20.812 1 85.44 181 TYR B O 1
ATOM 5452 N N . ILE B 1 182 ? 19.172 -35 -21.953 1 76.44 182 ILE B N 1
ATOM 5453 C CA . ILE B 1 182 ? 19.5 -34.375 -23.234 1 76.44 182 ILE B CA 1
ATOM 5454 C C . ILE B 1 182 ? 18.562 -33.188 -23.5 1 76.44 182 ILE B C 1
ATOM 5456 O O . ILE B 1 182 ? 17.359 -33.375 -23.672 1 76.44 182 ILE B O 1
ATOM 5460 N N . ALA B 1 183 ? 19.078 -32 -23.266 1 67.12 183 ALA B N 1
ATOM 5461 C CA . ALA B 1 183 ? 18.266 -30.812 -23.5 1 67.12 183 ALA B CA 1
ATOM 5462 C C . ALA B 1 183 ? 17.734 -30.766 -24.922 1 67.12 183 ALA B C 1
ATOM 5464 O O . ALA B 1 183 ? 18.406 -31.219 -25.859 1 67.12 183 ALA B O 1
ATOM 5465 N N . PRO B 1 184 ? 16.453 -30.281 -25 1 57.25 184 PRO B N 1
ATOM 5466 C CA . PRO B 1 184 ? 15.914 -30.219 -26.359 1 57.25 184 PRO B CA 1
ATOM 5467 C C . PRO B 1 184 ? 16.828 -29.484 -27.344 1 57.25 184 PRO B C 1
ATOM 5469 O O . PRO B 1 184 ? 17.281 -28.375 -27.047 1 57.25 184 PRO B O 1
ATOM 5472 N N . GLY B 1 185 ? 17.156 -30.016 -28.375 1 51.28 185 GLY B N 1
ATOM 5473 C CA . GLY B 1 185 ? 17.969 -29.422 -29.422 1 51.28 185 GLY B CA 1
ATOM 5474 C C . GLY B 1 185 ? 19.453 -29.594 -29.203 1 51.28 185 GLY B C 1
ATOM 5475 O O . GLY B 1 185 ? 20.266 -29.25 -30.062 1 51.28 185 GLY B O 1
ATOM 5476 N N . GLN B 1 186 ? 19.688 -30.047 -28 1 58.84 186 GLN B N 1
ATOM 5477 C CA . GLN B 1 186 ? 21.094 -30.25 -27.719 1 58.84 186 GLN B CA 1
ATOM 5478 C C . GLN B 1 186 ? 21.453 -31.734 -27.734 1 58.84 186 GLN B C 1
ATOM 5480 O O . GLN B 1 186 ? 20.625 -32.562 -27.422 1 58.84 186 GLN B O 1
ATOM 5485 N N . GLY B 1 187 ? 22.422 -32.188 -28.453 1 59.91 187 GLY B N 1
ATOM 5486 C CA . GLY B 1 187 ? 22.891 -33.562 -28.531 1 59.91 187 GLY B CA 1
ATOM 5487 C C . GLY B 1 187 ? 23.672 -34 -27.297 1 59.91 187 GLY B C 1
ATOM 5488 O O . GLY B 1 187 ? 23.984 -35.188 -27.156 1 59.91 187 GLY B O 1
ATOM 5489 N N . ALA B 1 188 ? 24 -33.188 -26.438 1 68.5 188 ALA B N 1
ATOM 5490 C CA . ALA B 1 188 ? 24.812 -33.562 -25.297 1 68.5 188 ALA B CA 1
ATOM 5491 C C . ALA B 1 188 ? 24 -33.531 -24 1 68.5 188 ALA B C 1
ATOM 5493 O O . ALA B 1 188 ? 23.031 -32.75 -23.891 1 68.5 188 ALA B O 1
ATOM 5494 N N . MET B 1 189 ? 24.406 -34.469 -23.141 1 77.56 189 MET B N 1
ATOM 5495 C CA . MET B 1 189 ? 23.766 -34.562 -21.828 1 77.56 189 MET B CA 1
ATOM 5496 C C . MET B 1 189 ? 24.125 -33.344 -20.953 1 77.56 189 MET B C 1
ATOM 5498 O O . MET B 1 189 ? 25.266 -32.906 -20.953 1 77.56 189 MET B O 1
ATOM 5502 N N . VAL B 1 190 ? 23.125 -32.719 -20.406 1 84 190 VAL B N 1
ATOM 5503 C CA . VAL B 1 190 ? 23.344 -31.641 -19.453 1 84 190 VAL B CA 1
ATOM 5504 C C . VAL B 1 190 ? 22.906 -32.094 -18.062 1 84 190 VAL B C 1
ATOM 5506 O O . VAL B 1 190 ? 22.016 -32.938 -17.938 1 84 190 VAL B O 1
ATOM 5509 N N . MET B 1 191 ? 23.672 -31.656 -17.031 1 88.5 191 MET B N 1
ATOM 5510 C CA . MET B 1 191 ? 23.312 -31.891 -15.641 1 88.5 191 MET B CA 1
ATOM 5511 C C . MET B 1 191 ? 22.781 -30.625 -14.992 1 88.5 191 MET B C 1
ATOM 5513 O O . MET B 1 191 ? 23.5 -29.625 -14.883 1 88.5 191 MET B O 1
ATOM 5517 N N . GLN B 1 192 ? 21.516 -30.672 -14.656 1 90.19 192 GLN B N 1
ATOM 5518 C CA . GLN B 1 192 ? 20.875 -29.5 -14.07 1 90.19 192 GLN B CA 1
ATOM 5519 C C . GLN B 1 192 ? 19.828 -29.891 -13.031 1 90.19 192 GLN B C 1
ATOM 5521 O O . GLN B 1 192 ? 19.391 -31.047 -13 1 90.19 192 GLN B O 1
ATOM 5526 N N . GLU B 1 193 ? 19.516 -28.953 -12.18 1 94.25 193 GLU B N 1
ATOM 5527 C CA . GLU B 1 193 ? 18.406 -29.172 -11.266 1 94.25 193 GLU B CA 1
ATOM 5528 C C . GLU B 1 193 ? 17.062 -29.047 -11.984 1 94.25 193 GLU B C 1
ATOM 5530 O O . GLU B 1 193 ? 16.875 -28.172 -12.836 1 94.25 193 GLU B O 1
ATOM 5535 N N . VAL B 1 194 ? 16.188 -30 -11.695 1 94.94 194 VAL B N 1
ATOM 5536 C CA . VAL B 1 194 ? 14.867 -30.016 -12.32 1 94.94 194 VAL B CA 1
ATOM 5537 C C . VAL B 1 194 ? 13.781 -30 -11.242 1 94.94 194 VAL B C 1
ATOM 5539 O O . VAL B 1 194 ? 14.062 -30.25 -10.07 1 94.94 194 VAL B O 1
ATOM 5542 N N . VAL B 1 195 ? 12.617 -29.578 -11.617 1 96.5 195 VAL B N 1
ATOM 5543 C CA . VAL B 1 195 ? 11.438 -29.672 -10.766 1 96.5 195 VAL B CA 1
ATOM 5544 C C . VAL B 1 195 ? 10.531 -30.797 -11.25 1 96.5 195 VAL B C 1
ATOM 5546 O O . VAL B 1 195 ? 10.195 -30.875 -12.438 1 96.5 195 VAL B O 1
ATOM 5549 N N . LEU B 1 196 ? 10.141 -31.688 -10.43 1 96.12 196 LEU B N 1
ATOM 5550 C CA . LEU B 1 196 ? 9.242 -32.781 -10.836 1 96.12 196 LEU B CA 1
ATOM 5551 C C . LEU B 1 196 ? 7.934 -32.719 -10.055 1 96.12 196 LEU B C 1
ATOM 5553 O O . LEU B 1 196 ? 7.93 -32.344 -8.875 1 96.12 196 LEU B O 1
ATOM 5557 N N . GLU B 1 197 ? 6.941 -32.969 -10.648 1 95.94 197 GLU B N 1
ATOM 5558 C CA . GLU B 1 197 ? 5.617 -33.156 -10.055 1 95.94 197 GLU B CA 1
ATOM 5559 C C . GLU B 1 197 ? 5.117 -34.562 -10.219 1 95.94 197 GLU B C 1
ATOM 5561 O O . GLU B 1 197 ? 5.062 -35.094 -11.328 1 95.94 197 GLU B O 1
ATOM 5566 N N . LYS B 1 198 ? 4.719 -35.125 -9.133 1 92.25 198 LYS B N 1
ATOM 5567 C CA . LYS B 1 198 ? 4.375 -36.531 -9.125 1 92.25 198 LYS B CA 1
ATOM 5568 C C . LYS B 1 198 ? 2.865 -36.75 -9.023 1 92.25 198 LYS B C 1
ATOM 5570 O O . LYS B 1 198 ? 2.186 -36.031 -8.297 1 92.25 198 LYS B O 1
ATOM 5575 N N . ARG B 1 199 ? 2.436 -37.656 -9.828 1 90.38 199 ARG B N 1
ATOM 5576 C CA . ARG B 1 199 ? 1.1 -38.219 -9.664 1 90.38 199 ARG B CA 1
ATOM 5577 C C . ARG B 1 199 ? 1.169 -39.719 -9.422 1 90.38 199 ARG B C 1
ATOM 5579 O O . ARG B 1 199 ? 1.525 -40.469 -10.328 1 90.38 199 ARG B O 1
ATOM 5586 N N . TYR B 1 200 ? 0.777 -40.094 -8.336 1 89.94 200 TYR B N 1
ATOM 5587 C CA . TYR B 1 200 ? 0.882 -41.5 -7.961 1 89.94 200 TYR B CA 1
ATOM 5588 C C . TYR B 1 200 ? -0.23 -42.312 -8.602 1 89.94 200 TYR B C 1
ATOM 5590 O O . TYR B 1 200 ? -1.331 -41.812 -8.836 1 89.94 200 TYR B O 1
ATOM 5598 N N . TYR B 1 201 ? 0.055 -43.625 -8.898 1 86.94 201 TYR B N 1
ATOM 5599 C CA . TYR B 1 201 ? -0.9 -44.531 -9.555 1 86.94 201 TYR B CA 1
ATOM 5600 C C . TYR B 1 201 ? -2.191 -44.625 -8.75 1 86.94 201 TYR B C 1
ATOM 5602 O O . TYR B 1 201 ? -3.285 -44.469 -9.297 1 86.94 201 TYR B O 1
ATOM 5610 N N . GLY B 1 202 ? -1.947 -44.75 -7.375 1 82.81 202 GLY B N 1
ATOM 5611 C CA . GLY B 1 202 ? -3.121 -44.906 -6.535 1 82.81 202 GLY B CA 1
ATOM 5612 C C . GLY B 1 202 ? -4.117 -45.906 -7.105 1 82.81 202 GLY B C 1
ATOM 5613 O O . GLY B 1 202 ? -3.754 -47.031 -7.453 1 82.81 202 GLY B O 1
ATOM 5614 N N . THR B 1 203 ? -5.496 -45.469 -7.242 1 79.94 203 THR B N 1
ATOM 5615 C CA . THR B 1 203 ? -6.547 -46.375 -7.719 1 79.94 203 THR B CA 1
ATOM 5616 C C . THR B 1 203 ? -6.793 -46.156 -9.211 1 79.94 203 THR B C 1
ATOM 5618 O O . THR B 1 203 ? -7.547 -46.906 -9.828 1 79.94 203 THR B O 1
ATOM 5621 N N . GLN B 1 204 ? -6.203 -45.281 -9.844 1 81.19 204 GLN B N 1
ATOM 5622 C CA . GLN B 1 204 ? -6.387 -45 -11.266 1 81.19 204 GLN B CA 1
ATOM 5623 C C . GLN B 1 204 ? -5.496 -45.906 -12.125 1 81.19 204 GLN B C 1
ATOM 5625 O O . GLN B 1 204 ? -4.379 -46.219 -11.727 1 81.19 204 GLN B O 1
ATOM 5630 N N . PRO B 1 205 ? -6.102 -46.25 -13.273 1 84.62 205 PRO B N 1
ATOM 5631 C CA . PRO B 1 205 ? -5.277 -47.062 -14.172 1 84.62 205 PRO B CA 1
ATOM 5632 C C . PRO B 1 205 ? -4.023 -46.312 -14.648 1 84.62 205 PRO B C 1
ATOM 5634 O O . PRO B 1 205 ? -4.09 -45.156 -15.008 1 84.62 205 PRO B O 1
ATOM 5637 N N . ARG B 1 206 ? -2.984 -47.062 -14.516 1 87.5 206 ARG B N 1
ATOM 5638 C CA . ARG B 1 206 ? -1.682 -46.562 -14.922 1 87.5 206 ARG B CA 1
ATOM 5639 C C . ARG B 1 206 ? -1.739 -45.969 -16.328 1 87.5 206 ARG B C 1
ATOM 5641 O O . ARG B 1 206 ? -1.209 -44.906 -16.594 1 87.5 206 ARG B O 1
ATOM 5648 N N . GLU B 1 207 ? -2.379 -46.625 -17.25 1 83.69 207 GLU B N 1
ATOM 5649 C CA . GLU B 1 207 ? -2.457 -46.219 -18.656 1 83.69 207 GLU B CA 1
ATOM 5650 C C . GLU B 1 207 ? -3.186 -44.875 -18.797 1 83.69 207 GLU B C 1
ATOM 5652 O O . GLU B 1 207 ? -2.814 -44.031 -19.625 1 83.69 207 GLU B O 1
ATOM 5657 N N . ALA B 1 208 ? -4.105 -44.719 -17.938 1 84.19 208 ALA B N 1
ATOM 5658 C CA . ALA B 1 208 ? -4.859 -43.469 -17.969 1 84.19 208 ALA B CA 1
ATOM 5659 C C . ALA B 1 208 ? -4.004 -42.312 -17.484 1 84.19 208 ALA B C 1
ATOM 5661 O O . ALA B 1 208 ? -4.098 -41.188 -18.016 1 84.19 208 ALA B O 1
ATOM 5662 N N . LEU B 1 209 ? -3.199 -42.562 -16.531 1 88.38 209 LEU B N 1
ATOM 5663 C CA . LEU B 1 209 ? -2.318 -41.531 -16 1 88.38 209 LEU B CA 1
ATOM 5664 C C . LEU B 1 209 ? -1.254 -41.125 -17.016 1 88.38 209 LEU B C 1
ATOM 5666 O O . LEU B 1 209 ? -0.93 -39.969 -17.172 1 88.38 209 LEU B O 1
ATOM 5670 N N . ILE B 1 210 ? -0.796 -42.125 -17.688 1 86.56 210 ILE B N 1
ATOM 5671 C CA . ILE B 1 210 ? 0.219 -41.875 -18.703 1 86.56 210 ILE B CA 1
ATOM 5672 C C . ILE B 1 210 ? -0.385 -41.062 -19.844 1 86.56 210 ILE B C 1
ATOM 5674 O O . ILE B 1 210 ? 0.243 -40.125 -20.359 1 86.56 210 ILE B O 1
ATOM 5678 N N . GLU B 1 211 ? -1.548 -41.438 -20.203 1 83.94 211 GLU B N 1
ATOM 5679 C CA . GLU B 1 211 ? -2.236 -40.688 -21.266 1 83.94 211 GLU B CA 1
ATOM 5680 C C . GLU B 1 211 ? -2.482 -39.219 -20.844 1 83.94 211 GLU B C 1
ATOM 5682 O O . GLU B 1 211 ? -2.312 -38.312 -21.656 1 83.94 211 GLU B O 1
ATOM 5687 N N . SER B 1 212 ? -2.895 -39.062 -19.656 1 87 212 SER B N 1
ATOM 5688 C CA . SER B 1 212 ? -3.105 -37.719 -19.141 1 87 212 SER B CA 1
ATOM 5689 C C . SER B 1 212 ? -1.812 -36.906 -19.156 1 87 212 SER B C 1
ATOM 5691 O O . SER B 1 212 ? -1.817 -35.719 -19.516 1 87 212 SER B O 1
ATOM 5693 N N . ALA B 1 213 ? -0.729 -37.531 -18.766 1 90.06 213 ALA B N 1
ATOM 5694 C CA . ALA B 1 213 ? 0.568 -36.844 -18.75 1 90.06 213 ALA B CA 1
ATOM 5695 C C . ALA B 1 213 ? 0.991 -36.469 -20.172 1 90.06 213 ALA B C 1
ATOM 5697 O O . ALA B 1 213 ? 1.582 -35.406 -20.375 1 90.06 213 ALA B O 1
ATOM 5698 N N . ARG B 1 214 ? 0.683 -37.344 -21.062 1 86 214 ARG B N 1
ATOM 5699 C CA . ARG B 1 214 ? 1.003 -37.062 -22.453 1 86 214 ARG B CA 1
ATOM 5700 C C . ARG B 1 214 ? 0.245 -35.812 -22.953 1 86 214 ARG B C 1
ATOM 5702 O O . ARG B 1 214 ? 0.833 -34.938 -23.562 1 86 214 ARG B O 1
ATOM 5709 N N . ILE B 1 215 ? -0.976 -35.781 -22.672 1 84.19 215 ILE B N 1
ATOM 5710 C CA . ILE B 1 215 ? -1.824 -34.688 -23.094 1 84.19 215 ILE B CA 1
ATOM 5711 C C . ILE B 1 215 ? -1.342 -33.375 -22.438 1 84.19 215 ILE B C 1
ATOM 5713 O O . ILE B 1 215 ? -1.174 -32.375 -23.109 1 84.19 215 ILE B O 1
ATOM 5717 N N . LEU B 1 216 ? -1.111 -33.406 -21.188 1 90.25 216 LEU B N 1
ATOM 5718 C CA . LEU B 1 216 ? -0.644 -32.25 -20.453 1 90.25 216 LEU B CA 1
ATOM 5719 C C . LEU B 1 216 ? 0.695 -31.766 -21 1 90.25 216 LEU B C 1
ATOM 5721 O O . LEU B 1 216 ? 0.908 -30.562 -21.156 1 90.25 216 LEU B O 1
ATOM 5725 N N . SER B 1 217 ? 1.556 -32.719 -21.234 1 88.81 217 SER B N 1
ATOM 5726 C CA . SER B 1 217 ? 2.871 -32.375 -21.766 1 88.81 217 SER B CA 1
ATOM 5727 C C . SER B 1 217 ? 2.76 -31.672 -23.109 1 88.81 217 SER B C 1
ATOM 5729 O O . SER B 1 217 ? 3.477 -30.688 -23.359 1 88.81 217 SER B O 1
ATOM 5731 N N . THR B 1 218 ? 1.892 -32.156 -23.906 1 82.38 218 THR B N 1
ATOM 5732 C CA . THR B 1 218 ? 1.676 -31.531 -25.203 1 82.38 218 THR B CA 1
ATOM 5733 C C . THR B 1 218 ? 1.159 -30.109 -25.062 1 82.38 218 THR B C 1
ATOM 5735 O O . THR B 1 218 ? 1.61 -29.203 -25.75 1 82.38 218 THR B O 1
ATOM 5738 N N . LYS B 1 219 ? 0.286 -29.922 -24.156 1 84.81 219 LYS B N 1
ATOM 5739 C CA . LYS B 1 219 ? -0.326 -28.609 -23.953 1 84.81 219 LYS B CA 1
ATOM 5740 C C . LYS B 1 219 ? 0.646 -27.641 -23.266 1 84.81 219 LYS B C 1
ATOM 5742 O O . LYS B 1 219 ? 0.645 -26.453 -23.547 1 84.81 219 LYS B O 1
ATOM 5747 N N . LEU B 1 220 ? 1.477 -28.156 -22.391 1 91.19 220 LEU B N 1
ATOM 5748 C CA . LEU B 1 220 ? 2.371 -27.328 -21.594 1 91.19 220 LEU B CA 1
ATOM 5749 C C . LEU B 1 220 ? 3.674 -27.062 -22.328 1 91.19 220 LEU B C 1
ATOM 5751 O O . LEU B 1 220 ? 4.422 -26.141 -21.969 1 91.19 220 LEU B O 1
ATOM 5755 N N . SER B 1 221 ? 3.973 -27.812 -23.297 1 84.88 22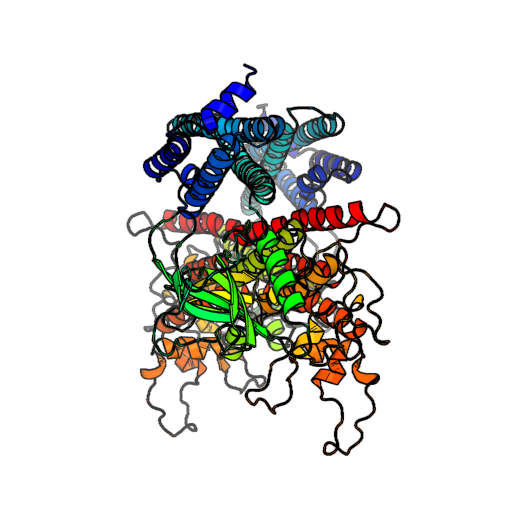1 SER B N 1
ATOM 5756 C CA . SER B 1 221 ? 5.262 -27.781 -23.984 1 84.88 221 SER B CA 1
ATOM 5757 C C . SER B 1 221 ? 5.562 -26.375 -24.516 1 84.88 221 SER B C 1
ATOM 5759 O O . SER B 1 221 ? 6.715 -25.938 -24.516 1 84.88 221 SER B O 1
ATOM 5761 N N . PRO B 1 222 ? 4.539 -25.641 -24.906 1 80.19 222 PRO B N 1
ATOM 5762 C CA . PRO B 1 222 ? 4.836 -24.297 -25.422 1 80.19 222 PRO B CA 1
ATOM 5763 C C . PRO B 1 222 ? 5.059 -23.266 -24.328 1 80.19 222 PRO B C 1
ATOM 5765 O O . PRO B 1 222 ? 5.477 -22.141 -24.594 1 80.19 222 PRO B O 1
ATOM 5768 N N . ALA B 1 223 ? 4.754 -23.625 -23.094 1 86.75 223 ALA B N 1
ATOM 5769 C CA . ALA B 1 223 ? 4.805 -22.656 -22 1 86.75 223 ALA B CA 1
ATOM 5770 C C . ALA B 1 223 ? 6.223 -22.125 -21.797 1 86.75 223 ALA B C 1
ATOM 5772 O O . ALA B 1 223 ? 7.191 -22.891 -21.875 1 86.75 223 ALA B O 1
ATOM 5773 N N . LEU B 1 224 ? 6.305 -20.781 -21.578 1 79.44 224 LEU B N 1
ATOM 5774 C CA . LEU B 1 224 ? 7.57 -20.109 -21.328 1 79.44 224 LEU B CA 1
ATOM 5775 C C . LEU B 1 224 ? 7.668 -19.656 -19.859 1 79.44 224 LEU B C 1
ATOM 5777 O O . LEU B 1 224 ? 6.648 -19.469 -19.203 1 79.44 224 LEU B O 1
ATOM 5781 N N . SER B 1 225 ? 8.891 -19.531 -19.516 1 84.5 225 SER B N 1
ATOM 5782 C CA . SER B 1 225 ? 9.109 -19.047 -18.156 1 84.5 225 SER B CA 1
ATOM 5783 C C . SER B 1 225 ? 8.477 -17.672 -17.953 1 84.5 225 SER B C 1
ATOM 5785 O O . SER B 1 225 ? 8.008 -17.359 -16.859 1 84.5 225 SER B O 1
ATOM 5787 N N . ALA B 1 226 ? 8.414 -16.859 -18.953 1 82.75 226 ALA B N 1
ATOM 5788 C CA . ALA B 1 226 ? 7.828 -15.523 -18.906 1 82.75 226 ALA B CA 1
ATOM 5789 C C . ALA B 1 226 ? 6.324 -15.594 -18.656 1 82.75 226 ALA B C 1
ATOM 5791 O O . ALA B 1 226 ? 5.703 -14.594 -18.266 1 82.75 226 ALA B O 1
ATOM 5792 N N . TRP B 1 227 ? 5.773 -16.766 -18.859 1 86.56 227 TRP B N 1
ATOM 5793 C CA . TRP B 1 227 ? 4.352 -16.969 -18.594 1 86.56 227 TRP B CA 1
ATOM 5794 C C . TRP B 1 227 ? 4.117 -17.422 -17.156 1 86.56 227 TRP B C 1
ATOM 5796 O O . TRP B 1 227 ? 2.998 -17.766 -16.781 1 86.56 227 TRP B O 1
ATOM 5806 N N . ASN B 1 228 ? 5.227 -17.359 -16.453 1 93.94 228 ASN B N 1
ATOM 5807 C CA . ASN B 1 228 ? 5.172 -17.797 -15.055 1 93.94 228 ASN B CA 1
ATOM 5808 C C . ASN B 1 228 ? 4.691 -19.234 -14.93 1 93.94 228 ASN B C 1
ATOM 5810 O O . ASN B 1 228 ? 3.943 -19.562 -14.008 1 93.94 228 ASN B O 1
ATOM 5814 N N . ILE B 1 229 ? 4.984 -19.984 -15.938 1 94.69 229 ILE B N 1
ATOM 5815 C CA . ILE B 1 229 ? 4.879 -21.438 -16 1 94.69 229 ILE B CA 1
ATOM 5816 C C . ILE B 1 229 ? 6.254 -22.031 -16.297 1 94.69 229 ILE B C 1
ATOM 5818 O O . ILE B 1 229 ? 6.969 -21.562 -17.188 1 94.69 229 ILE B O 1
ATOM 5822 N N . LEU B 1 230 ? 6.598 -23.016 -15.516 1 95 230 LEU B N 1
ATOM 5823 C CA . LEU B 1 230 ? 7.918 -23.609 -15.711 1 95 230 LEU B CA 1
ATOM 5824 C C . LEU B 1 230 ? 8 -24.312 -17.062 1 95 230 LEU B C 1
ATOM 5826 O O . LEU B 1 230 ? 7.023 -24.906 -17.516 1 95 230 LEU B O 1
ATOM 5830 N N . HIS B 1 231 ? 9.156 -24.281 -17.609 1 91 231 HIS B N 1
ATOM 5831 C CA . HIS B 1 231 ? 9.383 -24.953 -18.875 1 91 231 HIS B CA 1
ATOM 5832 C C . HIS B 1 231 ? 9.344 -26.469 -18.719 1 91 231 HIS B C 1
ATOM 5834 O O . HIS B 1 231 ? 10.078 -27.031 -17.906 1 91 231 HIS B O 1
ATOM 5840 N N . LEU B 1 232 ? 8.539 -27.078 -19.484 1 92.12 232 LEU B N 1
ATOM 5841 C CA . LEU B 1 232 ? 8.398 -28.531 -19.406 1 92.12 232 LEU B CA 1
ATOM 5842 C C . LEU B 1 232 ? 9.5 -29.234 -20.203 1 92.12 232 LEU B C 1
ATOM 5844 O O . LEU B 1 232 ? 9.734 -28.906 -21.359 1 92.12 232 LEU B O 1
ATOM 5848 N N . ILE B 1 233 ? 10.195 -30.141 -19.594 1 89.75 233 ILE B N 1
ATOM 5849 C CA . ILE B 1 233 ? 11.18 -30.984 -20.25 1 89.75 233 ILE B CA 1
ATOM 5850 C C . ILE B 1 233 ? 10.5 -32.219 -20.844 1 89.75 233 ILE B C 1
ATOM 5852 O O . ILE B 1 233 ? 10.773 -32.625 -21.969 1 89.75 233 ILE B O 1
ATOM 5856 N N . GLY B 1 234 ? 9.562 -32.781 -20.109 1 91.19 234 GLY B N 1
ATOM 5857 C CA . GLY B 1 234 ? 8.812 -33.969 -20.531 1 91.19 234 GLY B CA 1
ATOM 5858 C C . GLY B 1 234 ? 8.141 -34.688 -19.359 1 91.19 234 GLY B C 1
ATOM 5859 O O . GLY B 1 234 ? 7.91 -34.062 -18.312 1 91.19 234 GLY B O 1
ATOM 5860 N N . TYR B 1 235 ? 7.656 -35.875 -19.656 1 93.06 235 TYR B N 1
ATOM 5861 C CA . TYR B 1 235 ? 7.066 -36.719 -18.609 1 93.06 235 TYR B CA 1
ATOM 5862 C C . TYR B 1 235 ? 7.688 -38.094 -18.594 1 93.06 235 TYR B C 1
ATOM 5864 O O . TYR B 1 235 ? 8.336 -38.5 -19.562 1 93.06 235 TYR B O 1
ATOM 5872 N N . ARG B 1 236 ? 7.594 -38.75 -17.484 1 92.19 236 ARG B N 1
ATOM 5873 C CA . ARG B 1 236 ? 8.125 -40.094 -17.391 1 92.19 236 ARG B CA 1
ATOM 5874 C C . ARG B 1 236 ? 7.273 -40.969 -16.484 1 92.19 236 ARG B C 1
ATOM 5876 O O . ARG B 1 236 ? 6.57 -40.469 -15.609 1 92.19 236 ARG B O 1
ATOM 5883 N N . ASP B 1 237 ? 7.312 -42.188 -16.781 1 90.44 237 ASP B N 1
ATOM 5884 C CA . ASP B 1 237 ? 6.656 -43.219 -15.977 1 90.44 237 ASP B CA 1
ATOM 5885 C C . ASP B 1 237 ? 7.66 -43.938 -15.078 1 90.44 237 ASP B C 1
ATOM 5887 O O . ASP B 1 237 ? 8.594 -44.562 -15.57 1 90.44 237 ASP B O 1
ATOM 5891 N N . ASP B 1 238 ? 7.477 -43.781 -13.781 1 89.56 238 ASP B N 1
ATOM 5892 C CA . ASP B 1 238 ? 8.383 -44.406 -12.828 1 89.56 238 ASP B CA 1
ATOM 5893 C C . ASP B 1 238 ? 7.676 -45.531 -12.062 1 89.56 238 ASP B C 1
ATOM 5895 O O . ASP B 1 238 ? 7.09 -45.312 -11.008 1 89.56 238 ASP B O 1
ATOM 5899 N N . GLU B 1 239 ? 7.91 -46.688 -12.414 1 86.75 239 GLU B N 1
ATOM 5900 C CA . GLU B 1 239 ? 7.254 -47.875 -11.812 1 86.75 239 GLU B CA 1
ATOM 5901 C C . GLU B 1 239 ? 7.742 -48.094 -10.391 1 86.75 239 GLU B C 1
ATOM 5903 O O . GLU B 1 239 ? 6.984 -48.562 -9.539 1 86.75 239 GLU B O 1
ATOM 5908 N N . THR B 1 240 ? 9.016 -47.844 -10.164 1 85.25 240 THR B N 1
ATOM 5909 C CA . THR B 1 240 ? 9.578 -48 -8.828 1 85.25 240 THR B CA 1
ATOM 5910 C C . THR B 1 240 ? 8.898 -47.094 -7.824 1 85.25 240 THR B C 1
ATOM 5912 O O . THR B 1 240 ? 8.523 -47.5 -6.727 1 85.25 240 THR B O 1
ATOM 5915 N N . ASP B 1 241 ? 8.734 -45.812 -8.211 1 87.94 241 ASP B N 1
ATOM 5916 C CA . ASP B 1 241 ? 8.07 -44.812 -7.367 1 87.94 241 ASP B CA 1
ATOM 5917 C C . ASP B 1 241 ? 6.555 -44.875 -7.512 1 87.94 241 ASP B C 1
ATOM 5919 O O . ASP B 1 241 ? 5.82 -44.219 -6.789 1 87.94 241 ASP B O 1
ATOM 5923 N N . GLN B 1 242 ? 6.074 -45.75 -8.406 1 91.5 242 GLN B N 1
ATOM 5924 C CA . GLN B 1 242 ? 4.656 -45.938 -8.703 1 91.5 242 GLN B CA 1
ATOM 5925 C C . GLN B 1 242 ? 3.975 -44.594 -8.992 1 91.5 242 GLN B C 1
ATOM 5927 O O . GLN B 1 242 ? 2.941 -44.281 -8.391 1 91.5 242 GLN B O 1
ATOM 5932 N N . SER B 1 243 ? 4.578 -43.875 -9.844 1 92.5 243 SER B N 1
ATOM 5933 C CA . SER B 1 243 ? 4.031 -42.562 -10.18 1 92.5 243 SER B CA 1
ATOM 5934 C C . SER B 1 243 ? 4.387 -42.156 -11.602 1 92.5 243 SER B C 1
ATOM 5936 O O . SER B 1 243 ? 5.387 -42.625 -12.156 1 92.5 243 SER B O 1
ATOM 5938 N N . VAL B 1 244 ? 3.504 -41.375 -12.203 1 92.69 244 VAL B N 1
ATOM 5939 C CA . VAL B 1 244 ? 3.83 -40.625 -13.406 1 92.69 244 VAL B CA 1
ATOM 5940 C C . VAL B 1 244 ? 4.324 -39.219 -13.023 1 92.69 244 VAL B C 1
ATOM 5942 O O . VAL B 1 244 ? 3.764 -38.594 -12.125 1 92.69 244 VAL B O 1
ATOM 5945 N N . GLN B 1 245 ? 5.41 -38.844 -13.672 1 94.94 245 GLN B N 1
ATOM 5946 C CA . GLN B 1 245 ? 6.055 -37.594 -13.25 1 94.94 245 GLN B CA 1
ATOM 5947 C C . GLN B 1 245 ? 6.184 -36.625 -14.414 1 94.94 245 GLN B C 1
ATOM 5949 O O . GLN B 1 245 ? 6.574 -37 -15.516 1 94.94 245 GLN B O 1
ATOM 5954 N N . LEU B 1 246 ? 5.746 -35.375 -14.172 1 95.31 246 LEU B N 1
ATOM 5955 C CA . LEU B 1 246 ? 6.086 -34.281 -15.07 1 95.31 246 LEU B CA 1
ATOM 5956 C C . LEU B 1 246 ? 7.402 -33.625 -14.648 1 95.31 246 LEU B C 1
ATOM 5958 O O . LEU B 1 246 ? 7.621 -33.375 -13.469 1 95.31 246 LEU B O 1
ATOM 5962 N N . ILE B 1 247 ? 8.289 -33.406 -15.594 1 95.06 247 ILE B N 1
ATOM 5963 C CA . ILE B 1 247 ? 9.602 -32.844 -15.305 1 95.06 247 ILE B CA 1
ATOM 5964 C C . ILE B 1 247 ? 9.719 -31.469 -15.93 1 95.06 247 ILE B C 1
ATOM 5966 O O . ILE B 1 247 ? 9.484 -31.297 -17.125 1 95.06 247 ILE B O 1
ATOM 5970 N N . PHE B 1 248 ? 10.055 -30.5 -15.086 1 94.94 248 PHE B N 1
ATOM 5971 C CA . PHE B 1 248 ? 10.219 -29.125 -15.523 1 94.94 248 PHE B CA 1
ATOM 5972 C C . PHE B 1 248 ? 11.633 -28.641 -15.266 1 94.94 248 PHE B C 1
ATOM 5974 O O . PHE B 1 248 ? 12.312 -29.141 -14.367 1 94.94 248 PHE B O 1
ATOM 5981 N N . SER B 1 249 ? 12.07 -27.641 -16.047 1 92.5 249 SER B N 1
ATOM 5982 C CA . SER B 1 249 ? 13.344 -26.984 -15.773 1 92.5 249 SER B CA 1
ATOM 5983 C C . SER B 1 249 ? 13.266 -26.141 -14.508 1 92.5 249 SER B C 1
ATOM 5985 O O . SER B 1 249 ? 12.242 -25.5 -14.258 1 92.5 249 SER B O 1
ATOM 5987 N N . HIS B 1 250 ? 14.281 -26.188 -13.773 1 94.38 250 HIS B N 1
ATOM 5988 C CA . HIS B 1 250 ? 14.359 -25.281 -12.633 1 94.38 250 HIS B CA 1
ATOM 5989 C C . HIS B 1 250 ? 14.438 -23.828 -13.078 1 94.38 250 HIS B C 1
ATOM 5991 O O . HIS B 1 250 ? 15.148 -23.516 -14.039 1 94.38 250 HIS B O 1
ATOM 5997 N N . PRO B 1 251 ? 13.742 -22.891 -12.453 1 92.75 251 PRO B N 1
ATOM 5998 C CA . PRO B 1 251 ? 13.695 -21.5 -12.922 1 92.75 251 PRO B CA 1
ATOM 5999 C C . PRO B 1 251 ? 14.984 -20.734 -12.625 1 92.75 251 PRO B C 1
ATOM 6001 O O . PRO B 1 251 ? 15.273 -19.719 -13.266 1 92.75 251 PRO B O 1
ATOM 6004 N N . GLY B 1 252 ? 15.727 -20.906 -11.727 1 84.12 252 GLY B N 1
ATOM 6005 C CA . GLY B 1 252 ? 16.969 -20.266 -11.336 1 84.12 252 GLY B CA 1
ATOM 6006 C C . GLY B 1 252 ? 17.719 -21.016 -10.242 1 84.12 252 GLY B C 1
ATOM 6007 O O . GLY B 1 252 ? 17.438 -20.812 -9.055 1 84.12 252 GLY B O 1
ATOM 6008 N N . PRO B 1 253 ? 18.656 -21.75 -10.641 1 76.06 253 PRO B N 1
ATOM 6009 C CA . PRO B 1 253 ? 19.266 -22.641 -9.656 1 76.06 253 PRO B CA 1
ATOM 6010 C C . PRO B 1 253 ? 20.047 -21.891 -8.586 1 76.06 253 PRO B C 1
ATOM 6012 O O . PRO B 1 253 ? 20.359 -22.469 -7.531 1 76.06 253 PRO B O 1
ATOM 6015 N N . ASP B 1 254 ? 20.156 -20.594 -8.695 1 85.81 254 ASP B N 1
ATOM 6016 C CA . ASP B 1 254 ? 20.953 -19.844 -7.719 1 85.81 254 ASP B CA 1
ATOM 6017 C C . ASP B 1 254 ? 20.047 -19.203 -6.664 1 85.81 254 ASP B C 1
ATOM 6019 O O . ASP B 1 254 ? 20.547 -18.547 -5.746 1 85.81 254 ASP B O 1
ATOM 6023 N N . LYS B 1 255 ? 18.828 -19.5 -6.699 1 91.75 255 LYS B N 1
ATOM 6024 C CA . LYS B 1 255 ? 17.875 -18.938 -5.754 1 91.75 255 LYS B CA 1
ATOM 6025 C C . LYS B 1 255 ? 17.109 -20.031 -5.016 1 91.75 255 LYS B C 1
ATOM 6027 O O . LYS B 1 255 ? 17.125 -21.188 -5.426 1 91.75 255 LYS B O 1
ATOM 6032 N N . GLU B 1 256 ? 16.547 -19.625 -3.941 1 94.06 256 GLU B N 1
ATOM 6033 C CA . GLU B 1 256 ? 15.672 -20.547 -3.229 1 94.06 256 GLU B CA 1
ATOM 6034 C C . GLU B 1 256 ? 14.375 -20.781 -4 1 94.06 256 GLU B C 1
ATOM 6036 O O . GLU B 1 256 ? 13.898 -19.891 -4.703 1 94.06 256 GLU B O 1
ATOM 6041 N N . LEU B 1 257 ? 13.898 -22.016 -3.914 1 96.38 257 LEU B N 1
ATOM 6042 C CA . LEU B 1 257 ? 12.609 -22.359 -4.496 1 96.38 257 LEU B CA 1
ATOM 6043 C C . LEU B 1 257 ? 11.695 -22.984 -3.453 1 96.38 257 LEU B C 1
ATOM 6045 O O . LEU B 1 257 ? 12.039 -24 -2.846 1 96.38 257 LEU B O 1
ATOM 6049 N N . ALA B 1 258 ? 10.594 -22.344 -3.195 1 96.31 258 ALA B N 1
ATOM 6050 C CA . ALA B 1 258 ? 9.633 -22.844 -2.227 1 96.31 258 ALA B CA 1
ATOM 6051 C C . ALA B 1 258 ? 8.211 -22.422 -2.594 1 96.31 258 ALA B C 1
ATOM 6053 O O . ALA B 1 258 ? 8.016 -21.422 -3.285 1 96.31 258 ALA B O 1
ATOM 6054 N N . SER B 1 259 ? 7.293 -23.25 -2.193 1 96.5 259 SER B N 1
ATOM 6055 C CA . SER B 1 259 ? 5.906 -22.844 -2.396 1 96.5 259 SER B CA 1
ATOM 6056 C C . SER B 1 259 ? 5.539 -21.672 -1.487 1 96.5 259 SER B C 1
ATOM 6058 O O . SER B 1 259 ? 6.172 -21.469 -0.45 1 96.5 259 SER B O 1
ATOM 6060 N N . LEU B 1 260 ? 4.547 -20.938 -1.875 1 96.06 260 LEU B N 1
ATOM 6061 C CA . LEU B 1 260 ? 4.059 -19.828 -1.054 1 96.06 260 LEU B CA 1
ATOM 6062 C C . LEU B 1 260 ? 3.582 -20.344 0.304 1 96.06 260 LEU B C 1
ATOM 6064 O O . LEU B 1 260 ? 3.762 -19.656 1.32 1 96.06 260 LEU B O 1
ATOM 6068 N N . SER B 1 261 ? 2.943 -21.516 0.318 1 93.81 261 SER B N 1
ATOM 6069 C CA . SER B 1 261 ? 2.514 -22.109 1.578 1 93.81 261 SER B CA 1
ATOM 6070 C C . SER B 1 261 ? 3.688 -22.281 2.537 1 93.81 261 SER B C 1
ATOM 6072 O O . SER B 1 261 ? 3.578 -21.953 3.723 1 93.81 261 SER B O 1
ATOM 6074 N N . ARG B 1 262 ? 4.75 -22.75 2.049 1 92.75 262 ARG B N 1
ATOM 6075 C CA . ARG B 1 262 ? 5.941 -22.922 2.873 1 92.75 262 ARG B CA 1
ATOM 6076 C C . ARG B 1 262 ? 6.504 -21.594 3.332 1 92.75 262 ARG B C 1
ATOM 6078 O O . ARG B 1 262 ? 6.926 -21.453 4.48 1 92.75 262 ARG B O 1
ATOM 6085 N N . ILE B 1 263 ? 6.531 -20.672 2.484 1 94.69 263 ILE B N 1
ATOM 6086 C CA . ILE B 1 263 ? 7.051 -19.344 2.807 1 94.69 263 ILE B CA 1
ATOM 6087 C C . ILE B 1 263 ? 6.227 -18.734 3.93 1 94.69 263 ILE B C 1
ATOM 6089 O O . ILE B 1 263 ? 6.777 -18.125 4.852 1 94.69 263 ILE B O 1
ATOM 6093 N N . TYR B 1 264 ? 4.895 -18.891 3.881 1 92.25 264 TYR B N 1
ATOM 6094 C CA . TYR B 1 264 ? 4.027 -18.406 4.945 1 92.25 264 TYR B CA 1
ATOM 6095 C C . TYR B 1 264 ? 4.34 -19.094 6.266 1 92.25 264 TYR B C 1
ATOM 6097 O O . TYR B 1 264 ? 4.391 -18.453 7.316 1 92.25 264 TYR B O 1
ATOM 6105 N N . THR B 1 265 ? 4.566 -20.359 6.227 1 87.94 265 THR B N 1
ATOM 6106 C CA . THR B 1 265 ? 4.723 -21.172 7.422 1 87.94 265 THR B CA 1
ATOM 6107 C C . THR B 1 265 ? 6.086 -20.938 8.062 1 87.94 265 THR B C 1
ATOM 6109 O O . THR B 1 265 ? 6.223 -21 9.289 1 87.94 265 THR B O 1
ATOM 6112 N N . ASP B 1 266 ? 7.086 -20.641 7.242 1 86.38 266 ASP B N 1
ATOM 6113 C CA . ASP B 1 266 ? 8.445 -20.453 7.746 1 86.38 266 ASP B CA 1
ATOM 6114 C C . ASP B 1 266 ? 8.586 -19.094 8.438 1 86.38 266 ASP B C 1
ATOM 6116 O O . ASP B 1 266 ? 9.648 -18.781 8.984 1 86.38 266 ASP B O 1
ATOM 6120 N N . GLY B 1 267 ? 7.547 -18.375 8.406 1 84.69 267 GLY B N 1
ATOM 6121 C CA . GLY B 1 267 ? 7.578 -17.094 9.102 1 84.69 267 GLY B CA 1
ATOM 6122 C C . GLY B 1 267 ? 8.398 -16.047 8.375 1 84.69 267 GLY B C 1
ATOM 6123 O O . GLY B 1 267 ? 9.008 -15.172 9.008 1 84.69 267 GLY B O 1
ATOM 6124 N N . SER B 1 268 ? 8.539 -16.172 7.094 1 88.69 268 SER B N 1
ATOM 6125 C CA . SER B 1 268 ? 9.234 -15.156 6.316 1 88.69 268 SER B CA 1
ATOM 6126 C C . SER B 1 268 ? 8.594 -13.781 6.512 1 88.69 268 SER B C 1
ATOM 6128 O O . SER B 1 268 ? 7.367 -13.664 6.547 1 88.69 268 SER B O 1
ATOM 6130 N N . PRO B 1 269 ? 9.469 -12.789 6.707 1 91.62 269 PRO B N 1
ATOM 6131 C CA . PRO B 1 269 ? 8.898 -11.445 6.852 1 91.62 269 PRO B CA 1
ATOM 6132 C C . PRO B 1 269 ? 8.086 -11.016 5.637 1 91.62 269 PRO B C 1
ATOM 6134 O O . PRO B 1 269 ? 8.383 -11.43 4.512 1 91.62 269 PRO B O 1
ATOM 6137 N N . GLU B 1 270 ? 7.055 -10.227 5.934 1 95.19 270 GLU B N 1
ATOM 6138 C CA . GLU B 1 270 ? 6.258 -9.656 4.855 1 95.19 270 GLU B CA 1
ATOM 6139 C C . GLU B 1 270 ? 7.137 -8.898 3.861 1 95.19 270 GLU B C 1
ATOM 6141 O O . GLU B 1 270 ? 7.918 -8.031 4.254 1 95.19 270 GLU B O 1
ATOM 6146 N N . PRO B 1 271 ? 7.102 -9.266 2.543 1 96.38 271 PRO B N 1
ATOM 6147 C CA . PRO B 1 271 ? 7.859 -8.516 1.537 1 96.38 271 PRO B CA 1
ATOM 6148 C C . PRO B 1 271 ? 7.285 -7.129 1.283 1 96.38 271 PRO B C 1
ATOM 6150 O O . PRO B 1 271 ? 6.203 -6.805 1.775 1 96.38 271 PRO B O 1
ATOM 6153 N N . THR B 1 272 ? 8.031 -6.301 0.519 1 95.56 272 THR B N 1
ATOM 6154 C CA . THR B 1 272 ? 7.543 -4.977 0.142 1 95.56 272 THR B CA 1
ATOM 6155 C C . THR B 1 272 ? 6.258 -5.09 -0.672 1 95.56 272 THR B C 1
ATOM 6157 O O . THR B 1 272 ? 5.973 -6.137 -1.253 1 95.56 272 THR B O 1
ATOM 6160 N N . LEU B 1 273 ? 5.457 -4.062 -0.625 1 96.75 273 LEU B N 1
ATOM 6161 C CA . LEU B 1 273 ? 4.238 -4.043 -1.428 1 96.75 273 LEU B CA 1
ATOM 6162 C C . LEU B 1 273 ? 4.555 -4.281 -2.9 1 96.75 273 LEU B C 1
ATOM 6164 O O . LEU B 1 273 ? 3.787 -4.945 -3.604 1 96.75 273 LEU B O 1
ATOM 6168 N N . ASN B 1 274 ? 5.723 -3.803 -3.4 1 93.5 274 ASN B N 1
ATOM 6169 C CA . ASN B 1 274 ? 6.164 -4.012 -4.773 1 93.5 274 ASN B CA 1
ATOM 6170 C C . ASN B 1 274 ? 6.227 -5.496 -5.125 1 93.5 274 ASN B C 1
ATOM 6172 O O . ASN B 1 274 ? 5.68 -5.926 -6.141 1 93.5 274 ASN B O 1
ATOM 6176 N N . ILE B 1 275 ? 6.855 -6.203 -4.266 1 95.75 275 ILE B N 1
ATOM 6177 C CA . ILE B 1 275 ? 7.051 -7.629 -4.504 1 95.75 275 ILE B CA 1
ATOM 6178 C C . ILE B 1 275 ? 5.707 -8.352 -4.453 1 95.75 275 ILE B C 1
ATOM 6180 O O . ILE B 1 275 ? 5.414 -9.188 -5.312 1 95.75 275 ILE B O 1
ATOM 6184 N N . ARG B 1 276 ? 4.863 -8.023 -3.51 1 97.5 276 ARG B N 1
ATOM 6185 C CA . ARG B 1 276 ? 3.58 -8.703 -3.357 1 97.5 276 ARG B CA 1
ATOM 6186 C C . ARG B 1 276 ? 2.678 -8.445 -4.559 1 97.5 276 ARG B C 1
ATOM 6188 O O . ARG B 1 276 ? 2.041 -9.367 -5.074 1 97.5 276 ARG B O 1
ATOM 6195 N N . VAL B 1 277 ? 2.635 -7.203 -5.023 1 95.44 277 VAL B N 1
ATOM 6196 C CA . VAL B 1 277 ? 1.829 -6.863 -6.191 1 95.44 277 VAL B CA 1
ATOM 6197 C C . VAL B 1 277 ? 2.393 -7.559 -7.426 1 95.44 277 VAL B C 1
ATOM 6199 O O . VAL B 1 277 ? 1.638 -8.062 -8.258 1 95.44 277 VAL B O 1
ATOM 6202 N N . ARG B 1 278 ? 3.686 -7.605 -7.547 1 93.31 278 ARG B N 1
ATOM 6203 C CA . ARG B 1 278 ? 4.32 -8.281 -8.672 1 93.31 278 ARG B CA 1
ATOM 6204 C C . ARG B 1 278 ? 3.969 -9.766 -8.688 1 93.31 278 ARG B C 1
ATOM 6206 O O . ARG B 1 278 ? 3.668 -10.32 -9.75 1 93.31 278 ARG B O 1
ATOM 6213 N N . LEU B 1 279 ? 4.039 -10.367 -7.559 1 97.25 279 LEU B N 1
ATOM 6214 C CA . LEU B 1 279 ? 3.684 -11.781 -7.473 1 97.25 279 LEU B CA 1
ATOM 6215 C C . LEU B 1 279 ? 2.234 -12.008 -7.887 1 97.25 279 LEU B C 1
ATOM 6217 O O . LEU B 1 279 ? 1.923 -12.992 -8.562 1 97.25 279 LEU B O 1
ATOM 6221 N N . CYS B 1 280 ? 1.328 -11.094 -7.48 1 96.69 280 CYS B N 1
ATOM 6222 C CA . CYS B 1 280 ? -0.063 -11.172 -7.91 1 96.69 280 CYS B CA 1
ATOM 6223 C C . CYS B 1 280 ? -0.169 -11.078 -9.43 1 96.69 280 CYS B C 1
ATOM 6225 O O . CYS B 1 280 ? -0.892 -11.859 -10.055 1 96.69 280 CYS B O 1
ATOM 6227 N N . SER B 1 281 ? 0.527 -10.164 -10 1 93 281 SER B N 1
ATOM 6228 C CA . SER B 1 281 ? 0.52 -9.977 -11.445 1 93 281 SER B CA 1
ATOM 6229 C C . SER B 1 281 ? 1.025 -11.219 -12.172 1 93 281 SER B C 1
ATOM 6231 O O . SER B 1 281 ? 0.444 -11.648 -13.172 1 93 281 SER B O 1
ATOM 6233 N N . GLN B 1 282 ? 2.045 -11.758 -11.656 1 93.12 282 GLN B N 1
ATOM 6234 C CA . GLN B 1 282 ? 2.637 -12.953 -12.25 1 93.12 282 GLN B CA 1
ATOM 6235 C C . GLN B 1 282 ? 1.677 -14.133 -12.18 1 93.12 282 GLN B C 1
ATOM 6237 O O . GLN B 1 282 ? 1.571 -14.914 -13.133 1 93.12 282 GLN B O 1
ATOM 6242 N N . LEU B 1 283 ? 0.994 -14.297 -11.078 1 96.31 283 LEU B N 1
ATOM 6243 C CA . LEU B 1 283 ? -0.011 -15.352 -10.969 1 96.31 283 LEU B CA 1
ATOM 6244 C C . LEU B 1 283 ? -1.131 -15.141 -11.984 1 96.31 283 LEU B C 1
ATOM 6246 O O . LEU B 1 283 ? -1.596 -16.094 -12.609 1 96.31 283 LEU B O 1
ATOM 6250 N N . ALA B 1 284 ? -1.57 -13.914 -12.109 1 92.88 284 ALA B N 1
ATOM 6251 C CA . ALA B 1 284 ? -2.613 -13.602 -13.086 1 92.88 284 ALA B CA 1
ATOM 6252 C C . ALA B 1 284 ? -2.168 -13.969 -14.5 1 92.88 284 ALA B C 1
ATOM 6254 O O . ALA B 1 284 ? -2.947 -14.516 -15.281 1 92.88 284 ALA B O 1
ATOM 6255 N N . VAL B 1 285 ? -0.924 -13.664 -14.805 1 88.44 285 VAL B N 1
ATOM 6256 C CA . VAL B 1 285 ? -0.369 -14.023 -16.109 1 88.44 285 VAL B CA 1
ATOM 6257 C C . VAL B 1 285 ? -0.426 -15.539 -16.297 1 88.44 285 VAL B C 1
ATOM 6259 O O . VAL B 1 285 ? -0.874 -16.031 -17.328 1 88.44 285 VAL B O 1
ATOM 6262 N N . ALA B 1 286 ? -0.025 -16.25 -15.328 1 93.38 286 ALA B N 1
ATOM 6263 C CA . ALA B 1 286 ? -0.007 -17.703 -15.414 1 93.38 286 ALA B CA 1
ATOM 6264 C C . ALA B 1 286 ? -1.408 -18.25 -15.648 1 93.38 286 ALA B C 1
ATOM 6266 O O . ALA B 1 286 ? -1.593 -19.172 -16.453 1 93.38 286 ALA B O 1
ATOM 6267 N N . VAL B 1 287 ? -2.379 -17.734 -14.93 1 92.06 287 VAL B N 1
ATOM 6268 C CA . VAL B 1 287 ? -3.758 -18.203 -15.055 1 92.06 287 VAL B CA 1
ATOM 6269 C C . VAL B 1 287 ? -4.27 -17.938 -16.469 1 92.06 287 VAL B C 1
ATOM 6271 O O . VAL B 1 287 ? -4.863 -18.812 -17.094 1 92.06 287 VAL B O 1
ATOM 6274 N N . LEU B 1 288 ? -4.035 -16.797 -16.938 1 84.94 288 LEU B N 1
ATOM 6275 C CA . LEU B 1 288 ? -4.48 -16.453 -18.281 1 84.94 288 LEU B CA 1
ATOM 6276 C C . LEU B 1 288 ? -3.811 -17.344 -19.328 1 84.94 288 LEU B C 1
ATOM 6278 O O . LEU B 1 288 ? -4.469 -17.844 -20.234 1 84.94 288 LEU B O 1
ATOM 6282 N N . GLN B 1 289 ? -2.527 -17.516 -19.156 1 83.44 289 GLN B N 1
ATOM 6283 C CA . GLN B 1 289 ? -1.781 -18.328 -20.125 1 83.44 289 GLN B CA 1
ATOM 6284 C C . GLN B 1 289 ? -2.221 -19.781 -20.047 1 83.44 289 GLN B C 1
ATOM 6286 O O . GLN B 1 289 ? -2.244 -20.469 -21.078 1 83.44 289 GLN B O 1
ATOM 6291 N N . THR B 1 290 ? -2.529 -20.266 -18.891 1 90.06 290 THR B N 1
ATOM 6292 C CA . THR B 1 290 ? -3.074 -21.609 -18.734 1 90.06 290 THR B CA 1
ATOM 6293 C C . THR B 1 290 ? -4.32 -21.781 -19.594 1 90.06 290 THR B C 1
ATOM 6295 O O . THR B 1 290 ? -4.449 -22.797 -20.297 1 90.06 290 THR B O 1
ATOM 6298 N N . HIS B 1 291 ? -5.152 -20.859 -19.516 1 83.12 291 HIS B N 1
ATOM 6299 C CA . HIS B 1 291 ? -6.383 -20.922 -20.312 1 83.12 291 HIS B CA 1
ATOM 6300 C C . HIS B 1 291 ? -6.082 -20.859 -21.797 1 83.12 291 HIS B C 1
ATOM 6302 O O . HIS B 1 291 ? -6.734 -21.547 -22.594 1 83.12 291 HIS B O 1
ATOM 6308 N N . LYS B 1 292 ? -5.133 -20.094 -22.156 1 76.56 292 LYS B N 1
ATOM 6309 C CA . LYS B 1 292 ? -4.746 -19.984 -23.562 1 76.56 292 LYS B CA 1
ATOM 6310 C C . LYS B 1 292 ? -4.152 -21.281 -24.078 1 76.56 292 LYS B C 1
ATOM 6312 O O . LYS B 1 292 ? -4.258 -21.594 -25.266 1 76.56 292 LYS B O 1
ATOM 6317 N N . LEU B 1 293 ? -3.611 -22.078 -23.188 1 80.31 293 LEU B N 1
ATOM 6318 C CA . LEU B 1 293 ? -3.068 -23.391 -23.531 1 80.31 293 LEU B CA 1
ATOM 6319 C C . LEU B 1 293 ? -4.176 -24.422 -23.609 1 80.31 293 LEU B C 1
ATOM 6321 O O . LEU B 1 293 ? -3.912 -25.609 -23.875 1 80.31 293 LEU B O 1
ATOM 6325 N N . GLY B 1 294 ? -5.406 -23.953 -23.359 1 79.44 294 GLY B N 1
ATOM 6326 C CA . GLY B 1 294 ? -6.551 -24.844 -23.406 1 79.44 294 GLY B CA 1
ATOM 6327 C C . GLY B 1 294 ? -6.727 -25.672 -22.141 1 79.44 294 GLY B C 1
ATOM 6328 O O . GLY B 1 294 ? -7.297 -26.766 -22.188 1 79.44 294 GLY B O 1
ATOM 6329 N N . LEU B 1 295 ? -6.168 -25.172 -21.109 1 86.5 295 LEU B N 1
ATOM 6330 C CA . LEU B 1 295 ? -6.203 -25.906 -19.844 1 86.5 295 LEU B CA 1
ATOM 6331 C C . LEU B 1 295 ? -6.938 -25.094 -18.781 1 86.5 295 LEU B C 1
ATOM 6333 O O . LEU B 1 295 ? -7.008 -23.875 -18.859 1 86.5 295 LEU B O 1
ATOM 6337 N N . VAL B 1 296 ? -7.551 -25.75 -17.859 1 86.81 296 VAL B N 1
ATOM 6338 C CA . VAL B 1 296 ? -7.969 -25.234 -16.562 1 86.81 296 VAL B CA 1
ATOM 6339 C C . VAL B 1 296 ? -7.156 -25.906 -15.453 1 86.81 296 VAL B C 1
ATOM 6341 O O . VAL B 1 296 ? -7.004 -27.125 -15.438 1 86.81 296 VAL B O 1
ATOM 6344 N N . HIS B 1 297 ? -6.617 -25.156 -14.555 1 91.44 297 HIS B N 1
ATOM 6345 C CA . HIS B 1 297 ? -5.684 -25.672 -13.57 1 91.44 297 HIS B CA 1
ATOM 6346 C C . HIS B 1 297 ? -6.418 -26.391 -12.438 1 91.44 297 HIS B C 1
ATOM 6348 O O . HIS B 1 297 ? -6.008 -27.469 -12 1 91.44 297 HIS B O 1
ATOM 6354 N N . LYS B 1 298 ? -7.43 -25.766 -11.797 1 87.69 298 LYS B N 1
ATOM 6355 C CA . LYS B 1 298 ? -8.367 -26.328 -10.828 1 87.69 298 LYS B CA 1
ATOM 6356 C C . LYS B 1 298 ? -7.789 -26.297 -9.414 1 87.69 298 LYS B C 1
ATOM 6358 O O . LYS B 1 298 ? -8.531 -26.344 -8.438 1 87.69 298 LYS B O 1
ATOM 6363 N N . HIS B 1 299 ? -6.445 -26.188 -9.234 1 90.94 299 HIS B N 1
ATOM 6364 C CA . HIS B 1 299 ? -5.844 -26.281 -7.906 1 90.94 299 HIS B CA 1
ATOM 6365 C C . HIS B 1 299 ? -4.914 -25.109 -7.637 1 90.94 299 HIS B C 1
ATOM 6367 O O . HIS B 1 299 ? -3.787 -25.297 -7.168 1 90.94 299 HIS B O 1
ATOM 6373 N N . ILE B 1 300 ? -5.43 -24 -7.992 1 94.38 300 ILE B N 1
ATOM 6374 C CA . ILE B 1 300 ? -4.672 -22.797 -7.68 1 94.38 300 ILE B CA 1
ATOM 6375 C C . ILE B 1 300 ? -4.785 -22.484 -6.191 1 94.38 300 ILE B C 1
ATOM 6377 O O . ILE B 1 300 ? -5.848 -22.062 -5.719 1 94.38 300 ILE B O 1
ATOM 6381 N N . ARG B 1 301 ? -3.721 -22.719 -5.477 1 94.94 301 ARG B N 1
ATOM 6382 C CA . ARG B 1 301 ? -3.574 -22.516 -4.039 1 94.94 301 ARG B CA 1
ATOM 6383 C C . ARG B 1 301 ? -2.105 -22.359 -3.654 1 94.94 301 ARG B C 1
ATOM 6385 O O . ARG B 1 301 ? -1.216 -22.719 -4.43 1 94.94 301 ARG B O 1
ATOM 6392 N N . PRO B 1 302 ? -1.82 -21.844 -2.457 1 95.88 302 PRO B N 1
ATOM 6393 C CA . PRO B 1 302 ? -0.446 -21.484 -2.096 1 95.88 302 PRO B CA 1
ATOM 6394 C C . PRO B 1 302 ? 0.512 -22.672 -2.189 1 95.88 302 PRO B C 1
ATOM 6396 O O . PRO B 1 302 ? 1.694 -22.5 -2.49 1 95.88 302 PRO B O 1
ATOM 6399 N N . GLY B 1 303 ? 0.044 -23.859 -1.994 1 94.25 303 GLY B N 1
ATOM 6400 C CA . GLY B 1 303 ? 0.89 -25.031 -2.082 1 94.25 303 GLY B CA 1
ATOM 6401 C C . GLY B 1 303 ? 1.361 -25.328 -3.494 1 94.25 303 GLY B C 1
ATOM 6402 O O . GLY B 1 303 ? 2.336 -26.062 -3.691 1 94.25 303 GLY B O 1
ATOM 6403 N N . ASN B 1 304 ? 0.698 -24.781 -4.5 1 95.94 304 ASN B N 1
ATOM 6404 C CA . ASN B 1 304 ? 1.025 -25 -5.906 1 95.94 304 ASN B CA 1
ATOM 6405 C C . ASN B 1 304 ? 1.581 -23.734 -6.559 1 95.94 304 ASN B C 1
ATOM 6407 O O . ASN B 1 304 ? 1.592 -23.625 -7.785 1 95.94 304 ASN B O 1
ATOM 6411 N N . LEU B 1 305 ? 1.917 -22.781 -5.754 1 97.75 305 LEU B N 1
ATOM 6412 C CA . LEU B 1 305 ? 2.57 -21.562 -6.211 1 97.75 305 LEU B CA 1
ATOM 6413 C C . LEU B 1 305 ? 4.027 -21.531 -5.766 1 97.75 305 LEU B C 1
ATOM 6415 O O . LEU B 1 305 ? 4.32 -21.219 -4.605 1 97.75 305 LEU B O 1
ATOM 6419 N N . LEU B 1 306 ? 4.895 -21.812 -6.711 1 97.56 306 LEU B N 1
ATOM 6420 C CA . LEU B 1 306 ? 6.32 -21.812 -6.402 1 97.56 306 LEU B CA 1
ATOM 6421 C C . LEU B 1 306 ? 6.914 -20.422 -6.551 1 97.56 306 LEU B C 1
ATOM 6423 O O . LEU B 1 306 ? 6.629 -19.719 -7.527 1 97.56 306 LEU B O 1
ATOM 6427 N N . VAL B 1 307 ? 7.691 -20.078 -5.609 1 97.81 307 VAL B N 1
ATOM 6428 C CA . VAL B 1 307 ? 8.375 -18.781 -5.637 1 97.81 307 VAL B CA 1
ATOM 6429 C C . V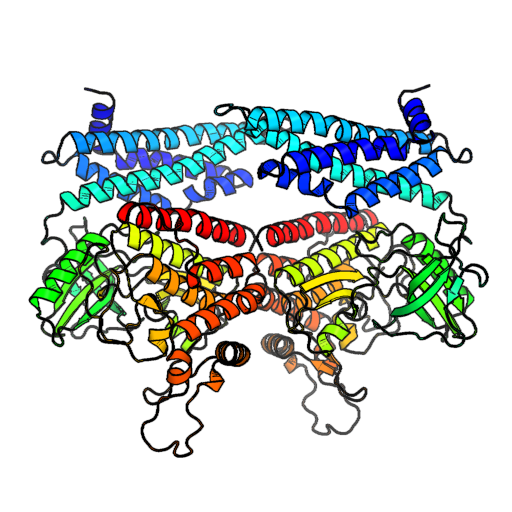AL B 1 307 ? 9.891 -19 -5.676 1 97.81 307 VAL B C 1
ATOM 6431 O O . VAL B 1 307 ? 10.438 -19.734 -4.852 1 97.81 307 VAL B O 1
ATOM 6434 N N . ASN B 1 308 ? 10.477 -18.5 -6.715 1 96.81 308 ASN B N 1
ATOM 6435 C CA . ASN B 1 308 ? 11.93 -18.406 -6.832 1 96.81 308 ASN B CA 1
ATOM 6436 C C . ASN B 1 308 ? 12.453 -17.078 -6.301 1 96.81 308 ASN B C 1
ATOM 6438 O O . ASN B 1 308 ? 12.164 -16.016 -6.871 1 96.81 308 ASN B O 1
ATOM 6442 N N . PHE B 1 309 ? 13.227 -17.172 -5.121 1 95.88 309 PHE B N 1
ATOM 6443 C CA . PHE B 1 309 ? 13.484 -15.891 -4.473 1 95.88 309 PHE B CA 1
ATOM 6444 C C . PHE B 1 309 ? 14.859 -15.891 -3.807 1 95.88 309 PHE B C 1
ATOM 6446 O O . PHE B 1 309 ? 15.469 -16.953 -3.631 1 95.88 309 PHE B O 1
ATOM 6453 N N . ASP B 1 310 ? 15.344 -14.664 -3.615 1 94.19 310 ASP B N 1
ATOM 6454 C CA . ASP B 1 310 ? 16.547 -14.414 -2.824 1 94.19 310 ASP B CA 1
ATOM 6455 C C . ASP B 1 310 ? 16.203 -13.656 -1.541 1 94.19 310 ASP B C 1
ATOM 6457 O O . ASP B 1 310 ? 15.234 -12.898 -1.5 1 94.19 310 ASP B O 1
ATOM 6461 N N . ARG B 1 311 ? 17.016 -13.93 -0.542 1 91.69 311 ARG B N 1
ATOM 6462 C CA . ARG B 1 311 ? 16.828 -13.273 0.744 1 91.69 311 ARG B CA 1
ATOM 6463 C C . ARG B 1 311 ? 17.969 -12.32 1.048 1 91.69 311 ARG B C 1
ATOM 6465 O O . ARG B 1 311 ? 19.125 -12.602 0.726 1 91.69 311 ARG B O 1
ATOM 6472 N N . ALA B 1 312 ? 17.578 -11.219 1.683 1 87.31 312 ALA B N 1
ATOM 6473 C CA . ALA B 1 312 ? 18.578 -10.336 2.264 1 87.31 312 ALA B CA 1
ATOM 6474 C C . ALA B 1 312 ? 19.109 -10.898 3.576 1 87.31 312 ALA B C 1
ATOM 6476 O O . ALA B 1 312 ? 18.656 -11.945 4.043 1 87.31 312 ALA B O 1
ATOM 6477 N N . SER B 1 313 ? 20.125 -10.227 4.121 1 83.94 313 SER B N 1
ATOM 6478 C CA . SER B 1 313 ? 20.781 -10.672 5.352 1 83.94 313 SER B CA 1
ATOM 6479 C C . SER B 1 313 ? 19.781 -10.727 6.508 1 83.94 313 SER B C 1
ATOM 6481 O O . SER B 1 313 ? 19.922 -11.555 7.406 1 83.94 313 SER B O 1
ATOM 6483 N N . ASN B 1 314 ? 18.781 -9.977 6.453 1 79.81 314 ASN B N 1
ATOM 6484 C CA . ASN B 1 314 ? 17.812 -9.93 7.543 1 79.81 314 ASN B CA 1
ATOM 6485 C C . ASN B 1 314 ? 16.672 -10.906 7.316 1 79.81 314 ASN B C 1
ATOM 6487 O O . ASN B 1 314 ? 15.688 -10.906 8.062 1 79.81 314 ASN B O 1
ATOM 6491 N N . GLY B 1 315 ? 16.75 -11.711 6.203 1 88 315 GLY B N 1
ATOM 6492 C CA . GLY B 1 315 ? 15.75 -12.734 5.938 1 88 315 GLY B CA 1
ATOM 6493 C C . GLY B 1 315 ? 14.641 -12.258 5.02 1 88 315 GLY B C 1
ATOM 6494 O O . GLY B 1 315 ? 13.812 -13.055 4.578 1 88 315 GLY B O 1
ATOM 6495 N N . ALA B 1 316 ? 14.633 -10.992 4.73 1 89.38 316 ALA B N 1
ATOM 6496 C CA . ALA B 1 316 ? 13.586 -10.43 3.889 1 89.38 316 ALA B CA 1
ATOM 6497 C C . ALA B 1 316 ? 13.766 -10.844 2.432 1 89.38 316 ALA B C 1
ATOM 6499 O O . ALA B 1 316 ? 14.891 -10.914 1.936 1 89.38 316 ALA B O 1
ATOM 6500 N N . ILE B 1 317 ? 12.695 -11.148 1.788 1 93.88 317 ILE B N 1
ATOM 6501 C CA . ILE B 1 317 ? 12.727 -11.461 0.363 1 93.88 317 ILE B CA 1
ATOM 6502 C C . ILE B 1 317 ? 13.062 -10.195 -0.432 1 93.88 317 ILE B C 1
ATOM 6504 O O . ILE B 1 317 ? 12.367 -9.188 -0.32 1 93.88 317 ILE B O 1
ATOM 6508 N N . GLN B 1 318 ? 14.102 -10.219 -1.18 1 90.38 318 GLN B N 1
ATOM 6509 C CA . GLN B 1 318 ? 14.578 -9.07 -1.943 1 90.38 318 GLN B CA 1
ATOM 6510 C C . GLN B 1 318 ? 14.07 -9.117 -3.383 1 90.38 318 GLN B C 1
ATOM 6512 O O . GLN B 1 318 ? 13.719 -8.086 -3.959 1 90.38 318 GLN B O 1
ATOM 6517 N N . GLU B 1 319 ? 14.117 -10.32 -3.98 1 91.69 319 GLU B N 1
ATOM 6518 C CA . GLU B 1 319 ? 13.602 -10.602 -5.316 1 91.69 319 GLU B CA 1
ATOM 6519 C C . GLU B 1 319 ? 12.828 -11.914 -5.344 1 91.69 319 GLU B C 1
ATOM 6521 O O . GLU B 1 319 ? 13.188 -12.867 -4.652 1 91.69 319 GLU B O 1
ATOM 6526 N N . ALA B 1 320 ? 11.789 -11.82 -6.078 1 96.06 320 ALA B N 1
ATOM 6527 C CA . ALA B 1 320 ? 10.977 -13.031 -6.141 1 96.06 320 ALA B CA 1
ATOM 6528 C C . ALA B 1 320 ? 10.219 -13.117 -7.461 1 96.06 320 ALA B C 1
ATOM 6530 O O . ALA B 1 320 ? 9.805 -12.094 -8.016 1 96.06 320 ALA B O 1
ATOM 6531 N N . SER B 1 321 ? 10.094 -14.336 -7.969 1 95.25 321 SER B N 1
ATOM 6532 C CA . SER B 1 321 ? 9.258 -14.664 -9.117 1 95.25 321 SER B CA 1
ATOM 6533 C C . SER B 1 321 ? 8.367 -15.867 -8.828 1 95.25 321 SER B C 1
ATOM 6535 O O . SER B 1 321 ? 8.805 -16.844 -8.203 1 95.25 321 SER B O 1
ATOM 6537 N N . LEU B 1 322 ? 7.141 -15.734 -9.234 1 97.69 322 LEU B N 1
ATOM 6538 C CA . LEU B 1 322 ? 6.168 -16.781 -8.953 1 97.69 322 LEU B CA 1
ATOM 6539 C C . LEU B 1 322 ? 5.918 -17.641 -10.18 1 97.69 322 LEU B C 1
ATOM 6541 O O . LEU B 1 322 ? 5.809 -17.125 -11.297 1 97.69 322 LEU B O 1
ATOM 6545 N N . PHE B 1 323 ? 5.805 -18.969 -10 1 97.12 323 PHE B N 1
ATOM 6546 C CA . PHE B 1 323 ? 5.48 -19.938 -11.047 1 97.12 323 PHE B CA 1
ATOM 6547 C C . PHE B 1 323 ? 4.328 -20.828 -10.617 1 97.12 323 PHE B C 1
ATOM 6549 O O . PHE B 1 323 ? 4.344 -21.391 -9.508 1 97.12 323 PHE B O 1
ATOM 6556 N N . LEU B 1 324 ? 3.348 -20.906 -11.438 1 97.19 324 LEU B N 1
ATOM 6557 C CA . LEU B 1 324 ? 2.236 -21.812 -11.18 1 97.19 324 LEU B CA 1
ATOM 6558 C C . LEU B 1 324 ? 2.67 -23.266 -11.359 1 97.19 324 LEU B C 1
ATOM 6560 O O . LEU B 1 324 ? 3.264 -23.625 -12.375 1 97.19 324 LEU B O 1
ATOM 6564 N N . ALA B 1 325 ? 2.484 -24.094 -10.328 1 96.75 325 ALA B N 1
ATOM 6565 C CA . ALA B 1 325 ? 2.797 -25.516 -10.305 1 96.75 325 ALA B CA 1
ATOM 6566 C C . ALA B 1 325 ? 1.555 -26.344 -9.984 1 96.75 325 ALA B C 1
ATOM 6568 O O . ALA B 1 325 ? 0.432 -25.828 -10.039 1 96.75 325 ALA B O 1
ATOM 6569 N N . GLY B 1 326 ? 1.72 -27.609 -9.836 1 95 326 GLY B N 1
ATOM 6570 C CA . GLY B 1 326 ? 0.596 -28.484 -9.547 1 95 326 GLY B CA 1
ATOM 6571 C C . GLY B 1 326 ? -0.184 -28.891 -10.781 1 95 326 GLY B C 1
ATOM 6572 O O . GLY B 1 326 ? -1.416 -28.953 -10.75 1 95 326 GLY B O 1
ATOM 6573 N N . TRP B 1 327 ? 0.409 -29.188 -11.82 1 93.81 327 TRP B N 1
ATOM 6574 C CA . TRP B 1 327 ? -0.203 -29.422 -13.125 1 93.81 327 TRP B CA 1
ATOM 6575 C C . TRP B 1 327 ? -0.758 -30.844 -13.211 1 93.81 327 TRP B C 1
ATOM 6577 O O . TRP B 1 327 ? -1.559 -31.156 -14.094 1 93.81 327 TRP B O 1
ATOM 6587 N N . GLN B 1 328 ? -0.43 -31.672 -12.336 1 82.75 328 GLN B N 1
ATOM 6588 C CA . GLN B 1 328 ? -0.825 -33.062 -12.414 1 82.75 328 GLN B CA 1
ATOM 6589 C C . GLN B 1 328 ? -2.344 -33.219 -12.383 1 82.75 328 GLN B C 1
ATOM 6591 O O . GLN B 1 328 ? -2.883 -34.25 -12.805 1 82.75 328 GLN B O 1
ATOM 6596 N N . ASN B 1 329 ? -2.936 -32.156 -11.883 1 76.25 329 ASN B N 1
ATOM 6597 C CA . ASN B 1 329 ? -4.387 -32.25 -11.766 1 76.25 329 ASN B CA 1
ATOM 6598 C C . ASN B 1 329 ? -5.09 -31.375 -12.797 1 76.25 329 ASN B C 1
ATOM 6600 O O . ASN B 1 329 ? -6.316 -31.328 -12.859 1 76.25 329 ASN B O 1
ATOM 6604 N N . ALA B 1 330 ? -4.363 -30.75 -13.648 1 78.44 330 ALA B N 1
ATOM 6605 C CA . ALA B 1 330 ? -4.945 -29.859 -14.656 1 78.44 330 ALA B CA 1
ATOM 6606 C C . ALA B 1 330 ? -5.715 -30.656 -15.711 1 78.44 330 ALA B C 1
ATOM 6608 O O . ALA B 1 330 ? -5.441 -31.844 -15.922 1 78.44 330 ALA B O 1
ATOM 6609 N N . ARG B 1 331 ? -6.727 -30.047 -16.234 1 72.12 331 ARG B N 1
ATOM 6610 C CA . ARG B 1 331 ? -7.59 -30.703 -17.219 1 72.12 331 ARG B CA 1
ATOM 6611 C C . ARG B 1 331 ? -7.805 -29.828 -18.438 1 72.12 331 ARG B C 1
ATOM 6613 O O . ARG B 1 331 ? -7.578 -28.609 -18.391 1 72.12 331 ARG B O 1
ATOM 6620 N N . LEU B 1 332 ? -8.203 -30.578 -19.484 1 67.62 332 LEU B N 1
ATOM 6621 C CA . LEU B 1 332 ? -8.555 -29.844 -20.703 1 67.62 332 LEU B CA 1
ATOM 6622 C C . LEU B 1 332 ? -9.836 -29.047 -20.516 1 67.62 332 LEU B C 1
ATOM 6624 O O . LEU B 1 332 ? -10.766 -29.516 -19.844 1 67.62 332 LEU B O 1
ATOM 6628 N N . VAL B 1 333 ? -9.93 -27.844 -20.984 1 59.12 333 VAL B N 1
ATOM 6629 C CA . VAL B 1 333 ? -11.102 -26.984 -20.906 1 59.12 333 VAL B CA 1
ATOM 6630 C C . VAL B 1 333 ? -12.328 -27.719 -21.438 1 59.12 333 VAL B C 1
ATOM 6632 O O . VAL B 1 333 ? -13.422 -27.609 -20.891 1 59.12 333 VAL B O 1
ATOM 6635 N N . ASP B 1 334 ? -12.172 -28.438 -22.547 1 48.81 334 ASP B N 1
ATOM 6636 C CA . ASP B 1 334 ? -13.281 -29.109 -23.219 1 48.81 334 ASP B CA 1
ATOM 6637 C C . ASP B 1 334 ? -13.523 -30.484 -22.609 1 48.81 334 ASP B C 1
ATOM 6639 O O . ASP B 1 334 ? -14.414 -31.219 -23.062 1 48.81 334 ASP B O 1
ATOM 6643 N N . GLY B 1 335 ? -12.797 -30.828 -21.641 1 51.12 335 GLY B N 1
ATOM 6644 C CA . GLY B 1 335 ? -12.906 -32.188 -21.141 1 51.12 335 GLY B CA 1
ATOM 6645 C C . GLY B 1 335 ? -14.078 -32.375 -20.203 1 51.12 335 GLY B C 1
ATOM 6646 O O . GLY B 1 335 ? -14.711 -31.406 -19.781 1 51.12 335 GLY B O 1
ATOM 6647 N N . VAL B 1 336 ? -14.508 -33.719 -20.062 1 43.69 336 VAL B N 1
ATOM 6648 C CA . VAL B 1 336 ? -15.641 -34.219 -19.297 1 43.69 336 VAL B CA 1
ATOM 6649 C C . VAL B 1 336 ? -15.453 -33.875 -17.812 1 43.69 336 VAL B C 1
ATOM 6651 O O . VAL B 1 336 ? -14.32 -33.844 -17.328 1 43.69 336 VAL B O 1
ATOM 6654 N N . ALA B 1 337 ? -16.531 -33.438 -17.203 1 44.53 337 ALA B N 1
ATOM 6655 C CA . ALA B 1 337 ? -16.672 -33.156 -15.773 1 44.53 337 ALA B CA 1
ATOM 6656 C C . ALA B 1 337 ? -16.109 -34.281 -14.93 1 44.53 337 ALA B C 1
ATOM 6658 O O . ALA B 1 337 ? -16.438 -35.438 -15.164 1 44.53 337 ALA B O 1
ATOM 6659 N N . THR B 1 338 ? -14.805 -34.219 -14.57 1 47.72 338 THR B N 1
ATOM 6660 C CA . THR B 1 338 ? -14.375 -35.281 -13.68 1 47.72 338 THR B CA 1
ATOM 6661 C C . THR B 1 338 ? -14.945 -35.094 -12.281 1 47.72 338 THR B C 1
ATOM 6663 O O . THR B 1 338 ? -15.18 -33.969 -11.852 1 47.72 338 THR B O 1
ATOM 6666 N N . THR B 1 339 ? -15.508 -36.25 -11.711 1 40.5 339 THR B N 1
ATOM 6667 C CA . THR B 1 339 ? -16.047 -36.344 -10.367 1 40.5 339 THR B CA 1
ATOM 6668 C C . THR B 1 339 ? -14.984 -36.031 -9.328 1 40.5 339 THR B C 1
ATOM 6670 O O . THR B 1 339 ? -13.961 -36.688 -9.234 1 40.5 339 THR B O 1
ATOM 6673 N N . LEU B 1 340 ? -14.594 -34.875 -9.148 1 47.62 340 LEU B N 1
ATOM 6674 C CA . LEU B 1 340 ? -13.664 -34.625 -8.047 1 47.62 340 LEU B CA 1
ATOM 6675 C C . LEU B 1 340 ? -14.203 -35.219 -6.742 1 47.62 340 LEU B C 1
ATOM 6677 O O . LEU B 1 340 ? -15.359 -34.969 -6.383 1 47.62 340 LEU B O 1
ATOM 6681 N N . ILE B 1 341 ? -13.758 -36.312 -6.289 1 46.69 341 ILE B N 1
ATOM 6682 C CA . ILE B 1 341 ? -13.969 -36.719 -4.902 1 46.69 341 ILE B CA 1
ATOM 6683 C C . ILE B 1 341 ? -13.727 -35.5 -3.977 1 46.69 341 ILE B C 1
ATOM 6685 O O . ILE B 1 341 ? -12.734 -34.781 -4.121 1 46.69 341 ILE B O 1
ATOM 6689 N N . GLY B 1 342 ? -14.719 -35.031 -3.273 1 56.44 342 GLY B N 1
ATOM 6690 C CA . GLY B 1 342 ? -15 -33.875 -2.438 1 56.44 342 GLY B CA 1
ATOM 6691 C C . GLY B 1 342 ? -13.859 -33.531 -1.487 1 56.44 342 GLY B C 1
ATOM 6692 O O . GLY B 1 342 ? -13.539 -34.312 -0.595 1 56.44 342 GLY B O 1
ATOM 6693 N N . GLU B 1 343 ? -12.836 -32.719 -1.824 1 64.88 343 GLU B N 1
ATOM 6694 C CA . GLU B 1 343 ? -11.891 -32.125 -0.877 1 64.88 343 GLU B CA 1
ATOM 6695 C C . GLU B 1 343 ? -12.617 -31.594 0.364 1 64.88 343 GLU B C 1
ATOM 6697 O O . GLU B 1 343 ? -13.648 -30.922 0.257 1 64.88 343 GLU B O 1
ATOM 6702 N N . THR B 1 344 ? -12.195 -32.219 1.563 1 66.94 344 THR B N 1
ATOM 6703 C CA . THR B 1 344 ? -12.891 -31.797 2.779 1 66.94 344 THR B CA 1
ATOM 6704 C C . THR B 1 344 ? -11.969 -30.953 3.662 1 66.94 344 THR B C 1
ATOM 6706 O O . THR B 1 344 ? -12.43 -30.328 4.625 1 66.94 344 THR B O 1
ATOM 6709 N N . THR B 1 345 ? -10.758 -30.875 3.34 1 80.44 345 THR B N 1
ATOM 6710 C CA . THR B 1 345 ? -9.828 -30.109 4.16 1 80.44 345 THR B CA 1
ATOM 6711 C C . THR B 1 345 ? -10.039 -28.609 3.955 1 80.44 345 THR B C 1
ATOM 6713 O O . THR B 1 345 ? -9.961 -28.125 2.828 1 80.44 345 THR B O 1
ATOM 6716 N N . ALA B 1 346 ? -10.25 -27.922 4.996 1 84.5 346 ALA B N 1
ATOM 6717 C CA . ALA B 1 346 ? -10.609 -26.5 4.957 1 84.5 346 ALA B CA 1
ATOM 6718 C C . ALA B 1 346 ? -9.547 -25.688 4.215 1 84.5 346 ALA B C 1
ATOM 6720 O O . ALA B 1 346 ? -9.883 -24.781 3.441 1 84.5 346 ALA B O 1
ATOM 6721 N N . SER B 1 347 ? -8.258 -26.031 4.418 1 85.94 347 SER B N 1
ATOM 6722 C CA . SER B 1 347 ? -7.148 -25.281 3.836 1 85.94 347 SER B CA 1
ATOM 6723 C C . SER B 1 347 ? -7.102 -25.453 2.32 1 85.94 347 SER B C 1
ATOM 6725 O O . SER B 1 347 ? -6.363 -24.75 1.632 1 85.94 347 SER B O 1
ATOM 6727 N N . LYS B 1 348 ? -7.91 -26.312 1.824 1 86.19 348 LYS B N 1
ATOM 6728 C CA . LYS B 1 348 ? -7.977 -26.516 0.379 1 86.19 348 LYS B CA 1
ATOM 6729 C C . LYS B 1 348 ? -9.297 -26 -0.189 1 86.19 348 LYS B C 1
ATOM 6731 O O . LYS B 1 348 ? -9.312 -25.359 -1.242 1 86.19 348 LYS B O 1
ATOM 6736 N N . VAL B 1 349 ? -10.367 -26.188 0.513 1 88.5 349 VAL B N 1
ATOM 6737 C CA . VAL B 1 349 ? -11.695 -25.891 -0.008 1 88.5 349 VAL B CA 1
ATOM 6738 C C . VAL B 1 349 ? -11.898 -24.391 -0.098 1 88.5 349 VAL B C 1
ATOM 6740 O O . VAL B 1 349 ? -12.664 -23.906 -0.938 1 88.5 349 VAL B O 1
ATOM 6743 N N . ILE B 1 350 ? -11.18 -23.641 0.706 1 92.56 350 ILE B N 1
ATOM 6744 C CA . ILE B 1 350 ? -11.383 -22.203 0.766 1 92.56 350 ILE B CA 1
ATOM 6745 C C . ILE B 1 350 ? -11.008 -21.578 -0.577 1 92.56 350 ILE B C 1
ATOM 6747 O O . ILE B 1 350 ? -11.484 -20.484 -0.913 1 92.56 350 ILE B O 1
ATOM 6751 N N . TYR B 1 351 ? -10.266 -22.297 -1.391 1 93.88 351 TYR B N 1
ATOM 6752 C CA . TYR B 1 351 ? -9.82 -21.766 -2.678 1 93.88 351 TYR B CA 1
ATOM 6753 C C . TYR B 1 351 ? -10.727 -22.25 -3.805 1 93.88 351 TYR B C 1
ATOM 6755 O O . TYR B 1 351 ? -10.539 -21.875 -4.965 1 93.88 351 TYR B O 1
ATOM 6763 N N . GLN B 1 352 ? -11.695 -23.062 -3.498 1 90.06 352 GLN B N 1
ATOM 6764 C CA . GLN B 1 352 ? -12.562 -23.641 -4.516 1 90.06 352 GLN B CA 1
ATOM 6765 C C . GLN B 1 352 ? -13.812 -22.781 -4.719 1 90.06 352 GLN B C 1
ATOM 6767 O O . GLN B 1 352 ? -14.469 -22.391 -3.754 1 90.06 352 GLN B O 1
ATOM 6772 N N . HIS B 1 353 ? -14.078 -22.578 -5.945 1 88.19 353 HIS B N 1
ATOM 6773 C CA . HIS B 1 353 ? -15.289 -21.844 -6.281 1 88.19 353 HIS B CA 1
ATOM 6774 C C . HIS B 1 353 ? -16.531 -22.547 -5.727 1 88.19 353 HIS B C 1
ATOM 6776 O O . HIS B 1 353 ? -16.625 -23.766 -5.766 1 88.19 353 HIS B O 1
ATOM 6782 N N . PRO B 1 354 ? -17.531 -21.797 -5.258 1 87.25 354 PRO B N 1
ATOM 6783 C CA . PRO B 1 354 ? -18.719 -22.391 -4.656 1 87.25 354 PRO B CA 1
ATOM 6784 C C . PRO B 1 354 ? -19.422 -23.375 -5.59 1 87.25 354 PRO B C 1
ATOM 6786 O O . PRO B 1 354 ? -19.922 -24.406 -5.145 1 87.25 354 PRO B O 1
ATOM 6789 N N . LYS B 1 355 ? -19.406 -23.109 -6.867 1 79.31 355 LYS B N 1
ATOM 6790 C CA . LYS B 1 355 ? -20.094 -23.969 -7.824 1 79.31 355 LYS B CA 1
ATOM 6791 C C . LYS B 1 355 ? -19.391 -25.328 -7.953 1 79.31 355 LYS B C 1
ATOM 6793 O O . LYS B 1 355 ? -19.969 -26.281 -8.492 1 79.31 355 LYS B O 1
ATOM 6798 N N . ARG B 1 356 ? -18.203 -25.391 -7.477 1 74.75 356 ARG B N 1
ATOM 6799 C CA . ARG B 1 356 ? -17.438 -26.625 -7.59 1 74.75 356 ARG B CA 1
ATOM 6800 C C . ARG B 1 356 ? -17.547 -27.453 -6.312 1 74.75 356 ARG B C 1
ATOM 6802 O O . ARG B 1 356 ? -17.047 -28.594 -6.262 1 74.75 356 ARG B O 1
ATOM 6809 N N . ARG B 1 357 ? -18.125 -26.859 -5.398 1 72.5 357 ARG B N 1
ATOM 6810 C CA . ARG B 1 357 ? -18.234 -27.562 -4.121 1 72.5 357 ARG B CA 1
ATOM 6811 C C . ARG B 1 357 ? -19.547 -28.328 -4.027 1 72.5 357 ARG B C 1
ATOM 6813 O O . ARG B 1 357 ? -20.625 -27.766 -4.254 1 72.5 357 ARG B O 1
ATOM 6820 N N . VAL B 1 358 ? -19.812 -29.406 -4.871 1 56.41 358 VAL B N 1
ATOM 6821 C CA . VAL B 1 358 ? -21.016 -30.219 -5.016 1 56.41 358 VAL B CA 1
ATOM 6822 C C . VAL B 1 358 ? -21.547 -30.594 -3.637 1 56.41 358 VAL B C 1
ATOM 6824 O O . VAL B 1 358 ? -20.844 -31.203 -2.836 1 56.41 358 VAL B O 1
ATOM 6827 N N . GLU B 1 359 ? -22.453 -29.906 -3.027 1 49.59 359 GLU B N 1
ATOM 6828 C CA . GLU B 1 359 ? -23.141 -30.547 -1.914 1 49.59 359 GLU B CA 1
ATOM 6829 C C . GLU B 1 359 ? -23.562 -31.969 -2.27 1 49.59 359 GLU B C 1
ATOM 6831 O O . GLU B 1 359 ? -23.5 -32.875 -1.429 1 49.59 359 GLU B O 1
ATOM 6836 N N . ASP B 1 360 ? -24.281 -32.188 -3.33 1 44.97 360 ASP B N 1
ATOM 6837 C CA . ASP B 1 360 ? -24.891 -33.5 -3.609 1 44.97 360 ASP B CA 1
ATOM 6838 C C . ASP B 1 360 ? -24.047 -34.312 -4.586 1 44.97 360 ASP B C 1
ATOM 6840 O O . ASP B 1 360 ? -24.547 -35.219 -5.25 1 44.97 360 ASP B O 1
ATOM 6844 N N . ASN B 1 361 ? -22.703 -34.375 -4.648 1 43.12 361 ASN B N 1
ATOM 6845 C CA . ASN B 1 361 ? -21.766 -35.281 -5.324 1 43.12 361 ASN B CA 1
ATOM 6846 C C . ASN B 1 361 ? -21.781 -35.062 -6.836 1 43.12 361 ASN B C 1
ATOM 6848 O O . ASN B 1 361 ? -21.422 -35.969 -7.598 1 43.12 361 ASN B O 1
ATOM 6852 N N . ARG B 1 362 ? -22.594 -34.281 -7.504 1 42.12 362 ARG B N 1
ATOM 6853 C CA . ARG B 1 362 ? -22.594 -34.156 -8.953 1 42.12 362 ARG B CA 1
ATOM 6854 C C . ARG B 1 362 ? -22.031 -32.812 -9.383 1 42.12 362 ARG B C 1
ATOM 6856 O O . ARG B 1 362 ? -22.547 -31.75 -8.992 1 42.12 362 ARG B O 1
ATOM 6863 N N . ALA B 1 363 ? -20.766 -32.75 -9.719 1 48.09 363 ALA B N 1
ATOM 6864 C CA . ALA B 1 363 ? -20.234 -31.547 -10.352 1 48.09 363 ALA B CA 1
ATOM 6865 C C . ALA B 1 363 ? -21.109 -31.109 -11.516 1 48.09 363 ALA B C 1
ATOM 6867 O O . ALA B 1 363 ? -21.281 -31.844 -12.492 1 48.09 363 ALA B O 1
ATOM 6868 N N . LYS B 1 364 ? -22.109 -30.172 -11.391 1 48.38 364 LYS B N 1
ATOM 6869 C CA . LYS B 1 364 ? -23.156 -29.828 -12.344 1 48.38 364 LYS B CA 1
ATOM 6870 C C . LYS B 1 364 ? -22.562 -29.172 -13.594 1 48.38 364 LYS B C 1
ATOM 6872 O O . LYS B 1 364 ? -23.156 -29.234 -14.672 1 48.38 364 LYS B O 1
ATOM 6877 N N . GLU B 1 365 ? -21.469 -28.234 -13.43 1 50.88 365 GLU B N 1
ATOM 6878 C CA . GLU B 1 365 ? -21.094 -27.438 -14.602 1 50.88 365 GLU B CA 1
ATOM 6879 C C . GLU B 1 365 ? -19.641 -27.703 -15.008 1 50.88 365 GLU B C 1
ATOM 6881 O O . GLU B 1 365 ? -18.828 -28.109 -14.18 1 50.88 365 GLU B O 1
ATOM 6886 N N . SER B 1 366 ? -19.344 -27.797 -16.312 1 59.44 366 SER B N 1
ATOM 6887 C CA . SER B 1 366 ? -18.016 -27.906 -16.922 1 59.44 366 SER B CA 1
ATOM 6888 C C . SER B 1 366 ? -17.062 -26.859 -16.344 1 59.44 366 SER B C 1
ATOM 6890 O O . SER B 1 366 ? -17.484 -25.781 -15.945 1 59.44 366 SER B O 1
ATOM 6892 N N . TYR B 1 367 ? -15.859 -27.281 -15.938 1 63 367 TYR B N 1
ATOM 6893 C CA . TYR B 1 367 ? -14.836 -26.359 -15.445 1 63 367 TYR B CA 1
ATOM 6894 C C . TYR B 1 367 ? -14.562 -25.266 -16.453 1 63 367 TYR B C 1
ATOM 6896 O O . TYR B 1 367 ? -14.508 -25.516 -17.672 1 63 367 TYR B O 1
ATOM 6904 N N . ASN B 1 368 ? -14.609 -24 -16.016 1 73.69 368 ASN B N 1
ATOM 6905 C CA . ASN B 1 368 ? -14.273 -22.844 -16.844 1 73.69 368 ASN B CA 1
ATOM 6906 C C . ASN B 1 368 ? -13.297 -21.906 -16.141 1 73.69 368 ASN B C 1
ATOM 6908 O O . ASN B 1 368 ? -12.938 -22.141 -14.984 1 73.69 368 ASN B O 1
ATOM 6912 N N . ILE B 1 369 ? -12.773 -21.078 -16.844 1 80 369 ILE B N 1
ATOM 6913 C CA . ILE B 1 369 ? -11.719 -20.188 -16.375 1 80 369 ILE B CA 1
ATOM 6914 C C . ILE B 1 369 ? -12.195 -19.422 -15.141 1 80 369 ILE B C 1
ATOM 6916 O O . ILE B 1 369 ? -11.383 -18.953 -14.344 1 80 369 ILE B O 1
ATOM 6920 N N . ASP B 1 370 ? -13.508 -19.328 -14.906 1 82.69 370 ASP B N 1
ATOM 6921 C CA . ASP B 1 370 ? -14.062 -18.594 -13.773 1 82.69 370 ASP B CA 1
ATOM 6922 C C . ASP B 1 370 ? -13.625 -19.203 -12.445 1 82.69 370 ASP B C 1
ATOM 6924 O O . ASP B 1 370 ? -13.422 -18.484 -11.469 1 82.69 370 ASP B O 1
ATOM 6928 N N . HIS B 1 371 ? -13.523 -20.438 -12.453 1 88 371 HIS B N 1
ATOM 6929 C CA . HIS B 1 371 ? -13.117 -21.125 -11.227 1 88 371 HIS B CA 1
ATOM 6930 C C . HIS B 1 371 ? -11.672 -20.812 -10.883 1 88 371 HIS B C 1
ATOM 6932 O O . HIS B 1 371 ? -11.344 -20.562 -9.719 1 88 371 HIS B O 1
ATOM 6938 N N . ASP B 1 372 ? -10.836 -20.812 -11.922 1 91.56 372 ASP B N 1
ATOM 6939 C CA . ASP B 1 372 ? -9.438 -20.453 -11.711 1 91.56 372 ASP B CA 1
ATOM 6940 C C . ASP B 1 372 ? -9.289 -19 -11.297 1 91.56 372 ASP B C 1
ATOM 6942 O O . ASP B 1 372 ? -8.438 -18.656 -10.469 1 91.56 372 ASP B O 1
ATOM 6946 N N . ILE B 1 373 ? -10.188 -18.172 -11.82 1 91.12 373 ILE B N 1
ATOM 6947 C CA . ILE B 1 373 ? -10.156 -16.75 -11.484 1 91.12 373 ILE B CA 1
ATOM 6948 C C . ILE B 1 373 ? -10.555 -16.547 -10.023 1 91.12 373 ILE B C 1
ATOM 6950 O O . ILE B 1 373 ? -9.984 -15.711 -9.328 1 91.12 373 ILE B O 1
ATOM 6954 N N . TYR B 1 374 ? -11.547 -17.312 -9.578 1 94.25 374 TYR B N 1
ATOM 6955 C CA . TYR B 1 374 ? -11.914 -17.281 -8.164 1 94.25 374 TYR B CA 1
ATOM 6956 C C . TYR B 1 374 ? -10.719 -17.609 -7.285 1 94.25 374 TYR B C 1
ATOM 6958 O O . TYR B 1 374 ? -10.398 -16.875 -6.352 1 94.25 374 TYR B O 1
ATOM 6966 N N . SER B 1 375 ? -10.031 -18.703 -7.566 1 95.88 375 SER B N 1
ATOM 6967 C CA . SER B 1 375 ? -8.875 -19.141 -6.789 1 95.88 375 SER B CA 1
ATOM 6968 C C . SER B 1 375 ? -7.75 -18.109 -6.84 1 95.88 375 SER B C 1
ATOM 6970 O O . SER B 1 375 ? -7.066 -17.875 -5.84 1 95.88 375 SER B O 1
ATOM 6972 N N . LEU B 1 376 ? -7.582 -17.547 -8.016 1 96.06 376 LEU B N 1
ATOM 6973 C CA . LEU B 1 376 ? -6.621 -16.469 -8.172 1 96.06 376 LEU B CA 1
ATOM 6974 C C . LEU B 1 376 ? -6.914 -15.328 -7.199 1 96.06 376 LEU B C 1
ATOM 6976 O O . LEU B 1 376 ? -6.008 -14.844 -6.516 1 96.06 376 LEU B O 1
ATOM 6980 N N . GLY B 1 377 ? -8.156 -14.93 -7.16 1 96.94 377 GLY B N 1
ATOM 6981 C CA . GLY B 1 377 ? -8.555 -13.859 -6.262 1 96.94 377 GLY B CA 1
ATOM 6982 C C . GLY B 1 377 ? -8.242 -14.156 -4.805 1 96.94 377 GLY B C 1
ATOM 6983 O O . GLY B 1 377 ? -7.754 -13.289 -4.078 1 96.94 377 GLY B O 1
ATOM 6984 N N . VAL B 1 378 ? -8.5 -15.32 -4.367 1 97.94 378 VAL B N 1
ATOM 6985 C CA . VAL B 1 378 ? -8.25 -15.727 -2.984 1 97.94 378 VAL B CA 1
ATOM 6986 C C . VAL B 1 378 ? -6.754 -15.703 -2.697 1 97.94 378 VAL B C 1
ATOM 6988 O O . VAL B 1 378 ? -6.324 -15.188 -1.662 1 97.94 378 VAL B O 1
ATOM 6991 N N . CYS B 1 379 ? -5.992 -16.172 -3.602 1 98.12 379 CYS B N 1
ATOM 6992 C CA . CYS B 1 379 ? -4.547 -16.156 -3.434 1 98.12 379 CYS B CA 1
ATOM 6993 C C . CYS B 1 379 ? -4.016 -14.727 -3.406 1 98.12 379 CYS B C 1
ATOM 6995 O O . CYS B 1 379 ? -3.105 -14.406 -2.641 1 98.12 379 CYS B O 1
ATOM 6997 N N . MET B 1 380 ? -4.594 -13.906 -4.285 1 97.56 380 MET B N 1
ATOM 6998 C CA . MET B 1 380 ? -4.184 -12.5 -4.301 1 97.56 380 MET B CA 1
ATOM 6999 C C . MET B 1 380 ? -4.496 -11.828 -2.969 1 97.56 380 MET B C 1
ATOM 7001 O O . MET B 1 380 ? -3.707 -11.016 -2.479 1 97.56 380 MET B O 1
ATOM 7005 N N . LEU B 1 381 ? -5.637 -12.133 -2.443 1 98.25 381 LEU B N 1
ATOM 7006 C CA . LEU B 1 381 ? -6.008 -11.609 -1.132 1 98.25 381 LEU B CA 1
ATOM 7007 C C . LEU B 1 381 ? -4.941 -11.945 -0.094 1 98.25 381 LEU B C 1
ATOM 7009 O O . LEU B 1 381 ? -4.5 -11.062 0.648 1 98.25 381 LEU B O 1
ATOM 7013 N N . GLU B 1 382 ? -4.473 -13.125 -0.066 1 97.81 382 GLU B N 1
ATOM 7014 C CA . GLU B 1 382 ? -3.455 -13.562 0.884 1 97.81 382 GLU B CA 1
ATOM 7015 C C . GLU B 1 382 ? -2.113 -12.898 0.601 1 97.81 382 GLU B C 1
ATOM 7017 O O . GLU B 1 382 ? -1.421 -12.469 1.524 1 97.81 382 GLU B O 1
ATOM 7022 N N . LEU B 1 383 ? -1.787 -12.812 -0.658 1 97.94 383 LEU B N 1
ATOM 7023 C CA . LEU B 1 383 ? -0.519 -12.211 -1.051 1 97.94 383 LEU B CA 1
ATOM 7024 C C . LEU B 1 383 ? -0.468 -10.734 -0.649 1 97.94 383 LEU B C 1
ATOM 7026 O O . LEU B 1 383 ? 0.535 -10.273 -0.102 1 97.94 383 LEU B O 1
ATOM 7030 N N . LEU B 1 384 ? -1.539 -10.031 -0.893 1 97.62 384 LEU B N 1
ATOM 7031 C CA . LEU B 1 384 ? -1.553 -8.594 -0.674 1 97.62 384 LEU B CA 1
ATOM 7032 C C . LEU B 1 384 ? -1.641 -8.266 0.814 1 97.62 384 LEU B C 1
ATOM 7034 O O . LEU B 1 384 ? -1.091 -7.262 1.27 1 97.62 384 LEU B O 1
ATOM 7038 N N . THR B 1 385 ? -2.232 -9.094 1.565 1 97.12 385 THR B N 1
ATOM 7039 C CA . THR B 1 385 ? -2.377 -8.844 2.996 1 97.12 385 THR B CA 1
ATOM 7040 C C . THR B 1 385 ? -1.285 -9.57 3.781 1 97.12 385 THR B C 1
ATOM 7042 O O . THR B 1 385 ? -1.073 -9.289 4.961 1 97.12 385 THR B O 1
ATOM 7045 N N . TRP B 1 386 ? -0.603 -10.539 3.098 1 95.81 386 TRP B N 1
ATOM 7046 C CA . TRP B 1 386 ? 0.424 -11.398 3.682 1 95.81 386 TRP B CA 1
ATOM 7047 C C . TRP B 1 386 ? -0.095 -12.094 4.938 1 95.81 386 TRP B C 1
ATOM 7049 O O . TRP B 1 386 ? 0.586 -12.117 5.965 1 95.81 386 TRP B O 1
ATOM 7059 N N . ASP B 1 387 ? -1.357 -12.461 4.875 1 92.25 387 ASP B N 1
ATOM 7060 C CA . ASP B 1 387 ? -2.053 -13.211 5.922 1 92.25 387 ASP B CA 1
ATOM 7061 C C . ASP B 1 387 ? -2.773 -14.422 5.344 1 92.25 387 ASP B C 1
ATOM 7063 O O . ASP B 1 387 ? -3.736 -14.281 4.59 1 92.25 387 ASP B O 1
ATOM 7067 N N . THR B 1 388 ? -2.27 -15.594 5.746 1 92.94 388 THR B N 1
ATOM 7068 C CA . THR B 1 388 ? -2.914 -16.812 5.266 1 92.94 388 THR B CA 1
ATOM 7069 C C . THR B 1 388 ? -4.285 -16.984 5.906 1 92.94 388 THR B C 1
ATOM 7071 O O . THR B 1 388 ? -4.457 -16.719 7.102 1 92.94 388 THR B O 1
ATOM 7074 N N . LEU B 1 389 ? -5.188 -17.375 5.18 1 94.88 389 LEU B N 1
ATOM 7075 C CA . LEU B 1 389 ? -6.555 -17.516 5.664 1 94.88 389 LEU B CA 1
ATOM 7076 C C . LEU B 1 389 ? -6.68 -18.719 6.605 1 94.88 389 LEU B C 1
ATOM 7078 O O . LEU B 1 389 ? -7.363 -18.641 7.625 1 94.88 389 LEU B O 1
ATOM 7082 N N . ILE B 1 390 ? -6.02 -19.781 6.234 1 91.06 390 ILE B N 1
ATOM 7083 C CA . ILE B 1 390 ? -6.012 -21 7.051 1 91.06 390 ILE B CA 1
ATOM 7084 C C . ILE B 1 390 ? -4.594 -21.562 7.121 1 91.06 390 ILE B C 1
ATOM 7086 O O . ILE B 1 390 ? -3.959 -21.797 6.09 1 91.06 390 ILE B O 1
ATOM 7090 N N . ARG B 1 391 ? -4.102 -21.656 8.328 1 82.69 391 ARG B N 1
ATOM 7091 C CA . ARG B 1 391 ? -2.758 -22.188 8.531 1 82.69 391 ARG B CA 1
ATOM 7092 C C . ARG B 1 391 ? -2.812 -23.609 9.094 1 82.69 391 ARG B C 1
ATOM 7094 O O . ARG B 1 391 ? -3.662 -23.922 9.93 1 82.69 391 ARG B O 1
ATOM 7101 N N . GLN B 1 392 ? -1.896 -24.359 8.383 1 71.19 392 GLN B N 1
ATOM 7102 C CA . GLN B 1 392 ? -1.774 -25.703 8.93 1 71.19 392 GLN B CA 1
ATOM 7103 C C . GLN B 1 392 ? -0.978 -25.703 10.227 1 71.19 392 GLN B C 1
ATOM 7105 O O . GLN B 1 392 ? -0.032 -24.938 10.383 1 71.19 392 GLN B O 1
ATOM 7110 N N . GLY B 1 393 ? -1.568 -26.156 11.305 1 60.84 393 GLY B N 1
ATOM 7111 C CA . GLY B 1 393 ? -0.875 -26.234 12.578 1 60.84 393 GLY B CA 1
ATOM 7112 C C . GLY B 1 393 ? 0.487 -26.891 12.477 1 60.84 393 GLY B C 1
ATOM 7113 O O . GLY B 1 393 ? 0.806 -27.516 11.469 1 60.84 393 GLY B O 1
ATOM 7114 N N . GLU B 1 394 ? 1.514 -26.453 13.258 1 57.38 394 GLU B N 1
ATOM 7115 C CA . GLU B 1 394 ? 2.879 -26.969 13.297 1 57.38 394 GLU B CA 1
ATOM 7116 C C . GLU B 1 394 ? 2.893 -28.484 13.336 1 57.38 394 GLU B C 1
ATOM 7118 O O . GLU B 1 394 ? 3.807 -29.125 12.805 1 57.38 394 GLU B O 1
ATOM 7123 N N . ASP B 1 395 ? 1.867 -29.062 13.961 1 54.16 395 ASP B N 1
ATOM 7124 C CA . ASP B 1 395 ? 1.85 -30.516 14.086 1 54.16 395 ASP B CA 1
ATOM 7125 C C . ASP B 1 395 ? 0.812 -31.125 13.148 1 54.16 395 ASP B C 1
ATOM 7127 O O . ASP B 1 395 ? -0.225 -30.516 12.875 1 54.16 395 ASP B O 1
ATOM 7131 N N . GLU B 1 396 ? 1.228 -32.156 12.312 1 53.75 396 GLU B N 1
ATOM 7132 C CA . GLU B 1 396 ? 0.368 -32.875 11.391 1 53.75 396 GLU B CA 1
ATOM 7133 C C . GLU B 1 396 ? -1.009 -33.125 12 1 53.75 396 GLU B C 1
ATOM 7135 O O . GLU B 1 396 ? -2.006 -33.219 11.281 1 53.75 396 GLU B O 1
ATOM 7140 N N . LEU B 1 397 ? -1.011 -33.25 13.344 1 54.06 397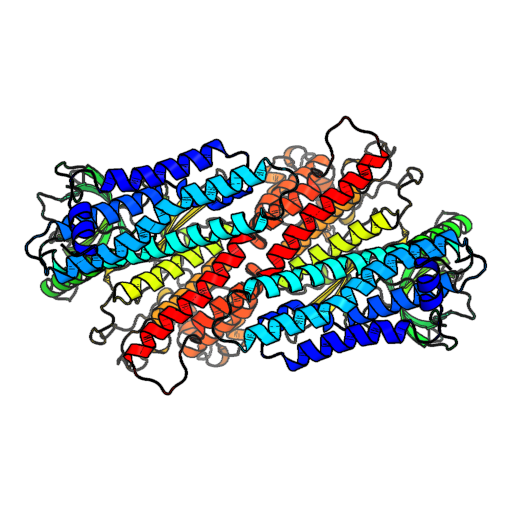 LEU B N 1
ATOM 7141 C CA . LEU B 1 397 ? -2.246 -33.594 14.047 1 54.06 397 LEU B CA 1
ATOM 7142 C C . LEU B 1 397 ? -2.969 -32.312 14.508 1 54.06 397 LEU B C 1
ATOM 7144 O O . LEU B 1 397 ? -4.109 -32.406 14.969 1 54.06 397 LEU B O 1
ATOM 7148 N N . ALA B 1 398 ? -2.215 -31.281 14.273 1 60.72 398 ALA B N 1
ATOM 7149 C CA . ALA B 1 398 ? -2.807 -30.078 14.836 1 60.72 398 ALA B CA 1
ATOM 7150 C C . ALA B 1 398 ? -3.867 -29.5 13.891 1 60.72 398 ALA B C 1
ATOM 7152 O O . ALA B 1 398 ? -3.768 -29.656 12.672 1 60.72 398 ALA B O 1
ATOM 7153 N N . ASP B 1 399 ? -4.922 -29.062 14.422 1 68.06 399 ASP B N 1
ATOM 7154 C CA . ASP B 1 399 ? -6.078 -28.5 13.727 1 68.06 399 ASP B CA 1
ATOM 7155 C C . ASP B 1 399 ? -5.684 -27.266 12.922 1 68.06 399 ASP B C 1
ATOM 7157 O O . ASP B 1 399 ? -4.746 -26.547 13.289 1 68.06 399 ASP B O 1
ATOM 7161 N N . GLU B 1 400 ? -6.211 -27.188 11.766 1 84.19 400 GLU B N 1
ATOM 7162 C CA . GLU B 1 400 ? -6.098 -25.984 10.938 1 84.19 400 GLU B CA 1
ATOM 7163 C C . GLU B 1 400 ? -6.602 -24.75 11.688 1 84.19 400 GLU B C 1
ATOM 7165 O O . GLU B 1 400 ? -7.582 -24.828 12.43 1 84.19 400 GLU B O 1
ATOM 7170 N N . MET B 1 401 ? -5.793 -23.734 11.648 1 86.94 401 MET B N 1
ATOM 7171 C CA . MET B 1 401 ? -6.156 -22.5 12.328 1 86.94 401 MET B CA 1
ATOM 7172 C C . MET B 1 401 ? -6.586 -21.438 11.328 1 86.94 401 MET B C 1
ATOM 7174 O O . MET B 1 401 ? -5.875 -21.172 10.359 1 86.94 401 MET B O 1
ATOM 7178 N N . ILE B 1 402 ? -7.758 -20.891 11.586 1 91.75 402 ILE B N 1
ATOM 7179 C CA . ILE B 1 402 ? -8.289 -19.828 10.727 1 91.75 402 ILE B CA 1
ATOM 7180 C C . ILE B 1 402 ? -7.715 -18.484 11.156 1 91.75 402 ILE B C 1
ATOM 7182 O O . ILE B 1 402 ? -7.492 -18.25 12.352 1 91.75 402 ILE B O 1
ATOM 7186 N N . SER B 1 403 ? -7.473 -17.609 10.227 1 93.06 403 SER B N 1
ATOM 7187 C CA . SER B 1 403 ? -6.926 -16.297 10.539 1 93.06 403 SER B CA 1
ATOM 7188 C C . SER B 1 403 ? -7.926 -15.453 11.336 1 93.06 403 SER B C 1
ATOM 7190 O O . SER B 1 403 ? -9.133 -15.633 11.195 1 93.06 403 SER B O 1
ATOM 7192 N N . ASP B 1 404 ? -7.422 -14.508 12.117 1 93.25 404 ASP B N 1
ATOM 7193 C CA . ASP B 1 404 ? -8.266 -13.625 12.914 1 93.25 404 ASP B CA 1
ATOM 7194 C C . ASP B 1 404 ? -9.133 -12.734 12.023 1 93.25 404 ASP B C 1
ATOM 7196 O O . ASP B 1 404 ? -10.312 -12.516 12.312 1 93.25 404 ASP B O 1
ATOM 7200 N N . ALA B 1 405 ? -8.555 -12.297 10.969 1 93.38 405 ALA B N 1
ATOM 7201 C CA . ALA B 1 405 ? -9.297 -11.414 10.07 1 93.38 405 ALA B CA 1
ATOM 7202 C C . ALA B 1 405 ? -10.492 -12.141 9.453 1 93.38 405 ALA B C 1
ATOM 7204 O O . ALA B 1 405 ? -11.586 -11.578 9.367 1 93.38 405 ALA B O 1
ATOM 7205 N N . TYR B 1 406 ? -10.258 -13.383 9.016 1 95.56 406 TYR B N 1
ATOM 7206 C CA . TYR B 1 406 ? -11.344 -14.172 8.445 1 95.56 406 TYR B CA 1
ATOM 7207 C C . TYR B 1 406 ? -12.43 -14.43 9.477 1 95.56 406 TYR B C 1
ATOM 7209 O O . TYR B 1 406 ? -13.617 -14.266 9.195 1 95.56 406 TYR B O 1
ATOM 7217 N N . ARG B 1 407 ? -12 -14.812 10.648 1 94.44 407 ARG B N 1
ATOM 7218 C CA . ARG B 1 407 ? -12.93 -15.078 11.742 1 94.44 407 ARG B CA 1
ATOM 7219 C C . ARG B 1 407 ? -13.789 -13.852 12.039 1 94.44 407 ARG B C 1
ATOM 7221 O O . ARG B 1 407 ? -15.016 -13.969 12.148 1 94.44 407 ARG B O 1
ATOM 7228 N N . HIS B 1 408 ? -13.164 -12.727 12.172 1 93.19 408 HIS B N 1
ATOM 7229 C CA . HIS B 1 408 ? -13.875 -11.492 12.484 1 93.19 408 HIS B CA 1
ATOM 7230 C C . HIS B 1 408 ? -14.859 -11.125 11.383 1 93.19 408 HIS B C 1
ATOM 7232 O O . HIS B 1 408 ? -16 -10.742 11.664 1 93.19 408 HIS B O 1
ATOM 7238 N N . ALA B 1 409 ? -14.453 -11.195 10.148 1 93.88 409 ALA B N 1
ATOM 7239 C CA . ALA B 1 409 ? -15.328 -10.883 9.023 1 93.88 409 ALA B CA 1
ATOM 7240 C C . ALA B 1 409 ? -16.516 -11.828 8.977 1 93.88 409 ALA B C 1
ATOM 7242 O O . ALA B 1 409 ? -17.656 -11.391 8.789 1 93.88 409 ALA B O 1
ATOM 7243 N N . PHE B 1 410 ? -16.297 -13.141 9.164 1 95.81 410 PHE B N 1
ATOM 7244 C CA . PHE B 1 410 ? -17.328 -14.164 9.156 1 95.81 410 PHE B CA 1
ATOM 7245 C C . PHE B 1 410 ? -18.359 -13.898 10.242 1 95.81 410 PHE B C 1
ATOM 7247 O O . PHE B 1 410 ? -19.578 -13.977 9.992 1 95.81 410 PHE B O 1
ATOM 7254 N N . LYS B 1 411 ? -17.938 -13.531 11.391 1 94.25 411 LYS B N 1
ATOM 7255 C CA . LYS B 1 411 ? -18.812 -13.258 12.523 1 94.25 411 LYS B CA 1
ATOM 7256 C C . LYS B 1 411 ? -19.578 -11.961 12.32 1 94.25 411 LYS B C 1
ATOM 7258 O O . LYS B 1 411 ? -20.75 -11.867 12.688 1 94.25 411 LYS B O 1
ATOM 7263 N N . SER B 1 412 ? -18.906 -10.961 11.789 1 91.38 412 SER B N 1
ATOM 7264 C CA . SER B 1 412 ? -19.562 -9.68 11.547 1 91.38 412 SER B CA 1
ATOM 7265 C C . SER B 1 412 ? -20.734 -9.836 10.586 1 91.38 412 SER B C 1
ATOM 7267 O O . SER B 1 412 ? -21.672 -9.031 10.609 1 91.38 412 SER B O 1
ATOM 7269 N N . LEU B 1 413 ? -20.703 -10.836 9.719 1 94 413 LEU B N 1
ATOM 7270 C CA . LEU B 1 413 ? -21.766 -11.102 8.766 1 94 413 LEU B CA 1
ATOM 7271 C C . LEU B 1 413 ? -22.875 -11.945 9.406 1 94 413 LEU B C 1
ATOM 7273 O O . LEU B 1 413 ? -23.906 -12.18 8.789 1 94 413 LEU B O 1
ATOM 7277 N N . GLY B 1 414 ? -22.594 -12.453 10.625 1 93.5 414 GLY B N 1
ATOM 7278 C CA . GLY B 1 414 ? -23.594 -13.195 11.383 1 93.5 414 GLY B CA 1
ATOM 7279 C C . GLY B 1 414 ? -23.656 -14.664 11.008 1 93.5 414 GLY B C 1
ATOM 7280 O O . GLY B 1 414 ? -24.594 -15.367 11.406 1 93.5 414 GLY B O 1
ATOM 7281 N N . PHE B 1 415 ? -22.719 -15.188 10.266 1 92.94 415 PHE B N 1
ATOM 7282 C CA . PHE B 1 415 ? -22.797 -16.547 9.742 1 92.94 415 PHE B CA 1
ATOM 7283 C C . PHE B 1 415 ? -22.531 -17.578 10.844 1 92.94 415 PHE B C 1
ATOM 7285 O O . PHE B 1 415 ? -22.953 -18.734 10.727 1 92.94 415 PHE B O 1
ATOM 7292 N N . HIS B 1 416 ? -21.844 -17.219 11.969 1 90.44 416 HIS B N 1
ATOM 7293 C CA . HIS B 1 416 ? -21.516 -18.125 13.062 1 90.44 416 HIS B CA 1
ATOM 7294 C C . HIS B 1 416 ? -22.781 -18.531 13.828 1 90.44 416 HIS B C 1
ATOM 7296 O O . HIS B 1 416 ? -22.75 -19.5 14.594 1 90.44 416 HIS B O 1
ATOM 7302 N N . GLN B 1 417 ? -23.781 -17.781 13.711 1 87.94 417 GLN B N 1
ATOM 7303 C CA . GLN B 1 417 ? -25.047 -18.062 14.406 1 87.94 417 GLN B CA 1
ATOM 7304 C C . GLN B 1 417 ? -25.641 -19.391 13.938 1 87.94 417 GLN B C 1
ATOM 7306 O O . GLN B 1 417 ? -26.453 -19.984 14.641 1 87.94 417 GLN B O 1
ATOM 7311 N N . SER B 1 418 ? -25.297 -19.891 12.773 1 80.69 418 SER B N 1
ATOM 7312 C CA . SER B 1 418 ? -25.844 -21.125 12.211 1 80.69 418 SER B CA 1
ATOM 7313 C C . SER B 1 418 ? -25.047 -22.344 12.688 1 80.69 418 SER B C 1
ATOM 7315 O O . SER B 1 418 ? -25.375 -23.484 12.336 1 80.69 418 SER B O 1
ATOM 7317 N N . PHE B 1 419 ? -23.938 -22 13.469 1 83.81 419 PHE B N 1
ATOM 7318 C CA . PHE B 1 419 ? -23.141 -23.109 13.945 1 83.81 419 PHE B CA 1
ATOM 7319 C C . PHE B 1 419 ? -23.938 -23.984 14.898 1 83.81 419 PHE B C 1
ATOM 7321 O O . PHE B 1 419 ? -24.75 -23.484 15.68 1 83.81 419 PHE B O 1
ATOM 7328 N N . PRO B 1 420 ? -23.859 -25.281 14.719 1 72.38 420 PRO B N 1
ATOM 7329 C CA . PRO B 1 420 ? -24.516 -26.109 15.719 1 72.38 420 PRO B CA 1
ATOM 7330 C C . PRO B 1 420 ? -24.047 -25.812 17.141 1 72.38 420 PRO B C 1
ATOM 7332 O O . PRO B 1 420 ? -22.906 -25.422 17.344 1 72.38 420 PRO B O 1
ATOM 7335 N N . GLY B 1 421 ? -24.859 -25.219 17.969 1 59.31 421 GLY B N 1
ATOM 7336 C CA . GLY B 1 421 ? -24.578 -24.906 19.359 1 59.31 421 GLY B CA 1
ATOM 7337 C C . GLY B 1 421 ? -23.453 -25.75 19.953 1 59.31 421 GLY B C 1
ATOM 7338 O O . GLY B 1 421 ? -23.125 -26.812 19.438 1 59.31 421 GLY B O 1
ATOM 7339 N N . GLU B 1 422 ? -22.453 -24.984 20.625 1 51.03 422 GLU B N 1
ATOM 7340 C CA . GLU B 1 422 ? -21.344 -25.609 21.328 1 51.03 422 GLU B CA 1
ATOM 7341 C C . GLU B 1 422 ? -21.766 -26.953 21.938 1 51.03 422 GLU B C 1
ATOM 7343 O O . GLU B 1 422 ? -22.484 -26.984 22.922 1 51.03 422 GLU B O 1
ATOM 7348 N N . THR B 1 423 ? -22.297 -27.828 21.281 1 43.97 423 THR B N 1
ATOM 7349 C CA . THR B 1 423 ? -22.391 -29.016 22.109 1 43.97 423 THR B CA 1
ATOM 7350 C C . THR B 1 423 ? -21.062 -29.297 22.812 1 43.97 423 THR B C 1
ATOM 7352 O O . THR B 1 423 ? -20 -29.125 22.219 1 43.97 423 THR B O 1
ATOM 7355 N N . GLU B 1 424 ? -20.969 -29.188 24.203 1 42.03 424 GLU B N 1
ATOM 7356 C CA . GLU B 1 424 ? -19.969 -29.438 25.25 1 42.03 424 GLU B CA 1
ATOM 7357 C C . GLU B 1 424 ? -18.922 -30.422 24.766 1 42.03 424 GLU B C 1
ATOM 7359 O O . GLU B 1 424 ? -17.859 -30.562 25.391 1 42.03 424 GLU B O 1
ATOM 7364 N N . ASP B 1 425 ? -19.219 -31.625 24.219 1 39.78 425 ASP B N 1
ATOM 7365 C CA . ASP B 1 425 ? -18.266 -32.719 24.266 1 39.78 425 ASP B CA 1
ATOM 7366 C C . ASP B 1 425 ? -17.156 -32.5 23.234 1 39.78 425 ASP B C 1
ATOM 7368 O O . ASP B 1 425 ? -17.328 -32.781 22.047 1 39.78 425 ASP B O 1
ATOM 7372 N N . GLU B 1 426 ? -16.344 -31.469 23.281 1 43.62 426 GLU B N 1
ATOM 7373 C CA . GLU B 1 426 ? -15.062 -31.25 22.594 1 43.62 426 GLU B CA 1
ATOM 7374 C C . GLU B 1 426 ? -14.422 -32.594 22.203 1 43.62 426 GLU B C 1
ATOM 7376 O O . GLU B 1 426 ? -13.43 -32.594 21.469 1 43.62 426 GLU B O 1
ATOM 7381 N N . GLU B 1 427 ? -14.523 -33.5 23.125 1 43.41 427 GLU B N 1
ATOM 7382 C CA . GLU B 1 427 ? -13.789 -34.75 22.984 1 43.41 427 GLU B CA 1
ATOM 7383 C C . GLU B 1 427 ? -14.117 -35.438 21.672 1 43.41 427 GLU B C 1
ATOM 7385 O O . GLU B 1 427 ? -13.297 -36.188 21.125 1 43.41 427 GLU B O 1
ATOM 7390 N N . ASP B 1 428 ? -15.438 -35.844 21.219 1 42.31 428 ASP B N 1
ATOM 7391 C CA . ASP B 1 428 ? -15.891 -36.938 20.344 1 42.31 428 ASP B CA 1
ATOM 7392 C C . ASP B 1 428 ? -16.219 -36.406 18.938 1 42.31 428 ASP B C 1
ATOM 7394 O O . ASP B 1 428 ? -17.312 -35.906 18.703 1 42.31 428 ASP B O 1
ATOM 7398 N N . GLY B 1 429 ? -15.281 -36.25 17.812 1 60.41 429 GLY B N 1
ATOM 7399 C CA . GLY B 1 429 ? -15.258 -36.406 16.359 1 60.41 429 GLY B CA 1
ATOM 7400 C C . GLY B 1 429 ? -15.938 -35.281 15.625 1 60.41 429 GLY B C 1
ATOM 7401 O O . GLY B 1 429 ? -16.453 -35.469 14.523 1 60.41 429 GLY B O 1
ATOM 7402 N N . GLY B 1 430 ? -16.266 -34.156 16.266 1 64.69 430 GLY B N 1
ATOM 7403 C CA . GLY B 1 430 ? -16.969 -33.125 15.508 1 64.69 430 GLY B CA 1
ATOM 7404 C C . GLY B 1 430 ? -16.047 -32.344 14.594 1 64.69 430 GLY B C 1
ATOM 7405 O O . GLY B 1 430 ? -14.844 -32.594 14.562 1 64.69 430 GLY B O 1
ATOM 7406 N N . PRO B 1 431 ? -16.734 -31.516 13.711 1 77.56 431 PRO B N 1
ATOM 7407 C CA . PRO B 1 431 ? -15.938 -30.734 12.75 1 77.56 431 PRO B CA 1
ATOM 7408 C C . PRO B 1 431 ? -15.047 -29.703 13.43 1 77.56 431 PRO B C 1
ATOM 7410 O O . PRO B 1 431 ? -15.398 -29.172 14.484 1 77.56 431 PRO B O 1
ATOM 7413 N N . SER B 1 432 ? -13.875 -29.547 13.008 1 81.94 432 SER B N 1
ATOM 7414 C CA . SER B 1 432 ? -12.953 -28.516 13.477 1 81.94 432 SER B CA 1
ATOM 7415 C C . SER B 1 432 ? -13.508 -27.125 13.211 1 81.94 432 SER B C 1
ATOM 7417 O O . SER B 1 432 ? -14.469 -26.953 12.453 1 81.94 432 SER B O 1
ATOM 7419 N N . GLU B 1 433 ? -12.961 -26.125 13.898 1 86 433 GLU B N 1
ATOM 7420 C CA . GLU B 1 433 ? -13.367 -24.734 13.672 1 86 433 GLU B CA 1
ATOM 7421 C C . GLU B 1 433 ? -13.219 -24.359 12.203 1 86 433 GLU B C 1
ATOM 7423 O O . GLU B 1 433 ? -14.117 -23.734 11.625 1 86 433 GLU B O 1
ATOM 7428 N N . ALA B 1 434 ? -12.109 -24.734 11.68 1 87.81 434 ALA B N 1
ATOM 7429 C CA . ALA B 1 434 ? -11.844 -24.406 10.281 1 87.81 434 ALA B CA 1
ATOM 7430 C C . ALA B 1 434 ? -12.898 -25.016 9.359 1 87.81 434 ALA B C 1
ATOM 7432 O O . ALA B 1 434 ? -13.32 -24.375 8.391 1 87.81 434 ALA B O 1
ATOM 7433 N N . GLU B 1 435 ? -13.32 -26.172 9.672 1 86.56 435 GLU B N 1
ATOM 7434 C CA . GLU B 1 435 ? -14.344 -26.844 8.875 1 86.56 435 GLU B CA 1
ATOM 7435 C C . GLU B 1 435 ? -15.688 -26.125 8.992 1 86.56 435 GLU B C 1
ATOM 7437 O O . GLU B 1 435 ? -16.391 -25.969 7.996 1 86.56 435 GLU B O 1
ATOM 7442 N N . LEU B 1 436 ? -15.977 -25.688 10.188 1 87.75 436 LEU B N 1
ATOM 7443 C CA . LEU B 1 436 ? -17.234 -24.984 10.391 1 87.75 436 LEU B CA 1
ATOM 7444 C C . LEU B 1 436 ? -17.25 -23.672 9.625 1 87.75 436 LEU B C 1
ATOM 7446 O O . LEU B 1 436 ? -18.25 -23.312 9.016 1 87.75 436 LEU B O 1
ATOM 7450 N N . TYR B 1 437 ? -16.125 -23.031 9.617 1 91.75 437 TYR B N 1
ATOM 7451 C CA . TYR B 1 437 ? -16.031 -21.703 9.031 1 91.75 437 TYR B CA 1
ATOM 7452 C C . TYR B 1 437 ? -15.984 -21.781 7.508 1 91.75 437 TYR B C 1
ATOM 7454 O O . TYR B 1 437 ? -16.156 -20.766 6.82 1 91.75 437 TYR B O 1
ATOM 7462 N N . THR B 1 438 ? -15.797 -22.969 6.977 1 90.69 438 THR B N 1
ATOM 7463 C CA . THR B 1 438 ? -15.695 -23.094 5.527 1 90.69 438 THR B CA 1
ATOM 7464 C C . THR B 1 438 ? -16.766 -24.047 4.996 1 90.69 438 THR B C 1
ATOM 7466 O O . THR B 1 438 ? -16.75 -24.391 3.812 1 90.69 438 THR B O 1
ATOM 7469 N N . TYR B 1 439 ? -17.594 -24.453 5.809 1 87.38 439 TYR B N 1
ATOM 7470 C CA . TYR B 1 439 ? -18.594 -25.469 5.453 1 87.38 439 TYR B CA 1
ATOM 7471 C C . TYR B 1 439 ? -19.484 -24.984 4.324 1 87.38 439 TYR B C 1
ATOM 7473 O O . TYR B 1 439 ? -19.672 -25.688 3.328 1 87.38 439 TYR B O 1
ATOM 7481 N N . ASN B 1 440 ? -20.078 -23.859 4.477 1 89.25 440 ASN B N 1
ATOM 7482 C CA . ASN B 1 440 ? -20.938 -23.266 3.459 1 89.25 440 ASN B CA 1
ATOM 7483 C C . ASN B 1 440 ? -20.141 -22.422 2.467 1 89.25 440 ASN B C 1
ATOM 7485 O O . ASN B 1 440 ? -19.609 -21.375 2.826 1 89.25 440 ASN B O 1
ATOM 7489 N N . ALA B 1 441 ? -20.203 -22.812 1.235 1 90.75 441 ALA B N 1
ATOM 7490 C CA . ALA B 1 441 ? -19.375 -22.188 0.208 1 90.75 441 ALA B CA 1
ATOM 7491 C C . ALA B 1 441 ? -19.797 -20.75 -0.046 1 90.75 441 ALA B C 1
ATOM 7493 O O . ALA B 1 441 ? -18.953 -19.891 -0.303 1 90.75 441 ALA B O 1
ATOM 7494 N N . GLU B 1 442 ? -21.031 -20.5 -0.002 1 92.06 442 GLU B N 1
ATOM 7495 C CA . GLU B 1 442 ? -21.516 -19.141 -0.244 1 92.06 442 GLU B CA 1
ATOM 7496 C C . GLU B 1 442 ? -21.125 -18.203 0.897 1 92.06 442 GLU B C 1
ATOM 7498 O O . GLU B 1 442 ? -20.797 -17.031 0.667 1 92.06 442 GLU B O 1
ATOM 7503 N N . HIS B 1 443 ? -21.188 -18.719 2.119 1 94.31 443 HIS B N 1
ATOM 7504 C CA . HIS B 1 443 ? -20.734 -17.938 3.264 1 94.31 443 HIS B CA 1
ATOM 7505 C C . HIS B 1 443 ? -19.25 -17.625 3.156 1 94.31 443 HIS B C 1
ATOM 7507 O O . HIS B 1 443 ? -18.812 -16.5 3.465 1 94.31 443 HIS B O 1
ATOM 7513 N N . THR B 1 444 ? -18.516 -18.609 2.762 1 94.94 444 THR B N 1
ATOM 7514 C CA . THR B 1 444 ? -17.078 -18.422 2.57 1 94.94 444 THR B CA 1
ATOM 7515 C C . THR B 1 444 ? -16.812 -17.328 1.536 1 94.94 444 THR B C 1
ATOM 7517 O O . THR B 1 444 ? -16.031 -16.406 1.784 1 94.94 444 THR B O 1
ATOM 7520 N N . LYS B 1 445 ? -17.484 -17.438 0.445 1 95.56 445 LYS B N 1
ATOM 7521 C CA . LYS B 1 445 ? -17.312 -16.469 -0.633 1 95.56 445 LYS B CA 1
ATOM 7522 C C . LYS B 1 445 ? -17.641 -15.055 -0.161 1 95.56 445 LYS B C 1
ATOM 7524 O O . LYS B 1 445 ? -16.875 -14.117 -0.39 1 95.56 445 LYS B O 1
ATOM 7529 N N . LYS B 1 446 ? -18.734 -14.875 0.502 1 96.25 446 LYS B N 1
ATOM 7530 C CA . LYS B 1 446 ? -19.141 -13.562 0.989 1 96.25 446 LYS B CA 1
ATOM 7531 C C . LYS B 1 446 ? -18.141 -13.008 1.991 1 96.25 446 LYS B C 1
ATOM 7533 O O . LYS B 1 446 ? -17.844 -11.805 1.988 1 96.25 446 LYS B O 1
ATOM 7538 N N . THR B 1 447 ? -17.656 -13.836 2.855 1 96.94 447 THR B N 1
ATOM 7539 C CA . THR B 1 447 ? -16.641 -13.438 3.822 1 96.94 447 THR B CA 1
ATOM 7540 C C . THR B 1 447 ? -15.383 -12.93 3.111 1 96.94 447 THR B C 1
ATOM 7542 O O . THR B 1 447 ? -14.836 -11.891 3.479 1 96.94 447 THR B O 1
ATOM 7545 N N . LEU B 1 448 ? -14.977 -13.664 2.088 1 97.69 448 LEU B N 1
ATOM 7546 C CA . LEU B 1 448 ? -13.781 -13.305 1.329 1 97.69 448 LEU B CA 1
ATOM 7547 C C . LEU B 1 448 ? -14 -11.992 0.578 1 97.69 448 LEU B C 1
ATOM 7549 O O . LEU B 1 448 ? -13.07 -11.188 0.449 1 97.69 448 LEU B O 1
ATOM 7553 N N . GLU B 1 449 ? -15.195 -11.766 0.075 1 96.69 449 GLU B N 1
ATOM 7554 C CA . GLU B 1 449 ? -15.539 -10.516 -0.585 1 96.69 449 GLU B CA 1
ATOM 7555 C C . GLU B 1 449 ? -15.344 -9.328 0.355 1 96.69 449 GLU B C 1
ATOM 7557 O O . GLU B 1 449 ? -14.766 -8.312 -0.031 1 96.69 449 GLU B O 1
ATOM 7562 N N . ILE B 1 450 ? -15.773 -9.492 1.571 1 95.25 450 ILE B N 1
ATOM 7563 C CA . ILE B 1 450 ? -15.672 -8.43 2.562 1 95.25 450 ILE B CA 1
ATOM 7564 C C . ILE B 1 450 ? -14.203 -8.188 2.912 1 95.25 450 ILE B C 1
ATOM 7566 O O . ILE B 1 450 ? -13.766 -7.043 3.049 1 95.25 450 ILE B O 1
ATOM 7570 N N . LEU B 1 451 ? -13.453 -9.203 3.076 1 96 451 LEU B N 1
ATOM 7571 C CA . LEU B 1 451 ? -12.031 -9.078 3.371 1 96 451 LEU B CA 1
ATOM 7572 C C . LEU B 1 451 ? -11.305 -8.344 2.246 1 96 451 LEU B C 1
ATOM 7574 O O . LEU B 1 451 ? -10.422 -7.52 2.502 1 96 451 LEU B O 1
ATOM 7578 N N . ALA B 1 452 ? -11.664 -8.688 1.02 1 95.31 452 ALA B N 1
ATOM 7579 C CA . ALA B 1 452 ? -11.062 -8.016 -0.13 1 95.31 452 ALA B CA 1
ATOM 7580 C C . ALA B 1 452 ? -11.32 -6.512 -0.086 1 95.31 452 ALA B C 1
ATOM 7582 O O . ALA B 1 452 ? -10.391 -5.715 -0.227 1 95.31 452 ALA B O 1
ATOM 7583 N N . GLN B 1 453 ? -12.477 -6.148 0.217 1 92.19 453 GLN B N 1
ATOM 7584 C CA . GLN B 1 453 ? -12.883 -4.746 0.177 1 92.19 453 GLN B CA 1
ATOM 7585 C C . GLN B 1 453 ? -12.297 -3.973 1.355 1 92.19 453 GLN B C 1
ATOM 7587 O O . GLN B 1 453 ? -11.992 -2.783 1.235 1 92.19 453 GLN B O 1
ATOM 7592 N N . SER B 1 454 ? -12.117 -4.59 2.445 1 92.88 454 SER B N 1
ATOM 7593 C CA . SER B 1 454 ? -11.672 -3.891 3.645 1 92.88 454 SER B CA 1
ATOM 7594 C C . SER B 1 454 ? -10.164 -4.027 3.83 1 92.88 454 SER B C 1
ATOM 7596 O O . SER B 1 454 ? -9.43 -3.039 3.742 1 92.88 454 SER B O 1
ATOM 7598 N N . LEU B 1 455 ? -9.711 -5.234 3.934 1 95.56 455 LEU B N 1
ATOM 7599 C CA . LEU B 1 455 ? -8.32 -5.473 4.312 1 95.56 455 LEU B CA 1
ATOM 7600 C C . LEU B 1 455 ? -7.379 -5.152 3.152 1 95.56 455 LEU B C 1
ATOM 7602 O O . LEU B 1 455 ? -6.316 -4.562 3.352 1 95.56 455 LEU B O 1
ATOM 7606 N N . VAL B 1 456 ? -7.746 -5.57 1.907 1 96.81 456 VAL B N 1
ATOM 7607 C CA . VAL B 1 456 ? -6.875 -5.32 0.764 1 96.81 456 VAL B CA 1
ATOM 7608 C C . VAL B 1 456 ? -6.793 -3.816 0.497 1 96.81 456 VAL B C 1
ATOM 7610 O O . VAL B 1 456 ? -5.727 -3.301 0.144 1 96.81 456 VAL B O 1
ATOM 7613 N N . ALA B 1 457 ? -7.891 -3.119 0.666 1 95.19 457 ALA B N 1
ATOM 7614 C CA . ALA B 1 457 ? -7.891 -1.671 0.472 1 95.19 457 ALA B CA 1
ATOM 7615 C C . ALA B 1 457 ? -6.891 -0.993 1.404 1 95.19 457 ALA B C 1
ATOM 7617 O O . ALA B 1 457 ? -6.219 -0.033 1.015 1 95.19 457 ALA B O 1
ATOM 7618 N N . LYS B 1 458 ? -6.793 -1.485 2.592 1 95.62 458 LYS B N 1
ATOM 7619 C CA . LYS B 1 458 ? -5.867 -0.947 3.584 1 95.62 458 LYS B CA 1
ATOM 7620 C C . LYS B 1 458 ? -4.422 -1.256 3.211 1 95.62 458 LYS B C 1
ATOM 7622 O O . LYS B 1 458 ? -3.537 -0.415 3.383 1 95.62 458 LYS B O 1
ATOM 7627 N N . LYS B 1 459 ? -4.227 -2.426 2.686 1 96.69 459 LYS B N 1
ATOM 7628 C CA . LYS B 1 459 ? -2.869 -2.941 2.523 1 96.69 459 LYS B CA 1
ATOM 7629 C C . LYS B 1 459 ? -2.301 -2.576 1.154 1 96.69 459 LYS B C 1
ATOM 7631 O O . LYS B 1 459 ? -1.086 -2.441 0.996 1 96.69 459 LYS B O 1
ATOM 7636 N N . ALA B 1 460 ? -3.221 -2.426 0.153 1 95.69 460 ALA B N 1
ATOM 7637 C CA . ALA B 1 460 ? -2.707 -2.271 -1.206 1 95.69 460 ALA B CA 1
ATOM 7638 C C . ALA B 1 460 ? -3.521 -1.247 -1.988 1 95.69 460 ALA B C 1
ATOM 7640 O O . ALA B 1 460 ? -3.299 -1.051 -3.186 1 95.69 460 ALA B O 1
ATOM 7641 N N . GLY B 1 461 ? -4.512 -0.602 -1.402 1 94.5 461 GLY B N 1
ATOM 7642 C CA . GLY B 1 461 ? -5.293 0.427 -2.068 1 94.5 461 GLY B CA 1
ATOM 7643 C C . GLY B 1 461 ? -6.629 -0.078 -2.584 1 94.5 461 GLY B C 1
ATOM 7644 O O . GLY B 1 461 ? -6.832 -1.286 -2.717 1 94.5 461 GLY B O 1
ATOM 7645 N N . GLU B 1 462 ? -7.461 0.847 -2.914 1 92.44 462 GLU B N 1
ATOM 7646 C CA . GLU B 1 462 ? -8.844 0.543 -3.287 1 92.44 462 GLU B CA 1
ATOM 7647 C C . GLU B 1 462 ? -8.906 -0.103 -4.668 1 92.44 462 GLU B C 1
ATOM 7649 O O . GLU B 1 462 ? -9.766 -0.95 -4.922 1 92.44 462 GLU B O 1
ATOM 7654 N N . THR B 1 463 ? -8.023 0.239 -5.566 1 90.62 463 THR B N 1
ATOM 7655 C CA . THR B 1 463 ? -8.016 -0.353 -6.902 1 90.62 463 THR B CA 1
ATOM 7656 C C . THR B 1 463 ? -7.723 -1.85 -6.828 1 90.62 463 THR B C 1
ATOM 7658 O O . THR B 1 463 ? -8.43 -2.654 -7.434 1 90.62 463 THR B O 1
ATOM 7661 N N . MET B 1 464 ? -6.68 -2.209 -6.051 1 93.75 464 MET B N 1
ATOM 7662 C CA . MET B 1 464 ? -6.363 -3.623 -5.871 1 93.75 464 MET B CA 1
ATOM 7663 C C . MET B 1 464 ? -7.492 -4.344 -5.141 1 93.75 464 MET B C 1
ATOM 7665 O O . MET B 1 464 ? -7.805 -5.492 -5.453 1 93.75 464 MET B O 1
ATOM 7669 N N . ALA B 1 465 ? -8.07 -3.668 -4.164 1 95.69 465 ALA B N 1
ATOM 7670 C CA . ALA B 1 465 ? -9.203 -4.242 -3.443 1 95.69 465 ALA B CA 1
ATOM 7671 C C . ALA B 1 465 ? -10.344 -4.578 -4.398 1 95.69 465 ALA B C 1
ATOM 7673 O O . ALA B 1 465 ? -10.922 -5.664 -4.32 1 95.69 465 ALA B O 1
ATOM 7674 N N . ASN B 1 466 ? -10.625 -3.656 -5.258 1 92.25 466 ASN B N 1
ATOM 7675 C CA . ASN B 1 466 ? -11.688 -3.869 -6.23 1 92.25 466 ASN B CA 1
ATOM 7676 C C . ASN B 1 466 ? -11.352 -5.012 -7.188 1 92.25 466 ASN B C 1
ATOM 7678 O O . ASN B 1 466 ? -12.227 -5.801 -7.547 1 92.25 466 ASN B O 1
ATOM 7682 N N . LEU B 1 467 ? -10.133 -5.07 -7.637 1 91.44 467 LEU B N 1
ATOM 7683 C CA . LEU B 1 467 ? -9.703 -6.148 -8.523 1 91.44 467 LEU B CA 1
ATOM 7684 C C . LEU B 1 467 ? -9.891 -7.508 -7.852 1 91.44 467 LEU B C 1
ATOM 7686 O O . LEU B 1 467 ? -10.477 -8.422 -8.445 1 91.44 467 LEU B O 1
ATOM 7690 N N . VAL B 1 468 ? -9.406 -7.684 -6.629 1 95.81 468 VAL B N 1
ATOM 7691 C CA . VAL B 1 468 ? -9.531 -8.938 -5.887 1 95.81 468 VAL B CA 1
ATOM 7692 C C . VAL B 1 468 ? -11.008 -9.266 -5.676 1 95.81 468 VAL B C 1
ATOM 7694 O O . VAL B 1 468 ? -11.422 -10.414 -5.867 1 95.81 468 VAL B O 1
ATOM 7697 N N . TYR B 1 469 ? -11.781 -8.25 -5.348 1 95.5 469 TYR B N 1
ATOM 7698 C CA . TYR B 1 469 ? -13.219 -8.43 -5.168 1 95.5 469 TYR B CA 1
ATOM 7699 C C . TYR B 1 469 ? -13.859 -8.969 -6.441 1 95.5 469 TYR B C 1
ATOM 7701 O O . TYR B 1 469 ? -14.648 -9.914 -6.391 1 95.5 469 TYR B O 1
ATOM 7709 N N . ARG B 1 470 ? -13.523 -8.398 -7.547 1 91.5 470 ARG B N 1
ATOM 7710 C CA . ARG B 1 470 ? -14.109 -8.805 -8.82 1 91.5 470 ARG B CA 1
ATOM 7711 C C . ARG B 1 470 ? -13.734 -10.25 -9.156 1 91.5 470 ARG B C 1
ATOM 7713 O O . ARG B 1 470 ? -14.555 -10.992 -9.703 1 91.5 470 ARG B O 1
ATOM 7720 N N . CYS B 1 471 ? -12.523 -10.656 -8.883 1 93.06 471 CYS B N 1
ATOM 7721 C CA . CYS B 1 471 ? -12.109 -12.039 -9.109 1 93.06 471 CYS B CA 1
ATOM 7722 C C . CYS B 1 471 ? -12.938 -13 -8.258 1 93.06 471 CYS B C 1
ATOM 7724 O O . CYS B 1 471 ? -13.414 -14.016 -8.758 1 93.06 471 CYS B O 1
ATOM 7726 N N . ILE B 1 472 ? -13.164 -12.672 -7.012 1 95.62 472 ILE B N 1
ATOM 7727 C CA . ILE B 1 472 ? -13.859 -13.555 -6.074 1 95.62 472 ILE B CA 1
ATOM 7728 C C . ILE B 1 472 ? -15.359 -13.539 -6.363 1 95.62 472 ILE B C 1
ATOM 7730 O O . ILE B 1 472 ? -16 -14.586 -6.359 1 95.62 472 ILE B O 1
ATOM 7734 N N . ALA B 1 473 ? -15.844 -12.344 -6.695 1 92 473 ALA B N 1
ATOM 7735 C CA . ALA B 1 473 ? -17.281 -12.164 -6.914 1 92 473 ALA B CA 1
ATOM 7736 C C . ALA B 1 473 ? -17.703 -12.75 -8.266 1 92 473 ALA B C 1
ATOM 7738 O O . ALA B 1 473 ? -18.875 -13.062 -8.469 1 92 473 ALA B O 1
ATOM 7739 N N . GLY B 1 474 ? -16.781 -12.953 -9.188 1 85.44 474 GLY B N 1
ATOM 7740 C CA . GLY B 1 474 ? -17.094 -13.5 -10.5 1 85.44 474 GLY B CA 1
ATOM 7741 C C . GLY B 1 474 ? -17.734 -12.492 -11.422 1 85.44 474 GLY B C 1
ATOM 7742 O O . GLY B 1 474 ? -18.688 -12.828 -12.148 1 85.44 474 GLY B O 1
ATOM 7743 N N . VAL B 1 475 ? -17.422 -11.258 -11.352 1 71.31 475 VAL B N 1
ATOM 7744 C CA . VAL B 1 475 ? -18.047 -10.172 -12.094 1 71.31 475 VAL B CA 1
ATOM 7745 C C . VAL B 1 475 ? -17.5 -10.125 -13.516 1 71.31 475 VAL B C 1
ATOM 7747 O O . VAL B 1 475 ? -18 -9.391 -14.367 1 71.31 475 VAL B O 1
ATOM 7750 N N . PHE B 1 476 ? -16.469 -10.789 -13.828 1 62.66 476 PHE B N 1
ATOM 7751 C CA . PHE B 1 476 ? -15.945 -10.758 -15.188 1 62.66 476 PHE B CA 1
ATOM 7752 C C . PHE B 1 476 ? -16.859 -11.516 -16.141 1 62.66 476 PHE B C 1
ATOM 7754 O O . PHE B 1 476 ? -16.578 -11.602 -17.344 1 62.66 476 PHE B O 1
ATOM 7761 N N . GLN B 1 477 ? -18.047 -12.062 -15.641 1 54.66 477 GLN B N 1
ATOM 7762 C CA . GLN B 1 477 ? -18.969 -12.852 -16.453 1 54.66 477 GLN B CA 1
ATOM 7763 C C . GLN B 1 477 ? -19.844 -11.961 -17.328 1 54.66 477 GLN B C 1
ATOM 7765 O O . GLN B 1 477 ? -20.344 -10.93 -16.875 1 54.66 477 GLN B O 1
ATOM 7770 N N . PRO B 1 478 ? -19.812 -12.242 -18.781 1 45.38 478 PRO B N 1
ATOM 7771 C CA . PRO B 1 478 ? -20.766 -11.547 -19.656 1 45.38 478 PRO B CA 1
ATOM 7772 C C . PRO B 1 478 ? -22.219 -11.781 -19.25 1 45.38 478 PRO B C 1
ATOM 7774 O O . PRO B 1 478 ? -22.531 -12.797 -18.609 1 45.38 478 PRO B O 1
ATOM 7777 N N . GLY B 1 479 ? -23.047 -10.773 -19.172 1 39.94 479 GLY B N 1
ATOM 7778 C CA . GLY B 1 479 ? -24.484 -10.961 -19.016 1 39.94 479 GLY B CA 1
ATOM 7779 C C . GLY B 1 479 ? -25 -12.219 -19.688 1 39.94 479 GLY B C 1
ATOM 7780 O O . GLY B 1 479 ? -24.297 -12.82 -20.516 1 39.94 479 GLY B O 1
ATOM 7781 N N . ASN B 1 480 ? -26.266 -12.758 -19.312 1 38.12 480 ASN B N 1
ATOM 7782 C CA . ASN B 1 480 ? -27 -13.992 -19.578 1 38.12 480 ASN B CA 1
ATOM 7783 C C . ASN B 1 480 ? -26.906 -14.406 -21.047 1 38.12 480 ASN B C 1
ATOM 7785 O O . ASN B 1 480 ? -27.328 -15.5 -21.422 1 38.12 480 ASN B O 1
ATOM 7789 N N . ASP B 1 481 ? -27.266 -13.531 -22.062 1 34.34 481 ASP B N 1
ATOM 7790 C CA . ASP B 1 481 ? -27.859 -14.102 -23.266 1 34.34 481 ASP B CA 1
ATOM 7791 C C . ASP B 1 481 ? -26.828 -14.836 -24.094 1 34.34 481 ASP B C 1
ATOM 7793 O O . ASP B 1 481 ? -27.141 -15.383 -25.156 1 34.34 481 ASP B O 1
ATOM 7797 N N . GLN B 1 482 ? -25.609 -14.406 -24.406 1 37.16 482 GLN B N 1
ATOM 7798 C CA . GLN B 1 482 ? -25 -14.938 -25.625 1 37.16 482 GLN B CA 1
ATOM 7799 C C . GLN B 1 482 ? -24.312 -16.266 -25.359 1 37.16 482 GLN B C 1
ATOM 7801 O O . GLN B 1 482 ? -23.922 -16.562 -24.219 1 37.16 482 GLN B O 1
ATOM 7806 N N . ILE B 1 483 ? -23.938 -17.156 -26.406 1 41.22 483 ILE B N 1
ATOM 7807 C CA . ILE B 1 483 ? -23.531 -18.531 -26.703 1 41.22 483 ILE B CA 1
ATOM 7808 C C . ILE B 1 483 ? -22.266 -18.875 -25.906 1 41.22 483 ILE B C 1
ATOM 7810 O O . ILE B 1 483 ? -21.375 -18.047 -25.75 1 41.22 483 ILE B O 1
ATOM 7814 N N . GLN B 1 484 ? -22.062 -20.188 -25.469 1 43.56 484 GLN B N 1
ATOM 7815 C CA . GLN B 1 484 ? -21.234 -20.891 -24.5 1 43.56 484 GLN B CA 1
ATOM 7816 C C . GLN B 1 484 ? -19.75 -20.578 -24.688 1 43.56 484 GLN B C 1
ATOM 7818 O O . GLN B 1 484 ? -19.031 -20.328 -23.734 1 43.56 484 GLN B O 1
ATOM 7823 N N . THR B 1 485 ? -19.156 -21.031 -25.828 1 42.66 485 THR B N 1
ATOM 7824 C CA . THR B 1 485 ? -17.734 -20.984 -26.156 1 42.66 485 THR B CA 1
ATOM 7825 C C . THR B 1 485 ? -17.25 -19.547 -26.219 1 42.66 485 THR B C 1
ATOM 7827 O O . THR B 1 485 ? -16.172 -19.234 -25.703 1 42.66 485 THR B O 1
ATOM 7830 N N . GLU B 1 486 ? -18 -18.688 -26.844 1 44.94 486 GLU B N 1
ATOM 7831 C CA . GLU B 1 486 ? -17.719 -17.266 -27.031 1 44.94 486 GLU B CA 1
ATOM 7832 C C . GLU B 1 486 ? -17.656 -16.531 -25.688 1 44.94 486 GLU B C 1
ATOM 7834 O O . GLU B 1 486 ? -16.922 -15.547 -25.547 1 44.94 486 GLU B O 1
ATOM 7839 N N . GLU B 1 487 ? -18.172 -17.297 -24.719 1 52.5 487 GLU B N 1
ATOM 7840 C CA . GLU B 1 487 ? -18.281 -16.672 -23.406 1 52.5 487 GLU B CA 1
ATOM 7841 C C . GLU B 1 487 ? -16.969 -16.797 -22.625 1 52.5 487 GLU B C 1
ATOM 7843 O O . GLU B 1 487 ? -16.562 -15.844 -21.953 1 52.5 487 GLU B O 1
ATOM 7848 N N . LYS B 1 488 ? -16.328 -17.984 -22.953 1 57.75 488 LYS B N 1
ATOM 7849 C CA . LYS B 1 488 ? -15.102 -18.234 -22.203 1 57.75 488 LYS B CA 1
ATOM 7850 C C . LYS B 1 488 ? -13.969 -17.328 -22.656 1 57.75 488 LYS B C 1
ATOM 7852 O O . LYS B 1 488 ? -13.227 -16.781 -21.844 1 57.75 488 LYS B O 1
ATOM 7857 N N . ASP B 1 489 ? -13.883 -17.188 -23.969 1 61.75 489 ASP B N 1
ATOM 7858 C CA . ASP B 1 489 ? -12.844 -16.328 -24.531 1 61.75 489 ASP B CA 1
ATOM 7859 C C . ASP B 1 489 ? -13.078 -14.867 -24.172 1 61.75 489 ASP B C 1
ATOM 7861 O O . ASP B 1 489 ? -12.133 -14.117 -23.938 1 61.75 489 ASP B O 1
ATOM 7865 N N . GLN B 1 490 ? -14.344 -14.578 -23.953 1 62.81 490 GLN B N 1
ATOM 7866 C CA . GLN B 1 490 ? -14.68 -13.203 -23.609 1 62.81 490 GLN B CA 1
ATOM 7867 C C . GLN B 1 490 ? -14.297 -12.891 -22.156 1 62.81 490 GLN B C 1
ATOM 7869 O O . GLN B 1 490 ? -13.812 -11.797 -21.859 1 62.81 490 GLN B O 1
ATOM 7874 N N . VAL B 1 491 ? -14.383 -13.914 -21.328 1 67.19 491 VAL B N 1
ATOM 7875 C CA . VAL B 1 491 ? -14.016 -13.719 -19.922 1 67.19 491 VAL B CA 1
ATOM 7876 C C . VAL B 1 491 ? -12.508 -13.523 -19.812 1 67.19 491 VAL B C 1
ATOM 7878 O O . VAL B 1 491 ? -12.039 -12.625 -19.094 1 67.19 491 VAL B O 1
ATOM 7881 N N . ALA B 1 492 ? -11.859 -14.367 -20.562 1 70.88 492 ALA B N 1
ATOM 7882 C CA . ALA B 1 492 ? -10.398 -14.289 -20.531 1 70.88 492 ALA B CA 1
ATOM 7883 C C . ALA B 1 492 ? -9.906 -12.953 -21.078 1 70.88 492 ALA B C 1
ATOM 7885 O O . ALA B 1 492 ? -8.969 -12.367 -20.531 1 70.88 492 ALA B O 1
ATOM 7886 N N . GLU B 1 493 ? -10.562 -12.484 -22.109 1 68.06 493 GLU B N 1
ATOM 7887 C CA . GLU B 1 493 ? -10.172 -11.211 -22.703 1 68.06 493 GLU B CA 1
ATOM 7888 C C . GLU B 1 493 ? -10.477 -10.047 -21.781 1 68.06 493 GLU B C 1
ATOM 7890 O O . GLU B 1 493 ? -9.648 -9.148 -21.609 1 68.06 493 GLU B O 1
ATOM 7895 N N . GLN B 1 494 ? -11.617 -10.062 -21.203 1 66.81 494 GLN B N 1
ATOM 7896 C CA . GLN B 1 494 ? -11.984 -9.008 -20.266 1 66.81 494 GLN B CA 1
ATOM 7897 C C . GLN B 1 494 ? -11.07 -9.016 -19.047 1 66.81 494 GLN B C 1
ATOM 7899 O O . GLN B 1 494 ? -10.656 -7.957 -18.562 1 66.81 494 GLN B O 1
ATOM 7904 N N . PHE B 1 495 ? -10.875 -10.18 -18.672 1 72.06 495 PHE B N 1
ATOM 7905 C CA . PHE B 1 495 ? -9.977 -10.344 -17.531 1 72.06 495 PHE B CA 1
ATOM 7906 C C . PHE B 1 495 ? -8.586 -9.797 -17.859 1 72.06 495 PHE B C 1
ATOM 7908 O O . PHE B 1 495 ? -8.016 -9.039 -17.062 1 72.06 495 PHE B O 1
ATOM 7915 N N . ALA B 1 496 ? -8.141 -10.164 -18.953 1 71.44 496 ALA B N 1
ATOM 7916 C CA . ALA B 1 496 ? -6.801 -9.742 -19.359 1 71.44 496 ALA B CA 1
ATOM 7917 C C . ALA B 1 496 ? -6.715 -8.219 -19.438 1 71.44 496 ALA B C 1
ATOM 7919 O O . ALA B 1 496 ? -5.754 -7.617 -18.938 1 71.44 496 ALA B O 1
ATOM 7920 N N . ASN B 1 497 ? -7.695 -7.613 -19.906 1 65.75 497 ASN B N 1
ATOM 7921 C CA . ASN B 1 497 ? -7.676 -6.164 -20.078 1 65.75 497 ASN B CA 1
ATOM 7922 C C . ASN B 1 497 ? -7.785 -5.438 -18.734 1 65.75 497 ASN B C 1
ATOM 7924 O O . ASN B 1 497 ? -7.059 -4.473 -18.5 1 65.75 497 ASN B O 1
ATOM 7928 N N . ASP B 1 498 ? -8.562 -5.902 -17.906 1 67.69 498 ASP B N 1
ATOM 7929 C CA . ASP B 1 498 ? -8.836 -5.207 -16.641 1 67.69 498 ASP B CA 1
ATOM 7930 C C . ASP B 1 498 ? -7.734 -5.469 -15.625 1 67.69 498 ASP B C 1
ATOM 7932 O O . ASP B 1 498 ? -7.262 -4.543 -14.961 1 67.69 498 ASP B O 1
ATOM 7936 N N . VAL B 1 499 ? -7.281 -6.602 -15.625 1 73.69 499 VAL B N 1
ATOM 7937 C CA . VAL B 1 499 ? -6.426 -7.039 -14.523 1 73.69 499 VAL B CA 1
ATOM 7938 C C . VAL B 1 499 ? -5.004 -6.523 -14.742 1 73.69 499 VAL B C 1
ATOM 7940 O O . VAL B 1 499 ? -4.395 -5.957 -13.836 1 73.69 499 VAL B O 1
ATOM 7943 N N . PHE B 1 500 ? -4.512 -6.586 -15.938 1 73.19 500 PHE B N 1
ATOM 7944 C CA . PHE B 1 500 ? -3.104 -6.254 -16.125 1 73.19 500 PHE B CA 1
ATOM 7945 C C . PHE B 1 500 ? -2.906 -4.742 -16.172 1 73.19 500 PHE B C 1
ATOM 7947 O O . PHE B 1 500 ? -1.857 -4.238 -15.766 1 73.19 500 PHE B O 1
ATOM 7954 N N . ASP B 1 501 ? -3.98 -4.051 -16.562 1 71.81 501 ASP B N 1
ATOM 7955 C CA . ASP B 1 501 ? -3.893 -2.594 -16.5 1 71.81 501 ASP B CA 1
ATOM 7956 C C . ASP B 1 501 ? -3.742 -2.115 -15.062 1 71.81 501 ASP B C 1
ATOM 7958 O O . ASP B 1 501 ? -2.912 -1.249 -14.773 1 71.81 501 ASP B O 1
ATOM 7962 N N . ASP B 1 502 ? -4.512 -2.648 -14.227 1 76.12 502 ASP B N 1
ATOM 7963 C CA . ASP B 1 502 ? -4.461 -2.256 -12.828 1 76.12 502 ASP B CA 1
ATOM 7964 C C . ASP B 1 502 ? -3.102 -2.584 -12.211 1 76.12 502 ASP B C 1
ATOM 7966 O O . ASP B 1 502 ? -2.512 -1.754 -11.516 1 76.12 502 ASP B O 1
ATOM 7970 N N . PHE B 1 503 ? -2.557 -3.805 -12.531 1 69.94 503 PHE B N 1
ATOM 7971 C CA . PHE B 1 503 ? -1.253 -4.188 -12.008 1 69.94 503 PHE B CA 1
ATOM 7972 C C . PHE B 1 503 ? -0.159 -3.281 -12.555 1 69.94 503 PHE B C 1
ATOM 7974 O O . PHE B 1 503 ? 0.672 -2.773 -11.805 1 69.94 503 PHE B O 1
ATOM 7981 N N . ASN B 1 504 ? -0.233 -3.1 -13.82 1 68.44 504 ASN B N 1
ATOM 7982 C CA . ASN B 1 504 ? 0.809 -2.299 -14.453 1 68.44 504 ASN B CA 1
ATOM 7983 C C . ASN B 1 504 ? 0.803 -0.862 -13.938 1 68.44 504 ASN B C 1
ATOM 7985 O O . ASN B 1 504 ? 1.861 -0.284 -13.688 1 68.44 504 ASN B O 1
ATOM 7989 N N . LYS B 1 505 ? -0.339 -0.307 -13.805 1 73.25 505 LYS B N 1
ATOM 7990 C CA . LYS B 1 505 ? -0.453 1.052 -13.289 1 73.25 505 LYS B CA 1
ATOM 7991 C C . LYS B 1 505 ? 0.114 1.146 -11.875 1 73.25 505 LYS B C 1
ATOM 7993 O O . LYS B 1 505 ? 0.904 2.043 -11.57 1 73.25 505 LYS B O 1
ATOM 7998 N N . LEU B 1 506 ? -0.197 0.291 -11.062 1 76.81 506 LEU B N 1
ATOM 7999 C CA . LEU B 1 506 ? 0.25 0.35 -9.672 1 76.81 506 LEU B CA 1
ATOM 8000 C C . LEU B 1 506 ? 1.747 0.078 -9.57 1 76.81 506 LEU B C 1
ATOM 8002 O O . LEU B 1 506 ? 2.467 0.799 -8.883 1 76.81 506 LEU B O 1
ATOM 8006 N N . LEU B 1 507 ? 2.203 -0.93 -10.289 1 65.75 507 LEU B N 1
ATOM 8007 C CA . LEU B 1 507 ? 3.613 -1.301 -10.219 1 65.75 507 LEU B CA 1
ATOM 8008 C C . LEU B 1 507 ? 4.5 -0.178 -10.75 1 65.75 507 LEU B C 1
ATOM 8010 O O . LEU B 1 507 ? 5.629 -0.005 -10.289 1 65.75 507 LEU B O 1
ATOM 8014 N N . SER B 1 508 ? 3.932 0.646 -11.594 1 69.5 508 SER B N 1
ATOM 8015 C CA . SER B 1 508 ? 4.703 1.733 -12.188 1 69.5 508 SER B CA 1
ATOM 8016 C C . SER B 1 508 ? 4.957 2.846 -11.18 1 69.5 508 SER B C 1
ATOM 8018 O O . SER B 1 508 ? 5.844 3.68 -11.367 1 69.5 508 SER B O 1
ATOM 8020 N N . VAL B 1 509 ? 4.18 2.838 -10.117 1 72.44 509 VAL B N 1
ATOM 8021 C CA . VAL B 1 509 ? 4.277 3.969 -9.195 1 72.44 509 VAL B CA 1
ATOM 8022 C C . VAL B 1 509 ? 4.793 3.492 -7.844 1 72.44 509 VAL B C 1
ATOM 8024 O O . VAL B 1 509 ? 5.047 4.301 -6.949 1 72.44 509 VAL B O 1
ATOM 8027 N N . LEU B 1 510 ? 4.941 2.24 -7.645 1 75.38 510 LEU B N 1
ATOM 8028 C CA . LEU B 1 510 ? 5.422 1.702 -6.375 1 75.38 510 LEU B CA 1
ATOM 8029 C C . LEU B 1 510 ? 6.945 1.739 -6.309 1 75.38 510 LEU B C 1
ATOM 8031 O O . LEU B 1 510 ? 7.617 1.675 -7.344 1 75.38 510 LEU B O 1
#

Foldseek 3Di:
DPPLVVLLVLLLDDCSLVVLLVLLVVLVVLLVVVVVDPLSVVLNVLSPDPVNSVLLSVLSVLLNVLSNPPPDDPVLSSVLSVLVVVLSVLSVVLVVLSVVLVVVVVPDDDPCNVVSSVVNNVSSVVNVVSSVVSLVSSLVSVLVPDDLCPQEDDPVFKDFDDPDWDWDQFFPFKTKTWMWGQFVPHPDIDIAIKIKGKDACPVPDPVVLVNLQSVLCSLCCSPDVQLLAFHWNHWYDDVVRRIIMTIGHDPDPVFDKHFQLVCLVVVQDQADLLQLLQQLLSLLSNLLVCVVSQKHQQQQARRQKMKTFHADPVRHTPDIGIHGGDRSPMDGQPDDPDQPPAPQALNRCLLFALLCRDPPSDSPDRDASLRVLQSSLLVSLCSLLVNRQWHDPPDPPDDIDGDPLLVVLLVVVVVCVPPDPPPPCPPPDDDDPSSSSPVRPVSSLVSSLVSLCPRSCVRPNRLSSVLSNCSSVVVLFDDPDDDDPVRRVSSSVSNVVSVNVSSVVSSVVD/DPPLVVLLVLLLDDCSLVVLLVLLVVLVVLLVVVVVDPLSVVLNVLSVDPVNSVLLSVLSVLLNVLSNPPPDDPVLSSVLSVLVVVLSVLSVVLVVLSVVLVVVVVPDDDPCNVVSSVVNNVSSVVNVVSSVVSLVSSLVSVLVPDDLCRQEDDCVFKDFDDPDWDWDQFFPFKTKTWMWGQFVPHPDIDIAIKIKGKDACPVPDPVVLVNLQSVLCSLCCSPDVQLLAFHWNHWYQDVPRRIIMTIGHDPDPVFDKHFQLVCLVVVQDQADLLQLLQQLLSLLSNLLVCVVSQKHQQQQARRQKMKTFHADPVRHTPDIGIHGGDRSPMDGQPDDPDQPPADQALNRCLLFALLCRDPPSDSPDRDASLRVLQSSLQVSLCSLLVNRQWHDPPDPPDDIDGDPLLVVLLVVVVVCVPPDPPPPCPPPDDDDPSSSSPVRPVSSLVSSLVSLCPRSCVRQNRLRSVLSNCSSVVVLFDDPDDDDPVRRVSSSVSNVVSPNVSSVVSSVVD

Sequence (1020 aa):
MSGLEIVAFAMGAVGFVKTVLDIWDDIDKKRQEHQESDVLAKRLKSFGLAERRGTLKIALELAQTIVRDRTRSRNEALELAANFQRLNELLEAIPSAVDAVIKLEKKPYVLHRGSAFRELKSKVTSLDERISSFHQKVIGLRAIVQTDSSFLLSRQDFSFVGAKPEFIQNGETSFTSKASYIAPGQGAMVMQEVVLEKRYYGTQPREALIESARILSTKLSPALSAWNILHLIGYRDDETDQSVQLIFSHPGPDKELASLSRIYTDGSPEPTLNIRVRLCSQLAVAVLQTHKLGLVHKHIRPGNLLVNFDRASNGAIQEASLFLAGWQNARLVDGVATTLIGETTASKVIYQHPKRRVEDNRAKESYNIDHDIYSLGVCMLELLTWDTLIRQGEDELADEMISDAYRHAFKSLGFHQSFPGETEDEEDGGPSEAELYTYNAEHTKKTLEILAQSLVAKKAGETMANLVYRCIAGVFQPGNDQIQTEEKDQVAEQFANDVFDDFNKLLSVLMSGLEIVAFAMGAVGFVKTVLDIWDDIDKKRQEHQESDVLAKRLKSFGLAERRGTLKIALELAQTIVRDRTRSRNEALELAANFQRLNELLEAIPSAVDAVIKLEKKPYVLHRGSAFRELKSKVTSLDERISSFHQKVIGLRAIVQTDSSFLLSRQDFSFVGAKPEFIQNGETSFTSKASYIAPGQGAMVMQEVVLEKRYYGTQPREALIESARILSTKLSPALSAWNILHLIGYRDDETDQSVQLIFSHPGPDKELASLSRIYTDGSPEPTLNIRVRLCSQLAVAVLQTHKLGLVHKHIRPGNLLVNFDRASNGAIQEASLFLAGWQNARLVDGVATTLIGETTASKVIYQHPKRRVEDNRAKESYNIDHDIYSLGVCMLELLTWDTLIRQGEDELADEMISDAYRHAFKSLGFHQSFPGETEDEEDGGPSEAELYTYNAEHTKKTLEILAQSLVAKKAGETMANLVYRCIAGVFQPGNDQIQTEEKDQVAEQFANDVFDDFNKLLSVL

Secondary structure (DSSP, 8-state):
--HHHHHHHHHHSTTHHHHHHHHHHHHHHHHHHTTT-HHHHHHTGGGG-HHHHHHHHHHHHHHHHHHH-TTS-HHHHHHHHHHHHHHHHHHHHHHHHHHHHHHHHSSTT-TTHHHHHHHHHHHHHHHHHHHHHHHHHHHHHHHHHS-TTTTB--TTTEEESSSS---EE-SSSEEEEEEEEE-TT-SSEEEEEEEEEEEE-TTS-HHHHHHHHHHHHHHHTT--GGGTBPPEEEEEEETTTTEEEEEEE-S-TTSEEEEHHHHHHTTPPPPPHHHHHHHHHHHHHHHHHHHHTTEE----SGGGEEEEEEE-TTS-EEEEEEEE--GGG-EETTS----------HHHHTTS-GGGS-SSS---S---HHHHHHHHHHHHHHHHHT--SEE--SSTTSPPEE-HHHHHHHHHTTGGGGS----S-TTSSPPPHHHHHHSSHHHHHHHHHHHIIIIIHHHH-HHHHHHHHHHHHTTT---TTS-HHHHHHHHHHHHHHHHHHHHHHHHHH-/--HHHHHHHHHHSTTHHHHHHHHHHHHHHHHHHTTT-HHHHHHTGGGG-HHHHHHHHHHHHHHHHHHH-TTS-HHHHHHHHHHHHHHHHHHHHHHHHHHHHHHHHSSTT-TTHHHHHHHHHHHHHHHHHHHHHHHHHHHHHHHHHS-TTTTB--TTTEEESSSS---EE-SSSEEEEEEEEE-TT-SSEEEEEEEEEEEE-TTS-HHHHHHHHHHHHHHHTT--GGGTBPPEEEEEEETTTTEEEEEEE-S-TTSEEEEHHHHHHTTPPPPPHHHHHHHHHHHHHHHHHHHHTTEE----SGGGEEEEEEE-TTS-EEEEEEEE--GGG-EETTS----------HHHHTTS-GGGS-SSS---S---HHHHHHHHHHHHHHHHHT--SEE--SSTTSPPEE-HHHHHHHHHTTGGGGS----S-TTSSPPPHHHHHHSSHHHHHHHHHHHIIIIIHHHH-HHHHHHHHHHHHTTTS--TTS-HHHHHHHHHHHHHHHHHHHHHHHHHH-

Organism: NCBI:txid156630

InterPro domains:
  IPR000719 Protein kinase domain [PS50011] (162-510)
  IPR011009 Protein kinase-like domain superfamily [SSF56112] (223-396)

Radius of gyration: 33.81 Å; Cα contacts (8 Å, |Δi|>4): 1576; chains: 2; bounding box: 57×103×98 Å

Nearest PDB structures (foldseek):
  6agx-assembly2_C  TM=5.813E-01  e=7.300E-08  Homo sapiens
  8sv9-assembly2_B  TM=6.700E-01  e=3.125E-06  Homo sapiens
  8qji-assembly1_A  TM=4.948E-01  e=7.143E-07  Homo sapiens
  1or2-assembly1_A  TM=4.865E-01  e=5.365E+00  Homo sapiens
  6agx-assembly2_C  TM=6.581E-01  e=6.102E-08  Homo sapiens